Protein AF-0000000071031261 (afdb_homodimer)

Foldseek 3Di:
DDFLLLVVQAQAEEEEECLLPDLNQQLLLLCCVVNVRHQAYEYEDADDPPDDQLNVLCVRHVVAPQCVVVCVVPVCSSVRYHYFYAQQLDPLRPGDPVRLVVCQEGHAYYEYDWADQDQADQLLVRLSGQASSLVSVLVSQVSRDNYLEHEYEFAQCLPVLDQEAEFDQDDAPDDPVVVVVCSVPDDSVVSNVCVVVSCPSPLGSRSRNSSNNSVCCQVSVQPPLYAYEHEYAEFAAPPPPHAQADADCPDCLVVLVCLLLQQDAEAEFDQAAFQWYAYSLLSSLCVSLVRSCSSVVVDNDHTYFHQTQCVQDTDGPNVCQCSLVLCLQQGAPNRPARGHYHYDNDDVVSVVCLCVRHQVVLVVVQVVCVVVVHHRCRNVVSVVVVVSRSSCNSSRYGYHHYDGVVVVVSLVPGDPVSCVSSPNNSNPDDVSVSVSSNSVSSRCNHVVHDSVCRVVSSVVNVVNVVVVVVVVVVVVVVCCVVVCVVDVVSVVVVCVVVVVVVVVCVVVVVPPPD/DDFLLLVVQAQAEEEEECLLPDLNQQLLLLCCVVNVRHQAYEYEDADDPPDDQLNVCCVRHVVAPQCVVVCVVPVCSSVRYHYFYAQQLDPLRPGDPVVLVVCQEGHAYYEYDWADQDQADQLLVRLSGQASSLVSVLVSQVSRDNYLEHEYEFAPCLPVLDQEAEFDQDDAPDDPVVVVVCSVPDDSVVSNVCVVVSCPSPLGSRSRNSSNNSVCCQVSVQPPLYAYEHEYAEFAAPPPPHAQADADCPDCLVVLVCLLLQQDAEAEFDQAAFQWYAYSLLSSLCVSLVRSVSSVVVDNDHTYFHQTQCVQDTDGPNVCQCSLVLCLQQGAPNRPARGHYHYDNDDVVSVVCLCVRHQVVLVVVQVVCVVVVHHRCRNVVSVVVVVSRSSCNSSRYGYHHYDGVVVVVSLVPTDPVSCVSSPNNSNPDDVSVSVSSNSVSSRCNHVVHDSVCRVVSSVVNVVNVVVVVVVVVVVVVVCCVVVCVVDVVSVVVVCVVVVVVVVVCVVVVVPPPD

pLDDT: mean 90.06, std 11.36, range [23.52, 98.88]

InterPro domains:
  IPR013120 Fatty acyl-CoA reductase-like, NAD-binding domain [PF07993] (16-287)
  IPR026055 Fatty acyl-CoA reductase [PTHR11011] (5-450)
  IPR033640 Fatty acyl-CoA reductase, C-terminal [PF03015] (360-449)
  IPR033640 Fatty acyl-CoA reductase, C-terminal [cd09071] (359-447)
  IPR036291 NAD(P)-binding domain superfamily [SSF51735] (7-299)

Organism: Stichopus japonicus (NCBI:txid307972)

Structure (mmCIF, N/CA/C/O backbone):
data_AF-0000000071031261-model_v1
#
loop_
_entity.id
_entity.type
_entity.pdbx_description
1 polymer 'Fatty acyl-CoA reductase'
#
loop_
_atom_site.group_PDB
_atom_site.id
_atom_site.type_symbol
_atom_site.label_atom_id
_atom_site.label_alt_id
_atom_site.label_comp_id
_atom_site.label_asym_id
_atom_site.label_entity_id
_atom_site.label_seq_id
_atom_site.pdbx_PDB_ins_code
_atom_site.Cartn_x
_atom_site.Cartn_y
_atom_site.Cartn_z
_atom_site.occupancy
_atom_site.B_iso_or_equiv
_atom_site.auth_seq_id
_atom_site.auth_comp_id
_atom_site.auth_asym_id
_atom_site.auth_atom_id
_atom_site.pdbx_PDB_model_num
ATOM 1 N N . MET A 1 1 ? 18.391 -50.531 -29.234 1 55.31 1 MET A N 1
ATOM 2 C CA . MET A 1 1 ? 18.828 -49.281 -29.875 1 55.31 1 MET A CA 1
ATOM 3 C C . MET A 1 1 ? 19.312 -48.281 -28.828 1 55.31 1 MET A C 1
ATOM 5 O O . MET A 1 1 ? 18.766 -48.219 -27.734 1 55.31 1 MET A O 1
ATOM 9 N N . SER A 1 2 ? 20.406 -47.688 -29.031 1 77.06 2 SER A N 1
ATOM 10 C CA . SER A 1 2 ? 21.125 -46.812 -28.109 1 77.06 2 SER A CA 1
ATOM 11 C C . SER A 1 2 ? 20.375 -45.531 -27.844 1 77.06 2 SER A C 1
ATOM 13 O O . SER A 1 2 ? 19.766 -44.969 -28.75 1 77.06 2 SER A O 1
ATOM 15 N N . SER A 1 3 ? 19.984 -45.219 -26.625 1 91.75 3 SER A N 1
ATOM 16 C CA . SER A 1 3 ? 19.359 -43.969 -26.219 1 91.75 3 SER A CA 1
ATOM 17 C C . SER A 1 3 ? 20.375 -42.969 -25.703 1 91.75 3 SER A C 1
ATOM 19 O O . SER A 1 3 ? 20.812 -43.031 -24.547 1 91.75 3 SER A O 1
ATOM 21 N N . PRO A 1 4 ? 20.781 -42.031 -26.688 1 95.94 4 PRO A N 1
ATOM 22 C CA . PRO A 1 4 ? 21.734 -41 -26.234 1 95.94 4 PRO A CA 1
ATOM 23 C C . PRO A 1 4 ? 21.281 -40.312 -24.953 1 95.94 4 PRO A C 1
ATOM 25 O O . PRO A 1 4 ? 22.109 -39.969 -24.109 1 95.94 4 PRO A O 1
ATOM 28 N N . VAL A 1 5 ? 20.031 -40.094 -24.781 1 98 5 VAL A N 1
ATOM 29 C CA . VAL A 1 5 ? 19.516 -39.406 -23.594 1 98 5 VAL A CA 1
ATOM 30 C C . VAL A 1 5 ? 19.75 -40.312 -22.359 1 98 5 VAL A C 1
ATOM 32 O O . VAL A 1 5 ? 20.281 -39.844 -21.344 1 98 5 VAL A O 1
ATOM 35 N N . ALA A 1 6 ? 19.391 -41.562 -22.469 1 97.5 6 ALA A N 1
ATOM 36 C CA . ALA A 1 6 ? 19.594 -42.5 -21.359 1 97.5 6 ALA A CA 1
ATOM 37 C C . ALA A 1 6 ? 21.078 -42.656 -21.031 1 97.5 6 ALA A C 1
ATOM 39 O O . ALA A 1 6 ? 21.453 -42.781 -19.875 1 97.5 6 ALA A O 1
ATOM 40 N N . ASP A 1 7 ? 21.859 -42.719 -22.094 1 97.56 7 ASP A N 1
ATOM 41 C CA . ASP A 1 7 ? 23.297 -42.844 -21.922 1 97.56 7 ASP A CA 1
ATOM 42 C C . ASP A 1 7 ? 23.875 -41.656 -21.156 1 97.56 7 ASP A C 1
ATOM 44 O O . ASP A 1 7 ? 24.75 -41.844 -20.297 1 97.56 7 ASP A O 1
ATOM 48 N N . TYR A 1 8 ? 23.438 -40.5 -21.453 1 97.88 8 TYR A N 1
ATOM 49 C CA . TYR A 1 8 ? 23.906 -39.312 -20.75 1 97.88 8 TYR A CA 1
ATOM 50 C C . TYR A 1 8 ? 23.547 -39.375 -19.281 1 97.88 8 TYR A C 1
ATOM 52 O O . TYR A 1 8 ? 24.359 -39.031 -18.422 1 97.88 8 TYR A O 1
ATOM 60 N N . PHE A 1 9 ? 22.344 -39.781 -18.922 1 98.38 9 PHE A N 1
ATOM 61 C CA . PHE A 1 9 ? 21.859 -39.75 -17.547 1 98.38 9 PHE A CA 1
ATOM 62 C C . PHE A 1 9 ? 22.5 -40.875 -16.734 1 98.38 9 PHE A C 1
ATOM 64 O O . PHE A 1 9 ? 22.438 -40.875 -15.5 1 98.38 9 PHE A O 1
ATOM 71 N N . ALA A 1 10 ? 23.125 -41.844 -17.406 1 98.06 10 ALA A N 1
ATOM 72 C CA . ALA A 1 10 ? 23.734 -42.969 -16.719 1 98.06 10 ALA A CA 1
ATOM 73 C C . ALA A 1 10 ? 24.844 -42.5 -15.773 1 98.06 10 ALA A C 1
ATOM 75 O O . ALA A 1 10 ? 25.734 -41.75 -16.172 1 98.06 10 ALA A O 1
ATOM 76 N N . GLY A 1 11 ? 24.688 -42.906 -14.531 1 98.12 11 GLY A N 1
ATOM 77 C CA . GLY A 1 11 ? 25.703 -42.594 -13.523 1 98.12 11 GLY A CA 1
ATOM 78 C C . GLY A 1 11 ? 25.609 -41.188 -12.984 1 98.12 11 GLY A C 1
ATOM 79 O O . GLY A 1 11 ? 26.438 -40.75 -12.18 1 98.12 11 GLY A O 1
ATOM 80 N N . LYS A 1 12 ? 24.641 -40.438 -13.414 1 98.56 12 LYS A N 1
ATOM 81 C CA . LYS A 1 12 ? 24.516 -39.031 -13.008 1 98.56 12 LYS A CA 1
ATOM 82 C C . LYS A 1 12 ? 23.766 -38.906 -11.68 1 98.56 12 LYS A C 1
ATOM 84 O O . LYS A 1 12 ? 22.891 -39.719 -11.383 1 98.56 12 LYS A O 1
ATOM 89 N N . THR A 1 13 ? 24.156 -37.906 -10.906 1 98.75 13 THR A N 1
ATOM 90 C CA . THR A 1 13 ? 23.438 -37.531 -9.688 1 98.75 13 THR A CA 1
ATOM 91 C C . THR A 1 13 ? 22.578 -36.312 -9.93 1 98.75 13 THR A C 1
ATOM 93 O O . THR A 1 13 ? 23.078 -35.281 -10.414 1 98.75 13 THR A O 1
ATOM 96 N N . LEU A 1 14 ? 21.312 -36.406 -9.562 1 98.81 14 LEU A N 1
ATOM 97 C CA . LEU A 1 14 ? 20.375 -35.344 -9.805 1 98.81 14 LEU A CA 1
ATOM 98 C C . LEU A 1 14 ? 19.922 -34.688 -8.492 1 98.81 14 LEU A C 1
ATOM 100 O O . LEU A 1 14 ? 19.938 -35.344 -7.445 1 98.81 14 LEU A O 1
ATOM 104 N N . MET A 1 15 ? 19.641 -33.438 -8.547 1 98.75 15 MET A N 1
ATOM 105 C CA . MET A 1 15 ? 18.938 -32.688 -7.504 1 98.75 15 MET A CA 1
ATOM 106 C C . MET A 1 15 ? 17.625 -32.125 -8.023 1 98.75 15 MET A C 1
ATOM 108 O O . MET A 1 15 ? 17.578 -31.547 -9.102 1 98.75 15 MET A O 1
ATOM 112 N N . LEU A 1 16 ? 16.578 -32.344 -7.285 1 98.44 16 LEU A N 1
ATOM 113 C CA . LEU A 1 16 ? 15.266 -31.906 -7.707 1 98.44 16 LEU A CA 1
ATOM 114 C C . LEU A 1 16 ? 14.539 -31.203 -6.57 1 98.44 16 LEU A C 1
ATOM 116 O O . LEU A 1 16 ? 14.398 -31.75 -5.477 1 98.44 16 LEU A O 1
ATOM 120 N N . THR A 1 17 ? 14.203 -29.938 -6.801 1 97.94 17 THR A N 1
ATOM 121 C CA . THR A 1 17 ? 13.219 -29.281 -5.945 1 97.94 17 THR A CA 1
ATOM 122 C C . THR A 1 17 ? 11.82 -29.406 -6.551 1 97.94 17 THR A C 1
ATOM 124 O O . THR A 1 17 ? 11.664 -29.391 -7.773 1 97.94 17 THR A O 1
ATOM 127 N N . GLY A 1 18 ? 10.797 -29.594 -5.738 1 95.75 18 GLY A N 1
ATOM 128 C CA . GLY A 1 18 ? 9.438 -29.766 -6.23 1 95.75 18 GLY A CA 1
ATOM 129 C C . GLY A 1 18 ? 9.117 -31.188 -6.605 1 95.75 18 GLY A C 1
ATOM 130 O O . GLY A 1 18 ? 8.18 -31.438 -7.363 1 95.75 18 GLY A O 1
ATOM 131 N N . GLY A 1 19 ? 9.852 -32.062 -6.098 1 94.75 19 GLY A N 1
ATOM 132 C CA . GLY A 1 19 ? 9.672 -33.469 -6.434 1 94.75 19 GLY A CA 1
ATOM 133 C C . GLY A 1 19 ? 8.352 -34.031 -5.945 1 94.75 19 GLY A C 1
ATOM 134 O O . GLY A 1 19 ? 7.828 -35 -6.523 1 94.75 19 GLY A O 1
ATOM 135 N N . THR A 1 20 ? 7.816 -33.469 -4.926 1 91.75 20 THR A N 1
ATOM 136 C CA . THR A 1 20 ? 6.562 -33.938 -4.367 1 91.75 20 THR A CA 1
ATOM 137 C C . THR A 1 20 ? 5.371 -33.344 -5.086 1 91.75 20 THR A C 1
ATOM 139 O O . THR A 1 20 ? 4.223 -33.688 -4.809 1 91.75 20 THR A O 1
ATOM 142 N N . GLY A 1 21 ? 5.664 -32.469 -6.004 1 92.94 21 GLY A N 1
ATOM 143 C CA . GLY A 1 21 ? 4.609 -31.875 -6.809 1 92.94 21 GLY A CA 1
ATOM 144 C C . GLY A 1 21 ? 4.188 -32.75 -7.977 1 92.94 21 GLY A C 1
ATOM 145 O O . GLY A 1 21 ? 4.805 -33.781 -8.234 1 92.94 21 GLY A O 1
ATOM 146 N N . PHE A 1 22 ? 3.211 -32.281 -8.68 1 95.12 22 PHE A N 1
ATOM 147 C CA . PHE A 1 22 ? 2.611 -33.031 -9.773 1 95.12 22 PHE A CA 1
ATOM 148 C C . PHE A 1 22 ? 3.637 -33.312 -10.867 1 95.12 22 PHE A C 1
ATOM 150 O O . PHE A 1 22 ? 3.877 -34.469 -11.219 1 95.12 22 PHE A O 1
ATOM 157 N N . ILE A 1 23 ? 4.277 -32.25 -11.383 1 97.25 23 ILE A N 1
ATOM 158 C CA . ILE A 1 23 ? 5.266 -32.406 -12.445 1 97.25 23 ILE A CA 1
ATOM 159 C C . ILE A 1 23 ? 6.469 -33.188 -11.922 1 97.25 23 ILE A C 1
ATOM 161 O O . ILE A 1 23 ? 6.992 -34.062 -12.617 1 97.25 23 ILE A O 1
ATOM 165 N N . GLY A 1 24 ? 6.852 -32.875 -10.703 1 97.06 24 GLY A N 1
ATOM 166 C CA . GLY A 1 24 ? 8.008 -33.531 -10.102 1 97.06 24 GLY A CA 1
ATOM 167 C C . GLY A 1 24 ? 7.863 -35.031 -9.984 1 97.06 24 GLY A C 1
ATOM 168 O O . GLY A 1 24 ? 8.797 -35.781 -10.297 1 97.06 24 GLY A O 1
ATOM 169 N N . LYS A 1 25 ? 6.727 -35.531 -9.562 1 96 25 LYS A N 1
ATOM 170 C CA . LYS A 1 25 ? 6.484 -36.969 -9.406 1 96 25 LYS A CA 1
ATOM 171 C C . LYS A 1 25 ? 6.578 -37.688 -10.742 1 96 25 LYS A C 1
ATOM 173 O O . LYS A 1 25 ? 7.16 -38.781 -10.828 1 96 25 LYS A O 1
ATOM 178 N N . VAL A 1 26 ? 5.996 -37.062 -11.734 1 97.25 26 VAL A N 1
ATOM 179 C CA . VAL A 1 26 ? 6.004 -37.656 -13.055 1 97.25 26 VAL A CA 1
ATOM 180 C C . VAL A 1 26 ? 7.418 -37.656 -13.625 1 97.25 26 VAL A C 1
ATOM 182 O O . VAL A 1 26 ? 7.84 -38.625 -14.289 1 97.25 26 VAL A O 1
ATOM 185 N N . LEU A 1 27 ? 8.133 -36.594 -13.367 1 98.31 27 LEU A N 1
ATOM 186 C CA . LEU A 1 27 ? 9.508 -36.469 -13.828 1 98.31 27 LEU A CA 1
ATOM 187 C C . LEU A 1 27 ? 10.375 -37.562 -13.242 1 98.31 27 LEU A C 1
ATOM 189 O O . LEU A 1 27 ? 11.117 -38.219 -13.969 1 98.31 27 LEU A O 1
ATOM 193 N N . VAL A 1 28 ? 10.266 -37.781 -11.945 1 97.44 28 VAL A N 1
ATOM 194 C CA . VAL A 1 28 ? 11.055 -38.812 -11.258 1 97.44 28 VAL A CA 1
ATOM 195 C C . VAL A 1 28 ? 10.711 -40.188 -11.812 1 97.44 28 VAL A C 1
ATOM 197 O O . VAL A 1 28 ? 11.609 -41 -12.094 1 97.44 28 VAL A O 1
ATOM 200 N N . GLU A 1 29 ? 9.422 -40.469 -11.977 1 96.88 29 GLU A N 1
ATOM 201 C CA . GLU A 1 29 ? 8.984 -41.75 -12.531 1 96.88 29 GLU A CA 1
ATOM 202 C C . GLU A 1 29 ? 9.586 -42 -13.906 1 96.88 29 GLU A C 1
ATOM 204 O O . GLU A 1 29 ? 10.109 -43.094 -14.188 1 96.88 29 GLU A O 1
ATOM 209 N N . LYS A 1 30 ? 9.5 -41 -14.781 1 97.5 30 LYS A N 1
ATOM 210 C CA . LYS A 1 30 ? 9.977 -41.125 -16.156 1 97.5 30 LYS A CA 1
ATOM 211 C C . LYS A 1 30 ? 11.484 -41.344 -16.188 1 97.5 30 LYS A C 1
ATOM 213 O O . LYS A 1 30 ? 11.977 -42.188 -16.953 1 97.5 30 LYS A O 1
ATOM 218 N N . ILE A 1 31 ? 12.242 -40.594 -15.406 1 97.69 31 ILE A N 1
ATOM 219 C CA . ILE A 1 31 ? 13.695 -40.719 -15.375 1 97.69 31 ILE A CA 1
ATOM 220 C C . ILE A 1 31 ? 14.078 -42.125 -14.898 1 97.69 31 ILE A C 1
ATOM 222 O O . ILE A 1 31 ? 14.906 -42.781 -15.531 1 97.69 31 ILE A O 1
ATOM 226 N N . LEU A 1 32 ? 13.492 -42.594 -13.82 1 96.69 32 LEU A N 1
ATOM 227 C CA . LEU A 1 32 ? 13.82 -43.906 -13.273 1 96.69 32 LEU A CA 1
ATOM 228 C C . LEU A 1 32 ? 13.453 -45 -14.25 1 96.69 32 LEU A C 1
ATOM 230 O O . LEU A 1 32 ? 14.141 -46.031 -14.328 1 96.69 32 LEU A O 1
ATOM 234 N N . ARG A 1 33 ? 12.359 -44.812 -14.961 1 95.56 33 ARG A N 1
ATOM 235 C CA . ARG A 1 33 ? 11.883 -45.812 -15.891 1 95.56 33 ARG A CA 1
ATOM 236 C C . ARG A 1 33 ? 12.719 -45.844 -17.172 1 95.56 33 ARG A C 1
ATOM 238 O O . ARG A 1 33 ? 13.117 -46.906 -17.656 1 95.56 33 ARG A O 1
ATOM 245 N N . CYS A 1 34 ? 13.039 -44.688 -17.719 1 95.69 34 CYS A N 1
ATOM 246 C CA . CYS A 1 34 ? 13.633 -44.594 -19.047 1 95.69 34 CYS A CA 1
ATOM 247 C C . CYS A 1 34 ? 15.148 -44.406 -18.953 1 95.69 34 CYS A C 1
ATOM 249 O O . CYS A 1 34 ? 15.859 -44.594 -19.938 1 95.69 34 CYS A O 1
ATOM 251 N N . CYS A 1 35 ? 15.656 -44 -17.844 1 96.06 35 CYS A N 1
ATOM 252 C CA . CYS A 1 35 ? 17.078 -43.906 -17.562 1 96.06 35 CYS A CA 1
ATOM 253 C C . CYS A 1 35 ? 17.438 -44.719 -16.297 1 96.06 35 CYS A C 1
ATOM 255 O O . CYS A 1 35 ? 17.906 -44.156 -15.32 1 96.06 35 CYS A O 1
ATOM 257 N N . PRO A 1 36 ? 17.391 -46 -16.391 1 93.5 36 PRO A N 1
ATOM 258 C CA . PRO A 1 36 ? 17.484 -46.844 -15.188 1 93.5 36 PRO A CA 1
ATOM 259 C C . PRO A 1 36 ? 18.875 -46.812 -14.547 1 93.5 36 PRO A C 1
ATOM 261 O O . PRO A 1 36 ? 19.031 -47.125 -13.375 1 93.5 36 PRO A O 1
ATOM 264 N N . ASP A 1 37 ? 19.891 -46.344 -15.25 1 95.94 37 ASP A N 1
ATOM 265 C CA . ASP A 1 37 ? 21.25 -46.375 -14.742 1 95.94 37 ASP A CA 1
ATOM 266 C C . ASP A 1 37 ? 21.625 -45.062 -14.062 1 95.94 37 ASP A C 1
ATOM 268 O O . ASP A 1 37 ? 22.797 -44.812 -13.766 1 95.94 37 ASP A O 1
ATOM 272 N N . VAL A 1 38 ? 20.688 -44.188 -13.836 1 97.44 38 VAL A N 1
ATOM 273 C CA . VAL A 1 38 ? 20.938 -43 -13.039 1 97.44 38 VAL A CA 1
ATOM 274 C C . VAL A 1 38 ? 21.438 -43.406 -11.656 1 97.44 38 VAL A C 1
ATOM 276 O O . VAL A 1 38 ? 21.031 -44.438 -11.102 1 97.44 38 VAL A O 1
ATOM 279 N N . ASP A 1 39 ? 22.375 -42.688 -11.094 1 97.62 39 ASP A N 1
ATOM 280 C CA . ASP A 1 39 ? 22.969 -43.062 -9.82 1 97.62 39 ASP A CA 1
ATOM 281 C C . ASP A 1 39 ? 22.016 -42.781 -8.664 1 97.62 39 ASP A C 1
ATOM 283 O O . ASP A 1 39 ? 21.516 -43.688 -8.016 1 97.62 39 ASP A O 1
ATOM 287 N N . LYS A 1 40 ? 21.703 -41.5 -8.406 1 97.19 40 LYS A N 1
ATOM 288 C CA . LYS A 1 40 ? 20.766 -41.125 -7.344 1 97.19 40 LYS A CA 1
ATOM 289 C C . LYS A 1 40 ? 20.094 -39.812 -7.625 1 97.19 40 LYS A C 1
ATOM 291 O O . LYS A 1 40 ? 20.578 -39.031 -8.445 1 97.19 40 LYS A O 1
ATOM 296 N N . ILE A 1 41 ? 18.984 -39.625 -7.008 1 98.06 41 ILE A N 1
ATOM 297 C CA . ILE A 1 41 ? 18.203 -38.375 -7.094 1 98.06 41 ILE A CA 1
ATOM 298 C C . ILE A 1 41 ? 18 -37.812 -5.695 1 98.06 41 ILE A C 1
ATOM 300 O O . ILE A 1 41 ? 17.297 -38.406 -4.871 1 98.06 41 ILE A O 1
ATOM 304 N N . TYR A 1 42 ? 18.688 -36.656 -5.426 1 97.94 42 TYR A N 1
ATOM 305 C CA . TYR A 1 42 ? 18.406 -35.938 -4.199 1 97.94 42 TYR A CA 1
ATOM 306 C C . TYR A 1 42 ? 17.094 -35.156 -4.309 1 97.94 42 TYR A C 1
ATOM 308 O O . TYR A 1 42 ? 16.938 -34.312 -5.18 1 97.94 42 TYR A O 1
ATOM 316 N N . LEU A 1 43 ? 16.172 -35.5 -3.451 1 96.81 43 LEU A N 1
ATOM 317 C CA . LEU A 1 43 ? 14.883 -34.781 -3.395 1 96.81 43 LEU A CA 1
ATOM 318 C C . LEU A 1 43 ? 14.852 -33.812 -2.238 1 96.81 43 LEU A C 1
ATOM 320 O O . LEU A 1 43 ? 14.812 -34.188 -1.072 1 96.81 43 LEU A O 1
ATOM 324 N N . LEU A 1 44 ? 14.852 -32.5 -2.611 1 95.94 44 LEU A N 1
ATOM 325 C CA . LEU A 1 44 ? 14.734 -31.5 -1.574 1 95.94 44 LEU A CA 1
ATOM 326 C C . LEU A 1 44 ? 13.281 -31.328 -1.139 1 95.94 44 LEU A C 1
ATOM 328 O O . LEU A 1 44 ? 12.438 -30.891 -1.929 1 95.94 44 LEU A O 1
ATOM 332 N N . ILE A 1 45 ? 13.031 -31.656 0.104 1 92.12 45 ILE A N 1
ATOM 333 C CA . ILE A 1 45 ? 11.656 -31.688 0.599 1 92.12 45 ILE A CA 1
ATOM 334 C C . ILE A 1 45 ? 11.555 -30.844 1.869 1 92.12 45 ILE A C 1
ATOM 336 O O . ILE A 1 45 ? 12.484 -30.812 2.676 1 92.12 45 ILE A O 1
ATOM 340 N N . ARG A 1 46 ? 10.422 -30.141 2 1 87.62 46 ARG A N 1
ATOM 341 C CA . ARG A 1 46 ? 10.164 -29.359 3.205 1 87.62 46 ARG A CA 1
ATOM 342 C C . ARG A 1 46 ? 9.82 -30.266 4.383 1 87.62 46 ARG A C 1
ATOM 344 O O . ARG A 1 46 ? 8.984 -31.172 4.254 1 87.62 46 ARG A O 1
ATOM 351 N N . PRO A 1 47 ? 10.391 -29.953 5.445 1 81.25 47 PRO A N 1
ATOM 352 C CA . PRO A 1 47 ? 10.062 -30.781 6.609 1 81.25 47 PRO A CA 1
ATOM 353 C C . PRO A 1 47 ? 8.641 -30.562 7.117 1 81.25 47 PRO A C 1
ATOM 355 O O . PRO A 1 47 ? 8.148 -29.422 7.09 1 81.25 47 PRO A O 1
ATOM 358 N N . LYS A 1 48 ? 7.848 -31.516 7.266 1 76.69 48 LYS A N 1
ATOM 359 C CA . LYS A 1 48 ? 6.543 -31.422 7.914 1 76.69 48 LYS A CA 1
ATOM 360 C C . LYS A 1 48 ? 6.598 -31.984 9.336 1 76.69 48 LYS A C 1
ATOM 362 O O . LYS A 1 48 ? 7.234 -33 9.586 1 76.69 48 LYS A O 1
ATOM 367 N N . ALA A 1 49 ? 5.957 -31.062 10.086 1 65.19 49 ALA A N 1
ATOM 368 C CA . ALA A 1 49 ? 5.973 -31.406 11.508 1 65.19 49 ALA A CA 1
ATOM 369 C C . ALA A 1 49 ? 5.473 -32.844 11.734 1 65.19 49 ALA A C 1
ATOM 371 O O . ALA A 1 49 ? 4.418 -33.219 11.211 1 65.19 49 ALA A O 1
ATOM 372 N N . GLY A 1 50 ? 6.238 -33.625 12.344 1 65.56 50 GLY A N 1
ATOM 373 C CA . GLY A 1 50 ? 5.875 -34.969 12.766 1 65.56 50 GLY A CA 1
ATOM 374 C C . GLY A 1 50 ? 6.125 -36 11.703 1 65.56 50 GLY A C 1
ATOM 375 O O . GLY A 1 50 ? 5.891 -37.188 11.93 1 65.56 50 GLY A O 1
ATOM 376 N N . GLN A 1 51 ? 6.492 -35.531 10.516 1 73.06 51 GLN A N 1
ATOM 377 C CA . GLN A 1 51 ? 6.711 -36.562 9.477 1 73.06 51 GLN A CA 1
ATOM 378 C C . GLN A 1 51 ? 8.188 -36.625 9.094 1 73.06 51 GLN A C 1
ATOM 380 O O . GLN A 1 51 ? 8.812 -35.594 8.805 1 73.06 51 GLN A O 1
ATOM 385 N N . ASP A 1 52 ? 8.656 -37.75 9.211 1 75.12 52 ASP A N 1
ATOM 386 C CA . ASP A 1 52 ? 10.016 -38.031 8.75 1 75.12 52 ASP A CA 1
ATOM 387 C C . ASP A 1 52 ? 10.117 -37.906 7.234 1 75.12 52 ASP A C 1
ATOM 389 O O . ASP A 1 52 ? 9.211 -38.312 6.508 1 75.12 52 ASP A O 1
ATOM 393 N N . PRO A 1 53 ? 11.203 -37.219 6.781 1 77.25 53 PRO A N 1
ATOM 394 C CA . PRO A 1 53 ? 11.375 -37.062 5.336 1 77.25 53 PRO A CA 1
ATOM 395 C C . PRO A 1 53 ? 11.344 -38.406 4.598 1 77.25 53 PRO A C 1
ATOM 397 O O . PRO A 1 53 ? 10.828 -38.469 3.482 1 77.25 53 PRO A O 1
ATOM 400 N N . VAL A 1 54 ? 11.805 -39.344 5.203 1 77.81 54 VAL A N 1
ATOM 401 C CA . VAL A 1 54 ? 11.836 -40.688 4.598 1 77.81 54 VAL A CA 1
ATOM 402 C C . VAL A 1 54 ? 10.414 -41.219 4.453 1 77.81 54 VAL A C 1
ATOM 404 O O . VAL A 1 54 ? 10.078 -41.844 3.439 1 77.81 54 VAL A O 1
ATOM 407 N N . ASP A 1 55 ? 9.672 -41 5.383 1 80 55 ASP A N 1
ATOM 408 C CA . ASP A 1 55 ? 8.281 -41.438 5.332 1 80 55 ASP A CA 1
ATOM 409 C C . ASP A 1 55 ? 7.508 -40.688 4.254 1 80 55 ASP A C 1
ATOM 411 O O . ASP A 1 55 ? 6.629 -41.25 3.6 1 80 55 ASP A O 1
ATOM 415 N N . ARG A 1 56 ? 7.863 -39.531 4.078 1 81.56 56 ARG A N 1
ATOM 416 C CA . ARG A 1 56 ? 7.223 -38.75 3.039 1 81.56 56 ARG A CA 1
ATOM 417 C C . ARG A 1 56 ? 7.555 -39.281 1.651 1 81.56 56 ARG A C 1
ATOM 419 O O . ARG A 1 56 ? 6.695 -39.312 0.768 1 81.56 56 ARG A O 1
ATOM 426 N N . ILE A 1 57 ? 8.75 -39.688 1.527 1 82.69 57 ILE A N 1
ATOM 427 C CA . ILE A 1 57 ? 9.172 -40.25 0.245 1 82.69 57 ILE A CA 1
ATOM 428 C C . ILE A 1 57 ? 8.406 -41.531 -0.032 1 82.69 57 ILE A C 1
ATOM 430 O O . ILE A 1 57 ? 7.957 -41.781 -1.157 1 82.69 57 ILE A O 1
ATOM 434 N N . LYS A 1 58 ? 8.281 -42.281 0.967 1 82.06 58 LYS A N 1
ATOM 435 C CA . LYS A 1 58 ? 7.562 -43.531 0.796 1 82.06 58 LYS A CA 1
ATOM 436 C C . LYS A 1 58 ? 6.117 -43.312 0.379 1 82.06 58 LYS A C 1
ATOM 438 O O . LYS A 1 58 ? 5.613 -43.938 -0.548 1 82.06 58 LYS A O 1
ATOM 443 N N . LYS A 1 59 ? 5.551 -42.469 0.994 1 80.75 59 LYS A N 1
ATOM 444 C CA . LYS A 1 59 ? 4.148 -42.188 0.721 1 80.75 59 LYS A CA 1
ATOM 445 C C . LYS A 1 59 ? 3.977 -41.562 -0.667 1 80.75 59 LYS A C 1
ATOM 447 O O . LYS A 1 59 ? 3.082 -41.969 -1.418 1 80.75 59 LYS A O 1
ATOM 452 N N . GLU A 1 60 ? 4.867 -40.688 -1.042 1 80.69 60 GLU A N 1
ATOM 453 C CA . GLU A 1 60 ? 4.707 -39.906 -2.264 1 80.69 60 GLU A CA 1
ATOM 454 C C . GLU A 1 60 ? 5.234 -40.656 -3.479 1 80.69 60 GLU A C 1
ATOM 456 O O . GLU A 1 60 ? 4.785 -40.438 -4.605 1 80.69 60 GLU A O 1
ATOM 461 N N . PHE A 1 61 ? 6.082 -41.594 -3.273 1 83.31 61 PHE A N 1
ATOM 462 C CA . PHE A 1 61 ? 6.746 -42.219 -4.418 1 83.31 61 PHE A CA 1
ATOM 463 C C . PHE A 1 61 ? 6.566 -43.719 -4.402 1 83.31 61 PHE A C 1
ATOM 465 O O . PHE A 1 61 ? 6.328 -44.344 -5.445 1 83.31 61 PHE A O 1
ATOM 472 N N . SER A 1 62 ? 6.539 -44.25 -3.281 1 79.62 62 SER A N 1
ATOM 473 C CA . SER A 1 62 ? 6.473 -45.688 -3.229 1 79.62 62 SER A CA 1
ATOM 474 C C . SER A 1 62 ? 5.027 -46.188 -3.238 1 79.62 62 SER A C 1
ATOM 476 O O . SER A 1 62 ? 4.699 -47.156 -3.916 1 79.62 62 SER A O 1
ATOM 478 N N . ASP A 1 63 ? 4.199 -45.5 -2.588 1 83 63 ASP A N 1
ATOM 479 C CA . ASP A 1 63 ? 2.822 -45.969 -2.455 1 83 63 ASP A CA 1
ATOM 480 C C . ASP A 1 63 ? 1.926 -45.344 -3.521 1 83 63 ASP A C 1
ATOM 482 O O . ASP A 1 63 ? 0.767 -45.75 -3.676 1 83 63 ASP A O 1
ATOM 486 N N . CYS A 1 64 ? 2.428 -44.5 -4.285 1 89 64 CYS A N 1
ATOM 487 C CA . CYS A 1 64 ? 1.669 -43.781 -5.301 1 89 64 CYS A CA 1
ATOM 488 C C . CYS A 1 64 ? 1.415 -44.656 -6.52 1 89 64 CYS A C 1
ATOM 490 O O . CYS A 1 64 ? 2.316 -45.375 -6.98 1 89 64 CYS A O 1
ATOM 492 N N . LYS A 1 65 ? 0.202 -44.656 -7.023 1 90.19 65 LYS A N 1
ATOM 493 C CA . LYS A 1 65 ? -0.212 -45.438 -8.18 1 90.19 65 LYS A CA 1
ATOM 494 C C . LYS A 1 65 ? 0.647 -45.125 -9.398 1 90.19 65 LYS A C 1
ATOM 496 O O . LYS A 1 65 ? 0.86 -46 -10.25 1 90.19 65 LYS A O 1
ATOM 501 N N . LEU A 1 66 ? 1.128 -43.969 -9.453 1 93.69 66 LEU A N 1
ATOM 502 C CA . LEU A 1 66 ? 1.971 -43.5 -10.555 1 93.69 66 LEU A CA 1
ATOM 503 C C . LEU A 1 66 ? 3.16 -44.438 -10.758 1 93.69 66 LEU A C 1
ATOM 505 O O . LEU A 1 66 ? 3.627 -44.625 -11.883 1 93.69 66 LEU A O 1
ATOM 509 N N . TYR A 1 67 ? 3.623 -45.125 -9.734 1 94.06 67 TYR A N 1
ATOM 510 C CA . TYR A 1 67 ? 4.871 -45.875 -9.773 1 94.06 67 TYR A CA 1
ATOM 511 C C . TYR A 1 67 ? 4.598 -47.375 -9.859 1 94.06 67 TYR A C 1
ATOM 513 O O . TYR A 1 67 ? 5.508 -48.188 -9.672 1 94.06 67 TYR A O 1
ATOM 521 N N . ASP A 1 68 ? 3.41 -47.75 -10.141 1 91.81 68 ASP A N 1
ATOM 522 C CA . ASP A 1 68 ? 3.031 -49.156 -10.203 1 91.81 68 ASP A CA 1
ATOM 523 C C . ASP A 1 68 ? 3.867 -49.906 -11.242 1 91.81 68 ASP A C 1
ATOM 525 O O . ASP A 1 68 ? 4.402 -50.969 -10.953 1 91.81 68 ASP A O 1
ATOM 529 N N . LYS A 1 69 ? 3.949 -49.312 -12.367 1 90.56 69 LYS A N 1
ATOM 530 C CA . LYS A 1 69 ? 4.723 -49.938 -13.43 1 90.56 69 LYS A CA 1
ATOM 531 C C . LYS A 1 69 ? 6.191 -50.062 -13.039 1 90.56 69 LYS A C 1
ATOM 533 O O . LYS A 1 69 ? 6.812 -51.125 -13.281 1 90.56 69 LYS A O 1
ATOM 538 N N . LEU A 1 70 ? 6.691 -49.062 -12.477 1 92.12 70 LEU A N 1
ATOM 539 C CA . LEU A 1 70 ? 8.086 -49.062 -12.055 1 92.12 70 LEU A CA 1
ATOM 540 C C . LEU A 1 70 ? 8.336 -50.094 -10.953 1 92.12 70 LEU A C 1
ATOM 542 O O . LEU A 1 70 ? 9.375 -50.75 -10.938 1 92.12 70 LEU A O 1
ATOM 546 N N . ARG A 1 71 ? 7.492 -50.125 -10.047 1 91.31 71 ARG A N 1
ATOM 547 C CA . ARG A 1 71 ? 7.609 -51.094 -8.945 1 91.31 71 ARG A CA 1
ATOM 548 C C . ARG A 1 71 ? 7.719 -52.531 -9.461 1 91.31 71 ARG A C 1
ATOM 550 O O . ARG A 1 71 ? 8.398 -53.344 -8.859 1 91.31 71 ARG A O 1
ATOM 557 N N . LYS A 1 72 ? 7.082 -52.844 -10.539 1 91.31 72 LYS A N 1
ATOM 558 C CA . LYS A 1 72 ? 7.086 -54.156 -11.133 1 91.31 72 LYS A CA 1
ATOM 559 C C . LYS A 1 72 ? 8.375 -54.406 -11.914 1 91.31 72 LYS A C 1
ATOM 561 O O . LYS A 1 72 ? 8.938 -55.5 -11.867 1 91.31 72 LYS A O 1
ATOM 566 N N . THR A 1 73 ? 8.867 -53.406 -12.555 1 91.19 73 THR A N 1
ATOM 567 C CA . THR A 1 73 ? 9.984 -53.562 -13.469 1 91.19 73 THR A CA 1
ATOM 568 C C . THR A 1 73 ? 11.312 -53.312 -12.758 1 91.19 73 THR A C 1
ATOM 570 O O . THR A 1 73 ? 12.336 -53.906 -13.117 1 91.19 73 THR A O 1
ATOM 573 N N . GLN A 1 74 ? 11.281 -52.406 -11.789 1 91.56 74 GLN A N 1
ATOM 574 C CA . GLN A 1 74 ? 12.477 -52.031 -11.039 1 91.56 74 GLN A CA 1
ATOM 575 C C . GLN A 1 74 ? 12.172 -51.938 -9.547 1 91.56 74 GLN A C 1
ATOM 577 O O . GLN A 1 74 ? 12.156 -50.844 -8.984 1 91.56 74 GLN A O 1
ATOM 582 N N . PRO A 1 75 ? 12.133 -53.031 -8.852 1 87.62 75 PRO A N 1
ATOM 583 C CA . PRO A 1 75 ? 11.664 -53.031 -7.465 1 87.62 75 PRO A CA 1
ATOM 584 C C . PRO A 1 75 ? 12.57 -52.25 -6.527 1 87.62 75 PRO A C 1
ATOM 586 O O . PRO A 1 75 ? 12.125 -51.75 -5.488 1 87.62 75 PRO A O 1
ATOM 589 N N . ASN A 1 76 ? 13.883 -51.969 -6.844 1 88.56 76 ASN A N 1
ATOM 590 C CA . ASN A 1 76 ? 14.766 -51.281 -5.914 1 88.56 76 ASN A CA 1
ATOM 591 C C . ASN A 1 76 ? 15.008 -49.844 -6.348 1 88.56 76 ASN A C 1
ATOM 593 O O . ASN A 1 76 ? 16.016 -49.219 -5.969 1 88.56 76 ASN A O 1
ATOM 597 N N . TYR A 1 77 ? 14.031 -49.281 -7.066 1 90.44 77 TYR A N 1
ATOM 598 C CA . TYR A 1 77 ? 14.219 -47.938 -7.57 1 90.44 77 TYR A CA 1
ATOM 599 C C . TYR A 1 77 ? 14.25 -46.938 -6.426 1 90.44 77 TYR A C 1
ATOM 601 O O . TYR A 1 77 ? 14.883 -45.875 -6.531 1 90.44 77 TYR A O 1
ATOM 609 N N . ASP A 1 78 ? 13.57 -47.188 -5.273 1 89.31 78 ASP A N 1
ATOM 610 C CA . ASP A 1 78 ? 13.422 -46.281 -4.137 1 89.31 78 ASP A CA 1
ATOM 611 C C . ASP A 1 78 ? 14.758 -46.031 -3.457 1 89.31 78 ASP A C 1
ATOM 613 O O . ASP A 1 78 ? 14.938 -45 -2.785 1 89.31 78 ASP A O 1
ATOM 617 N N . LYS A 1 79 ? 15.719 -46.906 -3.611 1 91.25 79 LYS A N 1
ATOM 618 C CA . LYS A 1 79 ? 17.047 -46.719 -3.021 1 91.25 79 LYS A CA 1
ATOM 619 C C . LYS A 1 79 ? 17.797 -45.562 -3.668 1 91.25 79 LYS A C 1
ATOM 621 O O . LYS A 1 79 ? 18.719 -45 -3.074 1 91.25 79 LYS A O 1
ATOM 626 N N . LYS A 1 80 ? 17.359 -45.188 -4.855 1 95 80 LYS A N 1
ATOM 627 C CA . LYS A 1 80 ? 18 -44.125 -5.594 1 95 80 LYS A CA 1
ATOM 628 C C . LYS A 1 80 ? 17.453 -42.75 -5.168 1 95 80 LYS A C 1
ATOM 630 O O . LYS A 1 80 ? 18.016 -41.719 -5.516 1 95 80 LYS A O 1
ATOM 635 N N . LEU A 1 81 ? 16.359 -42.781 -4.418 1 95.62 81 LEU A N 1
ATOM 636 C CA . LEU A 1 81 ? 15.727 -41.531 -3.971 1 95.62 81 LEU A CA 1
ATOM 637 C C . LEU A 1 81 ? 16.203 -41.156 -2.576 1 95.62 81 LEU A C 1
ATOM 639 O O . LEU A 1 81 ? 15.93 -41.844 -1.603 1 95.62 81 LEU A O 1
ATOM 643 N N . ILE A 1 82 ? 16.938 -40.062 -2.482 1 95.25 82 ILE A N 1
ATOM 644 C CA . ILE A 1 82 ? 17.516 -39.625 -1.213 1 95.25 82 ILE A CA 1
ATOM 645 C C . ILE A 1 82 ? 16.859 -38.312 -0.78 1 95.25 82 ILE A C 1
ATOM 647 O O . ILE A 1 82 ? 17.125 -37.281 -1.362 1 95.25 82 ILE A O 1
ATOM 651 N N . PRO A 1 83 ? 16.078 -38.344 0.281 1 94 83 PRO A N 1
ATOM 652 C CA . PRO A 1 83 ? 15.461 -37.125 0.762 1 94 83 PRO A CA 1
ATOM 653 C C . PRO A 1 83 ? 16.453 -36.188 1.47 1 94 83 PRO A C 1
ATOM 655 O O . PRO A 1 83 ? 17.312 -36.656 2.215 1 94 83 PRO A O 1
ATOM 658 N N . ILE A 1 84 ? 16.375 -34.938 1.122 1 94.5 84 ILE A N 1
ATOM 659 C CA . ILE A 1 84 ? 17.125 -33.875 1.81 1 94.5 84 ILE A CA 1
ATOM 660 C C . ILE A 1 84 ? 16.172 -32.812 2.33 1 94.5 84 ILE A C 1
ATOM 662 O O . ILE A 1 84 ? 15.352 -32.281 1.574 1 94.5 84 ILE A O 1
ATOM 666 N N . CYS A 1 85 ? 16.297 -32.531 3.607 1 92.94 85 CYS A N 1
ATOM 667 C CA . CYS A 1 85 ? 15.453 -31.516 4.191 1 92.94 85 CYS A CA 1
ATOM 668 C C . CYS A 1 85 ? 15.859 -30.125 3.701 1 92.94 85 CYS A C 1
ATOM 670 O O . CYS A 1 85 ? 17.031 -29.75 3.791 1 92.94 85 CYS A O 1
ATOM 672 N N . SER A 1 86 ? 14.852 -29.438 3.145 1 94.25 86 SER A N 1
ATOM 673 C CA . SER A 1 86 ? 15.102 -28.109 2.602 1 94.25 86 SER A CA 1
ATOM 674 C C . SER A 1 86 ? 13.859 -27.234 2.674 1 94.25 86 SER A C 1
ATOM 676 O O . SER A 1 86 ? 12.734 -27.75 2.711 1 94.25 86 SER A O 1
ATOM 678 N N . ASP A 1 87 ? 14.07 -25.969 2.814 1 93.5 87 ASP A N 1
ATOM 679 C CA . ASP A 1 87 ? 13.008 -24.969 2.84 1 93.5 87 ASP A CA 1
ATOM 680 C C . ASP A 1 87 ? 13.414 -23.703 2.084 1 93.5 87 ASP A C 1
ATOM 682 O O . ASP A 1 87 ? 14.328 -22.984 2.504 1 93.5 87 ASP A O 1
ATOM 686 N N . LEU A 1 88 ? 12.672 -23.391 1.064 1 93.44 88 LEU A N 1
ATOM 687 C CA . LEU A 1 88 ? 13.023 -22.297 0.17 1 93.44 88 LEU A CA 1
ATOM 688 C C . LEU A 1 88 ? 12.938 -20.953 0.892 1 93.44 88 LEU A C 1
ATOM 690 O O . LEU A 1 88 ? 13.547 -19.969 0.465 1 93.44 88 LEU A O 1
ATOM 694 N N . VAL A 1 89 ? 12.148 -20.859 1.972 1 92.62 89 VAL A N 1
ATOM 695 C CA . VAL A 1 89 ? 11.914 -19.562 2.617 1 92.62 89 VAL A CA 1
ATOM 696 C C . VAL A 1 89 ? 12.977 -19.328 3.693 1 92.62 89 VAL A C 1
ATOM 698 O O . VAL A 1 89 ? 13.117 -18.219 4.191 1 92.62 89 VAL A O 1
ATOM 701 N N . LYS A 1 90 ? 13.75 -20.328 4.008 1 94.25 90 LYS A N 1
ATOM 702 C CA . LYS A 1 90 ? 14.773 -20.188 5.043 1 94.25 90 LYS A CA 1
ATOM 703 C C . LYS A 1 90 ? 16.109 -19.766 4.441 1 94.25 90 LYS A C 1
ATOM 705 O O . LYS A 1 90 ? 16.359 -19.984 3.254 1 94.25 90 LYS A O 1
ATOM 710 N N . PRO A 1 91 ? 16.984 -19.188 5.289 1 94.38 91 PRO A N 1
ATOM 711 C CA . PRO A 1 91 ? 18.328 -18.859 4.805 1 94.38 91 PRO A CA 1
ATOM 712 C C . PRO A 1 91 ? 19.109 -20.094 4.34 1 94.38 91 PRO A C 1
ATOM 714 O O . PRO A 1 91 ? 19 -21.156 4.953 1 94.38 91 PRO A O 1
ATOM 717 N N . ASN A 1 92 ? 19.812 -20.016 3.279 1 95.19 92 ASN A N 1
ATOM 718 C CA . ASN A 1 92 ? 20.594 -21.109 2.695 1 95.19 92 ASN A CA 1
ATOM 719 C C . ASN A 1 92 ? 19.719 -22.328 2.398 1 95.19 92 ASN A C 1
ATOM 721 O O . ASN A 1 92 ? 20.156 -23.469 2.594 1 95.19 92 ASN A O 1
ATOM 725 N N . LEU A 1 93 ? 18.422 -22.109 2.139 1 96.5 93 LEU A N 1
ATOM 726 C CA . LEU A 1 93 ? 17.453 -23.125 1.738 1 96.5 93 LEU A CA 1
ATOM 727 C C . LEU A 1 93 ? 17.156 -24.078 2.889 1 96.5 93 LEU A C 1
ATOM 729 O O . LEU A 1 93 ? 16.641 -25.188 2.672 1 96.5 93 LEU A O 1
ATOM 733 N N . GLY A 1 94 ? 17.625 -23.719 4.105 1 95.19 94 GLY A N 1
ATOM 734 C CA . GLY A 1 94 ? 17.406 -24.562 5.266 1 95.19 94 GLY A CA 1
ATOM 735 C C . GLY A 1 94 ? 18.25 -25.828 5.246 1 95.19 94 GLY A C 1
ATOM 736 O O . GLY A 1 94 ? 17.938 -26.797 5.945 1 95.19 94 GLY A O 1
ATOM 737 N N . LEU A 1 95 ? 19.297 -25.859 4.48 1 96.62 95 LEU A N 1
ATOM 738 C CA . LEU A 1 95 ? 20.156 -27.031 4.352 1 96.62 95 LEU A CA 1
ATOM 739 C C . LEU A 1 95 ? 21.172 -27.094 5.5 1 96.62 95 LEU A C 1
ATOM 741 O O . LEU A 1 95 ? 21.688 -26.062 5.926 1 96.62 95 LEU A O 1
ATOM 745 N N . SER A 1 96 ? 21.406 -28.312 5.969 1 95.62 96 SER A N 1
ATOM 746 C CA . SER A 1 96 ? 22.562 -28.469 6.848 1 95.62 96 SER A CA 1
ATOM 747 C C . SER A 1 96 ? 23.875 -28.266 6.086 1 95.62 96 SER A C 1
ATOM 749 O O . SER A 1 96 ? 23.906 -28.359 4.859 1 95.62 96 SER A O 1
ATOM 751 N N . GLU A 1 97 ? 24.922 -27.984 6.777 1 96.62 97 GLU A N 1
ATOM 752 C CA . GLU A 1 97 ? 26.234 -27.812 6.148 1 96.62 97 GLU A CA 1
ATOM 753 C C . GLU A 1 97 ? 26.672 -29.094 5.422 1 96.62 97 GLU A C 1
ATOM 755 O O . GLU A 1 97 ? 27.266 -29.016 4.34 1 96.62 97 GLU A O 1
ATOM 760 N N . GLU A 1 98 ? 26.328 -30.141 5.992 1 97.44 98 GLU A N 1
ATOM 761 C CA . GLU A 1 98 ? 26.688 -31.438 5.406 1 97.44 98 GLU A CA 1
ATOM 762 C C . GLU A 1 98 ? 25.922 -31.672 4.105 1 97.44 98 GLU A C 1
ATOM 764 O O . GLU A 1 98 ? 26.5 -32.125 3.111 1 97.44 98 GLU A O 1
ATOM 769 N N . ASP A 1 99 ? 24.688 -31.438 4.133 1 97.06 99 ASP A N 1
ATOM 770 C CA . ASP A 1 99 ? 23.859 -31.625 2.945 1 97.06 99 ASP A CA 1
ATOM 771 C C . ASP A 1 99 ? 24.266 -30.672 1.832 1 97.06 99 ASP A C 1
ATOM 773 O O . ASP A 1 99 ? 24.312 -31.047 0.659 1 97.06 99 ASP A O 1
ATOM 777 N N . ALA A 1 100 ? 24.531 -29.453 2.234 1 97.81 100 ALA A N 1
ATOM 778 C CA . ALA A 1 100 ? 24.984 -28.469 1.25 1 97.81 100 ALA A CA 1
ATOM 779 C C . ALA A 1 100 ? 26.281 -28.922 0.583 1 97.81 100 ALA A C 1
ATOM 781 O O . ALA A 1 100 ? 26.422 -28.844 -0.64 1 97.81 100 ALA A O 1
ATOM 782 N N . ALA A 1 101 ? 27.188 -29.359 1.385 1 97.94 101 ALA A N 1
ATOM 783 C CA . ALA A 1 101 ? 28.453 -29.844 0.867 1 97.94 101 ALA A CA 1
ATOM 784 C C . ALA A 1 101 ? 28.266 -31.047 -0.044 1 97.94 101 ALA A C 1
ATOM 786 O O . ALA A 1 101 ? 28.906 -31.156 -1.09 1 97.94 101 ALA A O 1
ATOM 787 N N . ARG A 1 102 ? 27.438 -31.922 0.328 1 98.06 102 ARG A N 1
ATOM 788 C CA . ARG A 1 102 ? 27.125 -33.125 -0.452 1 98.06 102 ARG A CA 1
ATOM 789 C C . ARG A 1 102 ? 26.578 -32.75 -1.823 1 98.06 102 ARG A C 1
ATOM 791 O O . ARG A 1 102 ? 27.016 -33.281 -2.842 1 98.06 102 ARG A O 1
ATOM 798 N N . LEU A 1 103 ? 25.656 -31.875 -1.834 1 98.5 103 LEU A N 1
ATOM 799 C CA . LEU A 1 103 ? 25.062 -31.438 -3.088 1 98.5 103 LEU A CA 1
ATOM 800 C C . LEU A 1 103 ? 26.109 -30.75 -3.971 1 98.5 103 LEU A C 1
ATOM 802 O O . LEU A 1 103 ? 26.141 -30.984 -5.18 1 98.5 103 LEU A O 1
ATOM 806 N N . GLN A 1 104 ? 26.938 -29.922 -3.365 1 98.31 104 GLN A N 1
ATOM 807 C CA . GLN A 1 104 ? 27.969 -29.203 -4.098 1 98.31 104 GLN A CA 1
ATOM 808 C C . GLN A 1 104 ? 28.984 -30.156 -4.711 1 98.31 104 GLN A C 1
ATOM 810 O O . GLN A 1 104 ? 29.484 -29.906 -5.805 1 98.31 104 GLN A O 1
ATOM 815 N N . ASP A 1 105 ? 29.125 -31.266 -4.102 1 98.44 105 ASP A N 1
ATOM 816 C CA . ASP A 1 105 ? 30.188 -32.188 -4.516 1 98.44 105 ASP A CA 1
ATOM 817 C C . ASP A 1 105 ? 29.672 -33.188 -5.523 1 98.44 105 ASP A C 1
ATOM 819 O O . ASP A 1 105 ? 30.422 -33.688 -6.359 1 98.44 105 ASP A O 1
ATOM 823 N N . GLU A 1 106 ? 28.375 -33.438 -5.52 1 98.75 106 GLU A N 1
ATOM 824 C CA . GLU A 1 106 ? 27.938 -34.656 -6.191 1 98.75 106 GLU A CA 1
ATOM 825 C C . GLU A 1 106 ? 26.984 -34.375 -7.348 1 98.75 106 GLU A C 1
ATOM 827 O O . GLU A 1 106 ? 26.844 -35.156 -8.266 1 98.75 106 GLU A O 1
ATOM 832 N N . VAL A 1 107 ? 26.359 -33.281 -7.426 1 98.81 107 VAL A N 1
ATOM 833 C CA . VAL A 1 107 ? 25.219 -33.062 -8.305 1 98.81 107 VAL A CA 1
ATOM 834 C C . VAL A 1 107 ? 25.703 -32.719 -9.711 1 98.81 107 VAL A C 1
ATOM 836 O O . VAL A 1 107 ? 26.547 -31.844 -9.891 1 98.81 107 VAL A O 1
ATOM 839 N N . HIS A 1 108 ? 25.125 -33.469 -10.703 1 98.81 108 HIS A N 1
ATOM 840 C CA . HIS A 1 108 ? 25.422 -33.219 -12.109 1 98.81 108 HIS A CA 1
ATOM 841 C C . HIS A 1 108 ? 24.281 -32.438 -12.773 1 98.81 108 HIS A C 1
ATOM 843 O O . HIS A 1 108 ? 24.516 -31.578 -13.633 1 98.81 108 HIS A O 1
ATOM 849 N N . ILE A 1 109 ? 23.062 -32.75 -12.398 1 98.88 109 ILE A N 1
ATOM 850 C CA . ILE A 1 109 ? 21.875 -32.188 -13.023 1 98.88 109 ILE A CA 1
ATOM 851 C C . ILE A 1 109 ? 20.938 -31.641 -11.953 1 98.88 109 ILE A C 1
ATOM 853 O O . ILE A 1 109 ? 20.594 -32.344 -11 1 98.88 109 ILE A O 1
ATOM 857 N N . LEU A 1 110 ? 20.562 -30.406 -12.086 1 98.81 110 LEU A N 1
ATOM 858 C CA . LEU A 1 110 ? 19.672 -29.734 -11.148 1 98.81 110 LEU A CA 1
ATOM 859 C C . LEU A 1 110 ? 18.359 -29.344 -11.82 1 98.81 110 LEU A C 1
ATOM 861 O O . LEU A 1 110 ? 18.359 -28.641 -12.836 1 98.81 110 LEU A O 1
ATOM 865 N N . PHE A 1 111 ? 17.25 -29.859 -11.32 1 98.88 111 PHE A N 1
ATOM 866 C CA . PHE A 1 111 ? 15.906 -29.422 -11.703 1 98.88 111 PHE A CA 1
ATOM 867 C C . PHE A 1 111 ? 15.273 -28.578 -10.602 1 98.88 111 PHE A C 1
ATOM 869 O O . PHE A 1 111 ? 15.023 -29.078 -9.5 1 98.88 111 PHE A O 1
ATOM 876 N N . HIS A 1 112 ? 15.023 -27.328 -10.898 1 98.75 112 HIS A N 1
ATOM 877 C CA . HIS A 1 112 ? 14.312 -26.484 -9.953 1 98.75 112 HIS A CA 1
ATOM 878 C C . HIS A 1 112 ? 12.867 -26.281 -10.375 1 98.75 112 HIS A C 1
ATOM 880 O O . HIS A 1 112 ? 12.562 -25.359 -11.133 1 98.75 112 HIS A O 1
ATOM 886 N N . SER A 1 113 ? 11.961 -27 -9.758 1 97.81 113 SER A N 1
ATOM 887 C CA . SER A 1 113 ? 10.547 -26.969 -10.125 1 97.81 113 SER A CA 1
ATOM 888 C C . SER A 1 113 ? 9.68 -26.484 -8.969 1 97.81 113 SER A C 1
ATOM 890 O O . SER A 1 113 ? 8.484 -26.266 -9.141 1 97.81 113 SER A O 1
ATOM 892 N N . ALA A 1 114 ? 10.281 -26.234 -7.816 1 95.56 114 ALA A N 1
ATOM 893 C CA . ALA A 1 114 ? 9.508 -25.797 -6.648 1 95.56 114 ALA A CA 1
ATOM 894 C C . ALA A 1 114 ? 9.023 -24.359 -6.812 1 95.56 114 ALA A C 1
ATOM 896 O O . ALA A 1 114 ? 9.789 -23.484 -7.223 1 95.56 114 ALA A O 1
ATOM 897 N N . ALA A 1 115 ? 7.793 -24.172 -6.609 1 94.62 115 ALA A N 1
ATOM 898 C CA . ALA A 1 115 ? 7.152 -22.859 -6.633 1 94.62 115 ALA A CA 1
ATOM 899 C C . ALA A 1 115 ? 5.758 -22.922 -6.023 1 94.62 115 ALA A C 1
ATOM 901 O O . ALA A 1 115 ? 5.172 -24 -5.902 1 94.62 115 ALA A O 1
ATOM 902 N N . THR A 1 116 ? 5.309 -21.797 -5.555 1 94 116 THR A N 1
ATOM 903 C CA . THR A 1 116 ? 3.865 -21.719 -5.352 1 94 116 THR A CA 1
ATOM 904 C C . THR A 1 116 ? 3.152 -21.406 -6.664 1 94 116 THR A C 1
ATOM 906 O O . THR A 1 116 ? 3.555 -20.5 -7.395 1 94 116 THR A O 1
ATOM 909 N N . ILE A 1 117 ? 2.152 -22.203 -6.914 1 91.56 117 ILE A N 1
ATOM 910 C CA . ILE A 1 117 ? 1.432 -22.031 -8.172 1 91.56 117 ILE A CA 1
ATOM 911 C C . ILE A 1 117 ? 0.068 -21.406 -7.902 1 91.56 117 ILE A C 1
ATOM 913 O O . ILE A 1 117 ? -0.765 -21.312 -8.805 1 91.56 117 ILE A O 1
ATOM 917 N N . ARG A 1 118 ? -0.125 -21.031 -6.668 1 89.88 118 ARG A N 1
ATOM 918 C CA . ARG A 1 118 ? -1.391 -20.406 -6.301 1 89.88 118 ARG A CA 1
ATOM 919 C C . ARG A 1 118 ? -1.499 -19 -6.891 1 89.88 118 ARG A C 1
ATOM 921 O O . ARG A 1 118 ? -0.617 -18.172 -6.684 1 89.88 118 ARG A O 1
ATOM 928 N N . PHE A 1 119 ? -2.609 -18.734 -7.508 1 91.25 119 PHE A N 1
ATOM 929 C CA . PHE A 1 119 ? -2.824 -17.453 -8.164 1 91.25 119 PHE A CA 1
ATOM 930 C C . PHE A 1 119 ? -3.1 -16.359 -7.137 1 91.25 119 PHE A C 1
ATOM 932 O O . PHE A 1 119 ? -2.795 -15.195 -7.371 1 91.25 119 PHE A O 1
ATOM 939 N N . ASP A 1 120 ? -3.643 -16.75 -5.992 1 88.44 120 ASP A N 1
ATOM 940 C CA . ASP A 1 120 ? -4.062 -15.773 -4.992 1 88.44 120 ASP A CA 1
ATOM 941 C C . ASP A 1 120 ? -3.104 -15.766 -3.805 1 88.44 120 ASP A C 1
ATOM 943 O O . ASP A 1 120 ? -3.463 -15.312 -2.715 1 88.44 120 ASP A O 1
ATOM 947 N N . GLU A 1 121 ? -1.931 -16.359 -4.02 1 92.81 121 GLU A N 1
ATOM 948 C CA . GLU A 1 121 ? -0.932 -16.312 -2.955 1 92.81 121 GLU A CA 1
ATOM 949 C C . GLU A 1 121 ? -0.538 -14.883 -2.621 1 92.81 121 GLU A C 1
ATOM 951 O O . GLU A 1 121 ? -0.402 -14.047 -3.518 1 92.81 121 GLU A O 1
ATOM 956 N N . LYS A 1 122 ? -0.356 -14.648 -1.335 1 96.12 122 LYS A N 1
ATOM 957 C CA . LYS A 1 122 ? 0.12 -13.328 -0.945 1 96.12 122 LYS A CA 1
ATOM 958 C C . LYS A 1 122 ? 1.421 -12.977 -1.661 1 96.12 122 LYS A C 1
ATOM 960 O O . LYS A 1 122 ? 2.293 -13.836 -1.829 1 96.12 122 LYS A O 1
ATOM 965 N N . LEU A 1 123 ? 1.526 -11.75 -2.027 1 97.31 123 LEU A N 1
ATOM 966 C CA . LEU A 1 123 ? 2.648 -11.328 -2.863 1 97.31 123 LEU A CA 1
ATOM 967 C C . LEU A 1 123 ? 3.975 -11.562 -2.146 1 97.31 123 LEU A C 1
ATOM 969 O O . LEU A 1 123 ? 4.922 -12.086 -2.736 1 97.31 123 LEU A O 1
ATOM 973 N N . LYS A 1 124 ? 4.051 -11.141 -0.9 1 96.06 124 LYS A N 1
ATOM 974 C CA . LYS A 1 124 ? 5.289 -11.297 -0.145 1 96.06 124 LYS A CA 1
ATOM 975 C C . LYS A 1 124 ? 5.75 -12.75 -0.132 1 96.06 124 LYS A C 1
ATOM 977 O O . LYS A 1 124 ? 6.918 -13.039 -0.396 1 96.06 124 LYS A O 1
ATOM 982 N N . LEU A 1 125 ? 4.879 -13.641 0.124 1 96.38 125 LEU A N 1
ATOM 983 C CA . LEU A 1 125 ? 5.203 -15.062 0.165 1 96.38 125 LEU A CA 1
ATOM 984 C C . LEU A 1 125 ? 5.543 -15.578 -1.227 1 96.38 125 LEU A C 1
ATOM 986 O O . LEU A 1 125 ? 6.469 -16.375 -1.385 1 96.38 125 LEU A O 1
ATOM 990 N N . SER A 1 126 ? 4.812 -15.195 -2.209 1 97.62 126 SER A N 1
ATOM 991 C CA . SER A 1 126 ? 5.086 -15.602 -3.582 1 97.62 126 SER A CA 1
ATOM 992 C C . SER A 1 126 ? 6.488 -15.188 -4.016 1 97.62 126 SER A C 1
ATOM 994 O O . SER A 1 126 ? 7.184 -15.945 -4.695 1 97.62 126 SER A O 1
ATOM 996 N N . LEU A 1 127 ? 6.875 -13.977 -3.635 1 97.81 127 LEU A N 1
ATOM 997 C CA . LEU A 1 127 ? 8.211 -13.492 -3.949 1 97.81 127 LEU A CA 1
ATOM 998 C C . LEU A 1 127 ? 9.273 -14.32 -3.24 1 97.81 127 LEU A C 1
ATOM 1000 O O . LEU A 1 127 ? 10.305 -14.664 -3.834 1 97.81 127 LEU A O 1
ATOM 1004 N N . GLU A 1 128 ? 9.031 -14.656 -2.033 1 96.38 128 GLU A N 1
ATOM 1005 C CA . GLU A 1 128 ? 9.969 -15.453 -1.25 1 96.38 128 GLU A CA 1
ATOM 1006 C C . GLU A 1 128 ? 10.164 -16.828 -1.862 1 96.38 128 GLU A C 1
ATOM 1008 O O . GLU A 1 128 ? 11.289 -17.328 -1.952 1 96.38 128 GLU A O 1
ATOM 1013 N N . LEU A 1 129 ? 9.125 -17.391 -2.281 1 97.31 129 LEU A N 1
ATOM 1014 C CA . LEU A 1 129 ? 9.164 -18.766 -2.783 1 97.31 129 LEU A CA 1
ATOM 1015 C C . LEU A 1 129 ? 9.664 -18.797 -4.223 1 97.31 129 LEU A C 1
ATOM 1017 O O . LEU A 1 129 ? 10.562 -19.578 -4.547 1 97.31 129 LEU A O 1
ATOM 1021 N N . ASN A 1 130 ? 9.164 -17.938 -5.09 1 98.06 130 ASN A N 1
ATOM 1022 C CA . ASN A 1 130 ? 9.398 -18.062 -6.523 1 98.06 130 ASN A CA 1
ATOM 1023 C C . ASN A 1 130 ? 10.625 -17.266 -6.957 1 98.06 130 ASN A C 1
ATOM 1025 O O . ASN A 1 130 ? 11.273 -17.609 -7.945 1 98.06 130 ASN A O 1
ATOM 1029 N N . VAL A 1 131 ? 10.938 -16.172 -6.254 1 98.19 131 VAL A N 1
ATOM 1030 C CA . VAL A 1 131 ? 12.016 -15.305 -6.699 1 98.19 131 VAL A CA 1
ATOM 1031 C C . VAL A 1 131 ? 13.242 -15.508 -5.82 1 98.19 131 VAL A C 1
ATOM 1033 O O . VAL A 1 131 ? 14.305 -15.914 -6.309 1 98.19 131 VAL A O 1
ATOM 1036 N N . VAL A 1 132 ? 13.086 -15.273 -4.516 1 97.75 132 VAL A N 1
ATOM 1037 C CA . VAL A 1 132 ? 14.211 -15.406 -3.6 1 97.75 132 VAL A CA 1
ATOM 1038 C C . VAL A 1 132 ? 14.688 -16.859 -3.574 1 97.75 132 VAL A C 1
ATOM 1040 O O . VAL A 1 132 ? 15.891 -17.125 -3.531 1 97.75 132 VAL A O 1
ATOM 1043 N N . GLY A 1 133 ? 13.672 -17.766 -3.549 1 97.25 133 GLY A N 1
ATOM 1044 C CA . GLY A 1 133 ? 14.031 -19.172 -3.646 1 97.25 133 GLY A CA 1
ATOM 1045 C C . GLY A 1 133 ? 14.867 -19.5 -4.867 1 97.25 133 GLY A C 1
ATOM 1046 O O . GLY A 1 133 ? 15.852 -20.234 -4.777 1 97.25 133 GLY A O 1
ATOM 1047 N N . CYS A 1 134 ? 14.492 -18.953 -5.988 1 97.69 134 CYS A N 1
ATOM 1048 C CA . CYS A 1 134 ? 15.242 -19.141 -7.227 1 97.69 134 CYS A CA 1
ATOM 1049 C C . CYS A 1 134 ? 16.656 -18.562 -7.102 1 97.69 134 CYS A C 1
ATOM 1051 O O . CYS A 1 134 ? 17.625 -19.203 -7.535 1 97.69 134 CYS A O 1
ATOM 1053 N N . GLN A 1 135 ? 16.797 -17.391 -6.508 1 97.62 135 GLN A N 1
ATOM 1054 C CA . GLN A 1 135 ? 18.109 -16.781 -6.301 1 97.62 135 GLN A CA 1
ATOM 1055 C C . GLN A 1 135 ? 19 -17.672 -5.441 1 97.62 135 GLN A C 1
ATOM 1057 O O . GLN A 1 135 ? 20.188 -17.828 -5.738 1 97.62 135 GLN A O 1
ATOM 1062 N N . LYS A 1 136 ? 18.453 -18.234 -4.406 1 97.94 136 LYS A N 1
ATOM 1063 C CA . LYS A 1 136 ? 19.219 -19.109 -3.518 1 97.94 136 LYS A CA 1
ATOM 1064 C C . LYS A 1 136 ? 19.688 -20.375 -4.242 1 97.94 136 LYS A C 1
ATOM 1066 O O . LYS A 1 136 ? 20.781 -20.875 -3.994 1 97.94 136 LYS A O 1
ATOM 1071 N N . ILE A 1 137 ? 18.828 -20.859 -5.082 1 98.31 137 ILE A N 1
ATOM 1072 C CA . ILE A 1 137 ? 19.188 -22.047 -5.859 1 98.31 137 ILE A CA 1
ATOM 1073 C C . ILE A 1 137 ? 20.344 -21.719 -6.809 1 98.31 137 ILE A C 1
ATOM 1075 O O . ILE A 1 137 ? 21.25 -22.516 -6.992 1 98.31 137 ILE A O 1
ATOM 1079 N N . ILE A 1 138 ? 20.297 -20.531 -7.426 1 98.19 138 ILE A N 1
ATOM 1080 C CA . ILE A 1 138 ? 21.375 -20.078 -8.297 1 98.19 138 ILE A CA 1
ATOM 1081 C C . ILE A 1 138 ? 22.672 -20 -7.504 1 98.19 138 ILE A C 1
ATOM 1083 O O . ILE A 1 138 ? 23.719 -20.469 -7.961 1 98.19 138 ILE A O 1
ATOM 1087 N N . GLU A 1 139 ? 22.578 -19.453 -6.32 1 97.69 139 GLU A N 1
ATOM 1088 C CA . GLU A 1 139 ? 23.766 -19.328 -5.469 1 97.69 139 GLU A CA 1
ATOM 1089 C C . GLU A 1 139 ? 24.344 -20.688 -5.117 1 97.69 139 GLU A C 1
ATOM 1091 O O . GLU A 1 139 ? 25.562 -20.891 -5.145 1 97.69 139 GLU A O 1
ATOM 1096 N N . LEU A 1 140 ? 23.5 -21.594 -4.77 1 98 140 LEU A N 1
ATOM 1097 C CA . LEU A 1 140 ? 23.922 -22.953 -4.461 1 98 140 LEU A CA 1
ATOM 1098 C C . LEU A 1 140 ? 24.562 -23.609 -5.684 1 98 140 LEU A C 1
ATOM 1100 O O . LEU A 1 140 ? 25.594 -24.281 -5.566 1 98 140 LEU A O 1
ATOM 1104 N N . SER A 1 141 ? 23.969 -23.438 -6.84 1 98.19 141 SER A N 1
ATOM 1105 C CA . SER A 1 141 ? 24.422 -24.078 -8.078 1 98.19 141 SER A CA 1
ATOM 1106 C C . SER A 1 141 ? 25.797 -23.562 -8.484 1 98.19 141 SER A C 1
ATOM 1108 O O . SER A 1 141 ? 26.578 -24.312 -9.07 1 98.19 141 SER A O 1
ATOM 1110 N N . ARG A 1 142 ? 26.094 -22.375 -8.164 1 97.56 142 ARG A N 1
ATOM 1111 C CA . ARG A 1 142 ? 27.391 -21.781 -8.492 1 97.56 142 ARG A CA 1
ATOM 1112 C C . ARG A 1 142 ? 28.531 -22.516 -7.777 1 97.56 142 ARG A C 1
ATOM 1114 O O . ARG A 1 142 ? 29.656 -22.547 -8.266 1 97.56 142 ARG A O 1
ATOM 1121 N N . LYS A 1 143 ? 28.203 -23.125 -6.695 1 97.69 143 LYS A N 1
ATOM 1122 C CA . LYS A 1 143 ? 29.219 -23.797 -5.879 1 97.69 143 LYS A CA 1
ATOM 1123 C C . LYS A 1 143 ? 29.297 -25.281 -6.219 1 97.69 143 LYS A C 1
ATOM 1125 O O . LYS A 1 143 ? 30.109 -26.016 -5.664 1 97.69 143 LYS A O 1
ATOM 1130 N N . MET A 1 144 ? 28.484 -25.797 -7.121 1 98.44 144 MET A N 1
ATOM 1131 C CA . MET A 1 144 ? 28.469 -27.203 -7.496 1 98.44 144 MET A CA 1
ATOM 1132 C C . MET A 1 144 ? 29.625 -27.531 -8.453 1 98.44 144 MET A C 1
ATOM 1134 O O . MET A 1 144 ? 29.656 -27.016 -9.57 1 98.44 144 MET A O 1
ATOM 1138 N N . LYS A 1 145 ? 30.359 -28.438 -8.086 1 98.31 145 LYS A N 1
ATOM 1139 C CA . LYS A 1 145 ? 31.609 -28.719 -8.789 1 98.31 145 LYS A CA 1
ATOM 1140 C C . LYS A 1 145 ? 31.344 -29.547 -10.047 1 98.31 145 LYS A C 1
ATOM 1142 O O . LYS A 1 145 ? 32.094 -29.453 -11.023 1 98.31 145 LYS A O 1
ATOM 1147 N N . LYS A 1 146 ? 30.297 -30.297 -10.086 1 98.44 146 LYS A N 1
ATOM 1148 C CA . LYS A 1 146 ? 30.078 -31.25 -11.18 1 98.44 146 LYS A CA 1
ATOM 1149 C C . LYS A 1 146 ? 28.859 -30.844 -12.008 1 98.44 146 LYS A C 1
ATOM 1151 O O . LYS A 1 146 ? 28.406 -31.609 -12.867 1 98.44 146 LYS A O 1
ATOM 1156 N N . LEU A 1 147 ? 28.391 -29.641 -11.805 1 98.62 147 LEU A N 1
ATOM 1157 C CA . LEU A 1 147 ? 27.141 -29.234 -12.422 1 98.62 147 LEU A CA 1
ATOM 1158 C C . LEU A 1 147 ? 27.281 -29.172 -13.945 1 98.62 147 LEU A C 1
ATOM 1160 O O . LEU A 1 147 ? 28.172 -28.516 -14.461 1 98.62 147 LEU A O 1
ATOM 1164 N N . GLU A 1 148 ? 26.359 -29.906 -14.594 1 98.62 148 GLU A N 1
ATOM 1165 C CA . GLU A 1 148 ? 26.359 -29.938 -16.047 1 98.62 148 GLU A CA 1
ATOM 1166 C C . GLU A 1 148 ? 25.156 -29.203 -16.625 1 98.62 148 GLU A C 1
ATOM 1168 O O . GLU A 1 148 ? 25.219 -28.672 -17.734 1 98.62 148 GLU A O 1
ATOM 1173 N N . VAL A 1 149 ? 24.094 -29.172 -15.875 1 98.69 149 VAL A N 1
ATOM 1174 C CA . VAL A 1 149 ? 22.906 -28.453 -16.328 1 98.69 149 VAL A CA 1
ATOM 1175 C C . VAL A 1 149 ? 22.031 -28.078 -15.141 1 98.69 149 VAL A C 1
ATOM 1177 O O . VAL A 1 149 ? 21.906 -28.859 -14.195 1 98.69 149 VAL A O 1
ATOM 1180 N N . PHE A 1 150 ? 21.531 -26.875 -15.117 1 98.69 150 PHE A N 1
ATOM 1181 C CA . PHE A 1 150 ? 20.531 -26.328 -14.219 1 98.69 150 PHE A CA 1
ATOM 1182 C C . PHE A 1 150 ? 19.266 -25.953 -14.992 1 98.69 150 PHE A C 1
ATOM 1184 O O . PHE A 1 150 ? 19.266 -25.016 -15.789 1 98.69 150 PHE A O 1
ATOM 1191 N N . GLU A 1 151 ? 18.219 -26.688 -14.781 1 98.88 151 GLU A N 1
ATOM 1192 C CA . GLU A 1 151 ? 16.969 -26.422 -15.477 1 98.88 151 GLU A CA 1
ATOM 1193 C C . GLU A 1 151 ? 15.961 -25.75 -14.547 1 98.88 151 GLU A C 1
ATOM 1195 O O . GLU A 1 151 ? 15.641 -26.266 -13.484 1 98.88 151 GLU A O 1
ATOM 1200 N N . HIS A 1 152 ? 15.508 -24.594 -14.953 1 98.81 152 HIS A N 1
ATOM 1201 C CA . HIS A 1 152 ? 14.469 -23.859 -14.242 1 98.81 152 HIS A CA 1
ATOM 1202 C C . HIS A 1 152 ? 13.109 -24.047 -14.914 1 98.81 152 HIS A C 1
ATOM 1204 O O . HIS A 1 152 ? 12.984 -23.875 -16.125 1 98.81 152 HIS A O 1
ATOM 1210 N N . ILE A 1 153 ? 12.125 -24.375 -14.133 1 98.75 153 ILE A N 1
ATOM 1211 C CA . ILE A 1 153 ? 10.773 -24.531 -14.656 1 98.75 153 ILE A CA 1
ATOM 1212 C C . ILE A 1 153 ? 9.984 -23.25 -14.43 1 98.75 153 ILE A C 1
ATOM 1214 O O . ILE A 1 153 ? 9.648 -22.906 -13.297 1 98.75 153 ILE A O 1
ATOM 1218 N N . SER A 1 154 ? 9.711 -22.562 -15.453 1 98.5 154 SER A N 1
ATOM 1219 C CA . SER A 1 154 ? 8.883 -21.359 -15.445 1 98.5 154 SER A CA 1
ATOM 1220 C C . SER A 1 154 ? 7.473 -21.656 -15.938 1 98.5 154 SER A C 1
ATOM 1222 O O . SER A 1 154 ? 6.906 -22.703 -15.617 1 98.5 154 SER A O 1
ATOM 1224 N N . THR A 1 155 ? 6.82 -20.734 -16.531 1 98.25 155 THR A N 1
ATOM 1225 C CA . THR A 1 155 ? 5.492 -20.906 -17.109 1 98.25 155 THR A CA 1
ATOM 1226 C C . THR A 1 155 ? 5.371 -20.125 -18.406 1 98.25 155 THR A C 1
ATOM 1228 O O . THR A 1 155 ? 5.973 -19.062 -18.562 1 98.25 155 THR A O 1
ATOM 1231 N N . ALA A 1 156 ? 4.617 -20.672 -19.297 1 98.06 156 ALA A N 1
ATOM 1232 C CA . ALA A 1 156 ? 4.379 -19.984 -20.578 1 98.06 156 ALA A CA 1
ATOM 1233 C C . ALA A 1 156 ? 3.637 -18.672 -20.359 1 98.06 156 ALA A C 1
ATOM 1235 O O . ALA A 1 156 ? 3.641 -17.797 -21.219 1 98.06 156 ALA A O 1
ATOM 1236 N N . TYR A 1 157 ? 3.076 -18.516 -19.203 1 97.19 157 TYR A N 1
ATOM 1237 C CA . TYR A 1 157 ? 2.242 -17.344 -18.922 1 97.19 157 TYR A CA 1
ATOM 1238 C C . TYR A 1 157 ? 3.006 -16.312 -18.109 1 97.19 157 TYR A C 1
ATOM 1240 O O . TYR A 1 157 ? 2.41 -15.375 -17.578 1 97.19 157 TYR A O 1
ATOM 1248 N N . ALA A 1 158 ? 4.309 -16.5 -17.953 1 97.88 158 ALA A N 1
ATOM 1249 C CA . ALA A 1 158 ? 5.109 -15.531 -17.203 1 97.88 158 ALA A CA 1
ATOM 1250 C C . ALA A 1 158 ? 4.98 -14.133 -17.797 1 97.88 158 ALA A C 1
ATOM 1252 O O . ALA A 1 158 ? 5.066 -13.133 -17.078 1 97.88 158 ALA A O 1
ATOM 1253 N N . HIS A 1 159 ? 4.762 -14.055 -19.125 1 97.75 159 HIS A N 1
ATOM 1254 C CA . HIS A 1 159 ? 4.645 -12.766 -19.797 1 97.75 159 HIS A CA 1
ATOM 1255 C C . HIS A 1 159 ? 3.318 -12.641 -20.531 1 97.75 159 HIS A C 1
ATOM 1257 O O . HIS A 1 159 ? 3.273 -12.141 -21.656 1 97.75 159 HIS A O 1
ATOM 1263 N N . CYS A 1 160 ? 2.314 -13.078 -19.828 1 96.5 160 CYS A N 1
ATOM 1264 C CA . CYS A 1 160 ? 0.972 -13.125 -20.391 1 96.5 160 CYS A CA 1
ATOM 1265 C C . CYS A 1 160 ? 0.421 -11.719 -20.609 1 96.5 160 CYS A C 1
ATOM 1267 O O . CYS A 1 160 ? -0.658 -11.547 -21.172 1 96.5 160 CYS A O 1
ATOM 1269 N N . ASP A 1 161 ? 1.159 -10.711 -20.141 1 95.62 161 ASP A N 1
ATOM 1270 C CA . ASP A 1 161 ? 0.792 -9.328 -20.438 1 95.62 161 ASP A CA 1
ATOM 1271 C C . ASP A 1 161 ? 1.12 -8.961 -21.875 1 95.62 161 ASP A C 1
ATOM 1273 O O . ASP A 1 161 ? 0.738 -7.895 -22.359 1 95.62 161 ASP A O 1
ATOM 1277 N N . LYS A 1 162 ? 1.771 -9.922 -22.547 1 95.81 162 LYS A N 1
ATOM 1278 C CA . LYS A 1 162 ? 2.066 -9.781 -23.969 1 95.81 162 LYS A CA 1
ATOM 1279 C C . LYS A 1 162 ? 1.239 -10.75 -24.812 1 95.81 162 LYS A C 1
ATOM 1281 O O . LYS A 1 162 ? 0.992 -11.883 -24.391 1 95.81 162 LYS A O 1
ATOM 1286 N N . GLN A 1 163 ? 0.896 -10.328 -25.984 1 94.88 163 GLN A N 1
ATOM 1287 C CA . GLN A 1 163 ? 0.118 -11.195 -26.859 1 94.88 163 GLN A CA 1
ATOM 1288 C C . GLN A 1 163 ? 1.019 -12.195 -27.578 1 94.88 163 GLN A C 1
ATOM 1290 O O . GLN A 1 163 ? 0.634 -13.344 -27.781 1 94.88 163 GLN A O 1
ATOM 1295 N N . HIS A 1 164 ? 2.158 -11.664 -28.016 1 97.31 164 HIS A N 1
ATOM 1296 C CA . HIS A 1 164 ? 3.146 -12.508 -28.672 1 97.31 164 HIS A CA 1
ATOM 1297 C C . HIS A 1 164 ? 4.312 -12.82 -27.734 1 97.31 164 HIS A C 1
ATOM 1299 O O . HIS A 1 164 ? 5.039 -11.914 -27.328 1 97.31 164 HIS A O 1
ATOM 1305 N N . ILE A 1 165 ? 4.465 -14.047 -27.438 1 98.06 165 ILE A N 1
ATOM 1306 C CA . ILE A 1 165 ? 5.48 -14.453 -26.469 1 98.06 165 ILE A CA 1
ATOM 1307 C C . ILE A 1 165 ? 6.527 -15.32 -27.156 1 98.06 165 ILE A C 1
ATOM 1309 O O . ILE A 1 165 ? 6.238 -16.453 -27.547 1 98.06 165 ILE A O 1
ATOM 1313 N N . GLU A 1 166 ? 7.73 -14.828 -27.281 1 98.12 166 GLU A N 1
ATOM 1314 C CA . GLU A 1 166 ? 8.852 -15.531 -27.906 1 98.12 166 GLU A CA 1
ATOM 1315 C C . GLU A 1 166 ? 9.688 -16.266 -26.859 1 98.12 166 GLU A C 1
ATOM 1317 O O . GLU A 1 166 ? 9.391 -16.219 -25.656 1 98.12 166 GLU A O 1
ATOM 1322 N N . GLU A 1 167 ? 10.594 -17.016 -27.359 1 98 167 GLU A N 1
ATOM 1323 C CA . GLU A 1 167 ? 11.508 -17.734 -26.484 1 98 167 GLU A CA 1
ATOM 1324 C C . GLU A 1 167 ? 12.742 -16.891 -26.141 1 98 167 GLU A C 1
ATOM 1326 O O . GLU A 1 167 ? 13.867 -17.297 -26.438 1 98 167 GLU A O 1
ATOM 1331 N N . ILE A 1 168 ? 12.422 -15.742 -25.531 1 97.69 168 ILE A N 1
ATOM 1332 C CA . ILE A 1 168 ? 13.461 -14.797 -25.109 1 97.69 168 ILE A CA 1
ATOM 1333 C C . ILE A 1 168 ? 13.172 -14.305 -23.703 1 97.69 168 ILE A C 1
ATOM 1335 O O . ILE A 1 168 ? 12.07 -14.5 -23.172 1 97.69 168 ILE A O 1
ATOM 1339 N N . PHE A 1 169 ? 14.211 -13.773 -23.094 1 97.62 169 PHE A N 1
ATOM 1340 C CA . PHE A 1 169 ? 14.016 -13.109 -21.812 1 97.62 169 PHE A CA 1
ATOM 1341 C C . PHE A 1 169 ? 13.383 -11.734 -22 1 97.62 169 PHE A C 1
ATOM 1343 O O . PHE A 1 169 ? 13.773 -10.992 -22.906 1 97.62 169 PHE A O 1
ATOM 1350 N N . TYR A 1 170 ? 12.391 -11.43 -21.25 1 97.62 170 TYR A N 1
ATOM 1351 C CA . TYR A 1 170 ? 11.727 -10.125 -21.266 1 97.62 170 TYR A CA 1
ATOM 1352 C C . TYR A 1 170 ? 12.07 -9.312 -20.031 1 97.62 170 TYR A C 1
ATOM 1354 O O . TYR A 1 170 ? 12.484 -9.875 -19.016 1 97.62 170 TYR A O 1
ATOM 1362 N N . PRO A 1 171 ? 11.977 -8.008 -20.156 1 96.12 171 PRO A N 1
ATOM 1363 C CA . PRO A 1 171 ? 12.148 -7.203 -18.938 1 96.12 171 PRO A CA 1
ATOM 1364 C C . PRO A 1 171 ? 11.133 -7.555 -17.859 1 96.12 171 PRO A C 1
ATOM 1366 O O . PRO A 1 171 ? 10.008 -7.965 -18.172 1 96.12 171 PRO A O 1
ATOM 1369 N N . PRO A 1 172 ? 11.562 -7.418 -16.625 1 95.69 172 PRO A N 1
ATOM 1370 C CA . PRO A 1 172 ? 10.617 -7.711 -15.547 1 95.69 172 PRO A CA 1
ATOM 1371 C C . PRO A 1 172 ? 9.445 -6.73 -15.5 1 95.69 172 PRO A C 1
ATOM 1373 O O . PRO A 1 172 ? 9.555 -5.617 -16.016 1 95.69 172 PRO A O 1
ATOM 1376 N N . PRO A 1 173 ? 8.359 -7.109 -14.906 1 94.31 173 PRO A N 1
ATOM 1377 C CA . PRO A 1 173 ? 7.141 -6.297 -14.914 1 94.31 173 PRO A CA 1
ATOM 1378 C C . PRO A 1 173 ? 7.211 -5.129 -13.93 1 94.31 173 PRO A C 1
ATOM 1380 O O . PRO A 1 173 ? 6.328 -4.266 -13.922 1 94.31 173 PRO A O 1
ATOM 1383 N N . ALA A 1 174 ? 8.195 -5.09 -13.133 1 92.69 174 ALA A N 1
ATOM 1384 C CA . ALA A 1 174 ? 8.398 -4.02 -12.156 1 92.69 174 ALA A CA 1
ATOM 1385 C C . ALA A 1 174 ? 9.883 -3.857 -11.82 1 92.69 174 ALA A C 1
ATOM 1387 O O . ALA A 1 174 ? 10.711 -4.668 -12.242 1 92.69 174 ALA A O 1
ATOM 1388 N N . ASP A 1 175 ? 10.18 -2.729 -11.188 1 94.5 175 ASP A N 1
ATOM 1389 C CA . ASP A 1 175 ? 11.531 -2.584 -10.656 1 94.5 175 ASP A CA 1
ATOM 1390 C C . ASP A 1 175 ? 11.773 -3.545 -9.5 1 94.5 175 ASP A C 1
ATOM 1392 O O . ASP A 1 175 ? 11.305 -3.305 -8.383 1 94.5 175 ASP A O 1
ATOM 1396 N N . VAL A 1 176 ? 12.516 -4.559 -9.797 1 95.94 176 VAL A N 1
ATOM 1397 C CA . VAL A 1 176 ? 12.656 -5.688 -8.883 1 95.94 176 VAL A CA 1
ATOM 1398 C C . VAL A 1 176 ? 13.312 -5.223 -7.59 1 95.94 176 VAL A C 1
ATOM 1400 O O . VAL A 1 176 ? 12.891 -5.605 -6.496 1 95.94 176 VAL A O 1
ATOM 1403 N N . ASP A 1 177 ? 14.344 -4.406 -7.664 1 94.75 177 ASP A N 1
ATOM 1404 C CA . ASP A 1 177 ? 15.07 -3.945 -6.484 1 94.75 177 ASP A CA 1
ATOM 1405 C C . ASP A 1 177 ? 14.172 -3.1 -5.582 1 94.75 177 ASP A C 1
ATOM 1407 O O . ASP A 1 177 ? 14.172 -3.273 -4.359 1 94.75 177 ASP A O 1
ATOM 1411 N N . LYS A 1 178 ? 13.453 -2.17 -6.16 1 95.06 178 LYS A N 1
ATOM 1412 C CA . LYS A 1 178 ? 12.531 -1.329 -5.402 1 95.06 178 LYS A CA 1
ATOM 1413 C C . LYS A 1 178 ? 11.422 -2.166 -4.758 1 95.06 178 LYS A C 1
ATOM 1415 O O . LYS A 1 178 ? 11.039 -1.916 -3.615 1 95.06 178 LYS A O 1
ATOM 1420 N N . LEU A 1 179 ? 10.914 -3.111 -5.551 1 96.31 179 LEU A N 1
ATOM 1421 C CA . LEU A 1 179 ? 9.883 -4.012 -5.051 1 96.31 179 LEU A CA 1
ATOM 1422 C C . LEU A 1 179 ? 10.391 -4.82 -3.861 1 96.31 179 LEU A C 1
ATOM 1424 O O . LEU A 1 179 ? 9.719 -4.91 -2.832 1 96.31 179 LEU A O 1
ATOM 1428 N N . MET A 1 180 ? 11.57 -5.406 -4.004 1 95.44 180 MET A N 1
ATOM 1429 C CA . MET A 1 180 ? 12.156 -6.234 -2.951 1 95.44 180 MET A CA 1
ATOM 1430 C C . MET A 1 180 ? 12.445 -5.402 -1.706 1 95.44 180 MET A C 1
ATOM 1432 O O . MET A 1 180 ? 12.273 -5.879 -0.583 1 95.44 180 MET A O 1
ATOM 1436 N N . ASP A 1 181 ? 12.867 -4.207 -1.873 1 95.25 181 ASP A N 1
ATOM 1437 C CA . ASP A 1 181 ? 13.109 -3.311 -0.748 1 95.25 181 ASP A CA 1
ATOM 1438 C C . ASP A 1 181 ? 11.812 -3.01 0.002 1 95.25 181 ASP A C 1
ATOM 1440 O O . ASP A 1 181 ? 11.773 -3.07 1.232 1 95.25 181 ASP A O 1
ATOM 1444 N N . ALA A 1 182 ? 10.789 -2.65 -0.709 1 94.94 182 ALA A N 1
ATOM 1445 C CA . ALA A 1 182 ? 9.492 -2.352 -0.101 1 94.94 182 ALA A CA 1
ATOM 1446 C C . ALA A 1 182 ? 8.984 -3.537 0.716 1 94.94 182 ALA A C 1
ATOM 1448 O O . ALA A 1 182 ? 8.531 -3.367 1.849 1 94.94 182 ALA A O 1
ATOM 1449 N N . VAL A 1 183 ? 9.086 -4.727 0.15 1 95.31 183 VAL A N 1
ATOM 1450 C CA . VAL A 1 183 ? 8.57 -5.93 0.796 1 95.31 183 VAL A CA 1
ATOM 1451 C C . VAL A 1 183 ? 9.391 -6.242 2.043 1 95.31 183 VAL A C 1
ATOM 1453 O O . VAL A 1 183 ? 8.906 -6.891 2.973 1 95.31 183 VAL A O 1
ATOM 1456 N N . SER A 1 184 ? 10.633 -5.812 2.088 1 94 184 SER A N 1
ATOM 1457 C CA . SER A 1 184 ? 11.539 -6.129 3.191 1 94 184 SER A CA 1
ATOM 1458 C C . SER A 1 184 ? 11.117 -5.422 4.473 1 94 184 SER A C 1
ATOM 1460 O O . SER A 1 184 ? 11.375 -5.914 5.574 1 94 184 SER A O 1
ATOM 1462 N N . TRP A 1 185 ? 10.422 -4.262 4.395 1 94.25 185 TRP A N 1
ATOM 1463 C CA . TRP A 1 185 ? 10.156 -3.516 5.621 1 94.25 185 TRP A CA 1
ATOM 1464 C C . TRP A 1 185 ? 8.664 -3.273 5.797 1 94.25 185 TRP A C 1
ATOM 1466 O O . TRP A 1 185 ? 8.203 -3.01 6.91 1 94.25 185 TRP A O 1
ATOM 1476 N N . MET A 1 186 ? 7.879 -3.318 4.773 1 95.44 186 MET A N 1
ATOM 1477 C CA . MET A 1 186 ? 6.445 -3.08 4.883 1 95.44 186 MET A CA 1
ATOM 1478 C C . MET A 1 186 ? 5.734 -4.285 5.488 1 95.44 186 MET A C 1
ATOM 1480 O O . MET A 1 186 ? 6.191 -5.422 5.336 1 95.44 186 MET A O 1
ATOM 1484 N N . THR A 1 187 ? 4.621 -4.051 6.148 1 94.94 187 THR A N 1
ATOM 1485 C CA . THR A 1 187 ? 3.82 -5.121 6.73 1 94.94 187 THR A CA 1
ATOM 1486 C C . THR A 1 187 ? 3.061 -5.883 5.648 1 94.94 187 THR A C 1
ATOM 1488 O O . THR A 1 187 ? 2.902 -5.387 4.531 1 94.94 187 THR A O 1
ATOM 1491 N N . ASP A 1 188 ? 2.586 -7.105 5.965 1 95.25 188 ASP A N 1
ATOM 1492 C CA . ASP A 1 188 ? 1.812 -7.91 5.02 1 95.25 188 ASP A CA 1
ATOM 1493 C C . ASP A 1 188 ? 0.556 -7.168 4.57 1 95.25 188 ASP A C 1
ATOM 1495 O O . ASP A 1 188 ? 0.185 -7.219 3.396 1 95.25 188 ASP A O 1
ATOM 1499 N N . ASP A 1 189 ? -0.019 -6.465 5.48 1 94.94 189 ASP A N 1
ATOM 1500 C CA . ASP A 1 189 ? -1.242 -5.73 5.176 1 94.94 189 ASP A CA 1
ATOM 1501 C C . ASP A 1 189 ? -0.974 -4.609 4.172 1 94.94 189 ASP A C 1
ATOM 1503 O O . ASP A 1 189 ? -1.761 -4.395 3.25 1 94.94 189 ASP A O 1
ATOM 1507 N N . MET A 1 190 ? 0.088 -3.896 4.398 1 95.88 190 MET A N 1
ATOM 1508 C CA . MET A 1 190 ? 0.463 -2.828 3.477 1 95.88 190 MET A CA 1
ATOM 1509 C C . MET A 1 190 ? 0.669 -3.371 2.066 1 95.88 190 MET A C 1
ATOM 1511 O O . MET A 1 190 ? 0.121 -2.834 1.103 1 95.88 190 MET A O 1
ATOM 1515 N N . ILE A 1 191 ? 1.395 -4.465 1.995 1 96.88 191 ILE A N 1
ATOM 1516 C CA . ILE A 1 191 ? 1.71 -5.059 0.701 1 96.88 191 ILE A CA 1
ATOM 1517 C C . ILE A 1 191 ? 0.429 -5.562 0.038 1 96.88 191 ILE A C 1
ATOM 1519 O O . ILE A 1 191 ? 0.225 -5.363 -1.162 1 96.88 191 ILE A O 1
ATOM 1523 N N . ASP A 1 192 ? -0.382 -6.203 0.811 1 95.94 192 ASP A N 1
ATOM 1524 C CA . ASP A 1 192 ? -1.648 -6.703 0.283 1 95.94 192 ASP A CA 1
ATOM 1525 C C . ASP A 1 192 ? -2.473 -5.57 -0.327 1 95.94 192 ASP A C 1
ATOM 1527 O O . ASP A 1 192 ? -3.088 -5.742 -1.381 1 95.94 192 ASP A O 1
ATOM 1531 N N . LYS A 1 193 ? -2.449 -4.438 0.277 1 95.5 193 LYS A N 1
ATOM 1532 C CA . LYS A 1 193 ? -3.252 -3.299 -0.164 1 95.5 193 LYS A CA 1
ATOM 1533 C C . LYS A 1 193 ? -2.744 -2.752 -1.495 1 95.5 193 LYS A C 1
ATOM 1535 O O . LYS A 1 193 ? -3.531 -2.275 -2.316 1 95.5 193 LYS A O 1
ATOM 1540 N N . ILE A 1 194 ? -1.476 -2.814 -1.691 1 96.88 194 ILE A N 1
ATOM 1541 C CA . ILE A 1 194 ? -0.948 -2.162 -2.885 1 96.88 194 ILE A CA 1
ATOM 1542 C C . ILE A 1 194 ? -0.627 -3.209 -3.947 1 96.88 194 ILE A C 1
ATOM 1544 O O . ILE A 1 194 ? -0.182 -2.871 -5.047 1 96.88 194 ILE A O 1
ATOM 1548 N N . THR A 1 195 ? -0.848 -4.453 -3.691 1 96.88 195 THR A N 1
ATOM 1549 C CA . THR A 1 195 ? -0.53 -5.555 -4.594 1 96.88 195 THR A CA 1
ATOM 1550 C C . THR A 1 195 ? -1.217 -5.363 -5.941 1 96.88 195 THR A C 1
ATOM 1552 O O . THR A 1 195 ? -0.587 -5.516 -6.992 1 96.88 195 THR A O 1
ATOM 1555 N N . PRO A 1 196 ? -2.508 -4.992 -5.961 1 95.12 196 PRO A N 1
ATOM 1556 C CA . PRO A 1 196 ? -3.154 -4.84 -7.266 1 95.12 196 PRO A CA 1
ATOM 1557 C C . PRO A 1 196 ? -2.439 -3.83 -8.164 1 95.12 196 PRO A C 1
ATOM 1559 O O . PRO A 1 196 ? -2.314 -4.051 -9.367 1 95.12 196 PRO A O 1
ATOM 1562 N N . GLN A 1 197 ? -1.94 -2.773 -7.57 1 95.62 197 GLN A N 1
ATOM 1563 C CA . GLN A 1 197 ? -1.231 -1.761 -8.344 1 95.62 197 GLN A CA 1
ATOM 1564 C C . GLN A 1 197 ? 0.156 -2.25 -8.75 1 95.62 197 GLN A C 1
ATOM 1566 O O . GLN A 1 197 ? 0.636 -1.936 -9.836 1 95.62 197 GLN A O 1
ATOM 1571 N N . LEU A 1 198 ? 0.785 -3.023 -7.863 1 95.56 198 LEU A N 1
ATOM 1572 C CA . LEU A 1 198 ? 2.111 -3.562 -8.148 1 95.56 198 LEU A CA 1
ATOM 1573 C C . LEU A 1 198 ? 2.061 -4.543 -9.312 1 95.56 198 LEU A C 1
ATOM 1575 O O . LEU A 1 198 ? 2.98 -4.586 -10.133 1 95.56 198 LEU A O 1
ATOM 1579 N N . LEU A 1 199 ? 1.019 -5.309 -9.398 1 96.12 199 LEU A N 1
ATOM 1580 C CA . LEU A 1 199 ? 0.867 -6.324 -10.438 1 96.12 199 LEU A CA 1
ATOM 1581 C C . LEU A 1 199 ? 0.68 -5.676 -11.805 1 96.12 199 LEU A C 1
ATOM 1583 O O . LEU A 1 199 ? 1.046 -6.258 -12.828 1 96.12 199 LEU A O 1
ATOM 1587 N N . GLY A 1 200 ? 0.117 -4.449 -11.781 1 93.25 200 GLY A N 1
ATOM 1588 C CA . GLY A 1 200 ? -0.132 -3.781 -13.047 1 93.25 200 GLY A CA 1
ATOM 1589 C C . GLY A 1 200 ? -1.014 -4.586 -13.984 1 93.25 200 GLY A C 1
ATOM 1590 O O . GLY A 1 200 ? -2.145 -4.934 -13.633 1 93.25 200 GLY A O 1
ATOM 1591 N N . LYS A 1 201 ? -0.452 -5.098 -15.102 1 92.81 201 LYS A N 1
ATOM 1592 C CA . LYS A 1 201 ? -1.212 -5.809 -16.125 1 92.81 201 LYS A CA 1
ATOM 1593 C C . LYS A 1 201 ? -1.227 -7.309 -15.859 1 92.81 201 LYS A C 1
ATOM 1595 O O . LYS A 1 201 ? -1.921 -8.062 -16.547 1 92.81 201 LYS A O 1
ATOM 1600 N N . LYS A 1 202 ? -0.486 -7.781 -14.883 1 95.44 202 LYS A N 1
ATOM 1601 C CA . LYS A 1 202 ? -0.468 -9.203 -14.547 1 95.44 202 LYS A CA 1
ATOM 1602 C C . LYS A 1 202 ? -1.729 -9.602 -13.781 1 95.44 202 LYS A C 1
ATOM 1604 O O . LYS A 1 202 ? -2.184 -8.875 -12.898 1 95.44 202 LYS A O 1
ATOM 1609 N N . PRO A 1 203 ? -2.305 -10.664 -14.094 1 94.5 203 PRO A N 1
ATOM 1610 C CA . PRO A 1 203 ? -3.578 -11.07 -13.492 1 94.5 203 PRO A CA 1
ATOM 1611 C C . PRO A 1 203 ? -3.42 -11.594 -12.07 1 94.5 203 PRO A C 1
ATOM 1613 O O . PRO A 1 203 ? -4.391 -11.641 -11.312 1 94.5 203 PRO A O 1
ATOM 1616 N N . ASN A 1 204 ? -2.215 -12.07 -11.695 1 94.94 204 ASN A N 1
ATOM 1617 C CA . ASN A 1 204 ? -2.035 -12.688 -10.383 1 94.94 204 ASN A CA 1
ATOM 1618 C C . ASN A 1 204 ? -0.571 -12.688 -9.961 1 94.94 204 ASN A C 1
ATOM 1620 O O . ASN A 1 204 ? 0.306 -12.312 -10.742 1 94.94 204 ASN A O 1
ATOM 1624 N N . THR A 1 205 ? -0.342 -13.094 -8.727 1 96.69 205 THR A N 1
ATOM 1625 C CA . THR A 1 205 ? 1.004 -13.039 -8.164 1 96.69 205 THR A CA 1
ATOM 1626 C C . THR A 1 205 ? 1.876 -14.148 -8.75 1 96.69 205 THR A C 1
ATOM 1628 O O . THR A 1 205 ? 3.096 -14 -8.844 1 96.69 205 THR A O 1
ATOM 1631 N N . TYR A 1 206 ? 1.297 -15.211 -9.227 1 96.44 206 TYR A N 1
ATOM 1632 C CA . TYR A 1 206 ? 2.047 -16.328 -9.789 1 96.44 206 TYR A CA 1
ATOM 1633 C C . TYR A 1 206 ? 2.766 -15.914 -11.062 1 96.44 206 TYR A C 1
ATOM 1635 O O . TYR A 1 206 ? 3.99 -16.016 -11.156 1 96.44 206 TYR A O 1
ATOM 1643 N N . THR A 1 207 ? 2.004 -15.469 -12.047 1 97.62 207 THR A N 1
ATOM 1644 C CA . THR A 1 207 ? 2.607 -15.047 -13.305 1 97.62 207 THR A CA 1
ATOM 1645 C C . THR A 1 207 ? 3.586 -13.898 -13.078 1 97.62 207 THR A C 1
ATOM 1647 O O . THR A 1 207 ? 4.637 -13.836 -13.719 1 97.62 207 THR A O 1
ATOM 1650 N N . PHE A 1 208 ? 3.25 -13.07 -12.141 1 98.06 208 PHE A N 1
ATOM 1651 C CA . PHE A 1 208 ? 4.074 -11.914 -11.805 1 98.06 208 PHE A CA 1
ATOM 1652 C C . PHE A 1 208 ? 5.43 -12.359 -11.266 1 98.06 208 PHE A C 1
ATOM 1654 O O . PHE A 1 208 ? 6.473 -11.922 -11.766 1 98.06 208 PHE A O 1
ATOM 1661 N N . THR A 1 209 ? 5.449 -13.188 -10.297 1 98.5 209 THR A N 1
ATOM 1662 C CA . THR A 1 209 ? 6.691 -13.57 -9.633 1 98.5 209 THR A CA 1
ATOM 1663 C C . THR A 1 209 ? 7.512 -14.508 -10.523 1 98.5 209 THR A C 1
ATOM 1665 O O . THR A 1 209 ? 8.742 -14.492 -10.477 1 98.5 209 THR A O 1
ATOM 1668 N N . LYS A 1 210 ? 6.867 -15.312 -11.344 1 98.56 210 LYS A N 1
ATOM 1669 C CA . LYS A 1 210 ? 7.609 -16.156 -12.266 1 98.56 210 LYS A CA 1
ATOM 1670 C C . LYS A 1 210 ? 8.336 -15.336 -13.32 1 98.56 210 LYS A C 1
ATOM 1672 O O . LYS A 1 210 ? 9.438 -15.688 -13.75 1 98.56 210 LYS A O 1
ATOM 1677 N N . ALA A 1 211 ? 7.715 -14.266 -13.781 1 98.56 211 ALA A N 1
ATOM 1678 C CA . ALA A 1 211 ? 8.391 -13.344 -14.695 1 98.56 211 ALA A CA 1
ATOM 1679 C C . ALA A 1 211 ? 9.633 -12.742 -14.039 1 98.56 211 ALA A C 1
ATOM 1681 O O . ALA A 1 211 ? 10.688 -12.633 -14.672 1 98.56 211 ALA A O 1
ATOM 1682 N N . ILE A 1 212 ? 9.484 -12.344 -12.797 1 98.5 212 ILE A N 1
ATOM 1683 C CA . ILE A 1 212 ? 10.602 -11.758 -12.07 1 98.5 212 ILE A CA 1
ATOM 1684 C C . ILE A 1 212 ? 11.695 -12.812 -11.883 1 98.5 212 ILE A C 1
ATOM 1686 O O . ILE A 1 212 ? 12.891 -12.5 -12 1 98.5 212 ILE A O 1
ATOM 1690 N N . ALA A 1 213 ? 11.32 -14.07 -11.562 1 98.5 213 ALA A N 1
ATOM 1691 C CA . ALA A 1 213 ? 12.281 -15.156 -11.398 1 98.5 213 ALA A CA 1
ATOM 1692 C C . ALA A 1 213 ? 13.094 -15.367 -12.68 1 98.5 213 ALA A C 1
ATOM 1694 O O . ALA A 1 213 ? 14.305 -15.586 -12.617 1 98.5 213 ALA A O 1
ATOM 1695 N N . GLU A 1 214 ? 12.461 -15.312 -13.828 1 98.25 214 GLU A N 1
ATOM 1696 C CA . GLU A 1 214 ? 13.172 -15.438 -15.094 1 98.25 214 GLU A CA 1
ATOM 1697 C C . GLU A 1 214 ? 14.219 -14.336 -15.25 1 98.25 214 GLU A C 1
ATOM 1699 O O . GLU A 1 214 ? 15.32 -14.586 -15.75 1 98.25 214 GLU A O 1
ATOM 1704 N N . HIS A 1 215 ? 13.781 -13.156 -14.883 1 97.69 215 HIS A N 1
ATOM 1705 C CA . HIS A 1 215 ? 14.719 -12.039 -14.953 1 97.69 215 HIS A CA 1
ATOM 1706 C C . HIS A 1 215 ? 15.945 -12.289 -14.078 1 97.69 215 HIS A C 1
ATOM 1708 O O . HIS A 1 215 ? 17.062 -12 -14.484 1 97.69 215 HIS A O 1
ATOM 1714 N N . LYS A 1 216 ? 15.734 -12.797 -12.922 1 97.56 216 LYS A N 1
ATOM 1715 C CA . LYS A 1 216 ? 16.844 -13.102 -12.023 1 97.56 216 LYS A CA 1
ATOM 1716 C C . LYS A 1 216 ? 17.75 -14.18 -12.617 1 97.56 216 LYS A C 1
ATOM 1718 O O . LYS A 1 216 ? 18.969 -14.141 -12.453 1 97.56 216 LYS A O 1
ATOM 1723 N N . ILE A 1 217 ? 17.141 -15.18 -13.258 1 98 217 ILE A N 1
ATOM 1724 C CA . ILE A 1 217 ? 17.906 -16.219 -13.938 1 98 217 ILE A CA 1
ATOM 1725 C C . ILE A 1 217 ? 18.797 -15.586 -15.008 1 98 217 ILE A C 1
ATOM 1727 O O . ILE A 1 217 ? 19.969 -15.938 -15.125 1 98 217 ILE A O 1
ATOM 1731 N N . MET A 1 218 ? 18.219 -14.688 -15.727 1 97.19 218 MET A N 1
ATOM 1732 C CA . MET A 1 218 ? 18.953 -14.008 -16.797 1 97.19 218 MET A CA 1
ATOM 1733 C C . MET A 1 218 ? 20.141 -13.227 -16.219 1 97.19 218 MET A C 1
ATOM 1735 O O . MET A 1 218 ? 21.25 -13.281 -16.766 1 97.19 218 MET A O 1
ATOM 1739 N N . GLU A 1 219 ? 19.922 -12.555 -15.125 1 96.12 219 GLU A N 1
ATOM 1740 C CA . GLU A 1 219 ? 20.922 -11.672 -14.539 1 96.12 219 GLU A CA 1
ATOM 1741 C C . GLU A 1 219 ? 21.984 -12.469 -13.789 1 96.12 219 GLU A C 1
ATOM 1743 O O . GLU A 1 219 ? 23.188 -12.273 -14 1 96.12 219 GLU A O 1
ATOM 1748 N N . LEU A 1 220 ? 21.516 -13.352 -12.992 1 96.62 220 LEU A N 1
ATOM 1749 C CA . LEU A 1 220 ? 22.422 -14.031 -12.062 1 96.62 220 LEU A CA 1
ATOM 1750 C C . LEU A 1 220 ? 22.938 -15.336 -12.648 1 96.62 220 LEU A C 1
ATOM 1752 O O . LEU A 1 220 ? 23.906 -15.906 -12.156 1 96.62 220 LEU A O 1
ATOM 1756 N N . GLY A 1 221 ? 22.266 -15.891 -13.664 1 95.94 221 GLY A N 1
ATOM 1757 C CA . GLY A 1 221 ? 22.578 -17.203 -14.211 1 95.94 221 GLY A CA 1
ATOM 1758 C C . GLY A 1 221 ? 23.688 -17.156 -15.25 1 95.94 221 GLY A C 1
ATOM 1759 O O . GLY A 1 221 ? 24.047 -18.188 -15.828 1 95.94 221 GLY A O 1
ATOM 1760 N N . LYS A 1 222 ? 24.25 -15.945 -15.461 1 93.5 222 LYS A N 1
ATOM 1761 C CA . LYS A 1 222 ? 25.312 -15.82 -16.453 1 93.5 222 LYS A CA 1
ATOM 1762 C C . LYS A 1 222 ? 26.484 -16.734 -16.109 1 93.5 222 LYS A C 1
ATOM 1764 O O . LYS A 1 222 ? 26.969 -16.75 -14.969 1 93.5 222 LYS A O 1
ATOM 1769 N N . GLY A 1 223 ? 26.891 -17.484 -17.094 1 93.5 223 GLY A N 1
ATOM 1770 C CA . GLY A 1 223 ? 28.031 -18.375 -16.891 1 93.5 223 GLY A CA 1
ATOM 1771 C C . GLY A 1 223 ? 27.641 -19.766 -16.438 1 93.5 223 GLY A C 1
ATOM 1772 O O . GLY A 1 223 ? 28.469 -20.688 -16.453 1 93.5 223 GLY A O 1
ATOM 1773 N N . LEU A 1 224 ? 26.453 -20 -16.062 1 96.5 224 LEU A N 1
ATOM 1774 C CA . LEU A 1 224 ? 25.953 -21.297 -15.641 1 96.5 224 LEU A CA 1
ATOM 1775 C C . LEU A 1 224 ? 25.266 -22.016 -16.797 1 96.5 224 LEU A C 1
ATOM 1777 O O . LEU A 1 224 ? 24.703 -21.359 -17.688 1 96.5 224 LEU A O 1
ATOM 1781 N N . PRO A 1 225 ? 25.359 -23.344 -16.828 1 98 225 PRO A N 1
ATOM 1782 C CA . PRO A 1 225 ? 24.656 -24.094 -17.859 1 98 225 PRO A CA 1
ATOM 1783 C C . PRO A 1 225 ? 23.156 -24.234 -17.562 1 98 225 PRO A C 1
ATOM 1785 O O . PRO A 1 225 ? 22.703 -25.328 -17.219 1 98 225 PRO A O 1
ATOM 1788 N N . ILE A 1 226 ? 22.438 -23.172 -17.828 1 98.38 226 ILE A N 1
ATOM 1789 C CA . ILE A 1 226 ? 21.031 -23.109 -17.453 1 98.38 226 ILE A CA 1
ATOM 1790 C C . ILE A 1 226 ? 20.156 -23.25 -18.688 1 98.38 226 ILE A C 1
ATOM 1792 O O . ILE A 1 226 ? 20.531 -22.797 -19.781 1 98.38 226 ILE A O 1
ATOM 1796 N N . CYS A 1 227 ? 19.078 -23.906 -18.625 1 98.38 227 CYS A N 1
ATOM 1797 C CA . CYS A 1 227 ? 17.984 -23.812 -19.578 1 98.38 227 CYS A CA 1
ATOM 1798 C C . CYS A 1 227 ? 16.656 -23.609 -18.844 1 98.38 227 CYS A C 1
ATOM 1800 O O . CYS A 1 227 ? 16.531 -23.938 -17.672 1 98.38 227 CYS A O 1
ATOM 1802 N N . VAL A 1 228 ? 15.688 -22.984 -19.5 1 98.75 228 VAL A N 1
ATOM 1803 C CA . VAL A 1 228 ? 14.398 -22.656 -18.891 1 98.75 228 VAL A CA 1
ATOM 1804 C C . VAL A 1 228 ? 13.266 -23.297 -19.703 1 98.75 228 VAL A C 1
ATOM 1806 O O . VAL A 1 228 ? 13.219 -23.172 -20.922 1 98.75 228 VAL A O 1
ATOM 1809 N N . VAL A 1 229 ? 12.422 -24.031 -19.062 1 98.75 229 VAL A N 1
ATOM 1810 C CA . VAL A 1 229 ? 11.234 -24.609 -19.672 1 98.75 229 VAL A CA 1
ATOM 1811 C C . VAL A 1 229 ? 9.984 -23.875 -19.188 1 98.75 229 VAL A C 1
ATOM 1813 O O . VAL A 1 229 ? 9.82 -23.672 -17.969 1 98.75 229 VAL A O 1
ATOM 1816 N N . ARG A 1 230 ? 9.125 -23.469 -20.141 1 98.62 230 ARG A N 1
ATOM 1817 C CA . ARG A 1 230 ? 7.895 -22.734 -19.859 1 98.62 230 ARG A CA 1
ATOM 1818 C C . ARG A 1 230 ? 6.664 -23.578 -20.188 1 98.62 230 ARG A C 1
ATOM 1820 O O . ARG A 1 230 ? 6.047 -23.391 -21.234 1 98.62 230 ARG A O 1
ATOM 1827 N N . PRO A 1 231 ? 6.266 -24.406 -19.266 1 98.12 231 PRO A N 1
ATOM 1828 C CA . PRO A 1 231 ? 5.027 -25.141 -19.531 1 98.12 231 PRO A CA 1
ATOM 1829 C C . PRO A 1 231 ? 3.793 -24.234 -19.516 1 98.12 231 PRO A C 1
ATOM 1831 O O . PRO A 1 231 ? 3.719 -23.297 -18.719 1 98.12 231 PRO A O 1
ATOM 1834 N N . SER A 1 232 ? 2.861 -24.5 -20.422 1 97.25 232 SER A N 1
ATOM 1835 C CA . SER A 1 232 ? 1.552 -23.859 -20.312 1 97.25 232 SER A CA 1
ATOM 1836 C C . SER A 1 232 ? 0.685 -24.562 -19.266 1 97.25 232 SER A C 1
ATOM 1838 O O . SER A 1 232 ? 1.179 -24.969 -18.203 1 97.25 232 SER A O 1
ATOM 1840 N N . ILE A 1 233 ? -0.598 -24.656 -19.438 1 95.56 233 ILE A N 1
ATOM 1841 C CA . ILE A 1 233 ? -1.466 -25.297 -18.469 1 95.56 233 ILE A CA 1
ATOM 1842 C C . ILE A 1 233 ? -1.267 -26.812 -18.516 1 95.56 233 ILE A C 1
ATOM 1844 O O . ILE A 1 233 ? -1.6 -27.453 -19.516 1 95.56 233 ILE A O 1
ATOM 1848 N N . VAL A 1 234 ? -0.768 -27.344 -17.438 1 97 234 VAL A N 1
ATOM 1849 C CA . VAL A 1 234 ? -0.417 -28.75 -17.406 1 97 234 VAL A CA 1
ATOM 1850 C C . VAL A 1 234 ? -1.635 -29.578 -17 1 97 234 VAL A C 1
ATOM 1852 O O . VAL A 1 234 ? -2.287 -29.281 -15.992 1 97 234 VAL A O 1
ATOM 1855 N N . GLY A 1 235 ? -1.956 -30.562 -17.781 1 96.44 235 GLY A N 1
ATOM 1856 C CA . GLY A 1 235 ? -3.086 -31.438 -17.531 1 96.44 235 GLY A CA 1
ATOM 1857 C C . GLY A 1 235 ? -2.68 -32.875 -17.312 1 96.44 235 GLY A C 1
ATOM 1858 O O . GLY A 1 235 ? -1.521 -33.156 -17 1 96.44 235 GLY A O 1
ATOM 1859 N N . ALA A 1 236 ? -3.584 -33.812 -17.422 1 97.62 236 ALA A N 1
ATOM 1860 C CA . ALA A 1 236 ? -3.383 -35.25 -17.156 1 97.62 236 ALA A CA 1
ATOM 1861 C C . ALA A 1 236 ? -2.42 -35.844 -18.172 1 97.62 236 ALA A C 1
ATOM 1863 O O . ALA A 1 236 ? -2.225 -35.312 -19.266 1 97.62 236 ALA A O 1
ATOM 1864 N N . ALA A 1 237 ? -1.87 -36.938 -17.828 1 98 237 ALA A N 1
ATOM 1865 C CA . ALA A 1 237 ? -0.958 -37.656 -18.719 1 98 237 ALA A CA 1
ATOM 1866 C C . ALA A 1 237 ? -1.693 -38.156 -19.969 1 98 237 ALA A C 1
ATOM 1868 O O . ALA A 1 237 ? -2.824 -38.625 -19.875 1 98 237 ALA A O 1
ATOM 1869 N N . TRP A 1 238 ? -1.065 -37.969 -21.078 1 97.75 238 TRP A N 1
ATOM 1870 C CA . TRP A 1 238 ? -1.646 -38.438 -22.328 1 97.75 238 TRP A CA 1
ATOM 1871 C C . TRP A 1 238 ? -1.403 -39.938 -22.516 1 97.75 238 TRP A C 1
ATOM 1873 O O . TRP A 1 238 ? -2.346 -40.688 -22.734 1 97.75 238 TRP A O 1
ATOM 1883 N N . LYS A 1 239 ? -0.087 -40.344 -22.344 1 95.56 239 LYS A N 1
ATOM 1884 C CA . LYS A 1 239 ? 0.261 -41.719 -22.609 1 95.56 239 LYS A CA 1
ATOM 1885 C C . LYS A 1 239 ? 1.013 -42.344 -21.422 1 95.56 239 LYS A C 1
ATOM 1887 O O . LYS A 1 239 ? 0.703 -43.438 -20.984 1 95.56 239 LYS A O 1
ATOM 1892 N N . ASP A 1 240 ? 2.014 -41.594 -20.922 1 92.19 240 ASP A N 1
ATOM 1893 C CA . ASP A 1 240 ? 2.943 -42.156 -19.938 1 92.19 240 ASP A CA 1
ATOM 1894 C C . ASP A 1 240 ? 2.73 -41.5 -18.562 1 92.19 240 ASP A C 1
ATOM 1896 O O . ASP A 1 240 ? 2.539 -40.281 -18.469 1 92.19 240 ASP A O 1
ATOM 1900 N N . PRO A 1 241 ? 2.863 -42.188 -17.484 1 89.56 241 PRO A N 1
ATOM 1901 C CA . PRO A 1 241 ? 3.051 -43.656 -17.406 1 89.56 241 PRO A CA 1
ATOM 1902 C C . PRO A 1 241 ? 1.787 -44.438 -17.766 1 89.56 241 PRO A C 1
ATOM 1904 O O . PRO A 1 241 ? 1.862 -45.625 -18.109 1 89.56 241 PRO A O 1
ATOM 1907 N N . PHE A 1 242 ? 0.666 -43.781 -17.594 1 94 242 PHE A N 1
ATOM 1908 C CA . PHE A 1 242 ? -0.604 -44.281 -18.109 1 94 242 PHE A CA 1
ATOM 1909 C C . PHE A 1 242 ? -1.586 -43.125 -18.328 1 94 242 PHE A C 1
ATOM 1911 O O . PHE A 1 242 ? -1.506 -42.094 -17.656 1 94 242 PHE A O 1
ATOM 1918 N N . PRO A 1 243 ? -2.498 -43.281 -19.234 1 96.06 243 PRO A N 1
ATOM 1919 C CA . PRO A 1 243 ? -3.398 -42.188 -19.609 1 96.06 243 PRO A CA 1
ATOM 1920 C C . PRO A 1 243 ? -4.301 -41.75 -18.469 1 96.06 243 PRO A C 1
ATOM 1922 O O . PRO A 1 243 ? -4.809 -42.594 -17.719 1 96.06 243 PRO A O 1
ATOM 1925 N N . GLY A 1 244 ? -4.395 -40.406 -18.344 1 96.75 244 GLY A N 1
ATOM 1926 C CA . GLY A 1 244 ? -5.367 -39.844 -17.422 1 96.75 244 GLY A CA 1
ATOM 1927 C C . GLY A 1 244 ? -4.785 -39.562 -16.047 1 96.75 244 GLY A C 1
ATOM 1928 O O . GLY A 1 244 ? -5.461 -38.969 -15.188 1 96.75 244 GLY A O 1
ATOM 1929 N N . TRP A 1 245 ? -3.58 -39.844 -15.812 1 96.56 245 TRP A N 1
ATOM 1930 C CA . TRP A 1 245 ? -2.994 -39.625 -14.5 1 96.56 245 TRP A CA 1
ATOM 1931 C C . TRP A 1 245 ? -3.018 -38.156 -14.148 1 96.56 245 TRP A C 1
ATOM 1933 O O . TRP A 1 245 ? -2.568 -37.312 -14.93 1 96.56 245 TRP A O 1
ATOM 1943 N N . ILE A 1 246 ? -3.518 -37.844 -13.062 1 95.88 246 ILE A N 1
ATOM 1944 C CA . ILE A 1 246 ? -3.604 -36.5 -12.477 1 95.88 246 ILE A CA 1
ATOM 1945 C C . ILE A 1 246 ? -3.809 -36.594 -10.969 1 95.88 246 ILE A C 1
ATOM 1947 O O . ILE A 1 246 ? -4.496 -37.5 -10.492 1 95.88 246 ILE A O 1
ATOM 1951 N N . ASP A 1 247 ? -3.129 -35.719 -10.203 1 91.56 247 ASP A N 1
ATOM 1952 C CA . ASP A 1 247 ? -3.23 -35.969 -8.773 1 91.56 247 ASP A CA 1
ATOM 1953 C C . ASP A 1 247 ? -3.529 -34.688 -8 1 91.56 247 ASP A C 1
ATOM 1955 O O . ASP A 1 247 ? -3.311 -34.625 -6.789 1 91.56 247 ASP A O 1
ATOM 1959 N N . ASN A 1 248 ? -3.889 -33.688 -8.75 1 88.88 248 ASN A N 1
ATOM 1960 C CA . ASN A 1 248 ? -4.18 -32.469 -8.023 1 88.88 248 ASN A CA 1
ATOM 1961 C C . ASN A 1 248 ? -5.395 -31.734 -8.602 1 88.88 248 ASN A C 1
ATOM 1963 O O . ASN A 1 248 ? -5.867 -32.094 -9.688 1 88.88 248 ASN A O 1
ATOM 1967 N N . LEU A 1 249 ? -5.887 -30.766 -7.875 1 86.69 249 LEU A N 1
ATOM 1968 C CA . LEU A 1 249 ? -7.094 -30.031 -8.234 1 86.69 249 LEU A CA 1
ATOM 1969 C C . LEU A 1 249 ? -6.75 -28.703 -8.883 1 86.69 249 LEU A C 1
ATOM 1971 O O . LEU A 1 249 ? -7.641 -27.906 -9.18 1 86.69 249 LEU A O 1
ATOM 1975 N N . ASN A 1 250 ? -5.551 -28.516 -9.141 1 82.19 250 ASN A N 1
ATOM 1976 C CA . ASN A 1 250 ? -5.145 -27.219 -9.648 1 82.19 250 ASN A CA 1
ATOM 1977 C C . ASN A 1 250 ? -5.586 -27.016 -11.102 1 82.19 250 ASN A C 1
ATOM 1979 O O . ASN A 1 250 ? -5.754 -28 -11.836 1 82.19 250 ASN A O 1
ATOM 1983 N N . GLY A 1 251 ? -5.879 -25.797 -11.43 1 80 251 GLY A N 1
ATOM 1984 C CA . GLY A 1 251 ? -6.211 -25.453 -12.805 1 80 251 GLY A CA 1
ATOM 1985 C C . GLY A 1 251 ? -7.543 -26.016 -13.258 1 80 251 GLY A C 1
ATOM 1986 O O . GLY A 1 251 ? -8.555 -25.859 -12.57 1 80 251 GLY A O 1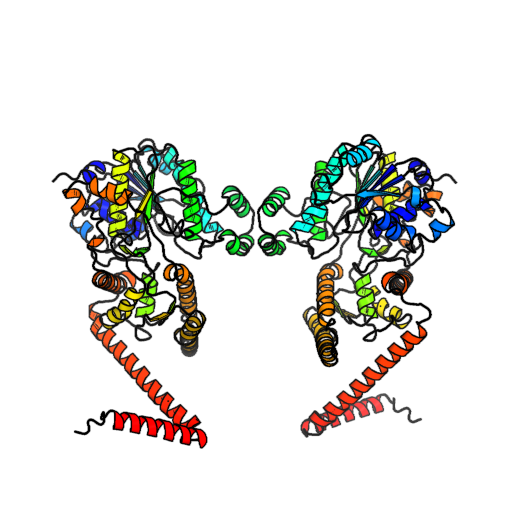
ATOM 1987 N N . PRO A 1 252 ? -7.52 -26.656 -14.352 1 86.44 252 PRO A N 1
ATOM 1988 C CA . PRO A 1 252 ? -8.766 -27.109 -14.961 1 86.44 252 PRO A CA 1
ATOM 1989 C C . PRO A 1 252 ? -9.359 -28.328 -14.25 1 86.44 252 PRO A C 1
ATOM 1991 O O . PRO A 1 252 ? -10.578 -28.531 -14.281 1 86.44 252 PRO A O 1
ATOM 1994 N N . SER A 1 253 ? -8.539 -29.109 -13.578 1 90.81 253 SER A N 1
ATOM 1995 C CA . SER A 1 253 ? -9.023 -30.328 -12.93 1 90.81 253 SER A CA 1
ATOM 1996 C C . SER A 1 253 ? -10.086 -30.016 -11.883 1 90.81 253 SER A C 1
ATOM 1998 O O . SER A 1 253 ? -11.102 -30.703 -11.781 1 90.81 253 SER A O 1
ATOM 2000 N N . GLY A 1 254 ? -9.742 -29.031 -11.109 1 87.25 254 GLY A N 1
ATOM 2001 C CA . GLY A 1 254 ? -10.734 -28.625 -10.133 1 87.25 254 GLY A CA 1
ATOM 2002 C C . GLY A 1 254 ? -12.039 -28.156 -10.758 1 87.25 254 GLY A C 1
ATOM 2003 O O . GLY A 1 254 ? -13.117 -28.438 -10.234 1 87.25 254 GLY A O 1
ATOM 2004 N N . LEU A 1 255 ? -11.906 -27.5 -11.844 1 86.5 255 LEU A N 1
ATOM 2005 C CA . LEU A 1 255 ? -13.078 -27.031 -12.562 1 86.5 255 LEU A CA 1
ATOM 2006 C C . LEU A 1 255 ? -13.867 -28.188 -13.148 1 86.5 255 LEU A C 1
ATOM 2008 O O . LEU A 1 255 ? -15.102 -28.172 -13.148 1 86.5 255 LEU A O 1
ATOM 2012 N N . PHE A 1 256 ? -13.164 -29.141 -13.672 1 90.94 256 PHE A N 1
ATOM 2013 C CA . PHE A 1 256 ? -13.82 -30.328 -14.219 1 90.94 256 PHE A CA 1
ATOM 2014 C C . PHE A 1 256 ? -14.656 -31.016 -13.148 1 90.94 256 PHE A C 1
ATOM 2016 O O . PHE A 1 256 ? -15.828 -31.344 -13.383 1 90.94 256 PHE A O 1
ATOM 2023 N N . ILE A 1 257 ? -14.055 -31.141 -12.055 1 90.81 257 ILE A N 1
ATOM 2024 C CA . ILE A 1 257 ? -14.727 -31.844 -10.961 1 90.81 257 ILE A CA 1
ATOM 2025 C C . ILE A 1 257 ? -15.922 -31.016 -10.484 1 90.81 257 ILE A C 1
ATOM 2027 O O . ILE A 1 257 ? -17 -31.562 -10.211 1 90.81 257 ILE A O 1
ATOM 2031 N N . ALA A 1 258 ? -15.734 -29.719 -10.391 1 88.25 258 ALA A N 1
ATOM 2032 C CA . ALA A 1 258 ? -16.828 -28.844 -9.969 1 88.25 258 ALA A CA 1
ATOM 2033 C C . ALA A 1 258 ? -18 -28.938 -10.93 1 88.25 258 ALA A C 1
ATOM 2035 O O . ALA A 1 258 ? -19.156 -28.922 -10.5 1 88.25 258 ALA A O 1
ATOM 2036 N N . CYS A 1 259 ? -17.719 -29 -12.164 1 88.81 259 CYS A N 1
ATOM 2037 C CA . CYS A 1 259 ? -18.766 -29.156 -13.172 1 88.81 259 CYS A CA 1
ATOM 2038 C C . CYS A 1 259 ? -19.422 -30.531 -13.055 1 88.81 259 CYS A C 1
ATOM 2040 O O . CYS A 1 259 ? -20.641 -30.641 -13.109 1 88.81 259 CYS A O 1
ATOM 2042 N N . GLY A 1 260 ? -18.641 -31.516 -12.891 1 91.44 260 GLY A N 1
ATOM 2043 C CA . GLY A 1 260 ? -19.141 -32.875 -12.789 1 91.44 260 GLY A CA 1
ATOM 2044 C C . GLY A 1 260 ? -20.016 -33.094 -11.57 1 91.44 260 GLY A C 1
ATOM 2045 O O . GLY A 1 260 ? -20.953 -33.875 -11.617 1 91.44 260 GLY A O 1
ATOM 2046 N N . LYS A 1 261 ? -19.625 -32.438 -10.508 1 89.44 261 LYS A N 1
ATOM 2047 C CA . LYS A 1 261 ? -20.375 -32.562 -9.273 1 89.44 261 LYS A CA 1
ATOM 2048 C C . LYS A 1 261 ? -21.578 -31.625 -9.258 1 89.44 261 LYS A C 1
ATOM 2050 O O . LYS A 1 261 ? -22.422 -31.719 -8.359 1 89.44 261 LYS A O 1
ATOM 2055 N N . GLY A 1 262 ? -21.594 -30.766 -10.234 1 86.12 262 GLY A N 1
ATOM 2056 C CA . GLY A 1 262 ? -22.734 -29.875 -10.367 1 86.12 262 GLY A CA 1
ATOM 2057 C C . GLY A 1 262 ? -22.625 -28.641 -9.484 1 86.12 262 GLY A C 1
ATOM 2058 O O . GLY A 1 262 ? -23.625 -27.969 -9.219 1 86.12 262 GLY A O 1
ATOM 2059 N N . PHE A 1 263 ? -21.422 -28.406 -9.016 1 83.38 263 PHE A N 1
ATOM 2060 C CA . PHE A 1 263 ? -21.203 -27.219 -8.195 1 83.38 263 PHE A CA 1
ATOM 2061 C C . PHE A 1 263 ? -21.234 -25.953 -9.047 1 83.38 263 PHE A C 1
ATOM 2063 O O . PHE A 1 263 ? -21.641 -24.891 -8.578 1 83.38 263 PHE A O 1
ATOM 2070 N N . ILE A 1 264 ? -20.75 -26.125 -10.273 1 82.88 264 ILE A N 1
ATOM 2071 C CA . ILE A 1 264 ? -20.75 -25.016 -11.211 1 82.88 264 ILE A CA 1
ATOM 2072 C C . ILE A 1 264 ? -21.5 -25.391 -12.477 1 82.88 264 ILE A C 1
ATOM 2074 O O . ILE A 1 264 ? -21.375 -26.516 -12.961 1 82.88 264 ILE A O 1
ATOM 2078 N N . ASN A 1 265 ? -22.328 -24.438 -12.914 1 81.75 265 ASN A N 1
ATOM 2079 C CA . ASN A 1 265 ? -23.094 -24.75 -14.117 1 81.75 265 ASN A CA 1
ATOM 2080 C C . ASN A 1 265 ? -22.75 -23.797 -15.258 1 81.75 265 ASN A C 1
ATOM 2082 O O . ASN A 1 265 ? -23.156 -24.016 -16.406 1 81.75 265 ASN A O 1
ATOM 2086 N N . THR A 1 266 ? -22.062 -22.781 -14.852 1 82.94 266 THR A N 1
ATOM 2087 C CA . THR A 1 266 ? -21.688 -21.797 -15.875 1 82.94 266 THR A CA 1
ATOM 2088 C C . THR A 1 266 ? -20.281 -21.266 -15.625 1 82.94 266 THR A C 1
ATOM 2090 O O . THR A 1 266 ? -19.859 -21.125 -14.477 1 82.94 266 THR A O 1
ATOM 2093 N N . MET A 1 267 ? -19.609 -21.109 -16.734 1 84.12 267 MET A N 1
ATOM 2094 C CA . MET A 1 267 ? -18.266 -20.547 -16.688 1 84.12 267 MET A CA 1
ATOM 2095 C C . MET A 1 267 ? -18.172 -19.281 -17.531 1 84.12 267 MET A C 1
ATOM 2097 O O . MET A 1 267 ? -19 -19.062 -18.438 1 84.12 267 MET A O 1
ATOM 2101 N N . ILE A 1 268 ? -17.25 -18.484 -17.156 1 87.25 268 ILE A N 1
ATOM 2102 C CA . ILE A 1 268 ? -17.016 -17.281 -17.938 1 87.25 268 ILE A CA 1
ATOM 2103 C C . ILE A 1 268 ? -15.828 -17.484 -18.875 1 87.25 268 ILE A C 1
ATOM 2105 O O . ILE A 1 268 ? -14.773 -17.969 -18.438 1 87.25 268 ILE A O 1
ATOM 2109 N N . GLY A 1 269 ? -16.047 -17.203 -20.141 1 90.12 269 GLY A N 1
ATOM 2110 C CA . GLY A 1 269 ? -14.992 -17.359 -21.125 1 90.12 269 GLY A CA 1
ATOM 2111 C C . GLY A 1 269 ? -15.492 -17.234 -22.547 1 90.12 269 GLY A C 1
ATOM 2112 O O . GLY A 1 269 ? -16.688 -17.344 -22.812 1 90.12 269 GLY A O 1
ATOM 2113 N N . ASP A 1 270 ? -14.578 -16.953 -23.438 1 92.62 270 ASP A N 1
ATOM 2114 C CA . ASP A 1 270 ? -14.852 -16.906 -24.859 1 92.62 270 ASP A CA 1
ATOM 2115 C C . ASP A 1 270 ? -14.562 -18.25 -25.531 1 92.62 270 ASP A C 1
ATOM 2117 O O . ASP A 1 270 ? -13.422 -18.719 -25.516 1 92.62 270 ASP A O 1
ATOM 2121 N N . LYS A 1 271 ? -15.523 -18.797 -26.156 1 91.75 271 LYS A N 1
ATOM 2122 C CA . LYS A 1 271 ? -15.445 -20.141 -26.734 1 91.75 271 LYS A CA 1
ATOM 2123 C C . LYS A 1 271 ? -14.383 -20.203 -27.828 1 91.75 271 LYS A C 1
ATOM 2125 O O . LYS A 1 271 ? -13.859 -21.281 -28.125 1 91.75 271 LYS A O 1
ATOM 2130 N N . ASP A 1 272 ? -14.016 -19.109 -28.359 1 93.25 272 ASP A N 1
ATOM 2131 C CA . ASP A 1 272 ? -13.102 -19.094 -29.5 1 93.25 272 ASP A CA 1
ATOM 2132 C C . ASP A 1 272 ? -11.664 -18.891 -29.047 1 93.25 272 ASP A C 1
ATOM 2134 O O . ASP A 1 272 ? -10.727 -19.062 -29.828 1 93.25 272 ASP A O 1
ATOM 2138 N N . VAL A 1 273 ? -11.523 -18.594 -27.797 1 94.44 273 VAL A N 1
ATOM 2139 C CA . VAL A 1 273 ? -10.195 -18.344 -27.234 1 94.44 273 VAL A CA 1
ATOM 2140 C C . VAL A 1 273 ? -9.445 -19.672 -27.109 1 94.44 273 VAL A C 1
ATOM 2142 O O . VAL A 1 273 ? -10.031 -20.703 -26.766 1 94.44 273 VAL A O 1
ATOM 2145 N N . VAL A 1 274 ? -8.164 -19.562 -27.484 1 94.88 274 VAL A N 1
ATOM 2146 C CA . VAL A 1 274 ? -7.309 -20.75 -27.359 1 94.88 274 VAL A CA 1
ATOM 2147 C C . VAL A 1 274 ? -6.906 -20.938 -25.906 1 94.88 274 VAL A C 1
ATOM 2149 O O . VAL A 1 274 ? -6.406 -20.016 -25.266 1 94.88 274 VAL A O 1
ATOM 2152 N N . PHE A 1 275 ? -7.219 -22.047 -25.391 1 93.5 275 PHE A N 1
ATOM 2153 C CA . PHE A 1 275 ? -6.836 -22.484 -24.062 1 93.5 275 PHE A CA 1
ATOM 2154 C C . PHE A 1 275 ? -5.75 -23.547 -24.125 1 93.5 275 PHE A C 1
ATOM 2156 O O . PHE A 1 275 ? -6.043 -24.734 -24.312 1 93.5 275 PHE A O 1
ATOM 2163 N N . ASP A 1 276 ? -4.5 -23.172 -23.906 1 96.62 276 ASP A N 1
ATOM 2164 C CA . ASP A 1 276 ? -3.371 -24.062 -24.188 1 96.62 276 ASP A CA 1
ATOM 2165 C C . ASP A 1 276 ? -3.229 -25.125 -23.094 1 96.62 276 ASP A C 1
ATOM 2167 O O . ASP A 1 276 ? -2.762 -24.828 -21.984 1 96.62 276 ASP A O 1
ATOM 2171 N N . LEU A 1 277 ? -3.596 -26.297 -23.375 1 95.69 277 LEU A N 1
ATOM 2172 C CA . LEU A 1 277 ? -3.447 -27.453 -22.484 1 95.69 277 LEU A CA 1
ATOM 2173 C C . LEU A 1 277 ? -2.227 -28.281 -22.875 1 95.69 277 LEU A C 1
ATOM 2175 O O . LEU A 1 277 ? -1.981 -28.516 -24.062 1 95.69 277 LEU A O 1
ATOM 2179 N N . ASN A 1 278 ? -1.527 -28.672 -21.875 1 96.75 278 ASN A N 1
ATOM 2180 C CA . ASN A 1 278 ? -0.292 -29.406 -22.094 1 96.75 278 ASN A CA 1
ATOM 2181 C C . ASN A 1 278 ? -0.237 -30.672 -21.234 1 96.75 278 ASN A C 1
ATOM 2183 O O . ASN A 1 278 ? -0.1 -30.594 -20.016 1 96.75 278 ASN A O 1
ATOM 2187 N N . PRO A 1 279 ? -0.325 -31.875 -21.875 1 97.75 279 PRO A N 1
ATOM 2188 C CA . PRO A 1 279 ? -0.199 -33.094 -21.062 1 97.75 279 PRO A CA 1
ATOM 2189 C C . PRO A 1 279 ? 1.111 -33.156 -20.281 1 97.75 279 PRO A C 1
ATOM 2191 O O . PRO A 1 279 ? 2.16 -32.75 -20.797 1 97.75 279 PRO A O 1
ATOM 2194 N N . VAL A 1 280 ? 1.064 -33.656 -19.062 1 98 280 VAL A N 1
ATOM 2195 C CA . VAL A 1 280 ? 2.203 -33.594 -18.156 1 98 280 VAL A CA 1
ATOM 2196 C C . VAL A 1 280 ? 3.352 -34.438 -18.719 1 98 280 VAL A C 1
ATOM 2198 O O . VAL A 1 280 ? 4.523 -34.094 -18.516 1 98 280 VAL A O 1
ATOM 2201 N N . ASP A 1 281 ? 3.07 -35.531 -19.438 1 97.69 281 ASP A N 1
ATOM 2202 C CA . ASP A 1 281 ? 4.137 -36.375 -19.969 1 97.69 281 ASP A CA 1
ATOM 2203 C C . ASP A 1 281 ? 4.883 -35.656 -21.094 1 97.69 281 ASP A C 1
ATOM 2205 O O . ASP A 1 281 ? 6.078 -35.875 -21.297 1 97.69 281 ASP A O 1
ATOM 2209 N N . PHE A 1 282 ? 4.207 -34.719 -21.844 1 97.44 282 PHE A N 1
ATOM 2210 C CA . PHE A 1 282 ? 4.91 -33.875 -22.812 1 97.44 282 PHE A CA 1
ATOM 2211 C C . PHE A 1 282 ? 5.871 -32.938 -22.094 1 97.44 282 PHE A C 1
ATOM 2213 O O . PHE A 1 282 ? 7.008 -32.75 -22.547 1 97.44 282 PHE A O 1
ATOM 2220 N N . VAL A 1 283 ? 5.391 -32.344 -21.047 1 98.25 283 VAL A N 1
ATOM 2221 C CA . VAL A 1 283 ? 6.191 -31.406 -20.266 1 98.25 283 VAL A CA 1
ATOM 2222 C C . VAL A 1 283 ? 7.438 -32.094 -19.719 1 98.25 283 VAL A C 1
ATOM 2224 O O . VAL A 1 283 ? 8.555 -31.609 -19.875 1 98.25 283 VAL A O 1
ATOM 2227 N N . VAL A 1 284 ? 7.281 -33.281 -19.141 1 98.62 284 VAL A N 1
ATOM 2228 C CA . VAL A 1 284 ? 8.375 -34.031 -18.531 1 98.62 284 VAL A CA 1
ATOM 2229 C C . VAL A 1 284 ? 9.352 -34.469 -19.625 1 98.62 284 VAL A C 1
ATOM 2231 O O . VAL A 1 284 ? 10.562 -34.469 -19.406 1 98.62 284 VAL A O 1
ATOM 2234 N N . ASN A 1 285 ? 8.812 -34.938 -20.734 1 98.44 285 ASN A N 1
ATOM 2235 C CA . ASN A 1 285 ? 9.68 -35.281 -21.859 1 98.44 285 ASN A CA 1
ATOM 2236 C C . ASN A 1 285 ? 10.562 -34.125 -22.281 1 98.44 285 ASN A C 1
ATOM 2238 O O . ASN A 1 285 ? 11.758 -34.312 -22.531 1 98.44 285 ASN A O 1
ATOM 2242 N N . MET A 1 286 ? 9.984 -32.969 -22.375 1 98.38 286 MET A N 1
ATOM 2243 C CA . MET A 1 286 ? 10.75 -31.797 -22.734 1 98.38 286 MET A CA 1
ATOM 2244 C C . MET A 1 286 ? 11.789 -31.469 -21.672 1 98.38 286 MET A C 1
ATOM 2246 O O . MET A 1 286 ? 12.914 -31.094 -22 1 98.38 286 MET A O 1
ATOM 2250 N N . MET A 1 287 ? 11.414 -31.578 -20.406 1 98.75 287 MET A N 1
ATOM 2251 C CA . MET A 1 287 ? 12.344 -31.297 -19.328 1 98.75 287 MET A CA 1
ATOM 2252 C C . MET A 1 287 ? 13.586 -32.188 -19.438 1 98.75 287 MET A C 1
ATOM 2254 O O . MET A 1 287 ? 14.711 -31.672 -19.391 1 98.75 287 MET A O 1
ATOM 2258 N N . ILE A 1 288 ? 13.414 -33.469 -19.656 1 98.75 288 ILE A N 1
ATOM 2259 C CA . ILE A 1 288 ? 14.508 -34.438 -19.703 1 98.75 288 ILE A CA 1
ATOM 2260 C C . ILE A 1 288 ? 15.383 -34.156 -20.938 1 98.75 288 ILE A C 1
ATOM 2262 O O . ILE A 1 288 ? 16.609 -34.094 -20.828 1 98.75 288 ILE A O 1
ATOM 2266 N N . THR A 1 289 ? 14.758 -33.938 -22.062 1 98.62 289 THR A N 1
ATOM 2267 C CA . THR A 1 289 ? 15.5 -33.781 -23.297 1 98.62 289 THR A CA 1
ATOM 2268 C C . THR A 1 289 ? 16.188 -32.438 -23.344 1 98.62 289 THR A C 1
ATOM 2270 O O . THR A 1 289 ? 17.266 -32.281 -23.922 1 98.62 289 THR A O 1
ATOM 2273 N N . ALA A 1 290 ? 15.508 -31.375 -22.812 1 98.62 290 ALA A N 1
ATOM 2274 C CA . ALA A 1 290 ? 16.141 -30.062 -22.734 1 98.62 290 ALA A CA 1
ATOM 2275 C C . ALA A 1 290 ? 17.391 -30.094 -21.859 1 98.62 290 ALA A C 1
ATOM 2277 O O . ALA A 1 290 ? 18.391 -29.469 -22.172 1 98.62 290 ALA A O 1
ATOM 2278 N N . ALA A 1 291 ? 17.312 -30.781 -20.719 1 98.69 291 ALA A N 1
ATOM 2279 C CA . ALA A 1 291 ? 18.469 -30.953 -19.844 1 98.69 291 ALA A CA 1
ATOM 2280 C C . ALA A 1 291 ? 19.609 -31.656 -20.578 1 98.69 291 ALA A C 1
ATOM 2282 O O . ALA A 1 291 ? 20.75 -31.188 -20.547 1 98.69 291 ALA A O 1
ATOM 2283 N N . TRP A 1 292 ? 19.297 -32.781 -21.25 1 98.56 292 TRP A N 1
ATOM 2284 C CA . TRP A 1 292 ? 20.266 -33.5 -22.031 1 98.56 292 TRP A CA 1
ATOM 2285 C C . TRP A 1 292 ? 20.922 -32.625 -23.078 1 98.56 292 TRP A C 1
ATOM 2287 O O . TRP A 1 292 ? 22.141 -32.531 -23.172 1 98.56 292 TRP A O 1
ATOM 2297 N N . HIS A 1 293 ? 20.109 -31.969 -23.828 1 98.19 293 HIS A N 1
ATOM 2298 C CA . HIS A 1 293 ? 20.594 -31.172 -24.953 1 98.19 293 HIS A CA 1
ATOM 2299 C C . HIS A 1 293 ? 21.484 -30.031 -24.453 1 98.19 293 HIS A C 1
ATOM 2301 O O . HIS A 1 293 ? 22.531 -29.75 -25.062 1 98.19 293 HIS A O 1
ATOM 2307 N N . THR A 1 294 ? 21.062 -29.375 -23.391 1 98 294 THR A N 1
ATOM 2308 C CA . THR A 1 294 ? 21.844 -28.297 -22.828 1 98 294 THR A CA 1
ATOM 2309 C C . THR A 1 294 ? 23.188 -28.797 -22.312 1 98 294 THR A C 1
ATOM 2311 O O . THR A 1 294 ? 24.219 -28.156 -22.5 1 98 294 THR A O 1
ATOM 2314 N N . ALA A 1 295 ? 23.188 -29.922 -21.672 1 97.88 295 ALA A N 1
ATOM 2315 C CA . ALA A 1 295 ? 24.406 -30.484 -21.094 1 97.88 295 ALA A CA 1
ATOM 2316 C C . ALA A 1 295 ? 25.391 -30.891 -22.203 1 97.88 295 ALA A C 1
ATOM 2318 O O . ALA A 1 295 ? 26.609 -30.734 -22.031 1 97.88 295 ALA A O 1
ATOM 2319 N N . VAL A 1 296 ? 24.875 -31.359 -23.266 1 96.75 296 VAL A N 1
ATOM 2320 C CA . VAL A 1 296 ? 25.719 -31.922 -24.312 1 96.75 296 VAL A CA 1
ATOM 2321 C C . VAL A 1 296 ? 26.188 -30.797 -25.234 1 96.75 296 VAL A C 1
ATOM 2323 O O . VAL A 1 296 ? 27.344 -30.812 -25.688 1 96.75 296 VAL A O 1
ATOM 2326 N N . THR A 1 297 ? 25.359 -29.844 -25.547 1 96.12 297 THR A N 1
ATOM 2327 C CA . THR A 1 297 ? 25.688 -28.797 -26.516 1 96.12 297 THR A CA 1
ATOM 2328 C C . THR A 1 297 ? 26.344 -27.609 -25.828 1 96.12 297 THR A C 1
ATOM 2330 O O . THR A 1 297 ? 27.047 -26.828 -26.469 1 96.12 297 THR A O 1
ATOM 2333 N N . ARG A 1 298 ? 26.172 -27.344 -24.609 1 94.88 298 ARG A N 1
ATOM 2334 C CA . ARG A 1 298 ? 26.719 -26.25 -23.812 1 94.88 298 ARG A CA 1
ATOM 2335 C C . ARG A 1 298 ? 26.562 -24.922 -24.531 1 94.88 298 ARG A C 1
ATOM 2337 O O . ARG A 1 298 ? 27.547 -24.25 -24.828 1 94.88 298 ARG A O 1
ATOM 2344 N N . PRO A 1 299 ? 25.328 -24.562 -24.703 1 93.38 299 PRO A N 1
ATOM 2345 C CA . PRO A 1 299 ? 25.078 -23.312 -25.422 1 93.38 299 PRO A CA 1
ATOM 2346 C C . PRO A 1 299 ? 25.625 -22.094 -24.672 1 93.38 299 PRO A C 1
ATOM 2348 O O . PRO A 1 299 ? 25.734 -22.125 -23.438 1 93.38 299 PRO A O 1
ATOM 2351 N N . THR A 1 300 ? 25.875 -20.984 -25.438 1 91.94 300 THR A N 1
ATOM 2352 C CA . THR A 1 300 ? 26.422 -19.75 -24.859 1 91.94 300 THR A CA 1
ATOM 2353 C C . THR A 1 300 ? 25.312 -18.953 -24.172 1 91.94 300 THR A C 1
ATOM 2355 O O . THR A 1 300 ? 25.562 -18.312 -23.141 1 91.94 300 THR A O 1
ATOM 2358 N N . SER A 1 301 ? 24.188 -19.016 -24.797 1 94.12 301 SER A N 1
ATOM 2359 C CA . SER A 1 301 ? 23.031 -18.328 -24.203 1 94.12 301 SER A CA 1
ATOM 2360 C C . SER A 1 301 ? 22.078 -19.328 -23.547 1 94.12 301 SER A C 1
ATOM 2362 O O . SER A 1 301 ? 22.062 -20.5 -23.906 1 94.12 301 SER A O 1
ATOM 2364 N N . ILE A 1 302 ? 21.359 -18.828 -22.641 1 97.06 302 ILE A N 1
ATOM 2365 C CA . ILE A 1 302 ? 20.422 -19.688 -21.938 1 97.06 302 ILE A CA 1
ATOM 2366 C C . ILE A 1 302 ? 19.234 -20 -22.844 1 97.06 302 ILE A C 1
ATOM 2368 O O . ILE A 1 302 ? 18.469 -19.109 -23.219 1 97.06 302 ILE A O 1
ATOM 2372 N N . PRO A 1 303 ? 19.062 -21.219 -23.203 1 97.25 303 PRO A N 1
ATOM 2373 C CA . PRO A 1 303 ? 17.906 -21.562 -24.031 1 97.25 303 PRO A CA 1
ATOM 2374 C C . PRO A 1 303 ? 16.594 -21.547 -23.266 1 97.25 303 PRO A C 1
ATOM 2376 O O . PRO A 1 303 ? 16.547 -21.969 -22.094 1 97.25 303 PRO A O 1
ATOM 2379 N N . LEU A 1 304 ? 15.594 -21 -23.891 1 98.12 304 LEU A N 1
ATOM 2380 C CA . LEU A 1 304 ? 14.234 -20.984 -23.359 1 98.12 304 LEU A CA 1
ATOM 2381 C C . LEU A 1 304 ? 13.305 -21.828 -24.234 1 98.12 304 LEU A C 1
ATOM 2383 O O . LEU A 1 304 ? 13.383 -21.781 -25.469 1 98.12 304 LEU A O 1
ATOM 2387 N N . TYR A 1 305 ? 12.5 -22.656 -23.609 1 98.44 305 TYR A N 1
ATOM 2388 C CA . TYR A 1 305 ? 11.578 -23.516 -24.328 1 98.44 305 TYR A CA 1
ATOM 2389 C C . TYR A 1 305 ? 10.133 -23.234 -23.938 1 98.44 305 TYR A C 1
ATOM 2391 O O . TYR A 1 305 ? 9.711 -23.547 -22.828 1 98.44 305 TYR A O 1
ATOM 2399 N N . ASN A 1 306 ? 9.375 -22.594 -24.875 1 98.31 306 ASN A N 1
ATOM 2400 C CA . ASN A 1 306 ? 7.934 -22.562 -24.672 1 98.31 306 ASN A CA 1
ATOM 2401 C C . ASN A 1 306 ? 7.301 -23.922 -24.906 1 98.31 306 ASN A C 1
ATOM 2403 O O . ASN A 1 306 ? 7.133 -24.344 -26.047 1 98.31 306 ASN A O 1
ATOM 2407 N N . CYS A 1 307 ? 7 -24.578 -23.844 1 98 307 CYS A N 1
ATOM 2408 C CA . CYS A 1 307 ? 6.32 -25.875 -23.922 1 98 307 CYS A CA 1
ATOM 2409 C C . CYS A 1 307 ? 4.812 -25.688 -24.047 1 98 307 CYS A C 1
ATOM 2411 O O . CYS A 1 307 ? 4.094 -25.75 -23.047 1 98 307 CYS A O 1
ATOM 2413 N N . VAL A 1 308 ? 4.332 -25.531 -25.281 1 97.69 308 VAL A N 1
ATOM 2414 C CA . VAL A 1 308 ? 2.945 -25.188 -25.578 1 97.69 308 VAL A CA 1
ATOM 2415 C C . VAL A 1 308 ? 2.418 -26.094 -26.688 1 97.69 308 VAL A C 1
ATOM 2417 O O . VAL A 1 308 ? 3.197 -26.688 -27.438 1 97.69 308 VAL A O 1
ATOM 2420 N N . THR A 1 309 ? 1.127 -26.172 -26.828 1 97.12 309 THR A N 1
ATOM 2421 C CA . THR A 1 309 ? 0.519 -27.031 -27.844 1 97.12 309 THR A CA 1
ATOM 2422 C C . THR A 1 309 ? -0.133 -26.188 -28.938 1 97.12 309 THR A C 1
ATOM 2424 O O . THR A 1 309 ? -0.286 -26.656 -30.062 1 97.12 309 THR A O 1
ATOM 2427 N N . SER A 1 310 ? -0.434 -25 -28.703 1 95.69 310 SER A N 1
ATOM 2428 C CA . SER A 1 310 ? -1.353 -24.188 -29.5 1 95.69 310 SER A CA 1
ATOM 2429 C C . SER A 1 310 ? -0.775 -23.875 -30.875 1 95.69 310 SER A C 1
ATOM 2431 O O . SER A 1 310 ? -1.517 -23.781 -31.859 1 95.69 310 SER A O 1
ATOM 2433 N N . PRO A 1 311 ? 0.546 -23.734 -31.062 1 94.75 311 PRO A N 1
ATOM 2434 C CA . PRO A 1 311 ? 1.05 -23.438 -32.406 1 94.75 311 PRO A CA 1
ATOM 2435 C C . PRO A 1 311 ? 0.766 -24.562 -33.406 1 94.75 311 PRO A C 1
ATOM 2437 O O . PRO A 1 311 ? 0.588 -24.312 -34.594 1 94.75 311 PRO A O 1
ATOM 2440 N N . LYS A 1 312 ? 0.644 -25.766 -32.938 1 94.94 312 LYS A N 1
ATOM 2441 C CA . LYS A 1 312 ? 0.479 -26.906 -33.812 1 94.94 312 LYS A CA 1
ATOM 2442 C C . LYS A 1 312 ? -0.913 -27.516 -33.688 1 94.94 312 LYS A C 1
ATOM 2444 O O . LYS A 1 312 ? -1.474 -28.031 -34.656 1 94.94 312 LYS A O 1
ATOM 2449 N N . ASN A 1 313 ? -1.425 -27.578 -32.438 1 96.75 313 ASN A N 1
ATOM 2450 C CA . ASN A 1 313 ? -2.695 -28.219 -32.156 1 96.75 313 ASN A CA 1
ATOM 2451 C C . ASN A 1 313 ? -3.494 -27.438 -31.109 1 96.75 313 ASN A C 1
ATOM 2453 O O . ASN A 1 313 ? -3.605 -27.844 -29.953 1 96.75 313 ASN A O 1
ATOM 2457 N N . PRO A 1 314 ? -4.125 -26.359 -31.594 1 96.38 314 PRO A N 1
ATOM 2458 C CA . PRO A 1 314 ? -4.816 -25.484 -30.641 1 96.38 314 PRO A CA 1
ATOM 2459 C C . PRO A 1 314 ? -6.07 -26.125 -30.047 1 96.38 314 PRO A C 1
ATOM 2461 O O . PRO A 1 314 ? -6.797 -26.828 -30.75 1 96.38 314 PRO A O 1
ATOM 2464 N N . PHE A 1 315 ? -6.246 -26.016 -28.797 1 96 315 PHE A N 1
ATOM 2465 C CA . PHE A 1 315 ? -7.453 -26.344 -28.047 1 96 315 PHE A CA 1
ATOM 2466 C C . PHE A 1 315 ? -8.219 -25.078 -27.656 1 96 315 PHE A C 1
ATOM 2468 O O . PHE A 1 315 ? -7.641 -24.141 -27.109 1 96 315 PHE A O 1
ATOM 2475 N N . ARG A 1 316 ? -9.492 -25.078 -27.938 1 95.25 316 ARG A N 1
ATOM 2476 C CA . ARG A 1 316 ? -10.273 -23.875 -27.656 1 95.25 316 ARG A CA 1
ATOM 2477 C C . ARG A 1 316 ? -11.172 -24.078 -26.438 1 95.25 316 ARG A C 1
ATOM 2479 O O . ARG A 1 316 ? -11.594 -25.203 -26.156 1 95.25 316 ARG A O 1
ATOM 2486 N N . VAL A 1 317 ? -11.508 -22.984 -25.812 1 92.56 317 VAL A N 1
ATOM 2487 C CA . VAL A 1 317 ? -12.312 -22.984 -24.609 1 92.56 317 VAL A CA 1
ATOM 2488 C C . VAL A 1 317 ? -13.648 -23.672 -24.875 1 92.56 317 VAL A C 1
ATOM 2490 O O . VAL A 1 317 ? -14.156 -24.406 -24.016 1 92.56 317 VAL A O 1
ATOM 2493 N N . GLY A 1 318 ? -14.18 -23.453 -25.969 1 91.69 318 GLY A N 1
ATOM 2494 C CA . GLY A 1 318 ? -15.461 -24.047 -26.312 1 91.69 318 GLY A CA 1
ATOM 2495 C C . GLY A 1 318 ? -15.461 -25.562 -26.266 1 91.69 318 GLY A C 1
ATOM 2496 O O . GLY A 1 318 ? -16.484 -26.172 -26 1 91.69 318 GLY A O 1
ATOM 2497 N N . GLN A 1 319 ? -14.328 -26.141 -26.531 1 93 319 GLN A N 1
ATOM 2498 C CA . GLN A 1 319 ? -14.203 -27.594 -26.547 1 93 319 GLN A CA 1
ATOM 2499 C C . GLN A 1 319 ? -14.312 -28.172 -25.125 1 93 319 GLN A C 1
ATOM 2501 O O . GLN A 1 319 ? -14.57 -29.359 -24.953 1 93 319 GLN A O 1
ATOM 2506 N N . MET A 1 320 ? -14.219 -27.359 -24.188 1 91.19 320 MET A N 1
ATOM 2507 C CA . MET A 1 320 ? -14.32 -27.781 -22.797 1 91.19 320 MET A CA 1
ATOM 2508 C C . MET A 1 320 ? -15.758 -28.141 -22.438 1 91.19 320 MET A C 1
ATOM 2510 O O . MET A 1 320 ? -16 -28.828 -21.438 1 91.19 320 MET A O 1
ATOM 2514 N N . THR A 1 321 ? -16.672 -27.672 -23.188 1 89.75 321 THR A N 1
ATOM 2515 C CA . THR A 1 321 ? -18.078 -27.953 -22.922 1 89.75 321 THR A CA 1
ATOM 2516 C C . THR A 1 321 ? -18.375 -29.438 -23 1 89.75 321 THR A C 1
ATOM 2518 O O . THR A 1 321 ? -19.375 -29.906 -22.438 1 89.75 321 THR A O 1
ATOM 2521 N N . SER A 1 322 ? -17.484 -30.172 -23.641 1 92.19 322 SER A N 1
ATOM 2522 C CA . SER A 1 322 ? -17.672 -31.609 -23.797 1 92.19 322 SER A CA 1
ATOM 2523 C C . SER A 1 322 ? -17.609 -32.312 -22.438 1 92.19 322 SER A C 1
ATOM 2525 O O . SER A 1 322 ? -18.047 -33.469 -22.312 1 92.19 322 SER A O 1
ATOM 2527 N N . ILE A 1 323 ? -17.078 -31.641 -21.469 1 92.44 323 ILE A N 1
ATOM 2528 C CA . ILE A 1 323 ? -16.938 -32.219 -20.141 1 92.44 323 ILE A CA 1
ATOM 2529 C C . ILE A 1 323 ? -18.312 -32.594 -19.578 1 92.44 323 ILE A C 1
ATOM 2531 O O . ILE A 1 323 ? -18.453 -33.562 -18.859 1 92.44 323 ILE A O 1
ATOM 2535 N N . GLN A 1 324 ? -19.266 -31.781 -19.953 1 91.69 324 GLN A N 1
ATOM 2536 C CA . GLN A 1 324 ? -20.625 -32.062 -19.531 1 91.69 324 GLN A CA 1
ATOM 2537 C C . GLN A 1 324 ? -21.078 -33.438 -20.016 1 91.69 324 GLN A C 1
ATOM 2539 O O . GLN A 1 324 ? -21.578 -34.25 -19.234 1 91.69 324 GLN A O 1
ATOM 2544 N N . GLU A 1 325 ? -20.891 -33.656 -21.25 1 93.19 325 GLU A N 1
ATOM 2545 C CA . GLU A 1 325 ? -21.297 -34.938 -21.844 1 93.19 325 GLU A CA 1
ATOM 2546 C C . GLU A 1 325 ? -20.484 -36.094 -21.266 1 93.19 325 GLU A C 1
ATOM 2548 O O . GLU A 1 325 ? -21 -37.188 -21.047 1 93.19 325 GLU A O 1
ATOM 2553 N N . ILE A 1 326 ? -19.266 -35.844 -21.062 1 95.5 326 ILE A N 1
ATOM 2554 C CA . ILE A 1 326 ? -18.375 -36.875 -20.547 1 95.5 326 ILE A CA 1
ATOM 2555 C C . ILE A 1 326 ? -18.828 -37.312 -19.156 1 95.5 326 ILE A C 1
ATOM 2557 O O . ILE A 1 326 ? -18.938 -38.5 -18.859 1 95.5 326 ILE A O 1
ATOM 2561 N N . TYR A 1 327 ? -19.156 -36.344 -18.328 1 94.88 327 TYR A N 1
ATOM 2562 C CA . TYR A 1 327 ? -19.547 -36.656 -16.953 1 94.88 327 TYR A CA 1
ATOM 2563 C C . TYR A 1 327 ? -20.984 -37.188 -16.891 1 94.88 327 TYR A C 1
ATOM 2565 O O . TYR A 1 327 ? -21.406 -37.75 -15.875 1 94.88 327 TYR A O 1
ATOM 2573 N N . GLN A 1 328 ? -21.703 -36.969 -17.953 1 91.94 328 GLN A N 1
ATOM 2574 C CA . GLN A 1 328 ? -23 -37.656 -18.062 1 91.94 328 GLN A CA 1
ATOM 2575 C C . GLN A 1 328 ? -22.812 -39.125 -18.328 1 91.94 328 GLN A C 1
ATOM 2577 O O . GLN A 1 328 ? -23.594 -39.969 -17.844 1 91.94 328 GLN A O 1
ATOM 2582 N N . LYS A 1 329 ? -21.797 -39.438 -19.094 1 93.62 329 LYS A N 1
ATOM 2583 C CA . LYS A 1 329 ? -21.484 -40.812 -19.422 1 93.62 329 LYS A CA 1
ATOM 2584 C C . LYS A 1 329 ? -20.766 -41.5 -18.266 1 93.62 329 LYS A C 1
ATOM 2586 O O . LYS A 1 329 ? -20.984 -42.688 -18.016 1 93.62 329 LYS A O 1
ATOM 2591 N N . ILE A 1 330 ? -19.891 -40.75 -17.641 1 94.81 330 ILE A N 1
ATOM 2592 C CA . ILE A 1 330 ? -19.109 -41.25 -16.5 1 94.81 330 ILE A CA 1
ATOM 2593 C C . ILE A 1 330 ? -19.344 -40.344 -15.289 1 94.81 330 ILE A C 1
ATOM 2595 O O . ILE A 1 330 ? -18.406 -39.719 -14.805 1 94.81 330 ILE A O 1
ATOM 2599 N N . PRO A 1 331 ? -20.516 -40.469 -14.766 1 94.88 331 PRO A N 1
ATOM 2600 C CA . PRO A 1 331 ? -20.891 -39.531 -13.703 1 94.88 331 PRO A CA 1
ATOM 2601 C C . PRO A 1 331 ? -20.062 -39.719 -12.43 1 94.88 331 PRO A C 1
ATOM 2603 O O . PRO A 1 331 ? -19.688 -40.844 -12.094 1 94.88 331 PRO A O 1
ATOM 2606 N N . LEU A 1 332 ? -19.797 -38.594 -11.75 1 95.06 332 LEU A N 1
ATOM 2607 C CA . LEU A 1 332 ? -19.156 -38.625 -10.445 1 95.06 332 LEU A CA 1
ATOM 2608 C C . LEU A 1 332 ? -20.141 -39 -9.352 1 95.06 332 LEU A C 1
ATOM 2610 O O . LEU A 1 332 ? -21.344 -38.844 -9.516 1 95.06 332 LEU A O 1
ATOM 2614 N N . GLU A 1 333 ? -19.625 -39.531 -8.375 1 93 333 GLU A N 1
ATOM 2615 C CA . GLU A 1 333 ? -20.484 -39.938 -7.266 1 93 333 GLU A CA 1
ATOM 2616 C C . GLU A 1 333 ? -20.984 -38.75 -6.477 1 93 333 GLU A C 1
ATOM 2618 O O . GLU A 1 333 ? -20.281 -37.719 -6.363 1 93 333 GLU A O 1
ATOM 2623 N N . LYS A 1 334 ? -22.141 -38.781 -6.008 1 84.81 334 LYS A N 1
ATOM 2624 C CA . LYS A 1 334 ? -22.75 -37.812 -5.098 1 84.81 334 LYS A CA 1
ATOM 2625 C C . LYS A 1 334 ? -22.797 -36.406 -5.723 1 84.81 334 LYS A C 1
ATOM 2627 O O . LYS A 1 334 ? -22.375 -35.438 -5.098 1 84.81 334 LYS A O 1
ATOM 2632 N N . ALA A 1 335 ? -23.172 -36.5 -6.949 1 89.25 335 ALA A N 1
ATOM 2633 C CA . ALA A 1 335 ? -23.344 -35.219 -7.621 1 89.25 335 ALA A CA 1
ATOM 2634 C C . ALA A 1 335 ? -24.547 -34.438 -7.047 1 89.25 335 ALA A C 1
ATOM 2636 O O . ALA A 1 335 ? -25.562 -35.031 -6.688 1 89.25 335 ALA A O 1
ATOM 2637 N N . LEU A 1 336 ? -24.422 -33.188 -6.945 1 82.25 336 LEU A N 1
ATOM 2638 C CA . LEU A 1 336 ? -25.5 -32.375 -6.398 1 82.25 336 LEU A CA 1
ATOM 2639 C C . LEU A 1 336 ? -26.516 -32.031 -7.48 1 82.25 336 LEU A C 1
ATOM 2641 O O . LEU A 1 336 ? -27.672 -31.734 -7.18 1 82.25 336 LEU A O 1
ATOM 2645 N N . ARG A 1 337 ? -25.984 -31.797 -8.633 1 82.38 337 ARG A N 1
ATOM 2646 C CA . ARG A 1 337 ? -26.797 -31.484 -9.805 1 82.38 337 ARG A CA 1
ATOM 2647 C C . ARG A 1 337 ? -26.203 -32.125 -11.062 1 82.38 337 ARG A C 1
ATOM 2649 O O . ARG A 1 337 ? -25.047 -32.531 -11.062 1 82.38 337 ARG A O 1
ATOM 2656 N N . ARG A 1 338 ? -27.031 -32.125 -12.031 1 86.19 338 ARG A N 1
ATOM 2657 C CA . ARG A 1 338 ? -26.531 -32.625 -13.312 1 86.19 338 ARG A CA 1
ATOM 2658 C C . ARG A 1 338 ? -25.359 -31.781 -13.797 1 86.19 338 ARG A C 1
ATOM 2660 O O . ARG A 1 338 ? -25.391 -30.547 -13.672 1 86.19 338 ARG A O 1
ATOM 2667 N N . PRO A 1 339 ? -24.375 -32.438 -14.336 1 88.62 339 PRO A N 1
ATOM 2668 C CA . PRO A 1 339 ? -23.219 -31.703 -14.836 1 88.62 339 PRO A CA 1
ATOM 2669 C C . PRO A 1 339 ? -23.578 -30.719 -15.945 1 88.62 339 PRO A C 1
ATOM 2671 O O . PRO A 1 339 ? -24.422 -31.016 -16.797 1 88.62 339 PRO A O 1
ATOM 2674 N N . SER A 1 340 ? -23.047 -29.562 -15.828 1 85.06 340 SER A N 1
ATOM 2675 C CA . SER A 1 340 ? -23.203 -28.531 -16.844 1 85.06 340 SER A CA 1
ATOM 2676 C C . SER A 1 340 ? -21.922 -27.719 -17.016 1 85.06 340 SER A C 1
ATOM 2678 O O . SER A 1 340 ? -21.141 -27.562 -16.078 1 85.06 340 SER A O 1
ATOM 2680 N N . ALA A 1 341 ? -21.578 -27.422 -18.25 1 84.88 341 ALA A N 1
ATOM 2681 C CA . ALA A 1 341 ? -20.375 -26.641 -18.547 1 84.88 341 ALA A CA 1
ATOM 2682 C C . ALA A 1 341 ? -20.656 -25.594 -19.609 1 84.88 341 ALA A C 1
ATOM 2684 O O . ALA A 1 341 ? -20 -25.562 -20.656 1 84.88 341 ALA A O 1
ATOM 2685 N N . ALA A 1 342 ? -21.547 -24.672 -19.297 1 83.5 342 ALA A N 1
ATOM 2686 C CA . ALA A 1 342 ? -21.875 -23.609 -20.25 1 83.5 342 ALA A CA 1
ATOM 2687 C C . ALA A 1 342 ? -20.953 -22.406 -20.047 1 83.5 342 ALA A C 1
ATOM 2689 O O . ALA A 1 342 ? -20.531 -22.125 -18.938 1 83.5 342 ALA A O 1
ATOM 2690 N N . PHE A 1 343 ? -20.562 -21.812 -21.203 1 87.06 343 PHE A N 1
ATOM 2691 C CA . PHE A 1 343 ? -19.703 -20.641 -21.141 1 87.06 343 PHE A CA 1
ATOM 2692 C C . PHE A 1 343 ? -20.469 -19.391 -21.578 1 87.06 343 PHE A C 1
ATOM 2694 O O . PHE A 1 343 ? -21.328 -19.469 -22.453 1 87.06 343 PHE A O 1
ATOM 2701 N N . THR A 1 344 ? -20.203 -18.312 -20.922 1 87.12 344 THR A N 1
ATOM 2702 C CA . THR A 1 344 ? -20.734 -17.031 -21.328 1 87.12 344 THR A CA 1
ATOM 2703 C C . THR A 1 344 ? -19.656 -15.953 -21.312 1 87.12 344 THR A C 1
ATOM 2705 O O . THR A 1 344 ? -18.672 -16.062 -20.562 1 87.12 344 THR A O 1
ATOM 2708 N N . THR A 1 345 ? -19.766 -14.961 -22.234 1 88.06 345 THR A N 1
ATOM 2709 C CA . THR A 1 345 ? -18.812 -13.852 -22.281 1 88.06 345 THR A CA 1
ATOM 2710 C C . THR A 1 345 ? -19.344 -12.656 -21.484 1 88.06 345 THR A C 1
ATOM 2712 O O . THR A 1 345 ? -18.594 -11.719 -21.203 1 88.06 345 THR A O 1
ATOM 2715 N N . ASN A 1 346 ? -20.578 -12.734 -21.141 1 88.69 346 ASN A N 1
ATOM 2716 C CA . ASN A 1 346 ? -21.234 -11.633 -20.453 1 88.69 346 ASN A CA 1
ATOM 2717 C C . ASN A 1 346 ? -21.094 -11.75 -18.938 1 88.69 346 ASN A C 1
ATOM 2719 O O . ASN A 1 346 ? -21.703 -12.617 -18.312 1 88.69 346 ASN A O 1
ATOM 2723 N N . GLN A 1 347 ? -20.422 -10.766 -18.359 1 86.44 347 GLN A N 1
ATOM 2724 C CA . GLN A 1 347 ? -20.094 -10.828 -16.938 1 86.44 347 GLN A CA 1
ATOM 2725 C C . GLN A 1 347 ? -21.344 -10.734 -16.078 1 86.44 347 GLN A C 1
ATOM 2727 O O . GLN A 1 347 ? -21.531 -11.539 -15.164 1 86.44 347 GLN A O 1
ATOM 2732 N N . PRO A 1 348 ? -22.234 -9.742 -16.266 1 89 348 PRO A N 1
ATOM 2733 C CA . PRO A 1 348 ? -23.438 -9.672 -15.43 1 89 348 PRO A CA 1
ATOM 2734 C C . PRO A 1 348 ? -24.297 -10.93 -15.531 1 89 348 PRO A C 1
ATOM 2736 O O . PRO A 1 348 ? -24.891 -11.359 -14.539 1 89 348 PRO A O 1
ATOM 2739 N N . LEU A 1 349 ? -24.359 -11.43 -16.719 1 86.25 349 LEU A N 1
ATOM 2740 C CA . LEU A 1 349 ? -25.125 -12.656 -16.906 1 86.25 349 LEU A CA 1
ATOM 2741 C C . LEU A 1 349 ? -24.484 -13.82 -16.156 1 86.25 349 LEU A C 1
ATOM 2743 O O . LEU A 1 349 ? -25.188 -14.648 -15.57 1 86.25 349 LEU A O 1
ATOM 2747 N N . PHE A 1 350 ? -23.188 -13.891 -16.234 1 86.56 350 PHE A N 1
ATOM 2748 C CA . PHE A 1 350 ? -22.469 -14.914 -15.492 1 86.56 350 PHE A CA 1
ATOM 2749 C C . PHE A 1 350 ? -22.75 -14.82 -14 1 86.56 350 PHE A C 1
ATOM 2751 O O . PHE A 1 350 ? -23.047 -15.82 -13.352 1 86.56 350 PHE A O 1
ATOM 2758 N N . GLU A 1 351 ? -22.672 -13.578 -13.477 1 85.94 351 GLU A N 1
ATOM 2759 C CA . GLU A 1 351 ? -22.891 -13.383 -12.047 1 85.94 351 GLU A CA 1
ATOM 2760 C C . GLU A 1 351 ? -24.312 -13.773 -11.648 1 85.94 351 GLU A C 1
ATOM 2762 O O . GLU A 1 351 ? -24.516 -14.344 -10.57 1 85.94 351 GLU A O 1
ATOM 2767 N N . TYR A 1 352 ? -25.219 -13.445 -12.5 1 86.06 352 TYR A N 1
ATOM 2768 C CA . TYR A 1 352 ? -26.609 -13.797 -12.25 1 86.06 352 TYR A CA 1
ATOM 2769 C C . TYR A 1 352 ? -26.797 -15.305 -12.234 1 86.06 352 TYR A C 1
ATOM 2771 O O . TYR A 1 352 ? -27.375 -15.852 -11.289 1 86.06 352 TYR A O 1
ATOM 2779 N N . ARG A 1 353 ? -26.297 -15.992 -13.211 1 83.12 353 ARG A N 1
ATOM 2780 C CA . ARG A 1 353 ? -26.438 -17.438 -13.312 1 83.12 353 ARG A CA 1
ATOM 2781 C C . ARG A 1 353 ? -25.703 -18.141 -12.18 1 83.12 353 ARG A C 1
ATOM 2783 O O . ARG A 1 353 ? -26.156 -19.172 -11.672 1 83.12 353 ARG A O 1
ATOM 2790 N N . PHE A 1 354 ? -24.594 -17.562 -11.883 1 84.12 354 PHE A N 1
ATOM 2791 C CA . PHE A 1 354 ? -23.812 -18.141 -10.805 1 84.12 354 PHE A CA 1
ATOM 2792 C C . PHE A 1 354 ? -24.531 -18 -9.469 1 84.12 354 PHE A C 1
ATOM 2794 O O . PHE A 1 354 ? -24.5 -18.906 -8.641 1 84.12 354 PHE A O 1
ATOM 2801 N N . ALA A 1 355 ? -25.125 -16.828 -9.25 1 84.06 355 ALA A N 1
ATOM 2802 C CA . ALA A 1 355 ? -25.859 -16.594 -8.008 1 84.06 355 ALA A CA 1
ATOM 2803 C C . ALA A 1 355 ? -27.031 -17.547 -7.883 1 84.06 355 ALA A C 1
ATOM 2805 O O . ALA A 1 355 ? -27.234 -18.172 -6.836 1 84.06 355 ALA A O 1
ATOM 2806 N N . ILE A 1 356 ? -27.719 -17.75 -8.906 1 81.5 356 ILE A N 1
ATOM 2807 C CA . ILE A 1 356 ? -28.938 -18.547 -8.898 1 81.5 356 ILE A CA 1
ATOM 2808 C C . ILE A 1 356 ? -28.578 -20.031 -8.93 1 81.5 356 ILE A C 1
ATOM 2810 O O . ILE A 1 356 ? -29.234 -20.844 -8.281 1 81.5 356 ILE A O 1
ATOM 2814 N N . GLY A 1 357 ? -27.578 -20.312 -9.641 1 77.88 357 GLY A N 1
ATOM 2815 C CA . GLY A 1 357 ? -27.25 -21.719 -9.883 1 77.88 357 GLY A CA 1
ATOM 2816 C C . GLY A 1 357 ? -26.359 -22.312 -8.82 1 77.88 357 GLY A C 1
ATOM 2817 O O . GLY A 1 357 ? -26.328 -23.531 -8.641 1 77.88 357 GLY A O 1
ATOM 2818 N N . SER A 1 358 ? -25.625 -21.484 -8.125 1 80.56 358 SER A N 1
ATOM 2819 C CA . SER A 1 358 ? -24.641 -22.031 -7.195 1 80.56 358 SER A CA 1
ATOM 2820 C C . SER A 1 358 ? -24.75 -21.375 -5.824 1 80.56 358 SER A C 1
ATOM 2822 O O . SER A 1 358 ? -25.016 -22.062 -4.828 1 80.56 358 SER A O 1
ATOM 2824 N N . ARG A 1 359 ? -24.734 -20.078 -5.684 1 84.25 359 ARG A N 1
ATOM 2825 C CA . ARG A 1 359 ? -24.609 -19.391 -4.406 1 84.25 359 ARG A CA 1
ATOM 2826 C C . ARG A 1 359 ? -25.875 -19.594 -3.557 1 84.25 359 ARG A C 1
ATOM 2828 O O . ARG A 1 359 ? -25.781 -20 -2.396 1 84.25 359 ARG A O 1
ATOM 2835 N N . ILE A 1 360 ? -26.953 -19.359 -4.09 1 83.19 360 ILE A N 1
ATOM 2836 C CA . ILE A 1 360 ? -28.188 -19.438 -3.338 1 83.19 360 ILE A CA 1
ATOM 2837 C C . ILE A 1 360 ? -28.453 -20.875 -2.9 1 83.19 360 ILE A C 1
ATOM 2839 O O . ILE A 1 360 ? -28.719 -21.125 -1.725 1 83.19 360 ILE A O 1
ATOM 2843 N N . PRO A 1 361 ? -28.359 -21.797 -3.809 1 79.38 361 PRO A N 1
ATOM 2844 C CA . PRO A 1 361 ? -28.516 -23.188 -3.381 1 79.38 361 PRO A CA 1
ATOM 2845 C C . PRO A 1 361 ? -27.547 -23.578 -2.273 1 79.38 361 PRO A C 1
ATOM 2847 O O . PRO A 1 361 ? -27.906 -24.359 -1.385 1 79.38 361 PRO A O 1
ATOM 2850 N N . CYS A 1 362 ? -26.328 -23.109 -2.367 1 84.94 362 CYS A N 1
ATOM 2851 C CA . CYS A 1 362 ? -25.344 -23.438 -1.338 1 84.94 362 CYS A CA 1
ATOM 2852 C C . CYS A 1 362 ? -25.766 -22.859 0.011 1 84.94 362 CYS A C 1
ATOM 2854 O O . CYS A 1 362 ? -25.594 -23.5 1.046 1 84.94 362 CYS A O 1
ATOM 2856 N N . TYR A 1 363 ? -26.297 -21.688 -0.006 1 86.25 363 TYR A N 1
ATOM 2857 C CA . TYR A 1 363 ? -26.781 -21.094 1.231 1 86.25 363 TYR A CA 1
ATOM 2858 C C . TYR A 1 363 ? -27.953 -21.891 1.796 1 86.25 363 TYR A C 1
ATOM 2860 O O . TYR A 1 363 ? -28.031 -22.109 3.006 1 86.25 363 TYR A O 1
ATOM 2868 N N . LEU A 1 364 ? -28.812 -22.281 0.944 1 83.31 364 LEU A N 1
ATOM 2869 C CA . LEU A 1 364 ? -29.984 -23.062 1.355 1 83.31 364 LEU A CA 1
ATOM 2870 C C . LEU A 1 364 ? -29.547 -24.422 1.903 1 83.31 364 LEU A C 1
ATOM 2872 O O . LEU A 1 364 ? -30.094 -24.891 2.904 1 83.31 364 LEU A O 1
ATOM 2876 N N . MET A 1 365 ? -28.688 -24.984 1.218 1 84.25 365 MET A N 1
ATOM 2877 C CA . MET A 1 365 ? -28.203 -26.281 1.67 1 84.25 365 MET A CA 1
ATOM 2878 C C . MET A 1 365 ? -27.531 -26.172 3.033 1 84.25 365 MET A C 1
ATOM 2880 O O . MET A 1 365 ? -27.688 -27.031 3.889 1 84.25 365 MET A O 1
ATOM 2884 N N . ASP A 1 366 ? -26.734 -25.125 3.174 1 89.31 366 ASP A N 1
ATOM 2885 C CA . ASP A 1 366 ? -26.078 -24.922 4.461 1 89.31 366 ASP A CA 1
ATOM 2886 C C . ASP A 1 366 ? -27.094 -24.672 5.57 1 89.31 366 ASP A C 1
ATOM 2888 O O . ASP A 1 366 ? -26.906 -25.094 6.711 1 89.31 366 ASP A O 1
ATOM 2892 N N . LEU A 1 367 ? -28.125 -23.984 5.242 1 89.19 367 LEU A N 1
ATOM 2893 C CA . LEU A 1 367 ? -29.203 -23.797 6.191 1 89.19 367 LEU A CA 1
ATOM 2894 C C . LEU A 1 367 ? -29.828 -25.125 6.578 1 89.19 367 LEU A C 1
ATOM 2896 O O . LEU A 1 367 ? -30.125 -25.359 7.75 1 89.19 367 LEU A O 1
ATOM 2900 N N . TYR A 1 368 ? -30.047 -25.938 5.609 1 87.31 368 TYR A N 1
ATOM 2901 C CA . TYR A 1 368 ? -30.578 -27.266 5.832 1 87.31 368 TYR A CA 1
ATOM 2902 C C . TYR A 1 368 ? -29.641 -28.094 6.703 1 87.31 368 TYR A C 1
ATOM 2904 O O . TYR A 1 368 ? -30.078 -28.734 7.66 1 87.31 368 TYR A O 1
ATOM 2912 N N . LEU A 1 369 ? -28.422 -28.062 6.352 1 88.44 369 LEU A N 1
ATOM 2913 C CA . LEU A 1 369 ? -27.438 -28.828 7.113 1 88.44 369 LEU A CA 1
ATOM 2914 C C . LEU A 1 369 ? -27.391 -28.359 8.562 1 88.44 369 LEU A C 1
ATOM 2916 O O . LEU A 1 369 ? -27.312 -29.172 9.484 1 88.44 369 LEU A O 1
ATOM 2920 N N . ARG A 1 370 ? -27.469 -27.094 8.758 1 89.12 370 ARG A N 1
ATOM 2921 C CA . ARG A 1 370 ? -27.484 -26.547 10.109 1 89.12 370 ARG A CA 1
ATOM 2922 C C . ARG A 1 370 ? -28.703 -27.016 10.875 1 89.12 370 ARG A C 1
ATOM 2924 O O . ARG A 1 370 ? -28.625 -27.312 12.07 1 89.12 370 ARG A O 1
ATOM 2931 N N . SER A 1 371 ? -29.734 -27.156 10.156 1 90 371 SER A N 1
ATOM 2932 C CA . SER A 1 371 ? -30.984 -27.562 10.781 1 90 371 SER A CA 1
ATOM 2933 C C . SER A 1 371 ? -30.938 -29.016 11.227 1 90 371 SER A C 1
ATOM 2935 O O . SER A 1 371 ? -31.594 -29.391 12.188 1 90 371 SER A O 1
ATOM 2937 N N . ILE A 1 372 ? -30.188 -29.781 10.586 1 90.19 372 ILE A N 1
ATOM 2938 C CA . ILE A 1 372 ? -30.109 -31.203 10.938 1 90.19 372 ILE A CA 1
ATOM 2939 C C . ILE A 1 372 ? -28.859 -31.438 11.805 1 90.19 372 ILE A C 1
ATOM 2941 O O . ILE A 1 372 ? -28.5 -32.594 12.062 1 90.19 372 ILE A O 1
ATOM 2945 N N . GLY A 1 373 ? -28.094 -30.375 12.211 1 89.62 373 GLY A N 1
ATOM 2946 C CA . GLY A 1 373 ? -26.984 -30.453 13.148 1 89.62 373 GLY A CA 1
ATOM 2947 C C . GLY A 1 373 ? -25.672 -30.766 12.484 1 89.62 373 GLY A C 1
ATOM 2948 O O . GLY A 1 373 ? -24.734 -31.234 13.141 1 89.62 373 GLY A O 1
ATOM 2949 N N . LYS A 1 374 ? -25.672 -30.641 11.203 1 88.75 374 LYS A N 1
ATOM 2950 C CA . LYS A 1 374 ? -24.422 -30.875 10.492 1 88.75 374 LYS A CA 1
ATOM 2951 C C . LYS A 1 374 ? -23.688 -29.562 10.227 1 88.75 374 LYS A C 1
ATOM 2953 O O . LYS A 1 374 ? -24.297 -28.484 10.25 1 88.75 374 LYS A O 1
ATOM 2958 N N . ARG A 1 375 ? -22.469 -29.625 10.125 1 87.06 375 ARG A N 1
ATOM 2959 C CA . ARG A 1 375 ? -21.625 -28.453 9.906 1 87.06 375 ARG A CA 1
ATOM 2960 C C . ARG A 1 375 ? -21.812 -27.891 8.5 1 87.06 375 ARG A C 1
ATOM 2962 O O . ARG A 1 375 ? -21.672 -28.625 7.516 1 87.06 375 ARG A O 1
ATOM 2969 N N . PRO A 1 376 ? -22.109 -26.562 8.414 1 88.31 376 PRO A N 1
ATOM 2970 C CA . PRO A 1 376 ? -22.25 -25.953 7.094 1 88.31 376 PRO A CA 1
ATOM 2971 C C . PRO A 1 376 ? -20.922 -25.828 6.359 1 88.31 376 PRO A C 1
ATOM 2973 O O . PRO A 1 376 ? -19.922 -25.375 6.934 1 88.31 376 PRO A O 1
ATOM 2976 N N . ARG A 1 377 ? -20.812 -26.328 5.031 1 87.44 377 ARG A N 1
ATOM 2977 C CA . ARG A 1 377 ? -19.562 -26.312 4.273 1 87.44 377 ARG A CA 1
ATOM 2978 C C . ARG A 1 377 ? -19.797 -25.797 2.854 1 87.44 377 ARG A C 1
ATOM 2980 O O . ARG A 1 377 ? -18.844 -25.484 2.139 1 87.44 377 ARG A O 1
ATOM 2987 N N . MET A 1 378 ? -21.031 -25.688 2.52 1 84 378 MET A N 1
ATOM 2988 C CA . MET A 1 378 ? -21.344 -25.469 1.107 1 84 378 MET A CA 1
ATOM 2989 C C . MET A 1 378 ? -21 -24.031 0.694 1 84 378 MET A C 1
ATOM 2991 O O . MET A 1 378 ? -20.484 -23.812 -0.401 1 84 378 MET A O 1
ATOM 2995 N N . VAL A 1 379 ? -21.266 -23.156 1.56 1 86.25 379 VAL A N 1
ATOM 2996 C CA . VAL A 1 379 ? -20.953 -21.766 1.249 1 86.25 379 VAL A CA 1
ATOM 2997 C C . VAL A 1 379 ? -19.453 -21.578 1.105 1 86.25 379 VAL A C 1
ATOM 2999 O O . VAL A 1 379 ? -18.984 -20.844 0.235 1 86.25 379 VAL A O 1
ATOM 3002 N N . LYS A 1 380 ? -18.719 -22.234 1.865 1 86.25 380 LYS A N 1
ATOM 3003 C CA . LYS A 1 380 ? -17.25 -22.172 1.771 1 86.25 380 LYS A CA 1
ATOM 3004 C C . LYS A 1 380 ? -16.766 -22.719 0.429 1 86.25 380 LYS A C 1
ATOM 3006 O O . LYS A 1 380 ? -15.883 -22.141 -0.197 1 86.25 380 LYS A O 1
ATOM 3011 N N . ILE A 1 381 ? -17.375 -23.766 0.013 1 80.88 381 ILE A N 1
ATOM 3012 C CA . ILE A 1 381 ? -17.031 -24.375 -1.268 1 80.88 381 ILE A CA 1
ATOM 3013 C C . ILE A 1 381 ? -17.375 -23.406 -2.404 1 80.88 381 ILE A C 1
ATOM 3015 O O . ILE A 1 381 ? -16.594 -23.219 -3.334 1 80.88 381 ILE A O 1
ATOM 3019 N N . SER A 1 382 ? -18.5 -22.812 -2.238 1 81.44 382 SER A N 1
ATOM 3020 C CA . SER A 1 382 ? -18.938 -21.859 -3.256 1 81.44 382 SER A CA 1
ATOM 3021 C C . SER A 1 382 ? -17.969 -20.672 -3.35 1 81.44 382 SER A C 1
ATOM 3023 O O . SER A 1 382 ? -17.641 -20.219 -4.445 1 81.44 382 SER A O 1
ATOM 3025 N N . ASN A 1 383 ? -17.578 -20.234 -2.256 1 82.25 383 ASN A N 1
ATOM 3026 C CA . ASN A 1 383 ? -16.641 -19.109 -2.232 1 82.25 383 ASN A CA 1
ATOM 3027 C C . ASN A 1 383 ? -15.305 -19.5 -2.855 1 82.25 383 ASN A C 1
ATOM 3029 O O . ASN A 1 383 ? -14.695 -18.688 -3.566 1 82.25 383 ASN A O 1
ATOM 3033 N N . GLN A 1 384 ? -14.852 -20.672 -2.645 1 79.56 384 GLN A N 1
ATOM 3034 C CA . GLN A 1 384 ? -13.609 -21.156 -3.236 1 79.56 384 GLN A CA 1
ATOM 3035 C C . GLN A 1 384 ? -13.727 -21.281 -4.75 1 79.56 384 GLN A C 1
ATOM 3037 O O . GLN A 1 384 ? -12.805 -20.922 -5.484 1 79.56 384 GLN A O 1
ATOM 3042 N N . LEU A 1 385 ? -14.836 -21.734 -5.094 1 79.31 385 LEU A N 1
ATOM 3043 C CA . LEU A 1 385 ? -15.078 -21.906 -6.523 1 79.31 385 LEU A CA 1
ATOM 3044 C C . LEU A 1 385 ? -15.148 -20.547 -7.23 1 79.31 385 LEU A C 1
ATOM 3046 O O . LEU A 1 385 ? -14.648 -20.406 -8.352 1 79.31 385 LEU A O 1
ATOM 3050 N N . THR A 1 386 ? -15.852 -19.672 -6.566 1 77.75 386 THR A N 1
ATOM 3051 C CA . THR A 1 386 ? -15.93 -18.328 -7.129 1 77.75 386 THR A CA 1
ATOM 3052 C C . THR A 1 386 ? -14.531 -17.734 -7.324 1 77.75 386 THR A C 1
ATOM 3054 O O . THR A 1 386 ? -14.258 -17.094 -8.344 1 77.75 386 THR A O 1
ATOM 3057 N N . ARG A 1 387 ? -13.672 -17.938 -6.469 1 77 387 ARG A N 1
ATOM 3058 C CA . ARG A 1 387 ? -12.297 -17.438 -6.559 1 77 387 ARG A CA 1
ATOM 3059 C C . ARG A 1 387 ? -11.562 -18.078 -7.734 1 77 387 ARG A C 1
ATOM 3061 O O . ARG A 1 387 ? -10.82 -17.406 -8.445 1 77 387 ARG A O 1
ATOM 3068 N N . VAL A 1 388 ? -11.797 -19.344 -7.867 1 76.69 388 VAL A N 1
ATOM 3069 C CA . VAL A 1 388 ? -11.141 -20.094 -8.938 1 76.69 388 VAL A CA 1
ATOM 3070 C C . VAL A 1 388 ? -11.633 -19.578 -10.297 1 76.69 388 VAL A C 1
ATOM 3072 O O . VAL A 1 388 ? -10.828 -19.344 -11.203 1 76.69 388 VAL A O 1
ATOM 3075 N N . VAL A 1 389 ? -12.852 -19.359 -10.375 1 78.38 389 VAL A N 1
ATOM 3076 C CA . VAL A 1 389 ? -13.438 -18.906 -11.633 1 78.38 389 VAL A CA 1
ATOM 3077 C C . VAL A 1 389 ? -12.922 -17.516 -11.961 1 78.38 389 VAL A C 1
ATOM 3079 O O . VAL A 1 389 ? -12.609 -17.219 -13.117 1 78.38 389 VAL A O 1
ATOM 3082 N N . HIS A 1 390 ? -12.859 -16.734 -10.977 1 77.5 390 HIS A N 1
ATOM 3083 C CA . HIS A 1 390 ? -12.391 -15.367 -11.188 1 77.5 390 HIS A CA 1
ATOM 3084 C C . HIS A 1 390 ? -10.922 -15.344 -11.609 1 77.5 390 HIS A C 1
ATOM 3086 O O . HIS A 1 390 ? -10.516 -14.508 -12.414 1 77.5 390 HIS A O 1
ATOM 3092 N N . THR A 1 391 ? -10.188 -16.266 -11.117 1 79.88 391 THR A N 1
ATOM 3093 C CA . THR A 1 391 ? -8.766 -16.328 -11.43 1 79.88 391 THR A CA 1
ATOM 3094 C C . THR A 1 391 ? -8.539 -16.859 -12.844 1 79.88 391 THR A C 1
ATOM 3096 O O . THR A 1 391 ? -7.59 -16.453 -13.516 1 79.88 391 THR A O 1
ATOM 3099 N N . LEU A 1 392 ? -9.422 -17.656 -13.305 1 84.62 392 LEU A N 1
ATOM 3100 C CA . LEU A 1 392 ? -9.242 -18.281 -14.602 1 84.62 392 LEU A CA 1
ATOM 3101 C C . LEU A 1 392 ? -9.852 -17.438 -15.711 1 84.62 392 LEU A C 1
ATOM 3103 O O . LEU A 1 392 ? -9.578 -17.641 -16.891 1 84.62 392 LEU A O 1
ATOM 3107 N N . LYS A 1 393 ? -10.68 -16.469 -15.297 1 87.06 393 LYS A N 1
ATOM 3108 C CA . LYS A 1 393 ? -11.367 -15.609 -16.25 1 87.06 393 LYS A CA 1
ATOM 3109 C C . LYS A 1 393 ? -10.383 -14.945 -17.203 1 87.06 393 LYS A C 1
ATOM 3111 O O . LYS A 1 393 ? -10.625 -14.883 -18.422 1 87.06 393 LYS A O 1
ATOM 3116 N N . TYR A 1 394 ? -9.25 -14.562 -16.719 1 91.56 394 TYR A N 1
ATOM 3117 C CA . TYR A 1 394 ? -8.219 -13.914 -17.531 1 91.56 394 TYR A CA 1
ATOM 3118 C C . TYR A 1 394 ? -7.719 -14.844 -18.625 1 91.56 394 TYR A C 1
ATOM 3120 O O . TYR A 1 394 ? -7.496 -14.414 -19.75 1 91.56 394 TYR A O 1
ATOM 3128 N N . PHE A 1 395 ? -7.668 -16.062 -18.344 1 92.06 395 PHE A N 1
ATOM 3129 C CA . PHE A 1 395 ? -7.047 -17.031 -19.25 1 92.06 395 PHE A CA 1
ATOM 3130 C C . PHE A 1 395 ? -8.07 -17.594 -20.234 1 92.06 395 PHE A C 1
ATOM 3132 O O . PHE A 1 395 ? -7.707 -18.156 -21.266 1 92.06 395 PHE A O 1
ATOM 3139 N N . THR A 1 396 ? -9.305 -17.422 -19.906 1 91.56 396 THR A N 1
ATOM 3140 C CA . THR A 1 396 ? -10.352 -17.906 -20.781 1 91.56 396 THR A CA 1
ATOM 3141 C C . THR A 1 396 ? -10.875 -16.781 -21.672 1 91.56 396 THR A C 1
ATOM 3143 O O . THR A 1 396 ? -11.695 -17.031 -22.562 1 91.56 396 THR A O 1
ATOM 3146 N N . GLN A 1 397 ? -10.352 -15.602 -21.469 1 91.69 397 GLN A N 1
ATOM 3147 C CA . GLN A 1 397 ? -10.859 -14.477 -22.234 1 91.69 397 GLN A CA 1
ATOM 3148 C C . GLN A 1 397 ? -9.766 -13.852 -23.094 1 91.69 397 GLN A C 1
ATOM 3150 O O . GLN A 1 397 ? -10.031 -12.961 -23.891 1 91.69 397 GLN A O 1
ATOM 3155 N N . ASN A 1 398 ? -8.547 -14.328 -22.906 1 93.19 398 ASN A N 1
ATOM 3156 C CA . ASN A 1 398 ? -7.426 -13.758 -23.656 1 93.19 398 ASN A CA 1
ATOM 3157 C C . ASN A 1 398 ? -6.688 -14.82 -24.469 1 93.19 398 ASN A C 1
ATOM 3159 O O . ASN A 1 398 ? -6.641 -15.984 -24.062 1 93.19 398 ASN A O 1
ATOM 3163 N N . ASP A 1 399 ? -6.074 -14.312 -25.578 1 92.06 399 ASP A N 1
ATOM 3164 C CA . ASP A 1 399 ? -5.332 -15.203 -26.484 1 92.06 399 ASP A CA 1
ATOM 3165 C C . ASP A 1 399 ? -3.844 -14.867 -26.469 1 92.06 399 ASP A C 1
ATOM 3167 O O . ASP A 1 399 ? -3.463 -13.711 -26.281 1 92.06 399 ASP A O 1
ATOM 3171 N N . TRP A 1 400 ? -3.121 -15.883 -26.703 1 96.75 400 TRP A N 1
ATOM 3172 C CA . TRP A 1 400 ? -1.679 -15.695 -26.812 1 96.75 400 TRP A CA 1
ATOM 3173 C C . TRP A 1 400 ? -1.125 -16.469 -28.016 1 96.75 400 TRP A C 1
ATOM 3175 O O . TRP A 1 400 ? -1.683 -17.484 -28.406 1 96.75 400 TRP A O 1
ATOM 3185 N N . VAL A 1 401 ? -0.091 -15.93 -28.547 1 97.19 401 VAL A N 1
ATOM 3186 C CA . VAL A 1 401 ? 0.65 -16.594 -29.625 1 97.19 401 VAL A CA 1
ATOM 3187 C C . VAL A 1 401 ? 2.084 -16.859 -29.172 1 97.19 401 VAL A C 1
ATOM 3189 O O . VAL A 1 401 ? 2.859 -15.922 -28.969 1 97.19 401 VAL A O 1
ATOM 3192 N N . TRP A 1 402 ? 2.404 -18.125 -29.062 1 97.62 402 TRP A N 1
ATOM 3193 C CA . TRP A 1 402 ? 3.742 -18.5 -28.609 1 97.62 402 TRP A CA 1
ATOM 3194 C C . TRP A 1 402 ? 4.594 -18.984 -29.781 1 97.62 402 TRP A C 1
ATOM 3196 O O . TRP A 1 402 ? 4.094 -19.672 -30.672 1 97.62 402 TRP A O 1
ATOM 3206 N N . THR A 1 403 ? 5.848 -18.562 -29.781 1 96.69 403 THR A N 1
ATOM 3207 C CA . THR A 1 403 ? 6.816 -19.25 -30.641 1 96.69 403 THR A CA 1
ATOM 3208 C C . THR A 1 403 ? 7.426 -20.438 -29.906 1 96.69 403 THR A C 1
ATOM 3210 O O . THR A 1 403 ? 7.562 -20.422 -28.672 1 96.69 403 THR A O 1
ATOM 3213 N N . ASN A 1 404 ? 7.676 -21.531 -30.609 1 95.38 404 ASN A N 1
ATOM 3214 C CA . ASN A 1 404 ? 8.289 -22.703 -29.984 1 95.38 404 ASN A CA 1
ATOM 3215 C C . ASN A 1 404 ? 9.32 -23.359 -30.906 1 95.38 404 ASN A C 1
ATOM 3217 O O . ASN A 1 404 ? 9.336 -24.578 -31.047 1 95.38 404 ASN A O 1
ATOM 3221 N N . HIS A 1 405 ? 10.164 -22.531 -31.469 1 95.38 405 HIS A N 1
ATOM 3222 C CA . HIS A 1 405 ? 11.188 -23 -32.406 1 95.38 405 HIS A CA 1
ATOM 3223 C C . HIS A 1 405 ? 12.227 -23.859 -31.688 1 95.38 405 HIS A C 1
ATOM 3225 O O . HIS A 1 405 ? 12.758 -24.797 -32.281 1 95.38 405 HIS A O 1
ATOM 3231 N N . ASN A 1 406 ? 12.531 -23.531 -30.516 1 95.69 406 ASN A N 1
ATOM 3232 C CA . ASN A 1 406 ? 13.523 -24.297 -29.766 1 95.69 406 ASN A CA 1
ATOM 3233 C C . ASN A 1 406 ? 13.039 -25.703 -29.469 1 95.69 406 ASN A C 1
ATOM 3235 O O . ASN A 1 406 ? 13.844 -26.641 -29.391 1 95.69 406 ASN A O 1
ATOM 3239 N N . THR A 1 407 ? 11.773 -25.812 -29.266 1 91.56 407 THR A N 1
ATOM 3240 C CA . THR A 1 407 ? 11.195 -27.141 -29.078 1 91.56 407 THR A CA 1
ATOM 3241 C C . THR A 1 407 ? 11.367 -28 -30.328 1 91.56 407 THR A C 1
ATOM 3243 O O . THR A 1 407 ? 11.695 -29.188 -30.25 1 91.56 407 THR A O 1
ATOM 3246 N N . ALA A 1 408 ? 11.148 -27.391 -31.438 1 91.25 408 ALA A N 1
ATOM 3247 C CA . ALA A 1 408 ? 11.32 -28.094 -32.688 1 91.25 408 ALA A CA 1
ATOM 3248 C C . ALA A 1 408 ? 12.781 -28.516 -32.906 1 91.25 408 ALA A C 1
ATOM 3250 O O . ALA A 1 408 ? 13.055 -29.625 -33.375 1 91.25 408 ALA A O 1
ATOM 3251 N N . THR A 1 409 ? 13.617 -27.625 -32.531 1 94.06 409 THR A N 1
ATOM 3252 C CA . THR A 1 409 ? 15.039 -27.906 -32.656 1 94.06 409 THR A CA 1
ATOM 3253 C C . THR A 1 409 ? 15.43 -29.062 -31.734 1 94.06 409 THR A C 1
ATOM 3255 O O . THR A 1 409 ? 16.234 -29.922 -32.125 1 94.06 409 THR A O 1
ATOM 3258 N N . LEU A 1 410 ? 14.906 -29.078 -30.609 1 95.69 410 LEU A N 1
ATOM 3259 C CA . LEU A 1 410 ? 15.164 -30.125 -29.641 1 95.69 410 LEU A CA 1
ATOM 3260 C C . LEU A 1 410 ? 14.688 -31.484 -30.172 1 95.69 410 LEU A C 1
ATOM 3262 O O . LEU A 1 410 ? 15.398 -32.469 -30.062 1 95.69 410 LEU A O 1
ATOM 3266 N N . GLN A 1 411 ? 13.547 -31.516 -30.734 1 93.62 411 GLN A N 1
ATOM 3267 C CA . GLN A 1 411 ? 12.992 -32.75 -31.297 1 93.62 411 GLN A CA 1
ATOM 3268 C C . GLN A 1 411 ? 13.867 -33.281 -32.438 1 93.62 411 GLN A C 1
ATOM 3270 O O . GLN A 1 411 ? 14.07 -34.469 -32.562 1 93.62 411 GLN A O 1
ATOM 3275 N N . ALA A 1 412 ? 14.352 -32.375 -33.188 1 94.62 412 ALA A N 1
ATOM 3276 C CA . ALA A 1 412 ? 15.18 -32.719 -34.344 1 94.62 412 ALA A CA 1
ATOM 3277 C C . ALA A 1 412 ? 16.516 -33.312 -33.875 1 94.62 412 ALA A C 1
ATOM 3279 O O . ALA A 1 412 ? 17.125 -34.094 -34.594 1 94.62 412 ALA A O 1
ATOM 3280 N N . ALA A 1 413 ? 16.938 -32.969 -32.688 1 96.19 413 ALA A N 1
ATOM 3281 C CA . ALA A 1 413 ? 18.234 -33.375 -32.188 1 96.19 413 ALA A CA 1
ATOM 3282 C C . ALA A 1 413 ? 18.156 -34.812 -31.609 1 96.19 413 ALA A C 1
ATOM 3284 O O . ALA A 1 413 ? 19.188 -35.438 -31.406 1 96.19 413 ALA A O 1
ATOM 3285 N N . LEU A 1 414 ? 17 -35.312 -31.391 1 96.88 414 LEU A N 1
ATOM 3286 C CA . LEU A 1 414 ? 16.828 -36.625 -30.781 1 96.88 414 LEU A CA 1
ATOM 3287 C C . LEU A 1 414 ? 17.031 -37.75 -31.812 1 96.88 414 LEU A C 1
ATOM 3289 O O . LEU A 1 414 ? 16.688 -37.594 -32.969 1 96.88 414 LEU A O 1
ATOM 3293 N N . SER A 1 415 ? 17.562 -38.844 -31.344 1 96.62 415 SER A N 1
ATOM 3294 C CA . SER A 1 415 ? 17.594 -40.062 -32.188 1 96.62 415 SER A CA 1
ATOM 3295 C C . SER A 1 415 ? 16.188 -40.625 -32.406 1 96.62 415 SER A C 1
ATOM 3297 O O . SER A 1 415 ? 15.242 -40.219 -31.719 1 96.62 415 SER A O 1
ATOM 3299 N N . GLU A 1 416 ? 16.078 -41.469 -33.344 1 94.5 416 GLU A N 1
ATOM 3300 C CA . GLU A 1 416 ? 14.789 -42.094 -33.625 1 94.5 416 GLU A CA 1
ATOM 3301 C C . GLU A 1 416 ? 14.242 -42.844 -32.406 1 94.5 416 GLU A C 1
ATOM 3303 O O . GLU A 1 416 ? 13.047 -42.75 -32.125 1 94.5 416 GLU A O 1
ATOM 3308 N N . SER A 1 417 ? 15.125 -43.5 -31.734 1 94.81 417 SER A N 1
ATOM 3309 C CA . SER A 1 417 ? 14.727 -44.219 -30.547 1 94.81 417 SER A CA 1
ATOM 3310 C C . SER A 1 417 ? 14.266 -43.281 -29.438 1 94.81 417 SER A C 1
ATOM 3312 O O . SER A 1 417 ? 13.25 -43.531 -28.781 1 94.81 417 SER A O 1
ATOM 3314 N N . ASP A 1 418 ? 15 -42.25 -29.281 1 97.06 418 ASP A N 1
ATOM 3315 C CA . ASP A 1 418 ? 14.664 -41.281 -28.234 1 97.06 418 ASP A CA 1
ATOM 3316 C C . ASP A 1 418 ? 13.367 -40.531 -28.547 1 97.06 418 ASP A C 1
ATOM 3318 O O . ASP A 1 418 ? 12.602 -40.188 -27.656 1 97.06 418 ASP A O 1
ATOM 3322 N N . ARG A 1 419 ? 13.062 -40.312 -29.781 1 95.25 419 ARG A N 1
ATOM 3323 C CA . ARG A 1 419 ? 11.844 -39.625 -30.172 1 95.25 419 ARG A CA 1
ATOM 3324 C C . ARG A 1 419 ? 10.609 -40.438 -29.812 1 95.25 419 ARG A C 1
ATOM 3326 O O . ARG A 1 419 ? 9.555 -39.875 -29.516 1 95.25 419 ARG A O 1
ATOM 3333 N N . LYS A 1 420 ? 10.766 -41.719 -29.828 1 94.69 420 LYS A N 1
ATOM 3334 C CA . LYS A 1 420 ? 9.656 -42.594 -29.469 1 94.69 420 LYS A CA 1
ATOM 3335 C C . LYS A 1 420 ? 9.438 -42.594 -27.953 1 94.69 420 LYS A C 1
ATOM 3337 O O . LYS A 1 420 ? 8.297 -42.625 -27.484 1 94.69 420 LYS A O 1
ATOM 3342 N N . VAL A 1 421 ? 10.516 -42.5 -27.219 1 96.25 421 VAL A N 1
ATOM 3343 C CA . VAL A 1 421 ? 10.461 -42.562 -25.766 1 96.25 421 VAL A CA 1
ATOM 3344 C C . VAL A 1 421 ? 10.039 -41.219 -25.219 1 96.25 421 VAL A C 1
ATOM 3346 O O . VAL A 1 421 ? 9.203 -41.125 -24.312 1 96.25 421 VAL A O 1
ATOM 3349 N N . TYR A 1 422 ? 10.688 -40.219 -25.781 1 97.44 422 TYR A N 1
ATOM 3350 C CA . TYR A 1 422 ? 10.43 -38.844 -25.359 1 97.44 422 TYR A CA 1
ATOM 3351 C C . TYR A 1 422 ? 9.633 -38.094 -26.422 1 97.44 422 TYR A C 1
ATOM 3353 O O . TYR A 1 422 ? 10.117 -37.094 -26.969 1 97.44 422 TYR A O 1
ATOM 3361 N N . PHE A 1 423 ? 8.383 -38.5 -26.625 1 94.94 423 PHE A N 1
ATOM 3362 C CA . PHE A 1 423 ? 7.52 -37.938 -27.656 1 94.94 423 PHE A CA 1
ATOM 3363 C C . PHE A 1 423 ? 7.074 -36.531 -27.281 1 94.94 423 PHE A C 1
ATOM 3365 O O . PHE A 1 423 ? 6.691 -36.281 -26.125 1 94.94 423 PHE A O 1
ATOM 3372 N N . MET A 1 424 ? 7.172 -35.562 -28.219 1 92.44 424 MET A N 1
ATOM 3373 C CA . MET A 1 424 ? 6.781 -34.188 -27.953 1 92.44 424 MET A CA 1
ATOM 3374 C C . MET A 1 424 ? 5.945 -33.625 -29.109 1 92.44 424 MET A C 1
ATOM 3376 O O . MET A 1 424 ? 5.707 -32.438 -29.188 1 92.44 424 MET A O 1
ATOM 3380 N N . ASP A 1 425 ? 5.504 -34.469 -30.031 1 92.19 425 ASP A N 1
ATOM 3381 C CA . ASP A 1 425 ? 4.641 -34.031 -31.125 1 92.19 425 ASP A CA 1
ATOM 3382 C C . ASP A 1 425 ? 3.184 -33.938 -30.672 1 92.19 425 ASP A C 1
ATOM 3384 O O . ASP A 1 425 ? 2.482 -34.969 -30.656 1 92.19 425 ASP A O 1
ATOM 3388 N N . VAL A 1 426 ? 2.729 -32.844 -30.578 1 93.06 426 VAL A N 1
ATOM 3389 C CA . VAL A 1 426 ? 1.416 -32.625 -29.984 1 93.06 426 VAL A CA 1
ATOM 3390 C C . VAL A 1 426 ? 0.331 -32.781 -31.047 1 93.06 426 VAL A C 1
ATOM 3392 O O . VAL A 1 426 ? -0.851 -32.906 -30.719 1 93.06 426 VAL A O 1
ATOM 3395 N N . ALA A 1 427 ? 0.732 -32.844 -32.312 1 93.44 427 ALA A N 1
ATOM 3396 C CA . ALA A 1 427 ? -0.23 -33 -33.406 1 93.44 427 ALA A CA 1
ATOM 3397 C C . ALA A 1 427 ? -0.998 -34.312 -33.281 1 93.44 427 ALA A C 1
ATOM 3399 O O . ALA A 1 427 ? -2.104 -34.438 -33.812 1 93.44 427 ALA A O 1
ATOM 3400 N N . GLU A 1 428 ? -0.495 -35.156 -32.562 1 92.88 428 GLU A N 1
ATOM 3401 C CA . GLU A 1 428 ? -1.074 -36.5 -32.438 1 92.88 428 GLU A CA 1
ATOM 3402 C C . GLU A 1 428 ? -2.201 -36.531 -31.406 1 92.88 428 GLU A C 1
ATOM 3404 O O . GLU A 1 428 ? -2.988 -37.469 -31.359 1 92.88 428 GLU A O 1
ATOM 3409 N N . ILE A 1 429 ? -2.365 -35.531 -30.656 1 96 429 ILE A N 1
ATOM 3410 C CA . ILE A 1 429 ? -3.344 -35.531 -29.578 1 96 429 ILE A CA 1
ATOM 3411 C C . ILE A 1 429 ? -4.742 -35.312 -30.141 1 96 429 ILE A C 1
ATOM 3413 O O . ILE A 1 429 ? -4.977 -34.344 -30.875 1 96 429 ILE A O 1
ATOM 3417 N N . HIS A 1 430 ? -5.609 -36.25 -29.922 1 97.31 430 HIS A N 1
ATOM 3418 C CA . HIS A 1 430 ? -7.043 -36.031 -30.125 1 97.31 430 HIS A CA 1
ATOM 3419 C C . HIS A 1 430 ? -7.711 -35.5 -28.875 1 97.31 430 HIS A C 1
ATOM 3421 O O . HIS A 1 430 ? -8.008 -36.25 -27.938 1 97.31 430 HIS A O 1
ATOM 3427 N N . TRP A 1 431 ? -8.133 -34.219 -28.953 1 96.94 431 TRP A N 1
ATOM 3428 C CA . TRP A 1 431 ? -8.508 -33.5 -27.75 1 96.94 431 TRP A CA 1
ATOM 3429 C C . TRP A 1 431 ? -9.727 -34.125 -27.078 1 96.94 431 TRP A C 1
ATOM 3431 O O . TRP A 1 431 ? -9.75 -34.281 -25.859 1 96.94 431 TRP A O 1
ATOM 3441 N N . PRO A 1 432 ? -10.789 -34.562 -27.781 1 96.38 432 PRO A N 1
ATOM 3442 C CA . PRO A 1 432 ? -11.945 -35.156 -27.125 1 96.38 432 PRO A CA 1
ATOM 3443 C C . PRO A 1 432 ? -11.586 -36.406 -26.328 1 96.38 432 PRO A C 1
ATOM 3445 O O . PRO A 1 432 ? -12.039 -36.594 -25.188 1 96.38 432 PRO A O 1
ATOM 3448 N N . THR A 1 433 ? -10.75 -37.219 -26.953 1 96.88 433 THR A N 1
ATOM 3449 C CA . THR A 1 433 ? -10.32 -38.438 -26.25 1 96.88 433 THR A CA 1
ATOM 3450 C C . THR A 1 433 ? -9.453 -38.094 -25.047 1 96.88 433 THR A C 1
ATOM 3452 O O . THR A 1 433 ? -9.539 -38.75 -24 1 96.88 433 THR A O 1
ATOM 3455 N N . TYR A 1 434 ? -8.602 -37.156 -25.281 1 97.44 434 TYR A N 1
ATOM 3456 C CA . TYR A 1 434 ? -7.746 -36.719 -24.188 1 97.44 434 TYR A CA 1
ATOM 3457 C C . TYR A 1 434 ? -8.57 -36.188 -23.016 1 97.44 434 TYR A C 1
ATOM 3459 O O . TYR A 1 434 ? -8.297 -36.531 -21.859 1 97.44 434 TYR A O 1
ATOM 3467 N N . LEU A 1 435 ? -9.617 -35.375 -23.297 1 96.88 435 LEU A N 1
ATOM 3468 C CA . LEU A 1 435 ? -10.477 -34.844 -22.25 1 96.88 435 LEU A CA 1
ATOM 3469 C C . LEU A 1 435 ? -11.219 -35.969 -21.516 1 96.88 435 LEU A C 1
ATOM 3471 O O . LEU A 1 435 ? -11.422 -35.906 -20.312 1 96.88 435 LEU A O 1
ATOM 3475 N N . GLU A 1 436 ? -11.617 -36.906 -22.297 1 97.06 436 GLU A N 1
ATOM 3476 C CA . GLU A 1 436 ? -12.297 -38.062 -21.688 1 97.06 436 GLU A CA 1
ATOM 3477 C C . GLU A 1 436 ? -11.383 -38.781 -20.688 1 97.06 436 GLU A C 1
ATOM 3479 O O . GLU A 1 436 ? -11.812 -39.094 -19.578 1 97.06 436 GLU A O 1
ATOM 3484 N N . GLN A 1 437 ? -10.164 -38.969 -21.109 1 97.25 437 GLN A N 1
ATOM 3485 C CA . GLN A 1 437 ? -9.211 -39.625 -20.219 1 97.25 437 GLN A CA 1
ATOM 3486 C C . GLN A 1 437 ? -8.914 -38.781 -19 1 97.25 437 GLN A C 1
ATOM 3488 O O . GLN A 1 437 ? -8.703 -39.281 -17.906 1 97.25 437 GLN A O 1
ATOM 3493 N N . TRP A 1 438 ? -8.836 -37.5 -19.219 1 97.5 438 TRP A N 1
ATOM 3494 C CA . TRP A 1 438 ? -8.625 -36.594 -18.109 1 97.5 438 TRP A CA 1
ATOM 3495 C C . TRP A 1 438 ? -9.766 -36.656 -17.109 1 97.5 438 TRP A C 1
ATOM 3497 O O . TRP A 1 438 ? -9.531 -36.75 -15.898 1 97.5 438 TRP A O 1
ATOM 3507 N N . CYS A 1 439 ? -10.992 -36.688 -17.547 1 96.5 439 CYS A N 1
ATOM 3508 C CA . CYS A 1 439 ? -12.156 -36.812 -16.688 1 96.5 439 CYS A CA 1
ATOM 3509 C C . CYS A 1 439 ? -12.156 -38.125 -15.938 1 96.5 439 CYS A C 1
ATOM 3511 O O . CYS A 1 439 ? -12.461 -38.156 -14.742 1 96.5 439 CYS A O 1
ATOM 3513 N N . ILE A 1 440 ? -11.789 -39.156 -16.672 1 96.25 440 ILE A N 1
ATOM 3514 C CA . ILE A 1 440 ? -11.672 -40.469 -16.031 1 96.25 440 ILE A CA 1
ATOM 3515 C C . ILE A 1 440 ? -10.609 -40.406 -14.938 1 96.25 440 ILE A C 1
ATOM 3517 O O . ILE A 1 440 ? -10.805 -40.969 -13.844 1 96.25 440 ILE A O 1
ATOM 3521 N N . GLY A 1 441 ? -9.523 -39.812 -15.25 1 96.06 441 GLY A N 1
ATOM 3522 C CA . GLY A 1 441 ? -8.453 -39.656 -14.281 1 96.06 441 GLY A CA 1
ATOM 3523 C C . GLY A 1 441 ? -8.875 -38.906 -13.031 1 96.06 441 GLY A C 1
ATOM 3524 O O . GLY A 1 441 ? -8.5 -39.281 -11.922 1 96.06 441 GLY A O 1
ATOM 3525 N N . THR A 1 442 ? -9.641 -37.781 -13.227 1 96.19 442 THR A N 1
ATOM 3526 C CA . THR A 1 442 ? -10.109 -37.031 -12.062 1 96.19 442 THR A CA 1
ATOM 3527 C C . THR A 1 442 ? -10.984 -37.906 -11.172 1 96.19 442 THR A C 1
ATOM 3529 O O . THR A 1 442 ? -10.906 -37.844 -9.945 1 96.19 442 THR A O 1
ATOM 3532 N N . LYS A 1 443 ? -11.789 -38.719 -11.734 1 95.75 443 LYS A N 1
ATOM 3533 C CA . LYS A 1 443 ? -12.672 -39.625 -11.008 1 95.75 443 LYS A CA 1
ATOM 3534 C C . LYS A 1 443 ? -11.867 -40.688 -10.266 1 95.75 443 LYS A C 1
ATOM 3536 O O . LYS A 1 443 ? -12.07 -40.906 -9.07 1 95.75 443 LYS A O 1
ATOM 3541 N N . GLN A 1 444 ? -10.891 -41.219 -10.891 1 94.88 444 GLN A N 1
ATOM 3542 C CA . GLN A 1 444 ? -10.172 -42.375 -10.383 1 94.88 444 GLN A CA 1
ATOM 3543 C C . GLN A 1 444 ? -9.047 -41.969 -9.438 1 94.88 444 GLN A C 1
ATOM 3545 O O . GLN A 1 444 ? -8.828 -42.594 -8.406 1 94.88 444 GLN A O 1
ATOM 3550 N N . TYR A 1 445 ? -8.344 -40.938 -9.797 1 93.88 445 TYR A N 1
ATOM 3551 C CA . TYR A 1 445 ? -7.062 -40.719 -9.133 1 93.88 445 TYR A CA 1
ATOM 3552 C C . TYR A 1 445 ? -7.145 -39.531 -8.188 1 93.88 445 TYR A C 1
ATOM 3554 O O . TYR A 1 445 ? -6.387 -39.438 -7.215 1 93.88 445 TYR A O 1
ATOM 3562 N N . ILE A 1 446 ? -8.047 -38.594 -8.484 1 93.69 446 ILE A N 1
ATOM 3563 C CA . ILE A 1 446 ? -8.211 -37.469 -7.57 1 93.69 446 ILE A CA 1
ATOM 3564 C C . ILE A 1 446 ? -9.297 -37.781 -6.543 1 93.69 446 ILE A C 1
ATOM 3566 O O . ILE A 1 446 ? -9.055 -37.75 -5.336 1 93.69 446 ILE A O 1
ATOM 3570 N N . LEU A 1 447 ? -10.469 -38.219 -7.027 1 94.31 447 LEU A N 1
ATOM 3571 C CA . LEU A 1 447 ? -11.617 -38.438 -6.152 1 94.31 447 LEU A CA 1
ATOM 3572 C C . LEU A 1 447 ? -11.609 -39.844 -5.602 1 94.31 447 LEU A C 1
ATOM 3574 O O . LEU A 1 447 ? -12.367 -40.156 -4.676 1 94.31 447 LEU A O 1
ATOM 3578 N N . ASN A 1 448 ? -10.805 -40.75 -6.113 1 93.44 448 ASN A N 1
ATOM 3579 C CA . ASN A 1 448 ? -10.695 -42.156 -5.695 1 93.44 448 ASN A CA 1
ATOM 3580 C C . ASN A 1 448 ? -12.055 -42.844 -5.723 1 93.44 448 ASN A C 1
ATOM 3582 O O . ASN A 1 448 ? -12.414 -43.531 -4.77 1 93.44 448 ASN A O 1
ATOM 3586 N N . GLU A 1 449 ? -12.758 -42.562 -6.77 1 94.62 449 GLU A N 1
ATOM 3587 C CA . GLU A 1 449 ? -14.055 -43.219 -6.941 1 94.62 449 GLU A CA 1
ATOM 3588 C C . GLU A 1 449 ? -13.922 -44.531 -7.703 1 94.62 449 GLU A C 1
ATOM 3590 O O . GLU A 1 449 ? -13.07 -44.656 -8.586 1 94.62 449 GLU A O 1
ATOM 3595 N N . ASP A 1 450 ? -14.812 -45.406 -7.336 1 91.88 450 ASP A N 1
ATOM 3596 C CA . ASP A 1 450 ? -14.812 -46.719 -7.965 1 91.88 450 ASP A CA 1
ATOM 3597 C C . ASP A 1 450 ? -15.508 -46.688 -9.32 1 91.88 450 ASP A C 1
ATOM 3599 O O . ASP A 1 450 ? -16.656 -46.25 -9.43 1 91.88 450 ASP A O 1
ATOM 3603 N N . MET A 1 451 ? -14.82 -47.188 -10.344 1 91.06 451 MET A N 1
ATOM 3604 C CA . MET A 1 451 ? -15.375 -47.219 -11.688 1 91.06 451 MET A CA 1
ATOM 3605 C C . MET A 1 451 ? -16.562 -48.188 -11.773 1 91.06 451 MET A C 1
ATOM 3607 O O . MET A 1 451 ? -17.438 -48.031 -12.633 1 91.06 451 MET A O 1
ATOM 3611 N N . LEU A 1 452 ? -16.656 -49.062 -10.844 1 91.38 452 LEU A N 1
ATOM 3612 C CA . LEU A 1 452 ? -17.75 -50.031 -10.812 1 91.38 452 LEU A CA 1
ATOM 3613 C C . LEU A 1 452 ? -19.031 -49.375 -10.289 1 91.38 452 LEU A C 1
ATOM 3615 O O . LEU A 1 452 ? -20.125 -49.938 -10.461 1 91.38 452 LEU A O 1
ATOM 3619 N N . ALA A 1 453 ? -18.922 -48.25 -9.789 1 92.19 453 ALA A N 1
ATOM 3620 C CA . ALA A 1 453 ? -20.062 -47.562 -9.211 1 92.19 453 ALA A CA 1
ATOM 3621 C C . ALA A 1 453 ? -20.75 -46.688 -10.234 1 92.19 453 ALA A C 1
ATOM 3623 O O . ALA A 1 453 ? -21.688 -45.938 -9.906 1 92.19 453 ALA A O 1
ATOM 3624 N N . ILE A 1 454 ? -20.359 -46.688 -11.453 1 92.94 454 ILE A N 1
ATOM 3625 C CA . ILE A 1 454 ? -20.859 -45.812 -12.5 1 92.94 454 ILE A CA 1
ATOM 3626 C C . ILE A 1 454 ? -22.359 -46.031 -12.695 1 92.94 454 ILE A C 1
ATOM 3628 O O . ILE A 1 454 ? -23.125 -45.062 -12.773 1 92.94 454 ILE A O 1
ATOM 3632 N N . PRO A 1 455 ? -22.828 -47.312 -12.664 1 92.94 455 PRO A N 1
ATOM 3633 C CA . PRO A 1 455 ? -24.281 -47.5 -12.812 1 92.94 455 PRO A CA 1
ATOM 3634 C C . PRO A 1 455 ? -25.078 -46.844 -11.688 1 92.94 455 PRO A C 1
ATOM 3636 O O . PRO A 1 455 ? -26.125 -46.25 -11.93 1 92.94 455 PRO A O 1
ATOM 3639 N N . ALA A 1 456 ? -24.547 -46.969 -10.562 1 93.06 456 ALA A N 1
ATOM 3640 C CA . ALA A 1 456 ? -25.219 -46.312 -9.43 1 93.06 456 ALA A CA 1
ATOM 3641 C C . ALA A 1 456 ? -25.203 -44.812 -9.555 1 93.06 456 ALA A C 1
ATOM 3643 O O . ALA A 1 456 ? -26.172 -44.125 -9.203 1 93.06 456 ALA A O 1
ATOM 3644 N N . ALA A 1 457 ? -24.109 -44.312 -10 1 93.25 457 ALA A N 1
ATOM 3645 C CA . ALA A 1 457 ? -23.984 -42.844 -10.188 1 93.25 457 ALA A CA 1
ATOM 3646 C C . ALA A 1 457 ? -24.938 -42.375 -11.281 1 93.25 457 ALA A C 1
ATOM 3648 O O . ALA A 1 457 ? -25.484 -41.25 -11.195 1 93.25 457 ALA A O 1
ATOM 3649 N N . LYS A 1 458 ? -25.125 -43.125 -12.281 1 93.44 458 LYS A N 1
ATOM 3650 C CA . LYS A 1 458 ? -26.062 -42.781 -13.352 1 93.44 458 LYS A CA 1
ATOM 3651 C C . LYS A 1 458 ? -27.5 -42.75 -12.852 1 93.44 458 LYS A C 1
ATOM 3653 O O . LYS A 1 458 ? -28.281 -41.906 -13.258 1 93.44 458 LYS A O 1
ATOM 3658 N N . ARG A 1 459 ? -27.812 -43.688 -12 1 92.5 459 ARG A N 1
ATOM 3659 C CA . ARG A 1 459 ? -29.141 -43.719 -11.391 1 92.5 459 ARG A CA 1
ATOM 3660 C C . ARG A 1 459 ? -29.375 -42.469 -10.547 1 92.5 459 ARG A C 1
ATOM 3662 O O . ARG A 1 459 ? -30.469 -41.906 -10.547 1 92.5 459 ARG A O 1
ATOM 3669 N N . HIS A 1 460 ? -28.344 -42.156 -9.875 1 91.81 460 HIS A N 1
ATOM 3670 C CA . HIS A 1 460 ? -28.438 -40.969 -9.055 1 91.81 460 HIS A CA 1
ATOM 3671 C C . HIS A 1 460 ? -28.672 -39.719 -9.914 1 91.81 460 HIS A C 1
ATOM 3673 O O . HIS A 1 460 ? -29.484 -38.875 -9.562 1 91.81 460 HIS A O 1
ATOM 3679 N N . LEU A 1 461 ? -28.047 -39.625 -11.039 1 90.81 461 LEU A N 1
ATOM 3680 C CA . LEU A 1 461 ? -28.234 -38.5 -11.945 1 90.81 461 LEU A CA 1
ATOM 3681 C C . LEU A 1 461 ? -29.641 -38.469 -12.5 1 90.81 461 LEU A C 1
ATOM 3683 O O . LEU A 1 461 ? -30.234 -37.406 -12.688 1 90.81 461 LEU A O 1
ATOM 3687 N N . ARG A 1 462 ? -30.109 -39.625 -12.75 1 89.38 462 ARG A N 1
ATOM 3688 C CA . ARG A 1 462 ? -31.484 -39.719 -13.242 1 89.38 462 ARG A CA 1
ATOM 3689 C C . ARG A 1 462 ? -32.469 -39.281 -12.172 1 89.38 462 ARG A C 1
ATOM 3691 O O . ARG A 1 462 ? -33.469 -38.625 -12.484 1 89.38 462 ARG A O 1
ATOM 3698 N N . MET A 1 463 ? -32.188 -39.656 -11.023 1 88.94 463 MET A N 1
ATOM 3699 C CA . MET A 1 463 ? -33.031 -39.219 -9.914 1 88.94 463 MET A CA 1
ATOM 3700 C C . MET A 1 463 ? -33.031 -37.688 -9.797 1 88.94 463 MET A C 1
ATOM 3702 O O . MET A 1 463 ? -34.094 -37.094 -9.609 1 88.94 463 MET A O 1
ATOM 3706 N N . LEU A 1 464 ? -31.875 -37.156 -9.93 1 85.06 464 LEU A N 1
ATOM 3707 C CA . LEU A 1 464 ? -31.766 -35.688 -9.844 1 85.06 464 LEU A CA 1
ATOM 3708 C C . LEU A 1 464 ? -32.531 -35.031 -10.969 1 85.06 464 LEU A C 1
ATOM 3710 O O . LEU A 1 464 ? -33.156 -34 -10.766 1 85.06 464 LEU A O 1
ATOM 3714 N N . ARG A 1 465 ? -32.406 -35.594 -12.117 1 81.81 465 ARG A N 1
ATOM 3715 C CA . ARG A 1 465 ? -33.188 -35.094 -13.258 1 81.81 465 ARG A CA 1
ATOM 3716 C C . ARG A 1 465 ? -34.688 -35.156 -13 1 81.81 465 ARG A C 1
ATOM 3718 O O . ARG A 1 465 ? -35.406 -34.188 -13.289 1 81.81 465 ARG A O 1
ATOM 3725 N N . ASN A 1 466 ? -35.125 -36.219 -12.406 1 83.06 466 ASN A N 1
ATOM 3726 C CA . ASN A 1 466 ? -36.531 -36.406 -12.094 1 83.06 466 ASN A CA 1
ATOM 3727 C C . ASN A 1 466 ? -37 -35.406 -11.016 1 83.06 466 ASN A C 1
ATOM 3729 O O . ASN A 1 466 ? -38.094 -34.875 -11.094 1 83.06 466 ASN A O 1
ATOM 3733 N N . PHE A 1 467 ? -36.188 -35.219 -10.148 1 80.31 467 PHE A N 1
ATOM 3734 C CA . PHE A 1 467 ? -36.5 -34.281 -9.094 1 80.31 467 PHE A CA 1
ATOM 3735 C C . PHE A 1 467 ? -36.656 -32.875 -9.664 1 80.31 467 PHE A C 1
ATOM 3737 O O . PHE A 1 467 ? -37.531 -32.125 -9.25 1 80.31 467 PHE A O 1
ATOM 3744 N N . ARG A 1 468 ? -35.781 -32.5 -10.531 1 77.88 468 ARG A N 1
ATOM 3745 C CA . ARG A 1 468 ? -35.875 -31.188 -11.164 1 77.88 468 ARG A CA 1
ATOM 3746 C C . ARG A 1 468 ? -37.156 -31.047 -11.945 1 77.88 468 ARG A C 1
ATOM 3748 O O . ARG A 1 468 ? -37.812 -30 -11.875 1 77.88 468 ARG A O 1
ATOM 3755 N N . TRP A 1 469 ? -37.469 -32.031 -12.633 1 77 469 TRP A N 1
ATOM 3756 C CA . TRP A 1 469 ? -38.719 -32 -13.406 1 77 469 TRP A CA 1
ATOM 3757 C C . TRP A 1 469 ? -39.938 -31.938 -12.492 1 77 469 TRP A C 1
ATOM 3759 O O . TRP A 1 469 ? -40.875 -31.203 -12.781 1 77 469 TRP A O 1
ATOM 3769 N N . ALA A 1 470 ? -39.781 -32.625 -11.43 1 75.69 470 ALA A N 1
ATOM 3770 C CA . ALA A 1 470 ? -40.875 -32.594 -10.453 1 75.69 470 ALA A CA 1
ATOM 3771 C C . ALA A 1 470 ? -41 -31.188 -9.828 1 75.69 470 ALA A C 1
ATOM 3773 O O . ALA A 1 470 ? -42.094 -30.656 -9.688 1 75.69 470 ALA A O 1
ATOM 3774 N N . PHE A 1 471 ? -39.938 -30.719 -9.539 1 75.75 471 PHE A N 1
ATOM 3775 C CA . PHE A 1 471 ? -39.906 -29.391 -8.93 1 75.75 471 PHE A CA 1
ATOM 3776 C C . PHE A 1 471 ? -40.438 -28.344 -9.891 1 75.75 471 PHE A C 1
ATOM 3778 O O . PHE A 1 471 ? -41.281 -27.5 -9.508 1 75.75 471 PHE A O 1
ATOM 3785 N N . ASN A 1 472 ? -39.969 -28.391 -11.125 1 71.44 472 ASN A N 1
ATOM 3786 C CA . ASN A 1 472 ? -40.438 -27.438 -12.125 1 71.44 472 ASN A CA 1
ATOM 3787 C C . ASN A 1 472 ? -41.938 -27.578 -12.375 1 71.44 472 ASN A C 1
ATOM 3789 O O . ASN A 1 472 ? -42.625 -26.578 -12.547 1 71.44 472 ASN A O 1
ATOM 3793 N N . THR A 1 473 ? -42.25 -28.719 -12.297 1 76.56 473 THR A N 1
ATOM 3794 C CA . THR A 1 473 ? -43.688 -28.984 -12.477 1 76.56 473 THR A CA 1
ATOM 3795 C C . THR A 1 473 ? -44.5 -28.438 -11.305 1 76.56 473 THR A C 1
ATOM 3797 O O . THR A 1 473 ? -45.531 -27.797 -11.492 1 76.56 473 THR A O 1
ATOM 3800 N N . LEU A 1 474 ? -44 -28.656 -10.18 1 75.81 474 LEU A N 1
ATOM 3801 C CA . LEU A 1 474 ? -44.656 -28.141 -8.984 1 75.81 474 LEU A CA 1
ATOM 3802 C C . LEU A 1 474 ? -44.656 -26.609 -8.984 1 75.81 474 LEU A C 1
ATOM 3804 O O . LEU A 1 474 ? -45.656 -26 -8.625 1 75.81 474 LEU A O 1
ATOM 3808 N N . LEU A 1 475 ? -43.562 -26.062 -9.328 1 75.81 475 LEU A N 1
ATOM 3809 C CA . LEU A 1 475 ? -43.469 -24.609 -9.398 1 75.81 475 LEU A CA 1
ATOM 3810 C C . LEU A 1 475 ? -44.438 -24.047 -10.422 1 75.81 475 LEU A C 1
ATOM 3812 O O . LEU A 1 475 ? -45.062 -23.016 -10.18 1 75.81 475 LEU A O 1
ATOM 3816 N N . LEU A 1 476 ? -44.531 -24.703 -11.5 1 73.62 476 LEU A N 1
ATOM 3817 C CA . LEU A 1 476 ? -45.469 -24.312 -12.539 1 73.62 476 LEU A CA 1
ATOM 3818 C C . LEU A 1 476 ? -46.906 -24.391 -12.031 1 73.62 476 LEU A C 1
ATOM 3820 O O . LEU A 1 476 ? -47.719 -23.5 -12.289 1 73.62 476 LEU A O 1
ATOM 3824 N N . ILE A 1 477 ? -47.125 -25.328 -11.273 1 74.38 477 ILE A N 1
ATOM 3825 C CA . ILE A 1 477 ? -48.438 -25.516 -10.688 1 74.38 477 ILE A CA 1
ATOM 3826 C C . ILE A 1 477 ? -48.719 -24.422 -9.672 1 74.38 477 ILE A C 1
ATOM 3828 O O . ILE A 1 477 ? -49.812 -23.844 -9.648 1 74.38 477 ILE A O 1
ATOM 3832 N N . LEU A 1 478 ? -47.75 -24.094 -8.914 1 76.06 478 LEU A N 1
ATOM 3833 C CA . LEU A 1 478 ? -47.906 -23.062 -7.895 1 76.06 478 LEU A CA 1
ATOM 3834 C C . LEU A 1 478 ? -48.062 -21.688 -8.531 1 76.06 478 LEU A C 1
ATOM 3836 O O . LEU A 1 478 ? -48.906 -20.906 -8.094 1 76.06 478 LEU A O 1
ATOM 3840 N N . VAL A 1 479 ? -47.219 -21.406 -9.422 1 73.81 479 VAL A N 1
ATOM 3841 C CA . VAL A 1 479 ? -47.344 -20.141 -10.133 1 73.81 479 VAL A CA 1
ATOM 3842 C C . VAL A 1 479 ? -48.719 -20.047 -10.781 1 73.81 479 VAL A C 1
ATOM 3844 O O . VAL A 1 479 ? -49.344 -19 -10.75 1 73.81 479 VAL A O 1
ATOM 3847 N N . TRP A 1 480 ? -49.094 -21.172 -11.297 1 72 480 TRP A N 1
ATOM 3848 C CA . TRP A 1 480 ? -50.406 -21.25 -11.914 1 72 480 TRP A CA 1
ATOM 3849 C C . TRP A 1 480 ? -51.5 -21 -10.883 1 72 480 TRP A C 1
ATOM 3851 O O . TRP A 1 480 ? -52.438 -20.234 -11.125 1 72 480 TRP A O 1
ATOM 3861 N N . ARG A 1 481 ? -51.312 -21.5 -9.789 1 67 481 ARG A N 1
ATOM 3862 C CA . ARG A 1 481 ? -52.312 -21.422 -8.742 1 67 481 ARG A CA 1
ATOM 3863 C C . ARG A 1 481 ? -52.344 -20.031 -8.109 1 67 481 ARG A C 1
ATOM 3865 O O . ARG A 1 481 ? -53.406 -19.469 -7.855 1 67 481 ARG A O 1
ATOM 3872 N N . PHE A 1 482 ? -51.156 -19.516 -7.855 1 69.38 482 PHE A N 1
ATOM 3873 C CA . PHE A 1 482 ? -51.094 -18.281 -7.082 1 69.38 482 PHE A CA 1
ATOM 3874 C C . PHE A 1 482 ? -51.156 -17.062 -7.996 1 69.38 482 PHE A C 1
ATOM 3876 O O . PHE A 1 482 ? -51.688 -16.016 -7.613 1 69.38 482 PHE A O 1
ATOM 3883 N N . LEU A 1 483 ? -50.531 -17.156 -8.992 1 61.22 483 LEU A N 1
ATOM 3884 C CA . LEU A 1 483 ? -50.531 -15.984 -9.867 1 61.22 483 LEU A CA 1
ATOM 3885 C C . LEU A 1 483 ? -51.688 -16.031 -10.844 1 61.22 483 LEU A C 1
ATOM 3887 O O . LEU A 1 483 ? -52.375 -15.016 -11.07 1 61.22 483 LEU A O 1
ATOM 3891 N N . ILE A 1 484 ? -51.875 -17.141 -11.461 1 58.69 484 ILE A N 1
ATOM 3892 C CA . ILE A 1 484 ? -52.781 -17.203 -12.578 1 58.69 484 ILE A CA 1
ATOM 3893 C C . ILE A 1 484 ? -54.219 -17.453 -12.062 1 58.69 484 ILE A C 1
ATOM 3895 O O . ILE A 1 484 ? -55.156 -16.828 -12.523 1 58.69 484 ILE A O 1
ATOM 3899 N N . ALA A 1 485 ? -54.281 -18.328 -11.047 1 58.28 485 ALA A N 1
ATOM 3900 C CA . ALA A 1 485 ? -55.625 -18.703 -10.602 1 58.28 485 ALA A CA 1
ATOM 3901 C C . ALA A 1 485 ? -56.344 -17.547 -9.914 1 58.28 485 ALA A C 1
ATOM 3903 O O . ALA A 1 485 ? -57.562 -17.422 -9.984 1 58.28 485 ALA A O 1
ATOM 3904 N N . ARG A 1 486 ? -55.5 -16.688 -9.289 1 57.88 486 ARG A N 1
ATOM 3905 C CA . ARG A 1 486 ? -56.219 -15.656 -8.539 1 57.88 486 ARG A CA 1
ATOM 3906 C C . ARG A 1 486 ? -56.344 -14.383 -9.359 1 57.88 486 ARG A C 1
ATOM 3908 O O . ARG A 1 486 ? -57.125 -13.492 -9.016 1 57.88 486 ARG A O 1
ATOM 3915 N N . SER A 1 487 ? -55.438 -14.117 -10.203 1 56.75 487 SER A N 1
ATOM 3916 C CA . SER A 1 487 ? -55.562 -12.891 -10.984 1 56.75 487 SER A CA 1
ATOM 3917 C C . SER A 1 487 ? -56.25 -13.164 -12.32 1 56.75 487 SER A C 1
ATOM 3919 O O . SER A 1 487 ? -55.875 -14.102 -13.031 1 56.75 487 SER A O 1
ATOM 3921 N N . GLN A 1 488 ? -57.438 -12.578 -12.547 1 60.38 488 GLN A N 1
ATOM 3922 C CA . GLN A 1 488 ? -58.188 -12.68 -13.789 1 60.38 488 GLN A CA 1
ATOM 3923 C C . GLN A 1 488 ? -57.312 -12.375 -14.992 1 60.38 488 GLN A C 1
ATOM 3925 O O . GLN A 1 488 ? -57.375 -13.055 -16.016 1 60.38 488 GLN A O 1
ATOM 3930 N N . LEU A 1 489 ? -56.531 -11.43 -14.805 1 57.12 489 LEU A N 1
ATOM 3931 C CA . LEU A 1 489 ? -55.625 -11.031 -15.891 1 57.12 489 LEU A CA 1
ATOM 3932 C C . LEU A 1 489 ? -54.594 -12.109 -16.172 1 57.12 489 LEU A C 1
ATOM 3934 O O . LEU A 1 489 ? -54.312 -12.43 -17.328 1 57.12 489 LEU A O 1
ATOM 3938 N N . ALA A 1 490 ? -54.062 -12.648 -15.18 1 61.56 490 ALA A N 1
ATOM 3939 C CA . ALA A 1 490 ? -53.062 -13.703 -15.328 1 61.56 490 ALA A CA 1
ATOM 3940 C C . ALA A 1 490 ? -53.688 -14.984 -15.867 1 61.56 490 ALA A C 1
ATOM 3942 O O . ALA A 1 490 ? -53.062 -15.695 -16.672 1 61.56 490 ALA A O 1
ATOM 3943 N N . ARG A 1 491 ? -54.875 -15.211 -15.609 1 66.12 491 ARG A N 1
ATOM 3944 C CA . ARG A 1 491 ? -55.656 -16.297 -16.188 1 66.12 491 ARG A CA 1
ATOM 3945 C C . ARG A 1 491 ? -55.875 -16.078 -17.672 1 66.12 491 ARG A C 1
ATOM 3947 O O . ARG A 1 491 ? -55.781 -17 -18.469 1 66.12 491 ARG A O 1
ATOM 3954 N N . ASN A 1 492 ? -56.188 -14.789 -17.875 1 60.88 492 ASN A N 1
ATOM 3955 C CA . ASN A 1 492 ? -56.438 -14.453 -19.281 1 60.88 492 ASN A CA 1
ATOM 3956 C C . ASN A 1 492 ? -55.156 -14.578 -20.109 1 60.88 492 ASN A C 1
ATOM 3958 O O . ASN A 1 492 ? -55.188 -15.086 -21.219 1 60.88 492 ASN A O 1
ATOM 3962 N N . LEU A 1 493 ? -54.125 -14.188 -19.531 1 59.34 493 LEU A N 1
ATOM 3963 C CA . LEU A 1 493 ? -52.844 -14.305 -20.203 1 59.34 493 LEU A CA 1
ATOM 3964 C C . LEU A 1 493 ? -52.406 -15.766 -20.312 1 59.34 493 LEU A C 1
ATOM 3966 O O . LEU A 1 493 ? -51.875 -16.188 -21.328 1 59.34 493 LEU A O 1
ATOM 3970 N N . TRP A 1 494 ? -52.719 -16.453 -19.281 1 60.81 494 TRP A N 1
ATOM 3971 C CA . TRP A 1 494 ? -52.438 -17.891 -19.266 1 60.81 494 TRP A CA 1
ATOM 3972 C C . TRP A 1 494 ? -53.281 -18.594 -20.328 1 60.81 494 TRP A C 1
ATOM 3974 O O . TRP A 1 494 ? -52.781 -19.453 -21.062 1 60.81 494 TRP A O 1
ATOM 3984 N N . HIS A 1 495 ? -54.531 -18.281 -20.406 1 61.91 495 HIS A N 1
ATOM 3985 C CA . HIS A 1 495 ? -55.375 -18.828 -21.453 1 61.91 495 HIS A CA 1
ATOM 3986 C C . HIS A 1 495 ? -54.844 -18.438 -22.844 1 61.91 495 HIS A C 1
ATOM 3988 O O . HIS A 1 495 ? -54.875 -19.234 -23.766 1 61.91 495 HIS A O 1
ATOM 3994 N N . LEU A 1 496 ? -54.344 -17.297 -22.797 1 60.5 496 LEU A N 1
ATOM 3995 C CA . LEU A 1 496 ? -53.781 -16.844 -24.078 1 60.5 496 LEU A CA 1
ATOM 3996 C C . LEU A 1 496 ? -52.531 -17.625 -24.422 1 60.5 496 LEU A C 1
ATOM 3998 O O . LEU A 1 496 ? -52.375 -18.078 -25.562 1 60.5 496 LEU A O 1
ATOM 4002 N N . VAL A 1 497 ? -51.719 -17.781 -23.469 1 57.44 497 VAL A N 1
ATOM 4003 C CA . VAL A 1 497 ? -50.438 -18.484 -23.703 1 57.44 497 VAL A CA 1
ATOM 4004 C C . VAL A 1 497 ? -50.75 -19.969 -23.969 1 57.44 497 VAL A C 1
ATOM 4006 O O . VAL A 1 497 ? -50.156 -20.562 -24.875 1 57.44 497 VAL A O 1
ATOM 4009 N N . THR A 1 498 ? -51.594 -20.5 -23.188 1 63.88 498 THR A N 1
ATOM 4010 C CA . THR A 1 498 ? -52 -21.891 -23.391 1 63.88 498 THR A CA 1
ATOM 4011 C C . THR A 1 498 ? -52.688 -22.078 -24.719 1 63.88 498 THR A C 1
ATOM 4013 O O . THR A 1 498 ? -52.469 -23.062 -25.422 1 63.88 498 THR A O 1
ATOM 4016 N N . ASN A 1 499 ? -53.5 -21.094 -25.031 1 61.78 499 ASN A N 1
ATOM 4017 C CA . ASN A 1 499 ? -54.156 -21.141 -26.328 1 61.78 499 ASN A CA 1
ATOM 4018 C C . ASN A 1 499 ? -53.156 -21.016 -27.469 1 61.78 499 ASN A C 1
ATOM 4020 O O . ASN A 1 499 ? -53.25 -21.703 -28.484 1 61.78 499 ASN A O 1
ATOM 4024 N N . LEU A 1 500 ? -52.219 -20.172 -27.203 1 60.09 500 LEU A N 1
ATOM 4025 C CA . LEU A 1 500 ? -51.188 -20.016 -28.203 1 60.09 500 LEU A CA 1
ATOM 4026 C C . LEU A 1 500 ? -50.312 -21.25 -28.281 1 60.09 500 LEU A C 1
ATOM 4028 O O . LEU A 1 500 ? -49.906 -21.672 -29.375 1 60.09 500 LEU A O 1
ATOM 4032 N N . PHE A 1 501 ? -50.031 -21.766 -27.094 1 57 501 PHE A N 1
ATOM 4033 C CA . PHE A 1 501 ? -49.281 -23.016 -27.031 1 57 501 PHE A CA 1
ATOM 4034 C C . PHE A 1 501 ? -50.062 -24.141 -27.703 1 57 501 PHE A C 1
ATOM 4036 O O . PHE A 1 501 ? -49.5 -24.891 -28.516 1 57 501 PHE A O 1
ATOM 4043 N N . PHE A 1 502 ? -51.25 -24.297 -27.344 1 60.84 502 PHE A N 1
ATOM 4044 C CA . PHE A 1 502 ? -52.062 -25.328 -28 1 60.84 502 PHE A CA 1
ATOM 4045 C C . PHE A 1 502 ? -52.219 -25.031 -29.484 1 60.84 502 PHE A C 1
ATOM 4047 O O . PHE A 1 502 ? -52.219 -25.953 -30.312 1 60.84 502 PHE A O 1
ATOM 4054 N N . LYS A 1 503 ? -52.375 -23.766 -29.859 1 61.66 503 LYS A N 1
ATOM 4055 C CA . LYS A 1 503 ? -52.438 -23.391 -31.266 1 61.66 503 LYS A CA 1
ATOM 4056 C C . LYS A 1 503 ? -51.094 -23.703 -31.953 1 61.66 503 LYS A C 1
ATOM 4058 O O . LYS A 1 503 ? -51.094 -24.188 -33.094 1 61.66 503 LYS A O 1
ATOM 4063 N N . PHE A 1 504 ? -50.031 -23.375 -31.156 1 54.59 504 PHE A N 1
ATOM 4064 C CA . PHE A 1 504 ? -48.719 -23.703 -31.656 1 54.59 504 PHE A CA 1
ATOM 4065 C C . PHE A 1 504 ? -48.531 -25.203 -31.797 1 54.59 504 PHE A C 1
ATOM 4067 O O . PHE A 1 504 ? -48.062 -25.672 -32.844 1 54.59 504 PHE A O 1
ATOM 4074 N N . VAL A 1 505 ? -48.875 -26 -30.75 1 56.72 505 VAL A N 1
ATOM 4075 C CA . VAL A 1 505 ? -48.812 -27.469 -30.797 1 56.72 505 VAL A CA 1
ATOM 4076 C C . VAL A 1 505 ? -49.719 -27.984 -31.906 1 56.72 505 VAL A C 1
ATOM 4078 O O . VAL A 1 505 ? -49.344 -28.891 -32.656 1 56.72 505 VAL A O 1
ATOM 4081 N N . ARG A 1 506 ? -50.969 -27.562 -32.062 1 60.22 506 ARG A N 1
ATOM 4082 C CA . ARG A 1 506 ? -51.875 -27.922 -33.125 1 60.22 506 ARG A CA 1
ATOM 4083 C C . ARG A 1 506 ? -51.281 -27.562 -34.5 1 60.22 506 ARG A C 1
ATOM 4085 O O . ARG A 1 506 ? -51.438 -28.312 -35.469 1 60.22 506 ARG A O 1
ATOM 4092 N N . PHE A 1 507 ? -50.75 -26.297 -34.406 1 55.84 507 PHE A N 1
ATOM 4093 C CA . PHE A 1 507 ? -50.125 -25.875 -35.688 1 55.84 507 PHE A CA 1
ATOM 4094 C C . PHE A 1 507 ? -49 -26.797 -36.062 1 55.84 507 PHE A C 1
ATOM 4096 O O . PHE A 1 507 ? -48.875 -27.188 -37.219 1 55.84 507 PHE A O 1
ATOM 4103 N N . PHE A 1 508 ? -48.094 -27.125 -35.031 1 54.94 508 PHE A N 1
ATOM 4104 C CA . PHE A 1 508 ? -47 -27.984 -35.438 1 54.94 508 PHE A CA 1
ATOM 4105 C C . PHE A 1 508 ? -47.375 -29.453 -35.312 1 54.94 508 PHE A C 1
ATOM 4107 O O . PHE A 1 508 ? -46.562 -30.344 -35.5 1 54.94 508 PHE A O 1
ATOM 4114 N N . GLY A 1 509 ? -48.656 -29.891 -35.469 1 48.22 509 GLY A N 1
ATOM 4115 C CA . GLY A 1 509 ? -49.156 -31.25 -35.625 1 48.22 509 GLY A CA 1
ATOM 4116 C C . GLY A 1 509 ? -48.625 -32.219 -34.562 1 48.22 509 GLY A C 1
ATOM 4117 O O . GLY A 1 509 ? -48.562 -33.406 -34.781 1 48.22 509 GLY A O 1
ATOM 4118 N N . ILE A 1 510 ? -48 -31.734 -33.531 1 45.19 510 ILE A N 1
ATOM 4119 C CA . ILE A 1 510 ? -47.344 -32.656 -32.625 1 45.19 510 ILE A CA 1
ATOM 4120 C C . ILE A 1 510 ? -48.375 -33.438 -31.828 1 45.19 510 ILE A C 1
ATOM 4122 O O . ILE A 1 510 ? -48.031 -34.188 -30.922 1 45.19 510 ILE A O 1
ATOM 4126 N N . SER A 1 511 ? -49.719 -33.312 -31.938 1 42.34 511 SER A N 1
ATOM 4127 C CA . SER A 1 511 ? -50.656 -34.219 -31.25 1 42.34 511 SER A CA 1
ATOM 4128 C C . SER A 1 511 ? -50.5 -35.656 -31.781 1 42.34 511 SER A C 1
ATOM 4130 O O . SER A 1 511 ? -50.688 -35.875 -33 1 42.34 511 SER A O 1
ATOM 4132 N N . SER A 1 512 ? -49.469 -36.344 -31.391 1 37.44 512 SER A N 1
ATOM 4133 C CA . SER A 1 512 ? -49.312 -37.75 -31.781 1 37.44 512 SER A CA 1
ATOM 4134 C C . SER A 1 512 ? -50.594 -38.562 -31.469 1 37.44 512 SER A C 1
ATOM 4136 O O . SER A 1 512 ? -50.562 -39.781 -31.5 1 37.44 512 SER A O 1
ATOM 4138 N N . THR A 1 513 ? -51.812 -38.062 -31.203 1 32.69 513 THR A N 1
ATOM 4139 C CA . THR A 1 513 ? -52.781 -39.125 -30.953 1 32.69 513 THR A CA 1
ATOM 4140 C C . THR A 1 513 ? -53 -39.969 -32.219 1 32.69 513 THR A C 1
ATOM 4142 O O . THR A 1 513 ? -53.844 -40.875 -32.25 1 32.69 513 THR A O 1
ATOM 4145 N N . GLN A 1 514 ? -52.062 -40 -33.25 1 24.05 514 GLN A N 1
ATOM 4146 C CA . GLN A 1 514 ? -52.344 -41.219 -34 1 24.05 514 GLN A CA 1
ATOM 4147 C C . GLN A 1 514 ? -51.781 -42.438 -33.312 1 24.05 514 GLN A C 1
ATOM 4149 O O . GLN A 1 514 ? -50.719 -42.406 -32.719 1 24.05 514 GLN A O 1
ATOM 4154 N N . MET B 1 1 ? 14.297 53.469 26.562 1 54.75 1 MET B N 1
ATOM 4155 C CA . MET B 1 1 ? 15.008 52.312 27.141 1 54.75 1 MET B CA 1
ATOM 4156 C C . MET B 1 1 ? 15.5 51.375 26.047 1 54.75 1 MET B C 1
ATOM 4158 O O . MET B 1 1 ? 14.828 51.188 25.031 1 54.75 1 MET B O 1
ATOM 4162 N N . SER B 1 2 ? 16.688 50.969 26.109 1 76.88 2 SER B N 1
ATOM 4163 C CA . SER B 1 2 ? 17.406 50.219 25.094 1 76.88 2 SER B CA 1
ATOM 4164 C C . SER B 1 2 ? 16.828 48.812 24.938 1 76.88 2 SER B C 1
ATOM 4166 O O . SER B 1 2 ? 16.453 48.188 25.922 1 76.88 2 SER B O 1
ATOM 4168 N N . SER B 1 3 ? 16.328 48.406 23.766 1 91.69 3 SER B N 1
ATOM 4169 C CA . SER B 1 3 ? 15.844 47.062 23.453 1 91.69 3 SER B CA 1
ATOM 4170 C C . SER B 1 3 ? 16.922 46.25 22.797 1 91.69 3 SER B C 1
ATOM 4172 O O . SER B 1 3 ? 17.156 46.344 21.594 1 91.69 3 SER B O 1
ATOM 4174 N N . PRO B 1 4 ? 17.609 45.375 23.688 1 95.94 4 PRO B N 1
ATOM 4175 C CA . PRO B 1 4 ? 18.625 44.531 23.094 1 95.94 4 PRO B CA 1
ATOM 4176 C C . PRO B 1 4 ? 18.109 43.75 21.891 1 95.94 4 PRO B C 1
ATOM 4178 O O . PRO B 1 4 ? 18.859 43.531 20.922 1 95.94 4 PRO B O 1
ATOM 4181 N N . VAL B 1 5 ? 16.891 43.344 21.891 1 98 5 VAL B N 1
ATOM 4182 C CA . VAL B 1 5 ? 16.312 42.594 20.781 1 98 5 VAL B CA 1
ATOM 4183 C C . VAL B 1 5 ? 16.234 43.469 19.547 1 98 5 VAL B C 1
ATOM 4185 O O . VAL B 1 5 ? 16.688 43.094 18.453 1 98 5 VAL B O 1
ATOM 4188 N N . ALA B 1 6 ? 15.695 44.688 19.719 1 97.5 6 ALA B N 1
ATOM 4189 C CA . ALA B 1 6 ? 15.594 45.625 18.594 1 97.5 6 ALA B CA 1
ATOM 4190 C C . ALA B 1 6 ? 16.969 46 18.078 1 97.5 6 ALA B C 1
ATOM 4192 O O . ALA B 1 6 ? 17.156 46.188 16.875 1 97.5 6 ALA B O 1
ATOM 4193 N N . ASP B 1 7 ? 17.891 46.188 19 1 97.56 7 ASP B N 1
ATOM 4194 C CA . ASP B 1 7 ? 19.25 46.531 18.625 1 97.56 7 ASP B CA 1
ATOM 4195 C C . ASP B 1 7 ? 19.875 45.469 17.766 1 97.56 7 ASP B C 1
ATOM 4197 O O . ASP B 1 7 ? 20.594 45.75 16.797 1 97.56 7 ASP B O 1
ATOM 4201 N N . TYR B 1 8 ? 19.672 44.25 18.109 1 97.88 8 TYR B N 1
ATOM 4202 C CA . TYR B 1 8 ? 20.219 43.125 17.344 1 97.88 8 TYR B CA 1
ATOM 4203 C C . TYR B 1 8 ? 19.641 43.125 15.938 1 97.88 8 TYR B C 1
ATOM 4205 O O . TYR B 1 8 ? 20.375 42.906 14.969 1 97.88 8 TYR B O 1
ATOM 4213 N N . PHE B 1 9 ? 18.359 43.312 15.758 1 98.38 9 PHE B N 1
ATOM 4214 C CA . PHE B 1 9 ? 17.672 43.219 14.469 1 98.38 9 PHE B CA 1
ATOM 4215 C C . PHE B 1 9 ? 18.031 44.406 13.578 1 98.38 9 PHE B C 1
ATOM 4217 O O . PHE B 1 9 ? 17.781 44.375 12.375 1 98.38 9 PHE B O 1
ATOM 4224 N N . ALA B 1 10 ? 18.594 45.469 14.18 1 98.06 10 ALA B N 1
ATOM 4225 C CA . ALA B 1 10 ? 18.906 46.656 13.414 1 98.06 10 ALA B CA 1
ATOM 4226 C C . ALA B 1 10 ? 19.922 46.375 12.312 1 98.06 10 ALA B C 1
ATOM 4228 O O . ALA B 1 10 ? 20.969 45.781 12.57 1 98.06 10 ALA B O 1
ATOM 4229 N N . GLY B 1 11 ? 19.547 46.719 11.109 1 98.12 11 GLY B N 1
ATOM 4230 C CA . GLY B 1 11 ? 20.422 46.562 9.961 1 98.12 11 GLY B CA 1
ATOM 4231 C C . GLY B 1 11 ? 20.469 45.156 9.43 1 98.12 11 GLY B C 1
ATOM 4232 O O . GLY B 1 11 ? 21.234 44.844 8.508 1 98.12 11 GLY B O 1
ATOM 4233 N N . LYS B 1 12 ? 19.703 44.281 9.992 1 98.56 12 LYS B N 1
ATOM 4234 C CA . LYS B 1 12 ? 19.734 42.875 9.586 1 98.56 12 LYS B CA 1
ATOM 4235 C C . LYS B 1 12 ? 18.828 42.625 8.391 1 98.56 12 LYS B C 1
ATOM 4237 O O . LYS B 1 12 ? 17.812 43.281 8.227 1 98.56 12 LYS B O 1
ATOM 4242 N N . THR B 1 13 ? 19.25 41.688 7.551 1 98.75 13 THR B N 1
ATOM 4243 C CA . THR B 1 13 ? 18.438 41.188 6.445 1 98.75 13 THR B CA 1
ATOM 4244 C C . THR B 1 13 ? 17.828 39.844 6.793 1 98.75 13 THR B C 1
ATOM 4246 O O . THR B 1 13 ? 18.531 38.906 7.191 1 98.75 13 THR B O 1
ATOM 4249 N N . LEU B 1 14 ? 16.5 39.75 6.613 1 98.81 14 LEU B N 1
ATOM 4250 C CA . LEU B 1 14 ? 15.781 38.531 6.98 1 98.81 14 LEU B CA 1
ATOM 4251 C C . LEU B 1 14 ? 15.266 37.812 5.738 1 98.81 14 LEU B C 1
ATOM 4253 O O . LEU B 1 14 ? 15.016 38.469 4.711 1 98.81 14 LEU B O 1
ATOM 4257 N N . MET B 1 15 ? 15.203 36.531 5.809 1 98.75 15 MET B N 1
ATOM 4258 C CA . MET B 1 15 ? 14.477 35.688 4.863 1 98.75 15 MET B CA 1
ATOM 4259 C C . MET B 1 15 ? 13.359 34.938 5.562 1 98.75 15 MET B C 1
ATOM 4261 O O . MET B 1 15 ? 13.57 34.344 6.629 1 98.75 15 MET B O 1
ATOM 4265 N N . LEU B 1 16 ? 12.188 35 5 1 98.44 16 LEU B N 1
ATOM 4266 C CA . LEU B 1 16 ? 11.031 34.344 5.602 1 98.44 16 LEU B CA 1
ATOM 4267 C C . LEU B 1 16 ? 10.266 33.531 4.57 1 98.44 16 LEU B C 1
ATOM 4269 O O . LEU B 1 16 ? 9.883 34.031 3.518 1 98.44 16 LEU B O 1
ATOM 4273 N N . THR B 1 17 ? 10.172 32.219 4.824 1 97.94 17 THR B N 1
ATOM 4274 C CA . THR B 1 17 ? 9.18 31.406 4.113 1 97.94 17 THR B CA 1
ATOM 4275 C C . THR B 1 17 ? 7.891 31.312 4.914 1 97.94 17 THR B C 1
ATOM 4277 O O . THR B 1 17 ? 7.914 31.297 6.148 1 97.94 17 THR B O 1
ATOM 4280 N N . GLY B 1 18 ? 6.754 31.328 4.266 1 95.75 18 GLY B N 1
ATOM 4281 C CA . GLY B 1 18 ? 5.473 31.297 4.949 1 95.75 18 GLY B CA 1
ATOM 4282 C C . GLY B 1 18 ? 4.988 32.656 5.387 1 95.75 18 GLY B C 1
ATOM 4283 O O . GLY B 1 18 ? 4.137 32.781 6.27 1 95.75 18 GLY B O 1
ATOM 4284 N N . GLY B 1 19 ? 5.504 33.656 4.793 1 94.75 19 GLY B N 1
ATOM 4285 C CA . GLY B 1 19 ? 5.16 35 5.172 1 94.75 19 GLY B CA 1
ATOM 4286 C C . GLY B 1 19 ? 3.713 35.375 4.887 1 94.75 19 GLY B C 1
ATOM 4287 O O . GLY B 1 19 ? 3.135 36.219 5.551 1 94.75 19 GLY B O 1
ATOM 4288 N N . THR B 1 20 ? 3.121 34.688 3.949 1 91.81 20 THR B N 1
ATOM 4289 C CA . THR B 1 20 ? 1.739 34.969 3.582 1 91.81 20 THR B CA 1
ATOM 4290 C C . THR B 1 20 ? 0.772 34.188 4.461 1 91.81 20 THR B C 1
ATOM 4292 O O . THR B 1 20 ? -0.445 34.344 4.355 1 91.81 20 THR B O 1
ATOM 4295 N N . GLY B 1 21 ? 1.324 33.406 5.316 1 93 21 GLY B N 1
ATOM 4296 C CA . GLY B 1 21 ? 0.498 32.656 6.258 1 93 21 GLY B CA 1
ATOM 4297 C C . GLY B 1 21 ? 0.116 33.469 7.48 1 93 21 GLY B C 1
ATOM 4298 O O . GLY B 1 21 ? 0.589 34.594 7.66 1 93 21 GLY B O 1
ATOM 4299 N N . PHE B 1 22 ? -0.661 32.875 8.312 1 95.06 22 PHE B N 1
ATOM 4300 C CA . PHE B 1 22 ? -1.208 33.531 9.492 1 95.06 22 PHE B CA 1
ATOM 4301 C C . PHE B 1 22 ? -0.092 33.969 10.43 1 95.06 22 PHE B C 1
ATOM 4303 O O . PHE B 1 22 ? 0.014 35.156 10.75 1 95.06 22 PHE B O 1
ATOM 4310 N N . ILE B 1 23 ? 0.778 33.031 10.82 1 97.25 23 ILE B N 1
ATOM 4311 C CA . ILE B 1 23 ? 1.877 33.344 11.734 1 97.25 23 ILE B CA 1
ATOM 4312 C C . ILE B 1 23 ? 2.854 34.281 11.055 1 97.25 23 ILE B C 1
ATOM 4314 O O . ILE B 1 23 ? 3.334 35.25 11.68 1 97.25 23 ILE B O 1
ATOM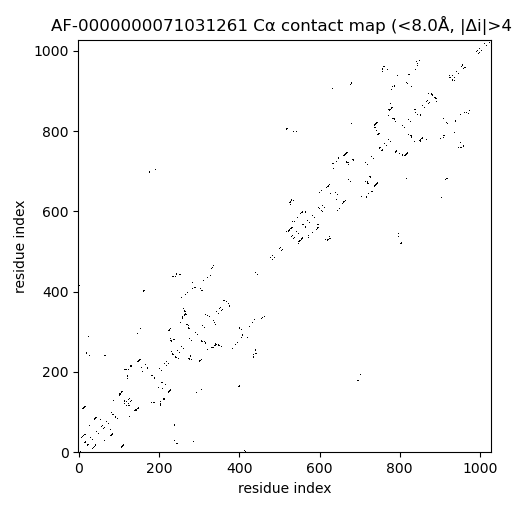 4318 N N . GLY B 1 24 ? 3.088 34.031 9.789 1 97.06 24 GLY B N 1
ATOM 4319 C CA . GLY B 1 24 ? 4.035 34.844 9.031 1 97.06 24 GLY B CA 1
ATOM 4320 C C . GLY B 1 24 ? 3.643 36.312 8.953 1 97.06 24 GLY B C 1
ATOM 4321 O O . GLY B 1 24 ? 4.484 37.188 9.133 1 97.06 24 GLY B O 1
ATOM 4322 N N . LYS B 1 25 ? 2.393 36.625 8.711 1 95.94 25 LYS B N 1
ATOM 4323 C CA . LYS B 1 25 ? 1.911 38 8.602 1 95.94 25 LYS B CA 1
ATOM 4324 C C . LYS B 1 25 ? 2.082 38.719 9.922 1 95.94 25 LYS B C 1
ATOM 4326 O O . LYS B 1 25 ? 2.494 39.906 9.938 1 95.94 25 LYS B O 1
ATOM 4331 N N . VAL B 1 26 ? 1.762 38.031 10.984 1 97.31 26 VAL B N 1
ATOM 4332 C CA . VAL B 1 26 ? 1.864 38.656 12.305 1 97.31 26 VAL B CA 1
ATOM 4333 C C . VAL B 1 26 ? 3.334 38.875 12.664 1 97.31 26 VAL B C 1
ATOM 4335 O O . VAL B 1 26 ? 3.693 39.875 13.258 1 97.31 26 VAL B O 1
ATOM 4338 N N . LEU B 1 27 ? 4.16 37.906 12.289 1 98.38 27 LEU B N 1
ATOM 4339 C CA . LEU B 1 27 ? 5.594 38 12.539 1 98.38 27 LEU B CA 1
ATOM 4340 C C . LEU B 1 27 ? 6.18 39.25 11.844 1 98.38 27 LEU B C 1
ATOM 4342 O O . LEU B 1 27 ? 6.918 40 12.461 1 98.38 27 LEU B O 1
ATOM 4346 N N . VAL B 1 28 ? 5.855 39.438 10.586 1 97.44 28 VAL B N 1
ATOM 4347 C CA . VAL B 1 28 ? 6.367 40.531 9.805 1 97.44 28 VAL B CA 1
ATOM 4348 C C . VAL B 1 28 ? 5.898 41.875 10.422 1 97.44 28 VAL B C 1
ATOM 4350 O O . VAL B 1 28 ? 6.688 42.781 10.586 1 97.44 28 VAL B O 1
ATOM 4353 N N . GLU B 1 29 ? 4.613 41.938 10.773 1 96.88 29 GLU B N 1
ATOM 4354 C CA . GLU B 1 29 ? 4.07 43.156 11.398 1 96.88 29 GLU B CA 1
ATOM 4355 C C . GLU B 1 29 ? 4.82 43.5 12.68 1 96.88 29 GLU B C 1
ATOM 4357 O O . GLU B 1 29 ? 5.203 44.656 12.891 1 96.88 29 GLU B O 1
ATOM 4362 N N . LYS B 1 30 ? 5.012 42.5 13.539 1 97.56 30 LYS B N 1
ATOM 4363 C CA . LYS B 1 30 ? 5.656 42.719 14.828 1 97.56 30 LYS B CA 1
ATOM 4364 C C . LYS B 1 30 ? 7.102 43.156 14.656 1 97.56 30 LYS B C 1
ATOM 4366 O O . LYS B 1 30 ? 7.559 44.094 15.352 1 97.56 30 LYS B O 1
ATOM 4371 N N . ILE B 1 31 ? 7.848 42.531 13.75 1 97.69 31 ILE B N 1
ATOM 4372 C CA . ILE B 1 31 ? 9.242 42.875 13.508 1 97.69 31 ILE B CA 1
ATOM 4373 C C . ILE B 1 31 ? 9.336 44.312 13.008 1 97.69 31 ILE B C 1
ATOM 4375 O O . ILE B 1 31 ? 10.141 45.094 13.508 1 97.69 31 ILE B O 1
ATOM 4379 N N . LEU B 1 32 ? 8.531 44.688 12.031 1 96.75 32 LEU B N 1
ATOM 4380 C CA . LEU B 1 32 ? 8.57 46 11.461 1 96.75 32 LEU B CA 1
ATOM 4381 C C . LEU B 1 32 ? 8.18 47.062 12.492 1 96.75 32 LEU B C 1
ATOM 4383 O O . LEU B 1 32 ? 8.711 48.188 12.484 1 96.75 32 LEU B O 1
ATOM 4387 N N . ARG B 1 33 ? 7.246 46.688 13.352 1 95.62 33 ARG B N 1
ATOM 4388 C CA . ARG B 1 33 ? 6.758 47.656 14.352 1 95.62 33 ARG B CA 1
ATOM 4389 C C . ARG B 1 33 ? 7.758 47.812 15.5 1 95.62 33 ARG B C 1
ATOM 4391 O O . ARG B 1 33 ? 8.047 48.906 15.93 1 95.62 33 ARG B O 1
ATOM 4398 N N . CYS B 1 34 ? 8.336 46.719 15.977 1 95.75 34 CYS B N 1
ATOM 4399 C CA . CYS B 1 34 ? 9.125 46.719 17.203 1 95.75 34 CYS B CA 1
ATOM 4400 C C . CYS B 1 34 ? 10.617 46.781 16.891 1 95.75 34 CYS B C 1
ATOM 4402 O O . CYS B 1 34 ? 11.422 47.094 17.766 1 95.75 34 CYS B O 1
ATOM 4404 N N . CYS B 1 35 ? 11.016 46.469 15.719 1 96.12 35 CYS B N 1
ATOM 4405 C CA . CYS B 1 35 ? 12.383 46.594 15.227 1 96.12 35 CYS B CA 1
ATOM 4406 C C . CYS B 1 35 ? 12.422 47.406 13.945 1 96.12 35 CYS B C 1
ATOM 4408 O O . CYS B 1 35 ? 12.828 46.906 12.891 1 96.12 35 CYS B O 1
ATOM 4410 N N . PRO B 1 36 ? 12.188 48.688 14.055 1 93.56 36 PRO B N 1
ATOM 4411 C CA . PRO B 1 36 ? 11.977 49.5 12.859 1 93.56 36 PRO B CA 1
ATOM 4412 C C . PRO B 1 36 ? 13.25 49.688 12.031 1 93.56 36 PRO B C 1
ATOM 4414 O O . PRO B 1 36 ? 13.18 50.031 10.844 1 93.56 36 PRO B O 1
ATOM 4417 N N . ASP B 1 37 ? 14.406 49.406 12.57 1 95.94 37 ASP B N 1
ATOM 4418 C CA . ASP B 1 37 ? 15.664 49.625 11.867 1 95.94 37 ASP B CA 1
ATOM 4419 C C . ASP B 1 37 ? 16.125 48.406 11.125 1 95.94 37 ASP B C 1
ATOM 4421 O O . ASP B 1 37 ? 17.266 48.344 10.656 1 95.94 37 ASP B O 1
ATOM 4425 N N . VAL B 1 38 ? 15.312 47.375 11.023 1 97.44 38 VAL B N 1
ATOM 4426 C CA . VAL B 1 38 ? 15.625 46.219 10.18 1 97.44 38 VAL B CA 1
ATOM 4427 C C . VAL B 1 38 ? 15.867 46.688 8.742 1 97.44 38 VAL B C 1
ATOM 4429 O O . VAL B 1 38 ? 15.219 47.625 8.273 1 97.44 38 VAL B O 1
ATOM 4432 N N . ASP B 1 39 ? 16.797 46.125 8.039 1 97.62 39 ASP B N 1
ATOM 4433 C CA . ASP B 1 39 ? 17.141 46.562 6.691 1 97.62 39 ASP B CA 1
ATOM 4434 C C . ASP B 1 39 ? 16.078 46.125 5.688 1 97.62 39 ASP B C 1
ATOM 4436 O O . ASP B 1 39 ? 15.367 46.969 5.129 1 97.62 39 ASP B O 1
ATOM 4440 N N . LYS B 1 40 ? 15.945 44.812 5.465 1 97.12 40 LYS B N 1
ATOM 4441 C CA . LYS B 1 40 ? 14.922 44.312 4.547 1 97.12 40 LYS B CA 1
ATOM 4442 C C . LYS B 1 40 ? 14.508 42.875 4.91 1 97.12 40 LYS B C 1
ATOM 4444 O O . LYS B 1 40 ? 15.211 42.188 5.648 1 97.12 40 LYS B O 1
ATOM 4449 N N . ILE B 1 41 ? 13.383 42.531 4.457 1 98.06 41 ILE B N 1
ATOM 4450 C CA . ILE B 1 41 ? 12.812 41.188 4.641 1 98.06 41 ILE B CA 1
ATOM 4451 C C . ILE B 1 41 ? 12.5 40.562 3.279 1 98.06 41 ILE B C 1
ATOM 4453 O O . ILE B 1 41 ? 11.602 41.031 2.574 1 98.06 41 ILE B O 1
ATOM 4457 N N . TYR B 1 42 ? 13.32 39.531 2.9 1 97.94 42 TYR B N 1
ATOM 4458 C CA . TYR B 1 42 ? 12.984 38.75 1.717 1 97.94 42 TYR B CA 1
ATOM 4459 C C . TYR B 1 42 ? 11.828 37.812 2.006 1 97.94 42 TYR B C 1
ATOM 4461 O O . TYR B 1 42 ? 11.938 36.938 2.875 1 97.94 42 TYR B O 1
ATOM 4469 N N . LEU B 1 43 ? 10.75 37.969 1.294 1 96.81 43 LEU B N 1
ATOM 4470 C CA . LEU B 1 43 ? 9.594 37.094 1.416 1 96.81 43 LEU B CA 1
ATOM 4471 C C . LEU B 1 43 ? 9.547 36.094 0.266 1 96.81 43 LEU B C 1
ATOM 4473 O O . LEU B 1 43 ? 9.273 36.469 -0.877 1 96.81 43 LEU B O 1
ATOM 4477 N N . LEU B 1 44 ? 9.812 34.812 0.619 1 96 44 LEU B N 1
ATOM 4478 C CA . LEU B 1 44 ? 9.703 33.781 -0.401 1 96 44 LEU B CA 1
ATOM 4479 C C . LEU B 1 44 ? 8.242 33.406 -0.622 1 96 44 LEU B C 1
ATOM 4481 O O . LEU B 1 44 ? 7.605 32.844 0.274 1 96 44 LEU B O 1
ATOM 4485 N N . ILE B 1 45 ? 7.766 33.688 -1.812 1 92.25 45 ILE B N 1
ATOM 4486 C CA . ILE B 1 45 ? 6.352 33.469 -2.102 1 92.25 45 ILE B CA 1
ATOM 4487 C C . ILE B 1 45 ? 6.191 32.625 -3.355 1 92.25 45 ILE B C 1
ATOM 4489 O O . ILE B 1 45 ? 6.988 32.719 -4.289 1 92.25 45 ILE B O 1
ATOM 4493 N N . ARG B 1 46 ? 5.184 31.75 -3.32 1 87.69 46 ARG B N 1
ATOM 4494 C CA . ARG B 1 46 ? 4.875 30.922 -4.488 1 87.69 46 ARG B CA 1
ATOM 4495 C C . ARG B 1 46 ? 4.23 31.766 -5.59 1 87.69 46 ARG B C 1
ATOM 4497 O O . ARG B 1 46 ? 3.307 32.531 -5.328 1 87.69 46 ARG B O 1
ATOM 4504 N N . PRO B 1 47 ? 4.676 31.531 -6.734 1 81.31 47 PRO B N 1
ATOM 4505 C CA . PRO B 1 47 ? 4.059 32.281 -7.828 1 81.31 47 PRO B CA 1
ATOM 4506 C C . PRO B 1 47 ? 2.629 31.828 -8.125 1 81.31 47 PRO B C 1
ATOM 4508 O O . PRO B 1 47 ? 2.324 30.641 -8.039 1 81.31 47 PRO B O 1
ATOM 4511 N N . LYS B 1 48 ? 1.695 32.656 -8.141 1 76.88 48 LYS B N 1
ATOM 4512 C CA . LYS B 1 48 ? 0.338 32.375 -8.594 1 76.88 48 LYS B CA 1
ATOM 4513 C C . LYS B 1 48 ? 0.101 32.906 -10 1 76.88 48 LYS B C 1
ATOM 4515 O O . LYS B 1 48 ? 0.534 34.031 -10.328 1 76.88 48 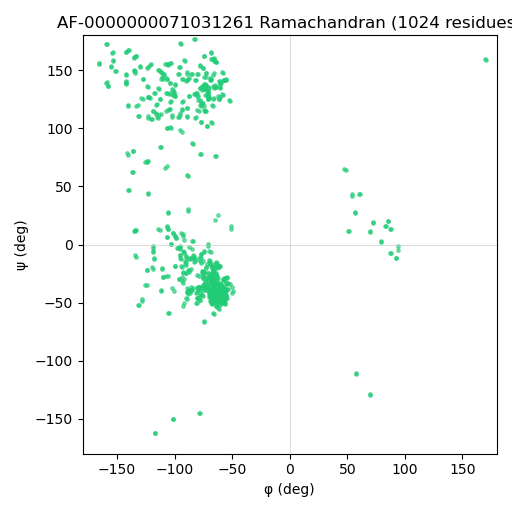LYS B O 1
ATOM 4520 N N . ALA B 1 49 ? -0.491 31.906 -10.664 1 65.06 49 ALA B N 1
ATOM 4521 C CA . ALA B 1 49 ? -0.734 32.25 -12.062 1 65.06 49 ALA B CA 1
ATOM 4522 C C . ALA B 1 49 ? -1.478 33.562 -12.195 1 65.06 49 ALA B C 1
ATOM 4524 O O . ALA B 1 49 ? -2.49 33.781 -11.523 1 65.06 49 ALA B O 1
ATOM 4525 N N . GLY B 1 50 ? -0.938 34.438 -12.898 1 65.69 50 GLY B N 1
ATOM 4526 C CA . GLY B 1 50 ? -1.566 35.688 -13.25 1 65.69 50 GLY B CA 1
ATOM 4527 C C . GLY B 1 50 ? -1.34 36.781 -12.219 1 65.69 50 GLY B C 1
ATOM 4528 O O . GLY B 1 50 ? -1.794 37.906 -12.391 1 65.69 50 GLY B O 1
ATOM 4529 N N . GLN B 1 51 ? -0.74 36.375 -11.109 1 73.62 51 GLN B N 1
ATOM 4530 C CA . GLN B 1 51 ? -0.532 37.438 -10.109 1 73.62 51 GLN B CA 1
ATOM 4531 C C . GLN B 1 51 ? 0.953 37.75 -9.938 1 73.62 51 GLN B C 1
ATOM 4533 O O . GLN B 1 51 ? 1.764 36.812 -9.758 1 73.62 51 GLN B O 1
ATOM 4538 N N . ASP B 1 52 ? 1.218 38.938 -10.102 1 75.38 52 ASP B N 1
ATOM 4539 C CA . ASP B 1 52 ? 2.568 39.406 -9.844 1 75.38 52 ASP B CA 1
ATOM 4540 C C . ASP B 1 52 ? 2.908 39.312 -8.352 1 75.38 52 ASP B C 1
ATOM 4542 O O . ASP B 1 52 ? 2.062 39.594 -7.5 1 75.38 52 ASP B O 1
ATOM 4546 N N . PRO B 1 53 ? 4.141 38.812 -8.078 1 77.38 53 PRO B N 1
ATOM 4547 C CA . PRO B 1 53 ? 4.543 38.688 -6.676 1 77.38 53 PRO B CA 1
ATOM 4548 C C . PRO B 1 53 ? 4.414 40 -5.926 1 77.38 53 PRO B C 1
ATOM 4550 O O . PRO B 1 53 ? 4.055 40.031 -4.746 1 77.38 53 PRO B O 1
ATOM 4553 N N . VAL B 1 54 ? 4.633 41.031 -6.57 1 77.94 54 VAL B N 1
ATOM 4554 C CA . VAL B 1 54 ? 4.551 42.375 -5.961 1 77.94 54 VAL B CA 1
ATOM 4555 C C . VAL B 1 54 ? 3.1 42.688 -5.605 1 77.94 54 VAL B C 1
ATOM 4557 O O . VAL B 1 54 ? 2.822 43.25 -4.543 1 77.94 54 VAL B O 1
ATOM 4560 N N . ASP B 1 55 ? 2.266 42.344 -6.414 1 80.12 55 ASP B N 1
ATOM 4561 C CA . ASP B 1 55 ? 0.845 42.531 -6.156 1 80.12 55 ASP B CA 1
ATOM 4562 C C . ASP B 1 55 ? 0.365 41.688 -4.984 1 80.12 55 ASP B C 1
ATOM 4564 O O . ASP B 1 55 ? -0.489 42.125 -4.207 1 80.12 55 ASP B O 1
ATOM 4568 N N . ARG B 1 56 ? 0.916 40.625 -4.879 1 81.69 56 ARG B N 1
ATOM 4569 C CA . ARG B 1 56 ? 0.567 39.75 -3.77 1 81.69 56 ARG B CA 1
ATOM 4570 C C . ARG B 1 56 ? 1.01 40.344 -2.438 1 81.69 56 ARG B C 1
ATOM 4572 O O . ARG B 1 56 ? 0.295 40.219 -1.438 1 81.69 56 ARG B O 1
ATOM 4579 N N . ILE B 1 57 ? 2.135 40.938 -2.488 1 82.81 57 ILE B N 1
ATOM 4580 C CA . ILE B 1 57 ? 2.645 41.562 -1.274 1 82.81 57 ILE B CA 1
ATOM 4581 C C . ILE B 1 57 ? 1.737 42.719 -0.875 1 82.81 57 ILE B C 1
ATOM 4583 O O . ILE B 1 57 ? 1.431 42.906 0.305 1 82.81 57 ILE B O 1
ATOM 4587 N N . LYS B 1 58 ? 1.353 43.438 -1.84 1 82.06 58 LYS B N 1
ATOM 4588 C CA . LYS B 1 58 ? 0.478 44.562 -1.553 1 82.06 58 LYS B CA 1
ATOM 4589 C C . LYS B 1 58 ? -0.837 44.094 -0.933 1 82.06 58 LYS B C 1
ATOM 4591 O O . LYS B 1 58 ? -1.297 44.656 0.058 1 82.06 58 LYS B O 1
ATOM 4596 N N . LYS B 1 59 ? -1.354 43.156 -1.472 1 80.94 59 LYS B N 1
ATOM 4597 C CA . LYS B 1 59 ? -2.639 42.656 -1.003 1 80.94 59 LYS B CA 1
ATOM 4598 C C . LYS B 1 59 ? -2.514 42.031 0.388 1 80.94 59 LYS B C 1
ATOM 4600 O O . LYS B 1 59 ? -3.346 42.312 1.262 1 80.94 59 LYS B O 1
ATOM 4605 N N . GLU B 1 60 ? -1.442 41.344 0.617 1 80.88 60 GLU B N 1
ATOM 4606 C CA . GLU B 1 60 ? -1.302 40.562 1.842 1 80.88 60 GLU B CA 1
ATOM 4607 C C . GLU B 1 60 ? -0.731 41.406 2.975 1 80.88 60 GLU B C 1
ATOM 4609 O O . GLU B 1 60 ? -0.974 41.125 4.152 1 80.88 60 GLU B O 1
ATOM 4614 N N . PHE B 1 61 ? -0.076 42.438 2.66 1 83.06 61 PHE B N 1
ATOM 4615 C CA . PHE B 1 61 ? 0.646 43.188 3.701 1 83.06 61 PHE B CA 1
ATOM 4616 C C . PHE B 1 61 ? 0.234 44.625 3.729 1 83.06 61 PHE B C 1
ATOM 4618 O O . PHE B 1 61 ? 0.073 45.219 4.801 1 83.06 61 PHE B O 1
ATOM 4625 N N . SER B 1 62 ? -0.03 45.125 2.633 1 79.38 62 SER B N 1
ATOM 4626 C CA . SER B 1 62 ? -0.328 46.562 2.605 1 79.38 62 SER B CA 1
ATOM 4627 C C . SER B 1 62 ? -1.814 46.812 2.828 1 79.38 62 SER B C 1
ATOM 4629 O O . SER B 1 62 ? -2.186 47.75 3.559 1 79.38 62 SER B O 1
ATOM 4631 N N . ASP B 1 63 ? -2.617 46.031 2.297 1 83.06 63 ASP B N 1
ATOM 4632 C CA . ASP B 1 63 ? -4.055 46.25 2.369 1 83.06 63 ASP B CA 1
ATOM 4633 C C . ASP B 1 63 ? -4.68 45.531 3.547 1 83.06 63 ASP B C 1
ATOM 4635 O O . ASP B 1 63 ? -5.848 45.75 3.875 1 83.06 63 ASP B O 1
ATOM 4639 N N . CYS B 1 64 ? -3.949 44.781 4.219 1 89 64 CYS B N 1
ATOM 4640 C CA . CYS B 1 64 ? -4.434 43.969 5.32 1 89 64 CYS B CA 1
ATOM 4641 C C . CYS B 1 64 ? -4.641 44.781 6.574 1 89 64 CYS B C 1
ATOM 4643 O O . CYS B 1 64 ? -3.805 45.625 6.91 1 89 64 CYS B O 1
ATOM 4645 N N . LYS B 1 65 ? -5.758 44.594 7.258 1 90.25 65 LYS B N 1
ATOM 4646 C CA . LYS B 1 65 ? -6.117 45.312 8.469 1 90.25 65 LYS B CA 1
ATOM 4647 C C . LYS B 1 65 ? -5.047 45.156 9.547 1 90.25 65 LYS B C 1
ATOM 4649 O O . LYS B 1 65 ? -4.848 46.062 10.375 1 90.25 65 LYS B O 1
ATOM 4654 N N . LEU B 1 66 ? -4.387 44.094 9.508 1 93.75 66 LEU B N 1
ATOM 4655 C CA . LEU B 1 66 ? -3.33 43.75 10.461 1 93.75 66 LEU B CA 1
ATOM 4656 C C . LEU B 1 66 ? -2.285 44.875 10.508 1 93.75 66 LEU B C 1
ATOM 4658 O O . LEU B 1 66 ? -1.689 45.125 11.555 1 93.75 66 LEU B O 1
ATOM 4662 N N . TYR B 1 67 ? -2.088 45.625 9.43 1 94.12 67 TYR B N 1
ATOM 4663 C CA . TYR B 1 67 ? -0.981 46.562 9.297 1 94.12 67 TYR B CA 1
ATOM 4664 C C . TYR B 1 67 ? -1.467 48 9.445 1 94.12 67 TYR B C 1
ATOM 4666 O O . TYR B 1 67 ? -0.734 48.938 9.141 1 94.12 67 TYR B O 1
ATOM 4674 N N . ASP B 1 68 ? -2.645 48.188 9.906 1 91.88 68 ASP B N 1
ATOM 4675 C CA . ASP B 1 68 ? -3.225 49.5 10.047 1 91.88 68 ASP B CA 1
ATOM 4676 C C . ASP B 1 68 ? -2.373 50.375 10.961 1 91.88 68 ASP B C 1
ATOM 4678 O O . ASP B 1 68 ? -2.059 51.531 10.617 1 91.88 68 ASP B O 1
ATOM 4682 N N . LYS B 1 69 ? -2.039 49.812 12.062 1 90.56 69 LYS B N 1
ATOM 4683 C CA . LYS B 1 69 ? -1.227 50.562 13.008 1 90.56 69 LYS B CA 1
ATOM 4684 C C . LYS B 1 69 ? 0.131 50.938 12.414 1 90.56 69 LYS B C 1
ATOM 4686 O O . LYS B 1 69 ? 0.613 52.062 12.57 1 90.56 69 LYS B O 1
ATOM 4691 N N . LEU B 1 70 ? 0.697 50 11.766 1 92.19 70 LEU B N 1
ATOM 4692 C CA . LEU B 1 70 ? 2.004 50.188 11.148 1 92.19 70 LEU B CA 1
ATOM 4693 C C . LEU B 1 70 ? 1.933 51.25 10.039 1 92.19 70 LEU B C 1
ATOM 4695 O O . LEU B 1 70 ? 2.844 52.062 9.883 1 92.19 70 LEU B O 1
ATOM 4699 N N . ARG B 1 71 ? 0.965 51.156 9.266 1 91.44 71 ARG B N 1
ATOM 4700 C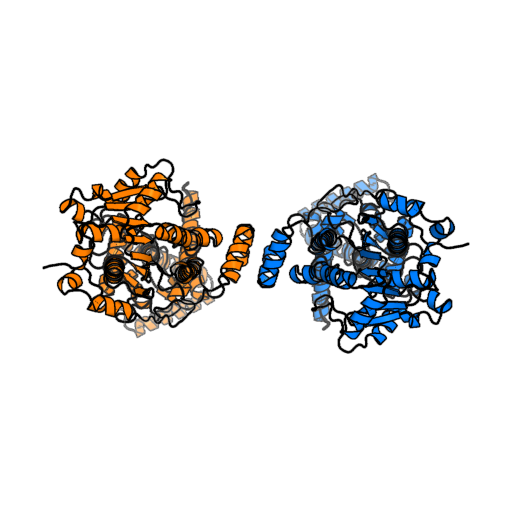 CA . ARG B 1 71 ? 0.778 52.094 8.164 1 91.44 71 ARG B CA 1
ATOM 4701 C C . ARG B 1 71 ? 0.738 53.531 8.688 1 91.44 71 ARG B C 1
ATOM 4703 O O . ARG B 1 71 ? 1.186 54.469 8 1 91.44 71 ARG B O 1
ATOM 4710 N N . LYS B 1 72 ? 0.221 53.75 9.844 1 91.38 72 LYS B N 1
ATOM 4711 C CA . LYS B 1 72 ? 0.106 55.062 10.445 1 91.38 72 LYS B CA 1
ATOM 4712 C C . LYS B 1 72 ? 1.439 55.531 11.031 1 91.38 72 LYS B C 1
ATOM 4714 O O . LYS B 1 72 ? 1.811 56.688 10.914 1 91.38 72 LYS B O 1
ATOM 4719 N N . THR B 1 73 ? 2.168 54.594 11.586 1 91.12 73 THR B N 1
ATOM 4720 C CA . THR B 1 73 ? 3.369 54.969 12.336 1 91.12 73 THR B CA 1
ATOM 4721 C C . THR B 1 73 ? 4.602 54.906 11.43 1 91.12 73 THR B C 1
ATOM 4723 O O . THR B 1 73 ? 5.566 55.656 11.648 1 91.12 73 THR B O 1
ATOM 4726 N N . GLN B 1 74 ? 4.57 54 10.461 1 91.62 74 GLN B N 1
ATOM 4727 C CA . GLN B 1 74 ? 5.684 53.812 9.539 1 91.62 74 GLN B CA 1
ATOM 4728 C C . GLN B 1 74 ? 5.188 53.656 8.109 1 91.62 74 GLN B C 1
ATOM 4730 O O . GLN B 1 74 ? 5.262 52.562 7.535 1 91.62 74 GLN B O 1
ATOM 4735 N N . PRO B 1 75 ? 4.883 54.719 7.438 1 87.62 75 PRO B N 1
ATOM 4736 C CA . PRO B 1 75 ? 4.219 54.625 6.137 1 87.62 75 PRO B CA 1
ATOM 4737 C C . PRO B 1 75 ? 5.09 54 5.062 1 87.62 75 PRO B C 1
ATOM 4739 O O . PRO B 1 75 ? 4.57 53.438 4.098 1 87.62 75 PRO B O 1
ATOM 4742 N N . ASN B 1 76 ? 6.449 53.938 5.191 1 88.62 76 ASN B N 1
ATOM 4743 C CA . ASN B 1 76 ? 7.281 53.375 4.133 1 88.62 76 ASN B CA 1
ATOM 4744 C C . ASN B 1 76 ? 7.809 52 4.508 1 88.62 76 ASN B C 1
ATOM 4746 O O . ASN B 1 76 ? 8.828 51.562 3.982 1 88.62 76 ASN B O 1
ATOM 4750 N N . TYR B 1 77 ? 7.039 51.312 5.359 1 90.56 77 TYR B N 1
ATOM 4751 C CA . TYR B 1 77 ? 7.512 50 5.812 1 90.56 77 TYR B CA 1
ATOM 4752 C C . TYR B 1 77 ? 7.535 49 4.668 1 90.56 77 TYR B C 1
ATOM 4754 O O . TYR B 1 77 ? 8.336 48.062 4.668 1 90.56 77 TYR B O 1
ATOM 4762 N N . ASP B 1 78 ? 6.664 49.156 3.617 1 89.44 78 ASP B N 1
ATOM 4763 C CA . ASP B 1 78 ? 6.492 48.219 2.51 1 89.44 78 ASP B CA 1
ATOM 4764 C C . ASP B 1 78 ? 7.746 48.156 1.637 1 89.44 78 ASP B C 1
ATOM 4766 O O . ASP B 1 78 ? 7.98 47.156 0.939 1 89.44 78 ASP B O 1
ATOM 4770 N N . LYS B 1 79 ? 8.57 49.188 1.66 1 91.38 79 LYS B N 1
ATOM 4771 C CA . LYS B 1 79 ? 9.805 49.219 0.881 1 91.38 79 LYS B CA 1
ATOM 4772 C C . LYS B 1 79 ? 10.805 48.188 1.4 1 91.38 79 LYS B C 1
ATOM 4774 O O . LYS B 1 79 ? 11.711 47.781 0.671 1 91.38 79 LYS B O 1
ATOM 4779 N N . LYS B 1 80 ? 10.609 47.781 2.641 1 95.06 80 LYS B N 1
ATOM 4780 C CA . LYS B 1 80 ? 11.516 46.812 3.262 1 95.06 80 LYS B CA 1
ATOM 4781 C C . LYS B 1 80 ? 11.133 45.375 2.902 1 95.06 80 LYS B C 1
ATOM 4783 O O . LYS B 1 80 ? 11.898 44.438 3.148 1 95.06 80 LYS B O 1
ATOM 4788 N N . LEU B 1 81 ? 9.953 45.219 2.32 1 95.62 81 LEU B N 1
ATOM 4789 C CA . LEU B 1 81 ? 9.453 43.875 1.954 1 95.62 81 LEU B CA 1
ATOM 4790 C C . LEU B 1 81 ? 9.781 43.562 0.499 1 95.62 81 LEU B C 1
ATOM 4792 O O . LEU B 1 81 ? 9.266 44.219 -0.414 1 95.62 81 LEU B O 1
ATOM 4796 N N . ILE B 1 82 ? 10.656 42.625 0.287 1 95.31 82 ILE B N 1
ATOM 4797 C CA . ILE B 1 82 ? 11.094 42.25 -1.058 1 95.31 82 ILE B CA 1
ATOM 4798 C C . ILE B 1 82 ? 10.602 40.844 -1.407 1 95.31 82 ILE B C 1
ATOM 4800 O O . ILE B 1 82 ? 11.117 39.875 -0.886 1 95.31 82 ILE B O 1
ATOM 4804 N N . PRO B 1 83 ? 9.688 40.75 -2.354 1 94 83 PRO B N 1
ATOM 4805 C CA . PRO B 1 83 ? 9.203 39.438 -2.754 1 94 83 PRO B CA 1
ATOM 4806 C C . PRO B 1 83 ? 10.211 38.656 -3.605 1 94 83 PRO B C 1
ATOM 4808 O O . PRO B 1 83 ? 10.875 39.25 -4.457 1 94 83 PRO B O 1
ATOM 4811 N N . ILE B 1 84 ? 10.383 37.406 -3.264 1 94.5 84 ILE B N 1
ATOM 4812 C CA . ILE B 1 84 ? 11.18 36.469 -4.062 1 94.5 84 ILE B CA 1
ATOM 4813 C C . ILE B 1 84 ? 10.336 35.25 -4.453 1 94.5 84 ILE B C 1
ATOM 4815 O O . ILE B 1 84 ? 9.734 34.625 -3.594 1 94.5 84 ILE B O 1
ATOM 4819 N N . CYS B 1 85 ? 10.328 35 -5.742 1 92.94 85 CYS B N 1
ATOM 4820 C CA . CYS B 1 85 ? 9.57 33.844 -6.207 1 92.94 85 CYS B CA 1
ATOM 4821 C C . CYS B 1 85 ? 10.25 32.562 -5.797 1 92.94 85 CYS B C 1
ATOM 4823 O O . CYS B 1 85 ? 11.438 32.344 -6.059 1 92.94 85 CYS B O 1
ATOM 4825 N N . SER B 1 86 ? 9.453 31.719 -5.109 1 94.31 86 SER B N 1
ATOM 4826 C CA . SER B 1 86 ? 9.984 30.453 -4.625 1 94.31 86 SER B CA 1
ATOM 4827 C C . SER B 1 86 ? 8.891 29.391 -4.523 1 94.31 86 SER B C 1
ATOM 4829 O O . SER B 1 86 ? 7.711 29.719 -4.391 1 94.31 86 SER B O 1
ATOM 4831 N N . ASP B 1 87 ? 9.281 28.172 -4.707 1 93.56 87 ASP B N 1
ATOM 4832 C CA . ASP B 1 87 ? 8.383 27.016 -4.586 1 93.56 87 ASP B CA 1
ATOM 4833 C C . ASP B 1 87 ? 9.094 25.844 -3.914 1 93.56 87 ASP B C 1
ATOM 4835 O O . ASP B 1 87 ? 10.031 25.266 -4.473 1 93.56 87 ASP B O 1
ATOM 4839 N N . LEU B 1 88 ? 8.562 25.422 -2.799 1 93.44 88 LEU B N 1
ATOM 4840 C CA . LEU B 1 88 ? 9.211 24.406 -1.98 1 93.44 88 LEU B CA 1
ATOM 4841 C C . LEU B 1 88 ? 9.234 23.062 -2.699 1 93.44 88 LEU B C 1
ATOM 4843 O O . LEU B 1 88 ? 10.047 22.203 -2.381 1 93.44 88 LEU B O 1
ATOM 4847 N N . VAL B 1 89 ? 8.32 22.828 -3.658 1 92.56 89 VAL B N 1
ATOM 4848 C CA . VAL B 1 89 ? 8.203 21.516 -4.281 1 92.56 89 VAL B CA 1
ATOM 4849 C C . VAL B 1 89 ? 9.117 21.438 -5.5 1 92.56 89 VAL B C 1
ATOM 4851 O O . VAL B 1 89 ? 9.383 20.344 -6.012 1 92.56 89 VAL B O 1
ATOM 4854 N N . LYS B 1 90 ? 9.664 22.547 -5.918 1 94.25 90 LYS B N 1
ATOM 4855 C CA . LYS B 1 90 ? 10.531 22.562 -7.09 1 94.25 90 LYS B CA 1
ATOM 4856 C C . LYS B 1 90 ? 11.992 22.359 -6.699 1 94.25 90 LYS B C 1
ATOM 4858 O O . LYS B 1 90 ? 12.375 22.625 -5.555 1 94.25 90 LYS B O 1
ATOM 4863 N N . PRO B 1 91 ? 12.82 21.906 -7.668 1 94.38 91 PRO B N 1
ATOM 4864 C CA . PRO B 1 91 ? 14.25 21.797 -7.391 1 94.38 91 PRO B CA 1
ATOM 4865 C C . PRO B 1 91 ? 14.883 23.141 -7.023 1 94.38 91 PRO B C 1
ATOM 4867 O O . PRO B 1 91 ? 14.523 24.172 -7.602 1 94.38 91 PRO B O 1
ATOM 4870 N N . ASN B 1 92 ? 15.742 23.188 -6.078 1 95.12 92 ASN B N 1
ATOM 4871 C CA . ASN B 1 92 ? 16.422 24.391 -5.598 1 95.12 92 ASN B CA 1
ATOM 4872 C C . ASN B 1 92 ? 15.43 25.453 -5.164 1 95.12 92 ASN B C 1
ATOM 4874 O O . ASN B 1 92 ? 15.648 26.656 -5.402 1 95.12 92 ASN B O 1
ATOM 4878 N N . LEU B 1 93 ? 14.219 25.062 -4.727 1 96.5 93 LEU B N 1
ATOM 4879 C CA . LEU B 1 93 ? 13.172 25.906 -4.172 1 96.5 93 LEU B CA 1
ATOM 4880 C C . LEU B 1 93 ? 12.57 26.797 -5.254 1 96.5 93 LEU B C 1
ATOM 4882 O O . LEU B 1 93 ? 11.922 27.797 -4.949 1 96.5 93 LEU B O 1
ATOM 4886 N N . GLY B 1 94 ? 12.914 26.484 -6.527 1 95.12 94 GLY B N 1
ATOM 4887 C CA . GLY B 1 94 ? 12.391 27.281 -7.633 1 95.12 94 GLY B CA 1
ATOM 4888 C C . GLY B 1 94 ? 13.016 28.656 -7.719 1 95.12 94 GLY B C 1
ATOM 4889 O O . GLY B 1 94 ? 12.461 29.562 -8.352 1 95.12 94 GLY B O 1
ATOM 4890 N N . LEU B 1 95 ? 14.156 28.859 -7.105 1 96.69 95 LEU B N 1
ATOM 4891 C CA . LEU B 1 95 ? 14.844 30.156 -7.09 1 96.69 95 LEU B CA 1
ATOM 4892 C C . LEU B 1 95 ? 15.641 30.359 -8.367 1 96.69 95 LEU B C 1
ATOM 4894 O O . LEU B 1 95 ? 16.25 29.422 -8.883 1 96.69 95 LEU B O 1
ATOM 4898 N N . SER B 1 96 ? 15.617 31.594 -8.852 1 95.69 96 SER B N 1
ATOM 4899 C CA . SER B 1 96 ? 16.594 31.922 -9.883 1 95.69 96 SER B CA 1
ATOM 4900 C C . SER B 1 96 ? 18.016 31.922 -9.328 1 95.69 96 SER B C 1
ATOM 4902 O O . SER B 1 96 ? 18.219 32.031 -8.117 1 95.69 96 SER B O 1
ATOM 4904 N N . GLU B 1 97 ? 18.984 31.797 -10.172 1 96.62 97 GLU B N 1
ATOM 4905 C CA . GLU B 1 97 ? 20.375 31.844 -9.742 1 96.62 97 GLU B CA 1
ATOM 4906 C C . GLU B 1 97 ? 20.719 33.156 -9.07 1 96.62 97 GLU B C 1
ATOM 4908 O O . GLU B 1 97 ? 21.469 33.219 -8.094 1 96.62 97 GLU B O 1
ATOM 4913 N N . GLU B 1 98 ? 20.156 34.156 -9.57 1 97.5 98 GLU B N 1
ATOM 4914 C CA . GLU B 1 98 ? 20.375 35.5 -9.031 1 97.5 98 GLU B CA 1
ATOM 4915 C C . GLU B 1 98 ? 19.797 35.625 -7.625 1 97.5 98 GLU B C 1
ATOM 4917 O O . GLU B 1 98 ? 20.438 36.156 -6.723 1 97.5 98 GLU B O 1
ATOM 4922 N N . ASP B 1 99 ? 18.609 35.188 -7.477 1 97.12 99 ASP B N 1
ATOM 4923 C CA . ASP B 1 99 ? 17.953 35.281 -6.176 1 97.12 99 ASP B CA 1
ATOM 4924 C C . ASP B 1 99 ? 18.656 34.406 -5.145 1 97.12 99 ASP B C 1
ATOM 4926 O O . ASP B 1 99 ? 18.797 34.812 -3.984 1 97.12 99 ASP B O 1
ATOM 4930 N N . ALA B 1 100 ? 19.047 33.219 -5.602 1 97.81 100 ALA B N 1
ATOM 4931 C CA . ALA B 1 100 ? 19.781 32.344 -4.707 1 97.81 100 ALA B CA 1
ATOM 4932 C C . ALA B 1 100 ? 21.062 33 -4.227 1 97.81 100 ALA B C 1
ATOM 4934 O O . ALA B 1 100 ? 21.391 32.938 -3.039 1 97.81 100 ALA B O 1
ATOM 4935 N N . ALA B 1 101 ? 21.766 33.562 -5.141 1 97.94 101 ALA B N 1
ATOM 4936 C CA . ALA B 1 101 ? 23.016 34.25 -4.809 1 97.94 101 ALA B CA 1
ATOM 4937 C C . ALA B 1 101 ? 22.766 35.406 -3.865 1 97.94 101 ALA B C 1
ATOM 4939 O O . ALA B 1 101 ? 23.531 35.625 -2.922 1 97.94 101 ALA B O 1
ATOM 4940 N N . ARG B 1 102 ? 21.766 36.156 -4.105 1 98.12 102 ARG B N 1
ATOM 4941 C CA . ARG B 1 102 ? 21.391 37.281 -3.277 1 98.12 102 ARG B CA 1
ATOM 4942 C C . ARG B 1 102 ? 21.109 36.844 -1.845 1 98.12 102 ARG B C 1
ATOM 4944 O O . ARG B 1 102 ? 21.609 37.469 -0.895 1 98.12 102 ARG B O 1
ATOM 4951 N N . LEU B 1 103 ? 20.344 35.844 -1.718 1 98.5 103 LEU B N 1
ATOM 4952 C CA . LEU B 1 103 ? 20.016 35.344 -0.396 1 98.5 103 LEU B CA 1
ATOM 4953 C C . LEU B 1 103 ? 21.266 34.844 0.319 1 98.5 103 LEU B C 1
ATOM 4955 O O . LEU B 1 103 ? 21.438 35.094 1.515 1 98.5 103 LEU B O 1
ATOM 4959 N N . GLN B 1 104 ? 22.109 34.125 -0.409 1 98.31 104 GLN B N 1
ATOM 4960 C CA . GLN B 1 104 ? 23.344 33.594 0.16 1 98.31 104 GLN B CA 1
ATOM 4961 C C . GLN B 1 104 ? 24.266 34.688 0.631 1 98.31 104 GLN B C 1
ATOM 4963 O O . GLN B 1 104 ? 24.969 34.531 1.638 1 98.31 104 GLN B O 1
ATOM 4968 N N . ASP B 1 105 ? 24.172 35.812 0.012 1 98.44 105 ASP B N 1
ATOM 4969 C CA . ASP B 1 105 ? 25.125 36.875 0.279 1 98.44 105 ASP B CA 1
ATOM 4970 C C . ASP B 1 105 ? 24.594 37.812 1.366 1 98.44 105 ASP B C 1
ATOM 4972 O O . ASP B 1 105 ? 25.375 38.438 2.094 1 98.44 105 ASP B O 1
ATOM 4976 N N . GLU B 1 106 ? 23.281 37.875 1.554 1 98.75 106 GLU B N 1
ATOM 4977 C CA . GLU B 1 106 ? 22.766 39.031 2.297 1 98.75 106 GLU B CA 1
ATOM 4978 C C . GLU B 1 106 ? 22.062 38.562 3.574 1 98.75 106 GLU B C 1
ATOM 4980 O O . GLU B 1 106 ? 21.938 39.344 4.52 1 98.75 106 GLU B O 1
ATOM 4985 N N . VAL B 1 107 ? 21.625 37.406 3.725 1 98.81 107 VAL B N 1
ATOM 4986 C CA . VAL B 1 107 ? 20.672 37.031 4.762 1 98.81 107 VAL B CA 1
ATOM 4987 C C . VAL B 1 107 ? 21.406 36.781 6.078 1 98.81 107 VAL B C 1
ATOM 4989 O O . VAL B 1 107 ? 22.391 36.062 6.117 1 98.81 107 VAL B O 1
ATOM 4992 N N . HIS B 1 108 ? 20.875 37.438 7.148 1 98.81 108 HIS B N 1
ATOM 4993 C CA . HIS B 1 108 ? 21.391 37.25 8.5 1 98.81 108 HIS B CA 1
ATOM 4994 C C . HIS B 1 108 ? 20.5 36.281 9.305 1 98.81 108 HIS B C 1
ATOM 4996 O O . HIS B 1 108 ? 21 35.5 10.109 1 98.81 108 HIS B O 1
ATOM 5002 N N . ILE B 1 109 ? 19.219 36.438 9.117 1 98.88 109 ILE B N 1
ATOM 5003 C CA . ILE B 1 109 ? 18.219 35.719 9.906 1 98.88 109 ILE B CA 1
ATOM 5004 C C . ILE B 1 109 ? 17.234 35 8.977 1 98.88 109 ILE B C 1
ATOM 5006 O O . ILE B 1 109 ? 16.656 35.625 8.078 1 98.88 109 ILE B O 1
ATOM 5010 N N . LEU B 1 110 ? 17.078 33.719 9.148 1 98.81 110 LEU B N 1
ATOM 5011 C CA . LEU B 1 110 ? 16.172 32.906 8.344 1 98.81 110 LEU B CA 1
ATOM 5012 C C . LEU B 1 110 ? 15.047 32.344 9.195 1 98.81 110 LEU B C 1
ATOM 5014 O O . LEU B 1 110 ? 15.305 31.656 10.188 1 98.81 110 LEU B O 1
ATOM 5018 N N . PHE B 1 111 ? 13.82 32.656 8.859 1 98.88 111 PHE B N 1
ATOM 5019 C CA . PHE B 1 111 ? 12.633 32.031 9.43 1 98.88 111 PHE B CA 1
ATOM 5020 C C . PHE B 1 111 ? 11.977 31.094 8.422 1 98.88 111 PHE B C 1
ATOM 5022 O O . PHE B 1 111 ? 11.5 31.531 7.371 1 98.88 111 PHE B O 1
ATOM 5029 N N . HIS B 1 112 ? 11.977 29.812 8.727 1 98.75 112 HIS B N 1
ATOM 5030 C CA . HIS B 1 112 ? 11.273 28.844 7.883 1 98.75 112 HIS B CA 1
ATOM 5031 C C . HIS B 1 112 ? 9.945 28.422 8.508 1 98.75 112 HIS B C 1
ATOM 5033 O O . HIS B 1 112 ? 9.906 27.469 9.289 1 98.75 112 HIS B O 1
ATOM 5039 N N . SER B 1 113 ? 8.867 29 8.047 1 97.81 113 SER B N 1
ATOM 5040 C CA . SER B 1 113 ? 7.543 28.75 8.617 1 97.81 113 SER B CA 1
ATOM 5041 C C . SER B 1 113 ? 6.602 28.141 7.586 1 97.81 113 SER B C 1
ATOM 5043 O O . SER B 1 113 ? 5.488 27.734 7.922 1 97.81 113 SER B O 1
ATOM 5045 N N . ALA B 1 114 ? 7.07 27.953 6.355 1 95.5 114 ALA B N 1
ATOM 5046 C CA . ALA B 1 114 ? 6.215 27.406 5.305 1 95.5 114 ALA B CA 1
ATOM 5047 C C . ALA B 1 114 ? 5.984 25.906 5.516 1 95.5 114 ALA B C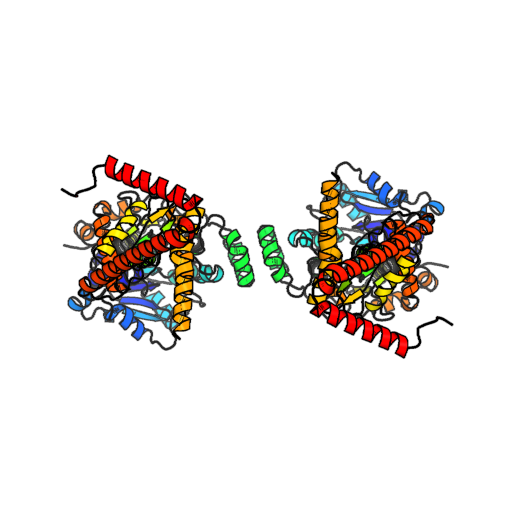 1
ATOM 5049 O O . ALA B 1 114 ? 6.926 25.156 5.797 1 95.5 114 ALA B O 1
ATOM 5050 N N . ALA B 1 115 ? 4.789 25.531 5.492 1 94.5 115 ALA B N 1
ATOM 5051 C CA . ALA B 1 115 ? 4.367 24.141 5.594 1 94.5 115 ALA B CA 1
ATOM 5052 C C . ALA B 1 115 ? 2.904 23.969 5.195 1 94.5 115 ALA B C 1
ATOM 5054 O O . ALA B 1 115 ? 2.15 24.953 5.172 1 94.5 115 ALA B O 1
ATOM 5055 N N . THR B 1 116 ? 2.572 22.797 4.781 1 93.81 116 THR B N 1
ATOM 5056 C CA . THR B 1 116 ? 1.146 22.484 4.789 1 93.81 116 THR B CA 1
ATOM 5057 C C . THR B 1 116 ? 0.686 22.078 6.188 1 93.81 116 THR B C 1
ATOM 5059 O O . THR B 1 116 ? 1.332 21.266 6.848 1 93.81 116 THR B O 1
ATOM 5062 N N . ILE B 1 117 ? -0.391 22.719 6.582 1 91.38 117 ILE B N 1
ATOM 5063 C CA . ILE B 1 117 ? -0.888 22.453 7.93 1 91.38 117 ILE B CA 1
ATOM 5064 C C . ILE B 1 117 ? -2.16 21.609 7.852 1 91.38 117 ILE B C 1
ATOM 5066 O O . ILE B 1 117 ? -2.83 21.391 8.867 1 91.38 117 ILE B O 1
ATOM 5070 N N . ARG B 1 118 ? -2.467 21.188 6.652 1 89.81 118 ARG B N 1
ATOM 5071 C CA . ARG B 1 118 ? -3.66 20.375 6.461 1 89.81 118 ARG B CA 1
ATOM 5072 C C . ARG B 1 118 ? -3.465 18.969 7.043 1 89.81 118 ARG B C 1
ATOM 5074 O O . ARG B 1 118 ? -2.502 18.281 6.703 1 89.81 118 ARG B O 1
ATOM 5081 N N . PHE B 1 119 ? -4.414 18.547 7.816 1 91.12 119 PHE B N 1
ATOM 5082 C CA . PHE B 1 119 ? -4.332 17.25 8.477 1 91.12 119 PHE B CA 1
ATOM 5083 C C . PHE B 1 119 ? -4.586 16.125 7.488 1 91.12 119 PHE B C 1
ATOM 5085 O O . PHE B 1 119 ? -4.082 15.016 7.668 1 91.12 119 PHE B O 1
ATOM 5092 N N . ASP B 1 120 ? -5.336 16.422 6.438 1 88.44 120 ASP B N 1
ATOM 5093 C CA . ASP B 1 120 ? -5.742 15.375 5.496 1 88.44 120 ASP B CA 1
ATOM 5094 C C . ASP B 1 120 ? -4.969 15.492 4.184 1 88.44 120 ASP B C 1
ATOM 5096 O O . ASP B 1 120 ? -5.41 14.984 3.15 1 88.44 120 ASP B O 1
ATOM 5100 N N . GLU B 1 121 ? -3.885 16.266 4.238 1 92.88 121 GLU B N 1
ATOM 5101 C CA . GLU B 1 121 ? -3.057 16.375 3.041 1 92.88 121 GLU B CA 1
ATOM 5102 C C . GLU B 1 121 ? -2.49 15.016 2.641 1 92.88 121 GLU B C 1
ATOM 5104 O O . GLU B 1 121 ? -2.096 14.227 3.5 1 92.88 121 GLU B O 1
ATOM 5109 N N . LYS B 1 122 ? -2.465 14.805 1.338 1 96.19 122 LYS B N 1
ATOM 5110 C CA . LYS B 1 122 ? -1.849 13.562 0.868 1 96.19 122 LYS B CA 1
ATOM 5111 C C . LYS B 1 122 ? -0.419 13.43 1.385 1 96.19 122 LYS B C 1
ATOM 5113 O O . LYS B 1 122 ? 0.321 14.414 1.441 1 96.19 122 LYS B O 1
ATOM 5118 N N . LEU B 1 123 ? -0.064 12.227 1.717 1 97.31 123 LEU B N 1
ATOM 5119 C CA . LEU B 1 123 ? 1.217 12 2.377 1 97.31 123 LEU B CA 1
ATOM 5120 C C . LEU B 1 123 ? 2.373 12.422 1.479 1 97.31 123 LEU B C 1
ATOM 5122 O O . LEU B 1 123 ? 3.307 13.086 1.936 1 97.31 123 LEU B O 1
ATOM 5126 N N . LYS B 1 124 ? 2.338 12.008 0.227 1 96 124 LYS B N 1
ATOM 5127 C CA . LYS B 1 124 ? 3.416 12.352 -0.697 1 96 124 LYS B CA 1
ATOM 5128 C C . LYS B 1 124 ? 3.635 13.859 -0.758 1 96 124 LYS B C 1
ATOM 5130 O O . LYS B 1 124 ? 4.77 14.328 -0.663 1 96 124 LYS B O 1
ATOM 5135 N N . LEU B 1 125 ? 2.598 14.594 -0.868 1 96.31 125 LEU B N 1
ATOM 5136 C CA . LEU B 1 125 ? 2.688 16.047 -0.938 1 96.31 125 LEU B CA 1
ATOM 5137 C C . LEU B 1 125 ? 3.143 16.625 0.396 1 96.31 125 LEU B C 1
ATOM 5139 O O . LEU B 1 125 ? 3.945 17.562 0.428 1 96.31 125 LEU B O 1
ATOM 5143 N N . SER B 1 126 ? 2.637 16.141 1.465 1 97.62 126 SER B N 1
ATOM 5144 C CA . SER B 1 126 ? 3.039 16.594 2.789 1 97.62 126 SER B CA 1
ATOM 5145 C C . SER B 1 126 ? 4.535 16.406 3.008 1 97.62 126 SER B C 1
ATOM 5147 O O . SER B 1 126 ? 5.199 17.266 3.596 1 97.62 126 SER B O 1
ATOM 5149 N N . LEU B 1 127 ? 5.047 15.281 2.557 1 97.81 127 LEU B N 1
ATOM 5150 C CA . LEU B 1 127 ? 6.473 15.008 2.67 1 97.81 127 LEU B CA 1
ATOM 5151 C C . LEU B 1 127 ? 7.281 15.992 1.827 1 97.81 127 LEU B C 1
ATOM 5153 O O . LEU B 1 127 ? 8.32 16.484 2.27 1 97.81 127 LEU B O 1
ATOM 5157 N N . GLU B 1 128 ? 6.816 16.266 0.673 1 96.38 128 GLU B N 1
ATOM 5158 C CA . GLU B 1 128 ? 7.5 17.203 -0.226 1 96.38 128 GLU B CA 1
ATOM 5159 C C . GLU B 1 128 ? 7.562 18.594 0.371 1 96.38 128 GLU B C 1
ATOM 5161 O O . GLU B 1 128 ? 8.602 19.266 0.304 1 96.38 128 GLU B O 1
ATOM 5166 N N . LEU B 1 129 ? 6.508 19 0.944 1 97.31 129 LEU B N 1
ATOM 5167 C CA . LEU B 1 129 ? 6.402 20.359 1.451 1 97.31 129 LEU B CA 1
ATOM 5168 C C . LEU B 1 129 ? 7.098 20.484 2.803 1 97.31 129 LEU B C 1
ATOM 5170 O O . LEU B 1 129 ? 7.891 21.406 3.008 1 97.31 129 LEU B O 1
ATOM 5174 N N . ASN B 1 130 ? 6.871 19.562 3.721 1 98.06 130 ASN B N 1
ATOM 5175 C CA . ASN B 1 130 ? 7.293 19.75 5.105 1 98.06 130 ASN B CA 1
ATOM 5176 C C . ASN B 1 130 ? 8.68 19.141 5.352 1 98.06 130 ASN B C 1
ATOM 5178 O O . ASN B 1 130 ? 9.406 19.594 6.23 1 98.06 130 ASN B O 1
ATOM 5182 N N . VAL B 1 131 ? 9.039 18.109 4.594 1 98.19 131 VAL B N 1
ATOM 5183 C CA . VAL B 1 131 ? 10.297 17.422 4.867 1 98.19 131 VAL B CA 1
ATOM 5184 C C . VAL B 1 131 ? 11.336 17.797 3.82 1 98.19 131 VAL B C 1
ATOM 5186 O O . VAL B 1 131 ? 12.383 18.375 4.156 1 98.19 131 VAL B O 1
ATOM 5189 N N . VAL B 1 132 ? 11.031 17.531 2.553 1 97.75 132 VAL B N 1
ATOM 5190 C CA . VAL B 1 132 ? 11.977 17.828 1.486 1 97.75 132 VAL B CA 1
ATOM 5191 C C . VAL B 1 132 ? 12.211 19.328 1.409 1 97.75 132 VAL B C 1
ATOM 5193 O O . VAL B 1 132 ? 13.344 19.781 1.195 1 97.75 132 VAL B O 1
ATOM 5196 N N . GLY B 1 133 ? 11.078 20.078 1.547 1 97.31 133 GLY B N 1
ATOM 5197 C CA . GLY B 1 133 ? 11.227 21.516 1.607 1 97.31 133 GLY B CA 1
ATOM 5198 C C . GLY B 1 133 ? 12.172 21.984 2.699 1 97.31 133 GLY B C 1
ATOM 5199 O O . GLY B 1 133 ? 13 22.875 2.475 1 97.31 133 GLY B O 1
ATOM 5200 N N . CYS B 1 134 ? 12.047 21.391 3.855 1 97.69 134 CYS B N 1
ATOM 5201 C CA . CYS B 1 134 ? 12.93 21.703 4.973 1 97.69 134 CYS B CA 1
ATOM 5202 C C . CYS B 1 134 ? 14.375 21.375 4.641 1 97.69 134 CYS B C 1
ATOM 5204 O O . CYS B 1 134 ? 15.289 22.141 4.934 1 97.69 134 CYS B O 1
ATOM 5206 N N . GLN B 1 135 ? 14.617 20.234 4.008 1 97.62 135 GLN B N 1
ATOM 5207 C CA . GLN B 1 135 ? 15.961 19.812 3.605 1 97.62 135 GLN B CA 1
ATOM 5208 C C . GLN B 1 135 ? 16.578 20.828 2.639 1 97.62 135 GLN B C 1
ATOM 5210 O O . GLN B 1 135 ? 17.75 21.172 2.76 1 97.62 135 GLN B O 1
ATOM 5215 N N . LYS B 1 136 ? 15.805 21.297 1.694 1 97.88 136 LYS B N 1
ATOM 5216 C CA . LYS B 1 136 ? 16.281 22.266 0.714 1 97.88 136 LYS B CA 1
ATOM 5217 C C . LYS B 1 136 ? 16.656 23.594 1.382 1 97.88 136 LYS B C 1
ATOM 5219 O O . LYS B 1 136 ? 17.609 24.25 0.98 1 97.88 136 LYS B O 1
ATOM 5224 N N . ILE B 1 137 ? 15.859 23.953 2.344 1 98.31 137 ILE B N 1
ATOM 5225 C CA . ILE B 1 137 ? 16.141 25.188 3.078 1 98.31 137 ILE B CA 1
ATOM 5226 C C . ILE B 1 137 ? 17.453 25.047 3.848 1 98.31 137 ILE B C 1
ATOM 5228 O O . ILE B 1 137 ? 18.234 25.984 3.912 1 98.31 137 ILE B O 1
ATOM 5232 N N . ILE B 1 138 ? 17.688 23.891 4.445 1 98.19 138 ILE B N 1
ATOM 5233 C CA . ILE B 1 138 ? 18.938 23.625 5.148 1 98.19 138 ILE B CA 1
ATOM 5234 C C . ILE B 1 138 ? 20.109 23.719 4.18 1 98.19 138 ILE B C 1
ATOM 5236 O O . ILE B 1 138 ? 21.125 24.344 4.488 1 98.19 138 ILE B O 1
ATOM 5240 N N . GLU B 1 139 ? 19.922 23.156 3.014 1 97.69 139 GLU B N 1
ATOM 5241 C CA . GLU B 1 139 ? 20.969 23.203 2 1 97.69 139 GLU B CA 1
ATOM 5242 C C . GLU B 1 139 ? 21.281 24.641 1.585 1 97.69 139 GLU B C 1
ATOM 5244 O O . GLU B 1 139 ? 22.438 25.031 1.444 1 97.69 139 GLU B O 1
ATOM 5249 N N . LEU B 1 140 ? 20.25 25.391 1.377 1 98 140 LEU B N 1
ATOM 5250 C CA . LEU B 1 140 ? 20.422 26.797 1.027 1 98 140 LEU B CA 1
ATOM 5251 C C . LEU B 1 140 ? 21.125 27.562 2.15 1 98 140 LEU B C 1
ATOM 5253 O O . LEU B 1 140 ? 22 28.375 1.896 1 98 140 LEU B O 1
ATOM 5257 N N . SER B 1 141 ? 20.719 27.312 3.383 1 98.19 141 SER B N 1
ATOM 5258 C CA . SER B 1 141 ? 21.25 28.031 4.547 1 98.19 141 SER B CA 1
ATOM 5259 C C . SER B 1 141 ? 22.734 27.75 4.746 1 98.19 141 SER B C 1
ATOM 5261 O O . SER B 1 141 ? 23.469 28.609 5.219 1 98.19 141 SER B O 1
ATOM 5263 N N . ARG B 1 142 ? 23.172 26.594 4.367 1 97.62 142 ARG B N 1
ATOM 5264 C CA . ARG B 1 142 ? 24.578 26.219 4.5 1 97.62 142 ARG B CA 1
ATOM 5265 C C . ARG B 1 142 ? 25.469 27.109 3.635 1 97.62 142 ARG B C 1
ATOM 5267 O O . ARG B 1 142 ? 26.641 27.328 3.949 1 97.62 142 ARG B O 1
ATOM 5274 N N . LYS B 1 143 ? 24.906 27.656 2.621 1 97.69 143 LYS B N 1
ATOM 5275 C CA . LYS B 1 143 ? 25.656 28.469 1.677 1 97.69 143 LYS B CA 1
ATOM 5276 C C . LYS B 1 143 ? 25.562 29.953 2.02 1 97.69 143 LYS B C 1
ATOM 5278 O O . LYS B 1 143 ? 26.172 30.797 1.355 1 97.69 143 LYS B O 1
ATOM 5283 N N . MET B 1 144 ? 24.828 30.344 3.041 1 98.44 144 MET B N 1
ATOM 5284 C CA . MET B 1 144 ? 24.656 31.75 3.428 1 98.44 144 MET B CA 1
ATOM 5285 C C . MET B 1 144 ? 25.859 32.25 4.207 1 98.44 144 MET B C 1
ATOM 5287 O O . MET B 1 144 ? 26.141 31.766 5.301 1 98.44 144 MET B O 1
ATOM 5291 N N . LYS B 1 145 ? 26.391 33.25 3.742 1 98.31 145 LYS B N 1
ATOM 5292 C CA . LYS B 1 145 ? 27.656 33.75 4.266 1 98.31 145 LYS B CA 1
ATOM 5293 C C . LYS B 1 145 ? 27.469 34.531 5.559 1 98.31 145 LYS B C 1
ATOM 5295 O O . LYS B 1 145 ? 28.359 34.562 6.41 1 98.31 145 LYS B O 1
ATOM 5300 N N . LYS B 1 146 ? 26.328 35.125 5.762 1 98.44 146 LYS B N 1
ATOM 5301 C CA . LYS B 1 146 ? 26.109 36.031 6.883 1 98.44 146 LYS B CA 1
ATOM 5302 C C . LYS B 1 146 ? 25.109 35.438 7.879 1 98.44 146 LYS B C 1
ATOM 5304 O O . LYS B 1 146 ? 24.688 36.125 8.812 1 98.44 146 LYS B O 1
ATOM 5309 N N . LEU B 1 147 ? 24.812 34.188 7.73 1 98.62 147 LEU B N 1
ATOM 5310 C CA . LEU B 1 147 ? 23.734 33.594 8.523 1 98.62 147 LEU B CA 1
ATOM 5311 C C . LEU B 1 147 ? 24.094 33.562 10 1 98.62 147 LEU B C 1
ATOM 5313 O O . LEU B 1 147 ? 25.156 33.062 10.383 1 98.62 147 LEU B O 1
ATOM 5317 N N . GLU B 1 148 ? 23.172 34.156 10.789 1 98.62 148 GLU B N 1
ATOM 5318 C CA . GLU B 1 148 ? 23.391 34.188 12.227 1 98.62 148 GLU B CA 1
ATOM 5319 C C . GLU B 1 148 ? 22.406 33.281 12.961 1 98.62 148 GLU B C 1
ATOM 5321 O O . GLU B 1 148 ? 22.719 32.812 14.055 1 98.62 148 GLU B O 1
ATOM 5326 N N . VAL B 1 149 ? 21.266 33.094 12.367 1 98.69 149 VAL B N 1
ATOM 5327 C CA . VAL B 1 149 ? 20.281 32.188 12.984 1 98.69 149 VAL B CA 1
ATOM 5328 C C . VAL B 1 149 ? 19.312 31.688 11.922 1 98.69 149 VAL B C 1
ATOM 5330 O O . VAL B 1 149 ? 18.938 32.406 11.016 1 98.69 149 VAL B O 1
ATOM 5333 N N . PHE B 1 150 ? 19.016 30.422 11.953 1 98.62 150 PHE B N 1
ATOM 5334 C CA . PHE B 1 150 ? 17.984 29.703 11.203 1 98.62 150 PHE B CA 1
ATOM 5335 C C . PHE B 1 150 ? 16.906 29.156 12.141 1 98.62 150 PHE B C 1
ATOM 5337 O O . PHE B 1 150 ? 17.172 28.25 12.922 1 98.62 150 PHE B O 1
ATOM 5344 N N . GLU B 1 151 ? 15.75 29.734 12.102 1 98.88 151 GLU B N 1
ATOM 5345 C CA . GLU B 1 151 ? 14.672 29.266 12.969 1 98.88 151 GLU B CA 1
ATOM 5346 C C . GLU B 1 151 ? 13.656 28.438 12.188 1 98.88 151 GLU B C 1
ATOM 5348 O O . GLU B 1 151 ? 13.109 28.891 11.18 1 98.88 151 GLU B O 1
ATOM 5353 N N . HIS B 1 152 ? 13.453 27.234 12.641 1 98.81 152 HIS B N 1
ATOM 5354 C CA . HIS B 1 152 ? 12.445 26.344 12.086 1 98.81 152 HIS B CA 1
ATOM 5355 C C . HIS B 1 152 ? 11.188 26.312 12.945 1 98.81 152 HIS B C 1
ATOM 5357 O O . HIS B 1 152 ? 11.266 26.141 14.164 1 98.81 152 HIS B O 1
ATOM 5363 N N . ILE B 1 153 ? 10.055 26.484 12.32 1 98.75 153 ILE B N 1
ATOM 5364 C CA . ILE B 1 153 ? 8.789 26.438 13.031 1 98.75 153 ILE B CA 1
ATOM 5365 C C . ILE B 1 153 ? 8.188 25.031 12.906 1 98.75 153 ILE B C 1
ATOM 5367 O O . ILE B 1 153 ? 7.754 24.641 11.82 1 98.75 153 ILE B O 1
ATOM 5371 N N . SER B 1 154 ? 8.172 24.328 13.945 1 98.5 154 SER B N 1
ATOM 5372 C CA . SER B 1 154 ? 7.547 23.016 14.039 1 98.5 154 SER B CA 1
ATOM 5373 C C . SER B 1 154 ? 6.191 23.094 14.734 1 98.5 154 SER B C 1
ATOM 5375 O O . SER B 1 154 ? 5.43 24.031 14.516 1 98.5 154 SER B O 1
ATOM 5377 N N . THR B 1 155 ? 5.785 22.094 15.398 1 98.25 155 THR B N 1
ATOM 5378 C CA . THR B 1 155 ? 4.543 22.062 16.172 1 98.25 155 THR B CA 1
ATOM 5379 C C . THR B 1 155 ? 4.738 21.281 17.469 1 98.25 155 THR B C 1
ATOM 5381 O O . THR B 1 155 ? 5.512 20.328 17.516 1 98.25 155 THR B O 1
ATOM 5384 N N . ALA B 1 156 ? 4.051 21.719 18.469 1 98.06 156 ALA B N 1
ATOM 5385 C CA . ALA B 1 156 ? 4.109 21.016 19.75 1 98.06 156 ALA B CA 1
ATOM 5386 C C . ALA B 1 156 ? 3.559 19.594 19.625 1 98.06 156 ALA B C 1
ATOM 5388 O O . ALA B 1 156 ? 3.834 18.75 20.469 1 98.06 156 ALA B O 1
ATOM 5389 N N . TYR B 1 157 ? 2.863 19.328 18.578 1 97.25 157 TYR B N 1
ATOM 5390 C CA . TYR B 1 157 ? 2.191 18.047 18.406 1 97.25 157 TYR B CA 1
ATOM 5391 C C . TYR B 1 157 ? 2.979 17.141 17.469 1 97.25 157 TYR B C 1
ATOM 5393 O O . TYR B 1 157 ? 2.471 16.109 17.016 1 97.25 157 TYR B O 1
ATOM 5401 N N . ALA B 1 158 ? 4.199 17.531 17.125 1 97.88 158 ALA B N 1
ATOM 5402 C CA . ALA B 1 158 ? 5.023 16.688 16.25 1 97.88 158 ALA B CA 1
ATOM 5403 C C . ALA B 1 158 ? 5.203 15.289 16.844 1 97.88 158 ALA B C 1
ATOM 5405 O O . ALA B 1 158 ? 5.324 14.312 16.109 1 97.88 158 ALA B O 1
ATOM 5406 N N . HIS B 1 159 ? 5.199 15.203 18.188 1 97.81 159 HIS B N 1
ATOM 5407 C CA . HIS B 1 159 ? 5.383 13.914 18.844 1 97.81 159 HIS B CA 1
ATOM 5408 C C . HIS B 1 159 ? 4.211 13.594 19.766 1 97.81 159 HIS B C 1
ATOM 5410 O O . HIS B 1 159 ? 4.41 13.109 20.891 1 97.81 159 HIS B O 1
ATOM 5416 N N . CYS B 1 160 ? 3.059 13.852 19.219 1 96.56 160 CYS B N 1
ATOM 5417 C CA . CYS B 1 160 ? 1.822 13.695 19.984 1 96.56 160 CYS B CA 1
ATOM 5418 C C . CYS B 1 160 ? 1.533 12.227 20.25 1 96.56 160 CYS B C 1
ATOM 5420 O O . CYS B 1 160 ? 0.587 11.898 20.969 1 96.56 160 CYS B O 1
ATOM 5422 N N . ASP B 1 161 ? 2.334 11.336 19.672 1 95.62 161 ASP B N 1
ATOM 5423 C CA . ASP B 1 161 ? 2.23 9.922 20 1 95.62 161 ASP B CA 1
ATOM 5424 C C . ASP B 1 161 ? 2.814 9.625 21.375 1 95.62 161 ASP B C 1
ATOM 5426 O O . ASP B 1 161 ? 2.67 8.516 21.906 1 95.62 161 ASP B O 1
ATOM 5430 N N . LYS B 1 162 ? 3.418 10.68 21.953 1 95.88 162 LYS B N 1
ATOM 5431 C CA . LYS B 1 162 ? 3.936 10.602 23.312 1 95.88 162 LYS B CA 1
ATOM 5432 C C . LYS B 1 162 ? 3.094 11.438 24.281 1 95.88 162 LYS B C 1
ATOM 5434 O O . LYS B 1 162 ? 2.623 12.516 23.906 1 95.88 162 LYS B O 1
ATOM 5439 N N . GLN B 1 163 ? 2.988 10.977 25.469 1 94.88 163 GLN B N 1
ATOM 5440 C CA . GLN B 1 163 ? 2.219 11.727 26.469 1 94.88 163 GLN B CA 1
ATOM 5441 C C . GLN B 1 163 ? 3.045 12.859 27.062 1 94.88 163 GLN B C 1
ATOM 5443 O O .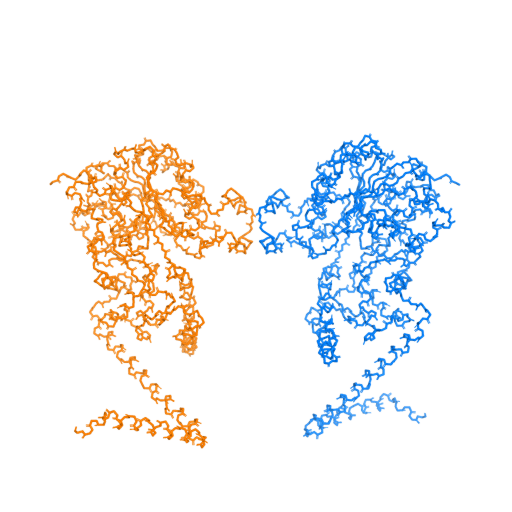 GLN B 1 163 ? 2.52 13.938 27.344 1 94.88 163 GLN B O 1
ATOM 5448 N N . HIS B 1 164 ? 4.309 12.516 27.312 1 97.38 164 HIS B N 1
ATOM 5449 C CA . HIS B 1 164 ? 5.238 13.508 27.844 1 97.38 164 HIS B CA 1
ATOM 5450 C C . HIS B 1 164 ? 6.195 13.984 26.75 1 97.38 164 HIS B C 1
ATOM 5452 O O . HIS B 1 164 ? 6.984 13.203 26.219 1 97.38 164 HIS B O 1
ATOM 5458 N N . ILE B 1 165 ? 6.109 15.219 26.453 1 98.06 165 ILE B N 1
ATOM 5459 C CA . ILE B 1 165 ? 6.902 15.766 25.359 1 98.06 165 ILE B CA 1
ATOM 5460 C C . ILE B 1 165 ? 7.887 16.797 25.891 1 98.06 165 ILE B C 1
ATOM 5462 O O . ILE B 1 165 ? 7.484 17.875 26.344 1 98.06 165 ILE B O 1
ATOM 5466 N N . GLU B 1 166 ? 9.156 16.516 25.828 1 98.12 166 GLU B N 1
ATOM 5467 C CA . GLU B 1 166 ? 10.227 17.391 26.297 1 98.12 166 GLU B CA 1
ATOM 5468 C C . GLU B 1 166 ? 10.781 18.234 25.156 1 98.12 166 GLU B C 1
ATOM 5470 O O . GLU B 1 166 ? 10.328 18.125 24.016 1 98.12 166 GLU B O 1
ATOM 5475 N N . GLU B 1 167 ? 11.625 19.109 25.531 1 98.06 167 GLU B N 1
ATOM 5476 C CA . GLU B 1 167 ? 12.281 19.953 24.531 1 98.06 167 GLU B CA 1
ATOM 5477 C C . GLU B 1 167 ? 13.562 19.312 24.016 1 98.06 167 GLU B C 1
ATOM 5479 O O . GLU B 1 167 ? 14.648 19.891 24.141 1 98.06 167 GLU B O 1
ATOM 5484 N N . ILE B 1 168 ? 13.352 18.125 23.438 1 97.69 168 ILE B N 1
ATOM 5485 C CA . ILE B 1 168 ? 14.445 17.344 22.859 1 97.69 168 ILE B CA 1
ATOM 5486 C C . ILE B 1 168 ? 14.039 16.797 21.5 1 97.69 168 ILE B C 1
ATOM 5488 O O . ILE B 1 168 ? 12.859 16.812 21.156 1 97.69 168 ILE B O 1
ATOM 5492 N N . PHE B 1 169 ? 15.047 16.438 20.75 1 97.62 169 PHE B N 1
ATOM 5493 C CA . PHE B 1 169 ? 14.766 15.734 19.5 1 97.62 169 PHE B CA 1
ATOM 5494 C C . PHE B 1 169 ? 14.391 14.281 19.766 1 97.62 169 PHE B C 1
ATOM 5496 O O . PHE B 1 169 ? 15.016 13.617 20.594 1 97.62 169 PHE B O 1
ATOM 5503 N N . TYR B 1 170 ? 13.367 13.812 19.141 1 97.62 170 TYR B N 1
ATOM 5504 C CA . TYR B 1 170 ? 12.93 12.422 19.25 1 97.62 170 TYR B CA 1
ATOM 5505 C C . TYR B 1 170 ? 13.211 11.664 17.969 1 97.62 170 TYR B C 1
ATOM 5507 O O . TYR B 1 170 ? 13.375 12.266 16.906 1 97.62 170 TYR B O 1
ATOM 5515 N N . PRO B 1 171 ? 13.352 10.344 18.094 1 96.19 171 PRO B N 1
ATOM 5516 C CA . PRO B 1 171 ? 13.453 9.562 16.859 1 96.19 171 PRO B CA 1
ATOM 5517 C C . PRO B 1 171 ? 12.25 9.742 15.93 1 96.19 171 PRO B C 1
ATOM 5519 O O . PRO B 1 171 ? 11.133 9.969 16.406 1 96.19 171 PRO B O 1
ATOM 5522 N N . PRO B 1 172 ? 12.508 9.672 14.664 1 95.75 172 PRO B N 1
ATOM 5523 C CA . PRO B 1 172 ? 11.391 9.805 13.727 1 95.75 172 PRO B CA 1
ATOM 5524 C C . PRO B 1 172 ? 10.391 8.648 13.844 1 95.75 172 PRO B C 1
ATOM 5526 O O . PRO B 1 172 ? 10.742 7.57 14.328 1 95.75 172 PRO B O 1
ATOM 5529 N N . PRO B 1 173 ? 9.18 8.844 13.422 1 94.38 173 PRO B N 1
ATOM 5530 C CA . PRO B 1 173 ? 8.117 7.852 13.586 1 94.38 173 PRO B CA 1
ATOM 5531 C C . PRO B 1 173 ? 8.227 6.699 12.586 1 94.38 173 PRO B C 1
ATOM 5533 O O . PRO B 1 173 ? 7.496 5.711 12.703 1 94.38 173 PRO B O 1
ATOM 5536 N N . ALA B 1 174 ? 9.086 6.801 11.664 1 92.81 174 ALA B N 1
ATOM 5537 C CA . ALA B 1 174 ? 9.305 5.77 10.656 1 92.81 174 ALA B CA 1
ATOM 5538 C C . ALA B 1 174 ? 10.727 5.832 10.109 1 92.81 174 ALA B C 1
ATOM 5540 O O . ALA B 1 174 ? 11.477 6.766 10.414 1 92.81 174 ALA B O 1
ATOM 5541 N N . ASP B 1 175 ? 11.117 4.762 9.43 1 94.56 175 ASP B N 1
ATOM 5542 C CA . ASP B 1 175 ? 12.383 4.824 8.703 1 94.56 175 ASP B CA 1
ATOM 5543 C C . ASP B 1 175 ? 12.297 5.797 7.531 1 94.56 175 ASP B C 1
ATOM 5545 O O . ASP B 1 175 ? 11.727 5.473 6.492 1 94.56 175 ASP B O 1
ATOM 5549 N N . VAL B 1 176 ? 12.906 6.918 7.746 1 96 176 VAL B N 1
ATOM 5550 C CA . VAL B 1 176 ? 12.742 8.047 6.836 1 96 176 VAL B CA 1
ATOM 5551 C C . VAL B 1 176 ? 13.266 7.676 5.453 1 96 176 VAL B C 1
ATOM 5553 O O . VAL B 1 176 ? 12.641 7.984 4.438 1 96 176 VAL B O 1
ATOM 5556 N N . ASP B 1 177 ? 14.406 7.023 5.359 1 94.81 177 ASP B N 1
ATOM 5557 C CA . ASP B 1 177 ? 15.016 6.672 4.082 1 94.81 177 ASP B CA 1
ATOM 5558 C C . ASP B 1 177 ? 14.141 5.684 3.309 1 94.81 177 ASP B C 1
ATOM 5560 O O . ASP B 1 177 ? 13.938 5.844 2.104 1 94.81 177 ASP B O 1
ATOM 5564 N N . LYS B 1 178 ? 13.672 4.652 3.98 1 95.06 178 LYS B N 1
ATOM 5565 C CA . LYS B 1 178 ? 12.789 3.672 3.354 1 95.06 178 LYS B CA 1
ATOM 5566 C C . LYS B 1 178 ? 11.484 4.32 2.889 1 95.06 178 LYS B C 1
ATOM 5568 O O . LYS B 1 178 ? 10.977 3.998 1.813 1 95.06 178 LYS B O 1
ATOM 5573 N N . LEU B 1 179 ? 10.953 5.191 3.752 1 96.38 179 LEU B N 1
ATOM 5574 C CA . LEU B 1 179 ? 9.734 5.914 3.418 1 96.38 179 LEU B CA 1
ATOM 5575 C C . LEU B 1 179 ? 9.938 6.777 2.178 1 96.38 179 LEU B C 1
ATOM 5577 O O . LEU B 1 179 ? 9.117 6.75 1.259 1 96.38 179 LEU B O 1
ATOM 5581 N N . MET B 1 180 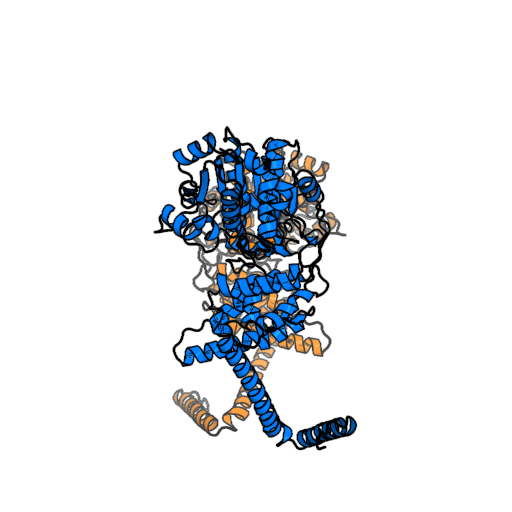? 11.023 7.547 2.156 1 95.44 180 MET B N 1
ATOM 5582 C CA . MET B 1 180 ? 11.305 8.438 1.038 1 95.44 180 MET B CA 1
ATOM 5583 C C . MET B 1 180 ? 11.531 7.648 -0.245 1 95.44 180 MET B C 1
ATOM 5585 O O . MET B 1 180 ? 11.133 8.086 -1.327 1 95.44 180 MET B O 1
ATOM 5589 N N . ASP B 1 181 ? 12.156 6.523 -0.155 1 95.25 181 ASP B N 1
ATOM 5590 C CA . ASP B 1 181 ? 12.367 5.66 -1.313 1 95.25 181 ASP B CA 1
ATOM 5591 C C . ASP B 1 181 ? 11.039 5.152 -1.869 1 95.25 181 ASP B C 1
ATOM 5593 O O . ASP B 1 181 ? 10.812 5.188 -3.08 1 95.25 181 ASP B O 1
ATOM 5597 N N . ALA B 1 182 ? 10.195 4.66 -1.016 1 95 182 ALA B N 1
ATOM 5598 C CA . ALA B 1 182 ? 8.891 4.156 -1.433 1 95 182 ALA B CA 1
ATOM 5599 C C . ALA B 1 182 ? 8.094 5.238 -2.154 1 95 182 ALA B C 1
ATOM 5601 O O . ALA B 1 182 ? 7.508 4.984 -3.211 1 95 182 ALA B O 1
ATOM 5602 N N . VAL B 1 183 ? 8.086 6.441 -1.603 1 95.38 183 VAL B N 1
ATOM 5603 C CA . VAL B 1 183 ? 7.301 7.539 -2.154 1 95.38 183 VAL B CA 1
ATOM 5604 C C . VAL B 1 183 ? 7.879 7.965 -3.502 1 95.38 183 VAL B C 1
ATOM 5606 O O . VAL B 1 183 ? 7.168 8.516 -4.344 1 95.38 183 VAL B O 1
ATOM 5609 N N . SER B 1 184 ? 9.164 7.727 -3.73 1 94.06 184 SER B N 1
ATOM 5610 C CA . SER B 1 184 ? 9.836 8.172 -4.945 1 94.06 184 SER B CA 1
ATOM 5611 C C . SER B 1 184 ? 9.344 7.391 -6.164 1 94.06 184 SER B C 1
ATOM 5613 O O . SER B 1 184 ? 9.359 7.91 -7.285 1 94.06 184 SER B O 1
ATOM 5615 N N . TRP B 1 185 ? 8.859 6.133 -5.996 1 94.31 185 TRP B N 1
ATOM 5616 C CA . TRP B 1 185 ? 8.539 5.34 -7.18 1 94.31 185 TRP B CA 1
ATOM 5617 C C . TRP B 1 185 ? 7.09 4.867 -7.148 1 94.31 185 TRP B C 1
ATOM 5619 O O . TRP B 1 185 ? 6.52 4.523 -8.188 1 94.31 185 TRP B O 1
ATOM 5629 N N . MET B 1 186 ? 6.461 4.793 -6.023 1 95.5 186 MET B N 1
ATOM 5630 C CA . MET B 1 186 ? 5.078 4.336 -5.93 1 95.5 186 MET B CA 1
ATOM 5631 C C . MET B 1 186 ? 4.113 5.414 -6.41 1 95.5 186 MET B C 1
ATOM 5633 O O . MET B 1 186 ? 4.402 6.605 -6.297 1 95.5 186 MET B O 1
ATOM 5637 N N . THR B 1 187 ? 2.963 5.016 -6.914 1 95 187 THR B N 1
ATOM 5638 C CA . THR B 1 187 ? 1.933 5.945 -7.363 1 95 187 THR B CA 1
ATOM 5639 C C . THR B 1 187 ? 1.227 6.586 -6.172 1 95 187 THR B C 1
ATOM 5641 O O . THR B 1 187 ? 1.31 6.082 -5.051 1 95 187 THR B O 1
ATOM 5644 N N . ASP B 1 188 ? 0.529 7.719 -6.395 1 95.31 188 ASP B N 1
ATOM 5645 C CA . ASP B 1 188 ? -0.217 8.398 -5.34 1 95.31 188 ASP B CA 1
ATOM 5646 C C . ASP B 1 188 ? -1.266 7.477 -4.727 1 95.31 188 ASP B C 1
ATOM 5648 O O . ASP B 1 188 ? -1.467 7.48 -3.51 1 95.31 188 ASP B O 1
ATOM 5652 N N . ASP B 1 189 ? -1.854 6.688 -5.555 1 94.94 189 ASP B N 1
ATOM 5653 C CA . ASP B 1 189 ? -2.893 5.777 -5.086 1 94.94 189 ASP B CA 1
ATOM 5654 C C . ASP B 1 189 ? -2.312 4.723 -4.145 1 94.94 189 ASP B C 1
ATOM 5656 O O . ASP B 1 189 ? -2.916 4.398 -3.119 1 94.94 189 ASP B O 1
ATOM 5660 N N . MET B 1 190 ? -1.192 4.168 -4.527 1 95.94 190 MET B N 1
ATOM 5661 C CA . MET B 1 190 ? -0.527 3.184 -3.682 1 95.94 190 MET B CA 1
ATOM 5662 C C . MET B 1 190 ? -0.207 3.77 -2.311 1 95.94 190 MET B C 1
ATOM 5664 O O . MET B 1 190 ? -0.521 3.164 -1.284 1 95.94 190 MET B O 1
ATOM 5668 N N . ILE B 1 191 ? 0.342 4.965 -2.33 1 96.94 191 ILE B N 1
ATOM 5669 C CA . ILE B 1 191 ? 0.743 5.621 -1.089 1 96.94 191 ILE B CA 1
ATOM 5670 C C . ILE B 1 191 ? -0.491 5.922 -0.243 1 96.94 191 ILE B C 1
ATOM 5672 O O . ILE B 1 191 ? -0.488 5.707 0.972 1 96.94 191 ILE B O 1
ATOM 5676 N N . ASP B 1 192 ? -1.495 6.43 -0.88 1 96 192 ASP B N 1
ATOM 5677 C CA . ASP B 1 192 ? -2.734 6.734 -0.169 1 96 192 ASP B CA 1
ATOM 5678 C C . ASP B 1 192 ? -3.277 5.496 0.54 1 96 192 ASP B C 1
ATOM 5680 O O . ASP B 1 192 ? -3.756 5.582 1.673 1 96 192 ASP B O 1
ATOM 5684 N N . LYS B 1 193 ? -3.166 4.367 -0.075 1 95.56 193 LYS B N 1
ATOM 5685 C CA . LYS B 1 193 ? -3.713 3.123 0.464 1 95.56 193 LYS B CA 1
ATOM 5686 C C . LYS B 1 193 ? -2.941 2.676 1.703 1 95.56 193 LYS B C 1
ATOM 5688 O O . LYS B 1 193 ? -3.52 2.094 2.623 1 95.56 193 LYS B O 1
ATOM 5693 N N . ILE B 1 194 ? -1.682 2.938 1.718 1 96.88 194 ILE B N 1
ATOM 5694 C CA . ILE B 1 194 ? -0.895 2.389 2.816 1 96.88 194 ILE B CA 1
ATOM 5695 C C . ILE B 1 194 ? -0.591 3.486 3.834 1 96.88 194 ILE B C 1
ATOM 5697 O O . ILE B 1 194 ? 0.053 3.234 4.855 1 96.88 194 ILE B O 1
ATOM 5701 N N . THR B 1 195 ? -1.034 4.672 3.623 1 96.94 195 THR B N 1
ATOM 5702 C CA . THR B 1 195 ? -0.765 5.82 4.48 1 96.94 195 THR B CA 1
ATOM 5703 C C . THR B 1 195 ? -1.212 5.547 5.91 1 96.94 195 THR B C 1
ATOM 5705 O O . THR B 1 195 ? -0.469 5.805 6.859 1 96.94 195 THR B O 1
ATOM 5708 N N . PRO B 1 196 ? -2.416 4.98 6.117 1 95.19 196 PRO B N 1
ATOM 5709 C CA . PRO B 1 196 ? -2.834 4.746 7.504 1 95.19 196 PRO B CA 1
ATOM 5710 C C . PRO B 1 196 ? -1.852 3.869 8.273 1 95.19 196 PRO B C 1
ATOM 5712 O O . PRO B 1 196 ? -1.59 4.121 9.453 1 95.19 196 PRO B O 1
ATOM 5715 N N . GLN B 1 197 ? -1.283 2.9 7.598 1 95.69 197 GLN B N 1
ATOM 5716 C CA . GLN B 1 197 ? -0.323 2.016 8.25 1 95.69 197 GLN B CA 1
ATOM 5717 C C . GLN B 1 197 ? 1.017 2.717 8.453 1 95.69 197 GLN B C 1
ATOM 5719 O O . GLN B 1 197 ? 1.691 2.492 9.461 1 95.69 197 GLN B O 1
ATOM 5724 N N . LEU B 1 198 ? 1.382 3.566 7.5 1 95.56 198 LEU B N 1
ATOM 5725 C CA . LEU B 1 198 ? 2.635 4.309 7.594 1 95.56 198 LEU B CA 1
ATOM 5726 C C . LEU B 1 198 ? 2.602 5.281 8.766 1 95.56 198 LEU B C 1
ATOM 5728 O O . LEU B 1 198 ? 3.611 5.477 9.445 1 95.56 198 LEU B O 1
ATOM 5732 N N . LEU B 1 199 ? 1.478 5.879 9.008 1 96.19 199 LEU B N 1
ATOM 5733 C CA . LEU B 1 199 ? 1.321 6.867 10.07 1 96.19 199 LEU B CA 1
ATOM 5734 C C . LEU B 1 199 ? 1.437 6.215 11.445 1 96.19 199 LEU B C 1
ATOM 5736 O O . LEU B 1 199 ? 1.853 6.859 12.414 1 96.19 199 LEU B O 1
ATOM 5740 N N . GLY B 1 200 ? 1.077 4.906 11.492 1 93.38 200 GLY B N 1
ATOM 5741 C CA . GLY B 1 200 ? 1.121 4.227 12.773 1 93.38 200 GLY B CA 1
ATOM 5742 C C . GLY B 1 200 ? 0.268 4.895 13.836 1 93.38 200 GLY B C 1
ATOM 5743 O O . GLY B 1 200 ? -0.939 5.062 13.648 1 93.38 200 GLY B O 1
ATOM 5744 N N . LYS B 1 201 ? 0.9 5.496 14.867 1 92.88 201 LYS B N 1
ATOM 5745 C CA . LYS B 1 201 ? 0.193 6.09 16 1 92.88 201 LYS B CA 1
ATOM 5746 C C . LYS B 1 201 ? -0.097 7.566 15.75 1 92.88 201 LYS B C 1
ATOM 5748 O O . LYS B 1 201 ? -0.808 8.203 16.531 1 92.88 201 LYS B O 1
ATOM 5753 N N . LYS B 1 202 ? 0.419 8.133 14.68 1 95.44 202 LYS B N 1
ATOM 5754 C CA . LYS B 1 202 ? 0.169 9.531 14.352 1 95.44 202 LYS B CA 1
ATOM 5755 C C . LYS B 1 202 ? -1.235 9.727 13.789 1 95.44 202 LYS B C 1
ATOM 5757 O O . LYS B 1 202 ? -1.696 8.93 12.969 1 95.44 202 LYS B O 1
ATOM 5762 N N . PRO B 1 203 ? -1.919 10.711 14.195 1 94.5 203 PRO B N 1
ATOM 5763 C CA . PRO B 1 203 ? -3.312 10.906 13.789 1 94.5 203 PRO B CA 1
ATOM 5764 C C . PRO B 1 203 ? -3.441 11.43 12.359 1 94.5 203 PRO B C 1
ATOM 5766 O O . PRO B 1 203 ? -4.508 11.32 11.75 1 94.5 203 PRO B O 1
ATOM 5769 N N . ASN B 1 204 ? -2.385 12.078 11.828 1 95 204 ASN B N 1
ATOM 5770 C CA . ASN B 1 204 ? -2.494 12.703 10.516 1 95 204 ASN B CA 1
ATOM 5771 C C . ASN B 1 204 ? -1.123 12.922 9.875 1 95 204 ASN B C 1
ATOM 5773 O O . ASN B 1 204 ? -0.095 12.695 10.516 1 95 204 ASN B O 1
ATOM 5777 N N . THR B 1 205 ? -1.143 13.344 8.625 1 96.75 205 THR B N 1
ATOM 5778 C CA . THR B 1 205 ? 0.098 13.492 7.871 1 96.75 205 THR B CA 1
ATOM 5779 C C . THR B 1 205 ? 0.865 14.727 8.336 1 96.75 205 THR B C 1
ATOM 5781 O O . THR B 1 205 ? 2.094 14.773 8.25 1 96.75 205 THR B O 1
ATOM 5784 N N . TYR B 1 206 ? 0.197 15.695 8.906 1 96.44 206 TYR B N 1
ATOM 5785 C CA . TYR B 1 206 ? 0.837 16.922 9.367 1 96.44 206 TYR B CA 1
ATOM 5786 C C . TYR B 1 206 ? 1.788 16.641 10.523 1 96.44 206 TYR B C 1
ATOM 5788 O O . TYR B 1 206 ? 2.982 16.938 10.438 1 96.44 206 TYR B O 1
ATOM 5796 N N . THR B 1 207 ? 1.264 16.078 11.602 1 97.69 207 THR B N 1
ATOM 5797 C CA . THR B 1 207 ? 2.102 15.781 12.758 1 97.69 207 THR B CA 1
ATOM 5798 C C . THR B 1 207 ? 3.203 14.797 12.375 1 97.69 207 THR B C 1
ATOM 5800 O O . THR B 1 207 ? 4.332 14.898 12.859 1 97.69 207 THR B O 1
ATOM 5803 N N . PHE B 1 208 ? 2.865 13.914 11.492 1 98.12 208 PHE B N 1
ATOM 5804 C CA . PHE B 1 208 ? 3.801 12.898 11.031 1 98.12 208 PHE B CA 1
ATOM 5805 C C . PHE B 1 208 ? 4.98 13.539 10.305 1 98.12 208 PHE B C 1
ATOM 5807 O O . PHE B 1 208 ? 6.137 13.273 10.641 1 98.12 208 PHE B O 1
ATOM 5814 N N . THR B 1 209 ? 4.73 14.352 9.352 1 98.5 209 THR B N 1
ATOM 5815 C CA . THR B 1 209 ? 5.789 14.922 8.523 1 98.5 209 THR B CA 1
ATOM 5816 C C . THR B 1 209 ? 6.5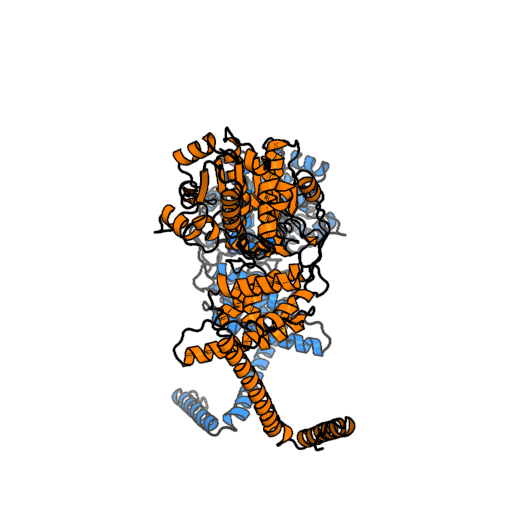74 15.977 9.289 1 98.5 209 THR B C 1
ATOM 5818 O O . THR B 1 209 ? 7.773 16.156 9.07 1 98.5 209 THR B O 1
ATOM 5821 N N . LYS B 1 210 ? 5.934 16.672 10.203 1 98.56 210 LYS B N 1
ATOM 5822 C CA . LYS B 1 210 ? 6.66 17.641 11.023 1 98.56 210 LYS B CA 1
ATOM 5823 C C . LYS B 1 210 ? 7.652 16.953 11.953 1 98.56 210 LYS B C 1
ATOM 5825 O O . LYS B 1 210 ? 8.734 17.484 12.227 1 98.56 210 LYS B O 1
ATOM 5830 N N . ALA B 1 211 ? 7.277 15.805 12.484 1 98.56 211 ALA B N 1
ATOM 5831 C CA . ALA B 1 211 ? 8.219 15.008 13.273 1 98.56 211 ALA B CA 1
ATOM 5832 C C . ALA B 1 211 ? 9.43 14.602 12.445 1 98.56 211 ALA B C 1
ATOM 5834 O O . ALA B 1 211 ? 10.562 14.656 12.914 1 98.56 211 ALA B O 1
ATOM 5835 N N . ILE B 1 212 ? 9.164 14.18 11.227 1 98.5 212 ILE B N 1
ATOM 5836 C CA . ILE B 1 212 ? 10.242 13.766 10.344 1 98.5 212 ILE B CA 1
ATOM 5837 C C . ILE B 1 212 ? 11.125 14.969 10.008 1 98.5 212 ILE B C 1
ATOM 5839 O O . ILE B 1 212 ? 12.352 14.852 9.945 1 98.5 212 ILE B O 1
ATOM 5843 N N . ALA B 1 213 ? 10.508 16.156 9.766 1 98.5 213 ALA B N 1
ATOM 5844 C CA . ALA B 1 213 ? 11.266 17.375 9.484 1 98.5 213 ALA B CA 1
ATOM 5845 C C . ALA B 1 213 ? 12.203 17.719 10.633 1 98.5 213 ALA B C 1
ATOM 5847 O O . ALA B 1 213 ? 13.344 18.125 10.398 1 98.5 213 ALA B O 1
ATOM 5848 N N . GLU B 1 214 ? 11.758 17.594 11.859 1 98.25 214 GLU B N 1
ATOM 5849 C CA . GLU B 1 214 ? 12.617 17.828 13.016 1 98.25 214 GLU B CA 1
ATOM 5850 C C . GLU B 1 214 ? 13.836 16.906 13 1 98.25 214 GLU B C 1
ATOM 5852 O O . GLU B 1 214 ? 14.945 17.328 13.336 1 98.25 214 GLU B O 1
ATOM 5857 N N . HIS B 1 215 ? 13.547 15.672 12.68 1 97.75 215 HIS B N 1
ATOM 5858 C CA . HIS B 1 215 ? 14.641 14.711 12.602 1 97.75 215 HIS B CA 1
ATOM 5859 C C . HIS B 1 215 ? 15.672 15.141 11.562 1 97.75 215 HIS B C 1
ATOM 5861 O O . HIS B 1 215 ? 16.875 15.031 11.797 1 97.75 215 HIS B O 1
ATOM 5867 N N . LYS B 1 216 ? 15.219 15.594 10.453 1 97.62 216 LYS B N 1
ATOM 5868 C CA . LYS B 1 216 ? 16.125 16.062 9.406 1 97.62 216 LYS B CA 1
ATOM 5869 C C . LYS B 1 216 ? 16.922 17.266 9.875 1 97.62 216 LYS B C 1
ATOM 5871 O O . LYS B 1 216 ? 18.109 17.422 9.531 1 97.62 216 LYS B O 1
ATOM 5876 N N . ILE B 1 217 ? 16.266 18.172 10.617 1 98 217 ILE B N 1
ATOM 5877 C CA . ILE B 1 217 ? 16.953 19.312 11.188 1 98 217 ILE B CA 1
ATOM 5878 C C . ILE B 1 217 ? 18.078 18.844 12.109 1 98 217 ILE B C 1
ATOM 5880 O O . ILE B 1 217 ? 19.188 19.375 12.062 1 98 217 ILE B O 1
ATOM 5884 N N . MET B 1 218 ? 17.75 17.875 12.898 1 97.19 218 MET B N 1
ATOM 5885 C CA . MET B 1 218 ? 18.734 17.328 13.828 1 97.19 218 MET B CA 1
ATOM 5886 C C . MET B 1 218 ? 19.922 16.734 13.086 1 97.19 218 MET B C 1
ATOM 5888 O O . MET B 1 218 ? 21.078 16.969 13.461 1 97.19 218 MET B O 1
ATOM 5892 N N . GLU B 1 219 ? 19.656 16.031 12.023 1 96.12 219 GLU B N 1
ATOM 5893 C CA . GLU B 1 219 ? 20.688 15.305 11.289 1 96.12 219 GLU B CA 1
ATOM 5894 C C . GLU B 1 219 ? 21.5 16.25 10.398 1 96.12 219 GLU B C 1
ATOM 5896 O O . GLU B 1 219 ? 22.734 16.234 10.43 1 96.12 219 GLU B O 1
ATOM 5901 N N . LEU B 1 220 ? 20.797 17.047 9.695 1 96.62 220 LEU B N 1
ATOM 5902 C CA . LEU B 1 220 ? 21.438 17.844 8.648 1 96.62 220 LEU B CA 1
ATOM 5903 C C . LEU B 1 220 ? 21.812 19.219 9.172 1 96.62 220 LEU B C 1
ATOM 5905 O O . LEU B 1 220 ? 22.609 19.922 8.555 1 96.62 220 LEU B O 1
ATOM 5909 N N . GLY B 1 221 ? 21.219 19.672 10.289 1 96 221 GLY B N 1
ATOM 5910 C CA . GLY B 1 221 ? 21.406 21.016 10.805 1 96 221 GLY B CA 1
ATOM 5911 C C . GLY B 1 221 ? 22.641 21.172 11.664 1 96 221 GLY B C 1
ATOM 5912 O O . GLY B 1 221 ? 22.922 22.25 12.195 1 96 221 GLY B O 1
ATOM 5913 N N . LYS B 1 222 ? 23.406 20.062 11.773 1 93.44 222 LYS B N 1
ATOM 5914 C CA . LYS B 1 222 ? 24.625 20.109 12.602 1 93.44 222 LYS B CA 1
ATOM 5915 C C . LYS B 1 222 ? 25.578 21.188 12.109 1 93.44 222 LYS B C 1
ATOM 5917 O O . LYS B 1 222 ? 25.875 21.266 10.914 1 93.44 222 LYS B O 1
ATOM 5922 N N . GLY B 1 223 ? 26 22.016 13.023 1 93.56 223 GLY B N 1
ATOM 5923 C CA . GLY B 1 223 ? 26.953 23.062 12.68 1 93.56 223 GLY B CA 1
ATOM 5924 C C . GLY B 1 223 ? 26.281 24.375 12.305 1 93.56 223 GLY B C 1
ATOM 5925 O O . GLY B 1 223 ? 26.938 25.406 12.203 1 93.56 223 GLY B O 1
ATOM 5926 N N . LEU B 1 224 ? 25.047 24.422 12.109 1 96.56 224 LEU B N 1
ATOM 5927 C CA . LEU B 1 224 ? 24.281 25.625 11.773 1 96.56 224 LEU B CA 1
ATOM 5928 C C . LEU B 1 224 ? 23.656 26.219 13.023 1 96.56 224 LEU B C 1
ATOM 5930 O O . LEU B 1 224 ? 23.344 25.516 13.977 1 96.56 224 LEU B O 1
ATOM 5934 N N . PRO B 1 225 ? 23.547 27.547 13.062 1 98 225 PRO B N 1
ATOM 5935 C CA . PRO B 1 225 ? 22.875 28.203 14.195 1 98 225 PRO B CA 1
ATOM 5936 C C . PRO B 1 225 ? 21.359 28.109 14.117 1 98 225 PRO B C 1
ATOM 5938 O O . PRO B 1 225 ? 20.688 29.109 13.852 1 98 225 PRO B O 1
ATOM 5941 N N . ILE B 1 226 ? 20.859 26.938 14.469 1 98.38 226 ILE B N 1
ATOM 5942 C CA . ILE B 1 226 ? 19.438 26.656 14.297 1 98.38 226 ILE B CA 1
ATOM 5943 C C . ILE B 1 226 ? 18.75 26.672 15.648 1 98.38 226 ILE B C 1
ATOM 5945 O O . ILE B 1 226 ? 19.328 26.297 16.672 1 98.38 226 ILE B O 1
ATOM 5949 N N . CYS B 1 227 ? 17.578 27.156 15.75 1 98.38 227 CYS B N 1
ATOM 5950 C CA . CYS B 1 227 ? 16.656 26.891 16.844 1 98.38 227 CYS B CA 1
ATOM 5951 C C . CYS B 1 227 ? 15.281 26.484 16.328 1 98.38 227 CYS B C 1
ATOM 5953 O O . CYS B 1 227 ? 14.938 26.781 15.18 1 98.38 227 CYS B O 1
ATOM 5955 N N . VAL B 1 228 ? 14.531 25.719 17.094 1 98.75 228 VAL B N 1
ATOM 5956 C CA . VAL B 1 228 ? 13.234 25.188 16.688 1 98.75 228 VAL B CA 1
ATOM 5957 C C . VAL B 1 228 ? 12.148 25.656 17.656 1 98.75 228 VAL B C 1
ATOM 5959 O O . VAL B 1 228 ? 12.297 25.516 18.875 1 98.75 228 VAL B O 1
ATOM 5962 N N . VAL B 1 229 ? 11.125 26.25 17.141 1 98.75 229 VAL B N 1
ATOM 5963 C CA . VAL B 1 229 ? 9.953 26.641 17.938 1 98.75 229 VAL B CA 1
ATOM 5964 C C . VAL B 1 229 ? 8.781 25.719 17.609 1 98.75 229 VAL B C 1
ATOM 5966 O O . VAL B 1 229 ? 8.477 25.469 16.438 1 98.75 229 VAL B O 1
ATOM 5969 N N . ARG B 1 230 ? 8.141 25.172 18.672 1 98.62 230 ARG B N 1
ATOM 5970 C CA . ARG B 1 230 ? 7.02 24.25 18.562 1 98.62 230 ARG B CA 1
ATOM 5971 C C . ARG B 1 230 ? 5.734 24.891 19.078 1 98.62 230 ARG B C 1
ATOM 5973 O O . ARG B 1 230 ? 5.309 24.625 20.203 1 98.62 230 ARG B O 1
ATOM 5980 N N . PRO B 1 231 ? 5.074 25.656 18.234 1 98.12 231 PRO B N 1
ATOM 5981 C CA . PRO B 1 231 ? 3.791 26.203 18.688 1 98.12 231 PRO B CA 1
ATOM 5982 C C . PRO B 1 231 ? 2.723 25.109 18.844 1 98.12 231 PRO B C 1
ATOM 5984 O O . PRO B 1 231 ? 2.676 24.172 18.047 1 98.12 231 PRO B O 1
ATOM 5987 N N . SER B 1 232 ? 1.907 25.219 19.875 1 97.25 232 SER B N 1
ATOM 5988 C CA . SER B 1 232 ? 0.708 24.391 19.953 1 97.25 232 SER B CA 1
ATOM 5989 C C . SER B 1 232 ? -0.398 24.938 19.047 1 97.25 232 SER B C 1
ATOM 5991 O O . SER B 1 232 ? -0.132 25.391 17.938 1 97.25 232 SER B O 1
ATOM 5993 N N . ILE B 1 233 ? -1.638 24.844 19.406 1 95.62 233 ILE B N 1
ATOM 5994 C CA . ILE B 1 233 ? -2.729 25.328 18.578 1 95.62 233 ILE B CA 1
ATOM 5995 C C . ILE B 1 233 ? -2.762 26.859 18.625 1 95.62 233 ILE B C 1
ATOM 5997 O O . ILE B 1 233 ? -3.049 27.453 19.656 1 95.62 233 ILE B O 1
ATOM 6001 N N . VAL B 1 234 ? -2.514 27.453 17.484 1 97 234 VAL B N 1
ATOM 6002 C CA . VAL B 1 234 ? -2.395 28.906 17.422 1 97 234 VAL B CA 1
ATOM 6003 C C . VAL B 1 234 ? -3.773 29.516 17.203 1 97 234 VAL B C 1
ATOM 6005 O O . VAL B 1 234 ? -4.508 29.125 16.297 1 97 234 VAL B O 1
ATOM 6008 N N . GLY B 1 235 ? -4.133 30.453 18.047 1 96.44 235 GLY B N 1
ATOM 6009 C CA . GLY B 1 235 ? -5.41 31.141 17.969 1 96.44 235 GLY B CA 1
ATOM 6010 C C . GLY B 1 235 ? -5.27 32.625 17.703 1 96.44 235 GLY B C 1
ATOM 6011 O O . GLY B 1 235 ? -4.227 33.094 17.234 1 96.44 235 GLY B O 1
ATOM 6012 N N . ALA B 1 236 ? -6.289 33.406 17.953 1 97.62 236 ALA B N 1
ATOM 6013 C CA . ALA B 1 236 ? -6.352 34.844 17.688 1 97.62 236 ALA B CA 1
ATOM 6014 C C . ALA B 1 236 ? -5.355 35.594 18.562 1 97.62 236 ALA B C 1
ATOM 6016 O O . ALA B 1 236 ? -4.922 35.094 19.609 1 97.62 236 ALA B O 1
ATOM 6017 N N . ALA B 1 237 ? -5.035 36.781 18.141 1 98 237 ALA B N 1
ATOM 6018 C CA . ALA B 1 237 ? -4.117 37.625 18.922 1 98 237 ALA B CA 1
ATOM 6019 C C . ALA B 1 237 ? -4.734 38 20.25 1 98 237 ALA B C 1
ATOM 6021 O O . ALA B 1 237 ? -5.93 38.312 20.328 1 98 237 ALA B O 1
ATOM 6022 N N . TRP B 1 238 ? -3.93 37.938 21.266 1 97.75 238 TRP B N 1
ATOM 6023 C CA . TRP B 1 238 ? -4.387 38.312 22.594 1 97.75 238 TRP B CA 1
ATOM 6024 C C . TRP B 1 238 ? -4.352 39.844 22.766 1 97.75 238 TRP B C 1
ATOM 6026 O O . TRP B 1 238 ? -5.355 40.469 23.141 1 97.75 238 TRP B O 1
ATOM 6036 N N . LYS B 1 239 ? -3.15 40.438 22.406 1 95.56 239 LYS B N 1
ATOM 6037 C CA . LYS B 1 239 ? -2.986 41.875 22.625 1 95.56 239 LYS B CA 1
ATOM 6038 C C . LYS B 1 239 ? -2.518 42.562 21.344 1 95.56 239 LYS B C 1
ATOM 6040 O O . LYS B 1 239 ? -3.061 43.594 20.969 1 95.56 239 LYS B O 1
ATOM 6045 N N . ASP B 1 240 ? -1.493 42 20.703 1 92.19 240 ASP B N 1
ATOM 6046 C CA . ASP B 1 240 ? -0.815 42.656 19.594 1 92.19 240 ASP B CA 1
ATOM 6047 C C . ASP B 1 240 ? -1.127 42 18.266 1 92.19 240 ASP B C 1
ATOM 6049 O O . ASP B 1 240 ? -1.147 40.75 18.172 1 92.19 240 ASP B O 1
ATOM 6053 N N . PRO B 1 241 ? -1.257 42.688 17.172 1 89.56 241 PRO B N 1
ATOM 6054 C CA . PRO B 1 241 ? -1.306 44.156 17.094 1 89.56 241 PRO B CA 1
ATOM 6055 C C . PRO B 1 241 ? -2.607 44.719 17.656 1 89.56 241 PRO B C 1
ATOM 6057 O O . PRO B 1 241 ? -2.668 45.906 17.984 1 89.56 241 PRO B O 1
ATOM 6060 N N . PHE B 1 242 ? -3.629 43.906 17.641 1 94.06 242 PHE B N 1
ATOM 6061 C CA . PHE B 1 242 ? -4.871 44.188 18.344 1 94.06 242 PHE B CA 1
ATOM 6062 C C . PHE B 1 242 ? -5.621 42.906 18.672 1 94.06 242 PHE B C 1
ATOM 6064 O O . PHE B 1 242 ? -5.48 41.906 17.984 1 94.06 242 PHE B O 1
ATOM 6071 N N . PRO B 1 243 ? -6.41 42.969 19.703 1 96.06 243 PRO B N 1
ATOM 6072 C CA . PRO B 1 243 ? -7.07 41.75 20.203 1 96.06 243 PRO B CA 1
ATOM 6073 C C . PRO B 1 243 ? -8.047 41.156 19.188 1 96.06 243 PRO B C 1
ATOM 6075 O O . PRO B 1 243 ? -8.781 41.906 18.531 1 96.06 243 PRO B O 1
ATOM 6078 N N . GLY B 1 244 ? -7.953 39.781 19.062 1 96.81 244 GLY B N 1
ATOM 6079 C CA . GLY B 1 244 ? -8.953 39.094 18.281 1 96.81 244 GLY B CA 1
ATOM 6080 C C . GLY B 1 244 ? -8.539 38.875 16.828 1 96.81 244 GLY B C 1
ATOM 6081 O O . GLY B 1 244 ? -9.234 38.188 16.078 1 96.81 244 GLY B O 1
ATOM 6082 N N . TRP B 1 245 ? -7.438 39.375 16.438 1 96.56 245 TRP B N 1
ATOM 6083 C CA . TRP B 1 245 ? -7.02 39.219 15.055 1 96.56 245 TRP B CA 1
ATOM 6084 C C . TRP B 1 245 ? -6.863 37.75 14.688 1 96.56 245 TRP B C 1
ATOM 6086 O O . TRP B 1 245 ? -6.176 37 15.383 1 96.56 245 TRP B O 1
ATOM 6096 N N . ILE B 1 246 ? -7.461 37.344 13.688 1 95.81 246 ILE B N 1
ATOM 6097 C CA . ILE B 1 246 ? -7.426 36 13.102 1 95.81 246 ILE B CA 1
ATOM 6098 C C . ILE B 1 246 ? -7.863 36.062 11.641 1 95.81 246 ILE B C 1
ATOM 6100 O O . ILE B 1 246 ? -8.742 36.844 11.281 1 95.81 246 ILE B O 1
ATOM 6104 N N . ASP B 1 247 ? -7.172 35.281 10.773 1 91.5 247 ASP B N 1
ATOM 6105 C CA . ASP B 1 247 ? -7.52 35.531 9.375 1 91.5 247 ASP B CA 1
ATOM 6106 C C . ASP B 1 247 ? -7.727 34.188 8.641 1 91.5 247 ASP B C 1
ATOM 6108 O O . ASP B 1 247 ? -7.68 34.156 7.406 1 91.5 247 ASP B O 1
ATOM 6112 N N . ASN B 1 248 ? -7.812 33.156 9.414 1 88.75 248 ASN B N 1
ATOM 6113 C CA . ASN B 1 248 ? -8.008 31.875 8.719 1 88.75 248 ASN B CA 1
ATOM 6114 C C . ASN B 1 248 ? -9.008 30.984 9.453 1 88.75 248 ASN B C 1
ATOM 6116 O O . ASN B 1 248 ? -9.359 31.25 10.602 1 88.75 248 ASN B O 1
ATOM 6120 N N . LEU B 1 249 ? -9.438 29.953 8.789 1 86.56 249 LEU B N 1
ATOM 6121 C CA . LEU B 1 249 ? -10.453 29.047 9.305 1 86.56 249 LEU B CA 1
ATOM 6122 C C . LEU B 1 249 ? -9.812 27.781 9.891 1 86.56 249 LEU B C 1
ATOM 6124 O O . LEU B 1 249 ? -10.516 26.859 10.32 1 86.56 249 LEU B O 1
ATOM 6128 N N . ASN B 1 250 ? -8.578 27.797 9.953 1 81.94 250 ASN B N 1
ATOM 6129 C CA . ASN B 1 250 ? -7.902 26.578 10.391 1 81.94 250 ASN B CA 1
ATOM 6130 C C . ASN B 1 250 ? -8.086 26.328 11.883 1 81.94 250 ASN B C 1
ATOM 6132 O O . ASN B 1 250 ? -8.297 27.266 12.648 1 81.94 250 ASN B O 1
ATOM 6136 N N . GLY B 1 251 ? -8.133 25.062 12.25 1 79.75 251 GLY B N 1
ATOM 6137 C CA . GLY B 1 251 ? -8.203 24.703 13.656 1 79.75 251 GLY B CA 1
ATOM 6138 C C . GLY B 1 251 ? -9.531 25.047 14.297 1 79.75 251 GLY B C 1
ATOM 6139 O O . GLY B 1 251 ? -10.594 24.719 13.758 1 79.75 251 GLY B O 1
ATOM 6140 N N . PRO B 1 252 ? -9.445 25.703 15.383 1 86.38 252 PRO B N 1
ATOM 6141 C CA . PRO B 1 252 ? -10.656 25.953 16.172 1 86.38 252 PRO B CA 1
ATOM 6142 C C . PRO B 1 252 ? -11.531 27.062 15.57 1 86.38 252 PRO B C 1
ATOM 6144 O O . PRO B 1 252 ? -12.742 27.062 15.781 1 86.38 252 PRO B O 1
ATOM 6147 N N . SER B 1 253 ? -10.945 27.953 14.797 1 90.75 253 SER B N 1
ATOM 6148 C CA . SER B 1 253 ? -11.703 29.078 14.242 1 90.75 253 SER B CA 1
ATOM 6149 C C . SER B 1 253 ? -12.852 28.578 13.359 1 90.75 253 SER B C 1
ATOM 6151 O O . SER B 1 253 ? -13.961 29.109 13.422 1 90.75 253 SER B O 1
ATOM 6153 N N . GLY B 1 254 ? -12.477 27.656 12.523 1 87.19 254 GLY B N 1
ATOM 6154 C CA . GLY B 1 254 ? -13.523 27.078 11.695 1 87.19 254 GLY B CA 1
ATOM 6155 C C . GLY B 1 254 ? -14.633 26.438 12.5 1 87.19 254 GLY B C 1
ATOM 6156 O O . GLY B 1 254 ? -15.812 26.531 12.141 1 87.19 254 GLY B O 1
ATOM 6157 N N . LEU B 1 255 ? -14.242 25.828 13.555 1 86.62 255 LEU B N 1
ATOM 6158 C CA . LEU B 1 255 ? -15.211 25.172 14.43 1 86.62 255 LEU B CA 1
ATOM 6159 C C . LEU B 1 255 ? -16.078 26.203 15.141 1 86.62 255 LEU B C 1
ATOM 6161 O O . LEU B 1 255 ? -17.281 26 15.328 1 86.62 255 LEU B O 1
ATOM 6165 N N . PHE B 1 256 ? -15.461 27.266 15.57 1 90.94 256 PHE B N 1
ATOM 6166 C CA . PHE B 1 256 ? -16.203 28.344 16.219 1 90.94 256 PHE B CA 1
ATOM 6167 C C . PHE B 1 256 ? -17.281 28.891 15.289 1 90.94 256 PHE B C 1
ATOM 6169 O O . PHE B 1 256 ? -18.438 29.031 15.695 1 90.94 256 PHE B O 1
ATOM 6176 N N . ILE B 1 257 ? -16.875 29.094 14.125 1 90.81 257 ILE B N 1
ATOM 6177 C CA . ILE B 1 257 ? -17.797 29.656 13.148 1 90.81 257 ILE B CA 1
ATOM 6178 C C . ILE B 1 257 ? -18.906 28.656 12.836 1 90.81 257 ILE B C 1
ATOM 6180 O O . ILE B 1 257 ? -20.078 29.016 12.727 1 90.81 257 ILE B O 1
ATOM 6184 N N . ALA B 1 258 ? -18.531 27.406 12.703 1 88.25 258 ALA B N 1
ATOM 6185 C CA . ALA B 1 258 ? -19.516 26.359 12.43 1 88.25 258 ALA B CA 1
ATOM 6186 C C . ALA B 1 258 ? -20.547 26.281 13.555 1 88.25 258 ALA B C 1
ATOM 6188 O O . ALA B 1 258 ? -21.734 26.078 13.297 1 88.25 258 ALA B O 1
ATOM 6189 N N . CYS B 1 259 ? -20.094 26.406 14.742 1 88.81 259 CYS B N 1
ATOM 6190 C CA . CYS B 1 259 ? -20.984 26.406 15.891 1 88.81 259 CYS B CA 1
ATOM 6191 C C . CYS B 1 259 ? -21.859 27.656 15.883 1 88.81 259 CYS B C 1
ATOM 6193 O O . CYS B 1 259 ? -23.062 27.578 16.109 1 88.81 259 CYS B O 1
ATOM 6195 N N . GLY B 1 260 ? -21.297 28.75 15.617 1 91.44 260 GLY B N 1
ATOM 6196 C CA . GLY B 1 260 ? -22 30.016 15.609 1 91.44 260 GLY B CA 1
ATOM 6197 C C . GLY B 1 260 ? -23.062 30.094 14.523 1 91.44 260 GLY B C 1
ATOM 6198 O O . GLY B 1 260 ? -24.109 30.719 14.719 1 91.44 260 GLY B O 1
ATOM 6199 N N . LYS B 1 261 ? -22.734 29.469 13.414 1 89.56 261 LYS B N 1
ATOM 6200 C CA . LYS B 1 261 ? -23.672 29.469 12.297 1 89.56 261 LYS B CA 1
ATOM 6201 C C . LYS B 1 261 ? -24.703 28.359 12.445 1 89.56 261 LYS B C 1
ATOM 6203 O O . LYS B 1 261 ? -25.672 28.297 11.688 1 89.56 261 LYS B O 1
ATOM 6208 N N . GLY B 1 262 ? -24.453 27.516 13.414 1 86.19 262 GLY B N 1
ATOM 6209 C CA . GLY B 1 262 ? -25.406 26.453 13.695 1 86.19 262 GLY B CA 1
ATOM 6210 C C . GLY B 1 262 ? -25.234 25.25 12.797 1 86.19 262 GLY B C 1
ATOM 6211 O O . GLY B 1 262 ? -26.141 24.438 12.664 1 86.19 262 GLY B O 1
ATOM 6212 N N . PHE B 1 263 ? -24.094 25.203 12.148 1 83.44 263 PHE B N 1
ATOM 6213 C CA . PHE B 1 263 ? -23.812 24.062 11.289 1 83.44 263 PHE B CA 1
ATOM 6214 C C . PHE B 1 263 ? -23.516 22.812 12.125 1 83.44 263 PHE B C 1
ATOM 6216 O O . PHE B 1 263 ? -23.812 21.703 11.703 1 83.44 263 PHE B O 1
ATOM 6223 N N . ILE B 1 264 ? -22.891 23.078 13.273 1 82.88 264 ILE B N 1
ATOM 6224 C CA . ILE B 1 264 ? -22.578 21.984 14.18 1 82.88 264 ILE B CA 1
ATOM 6225 C C . ILE B 1 264 ? -23.188 22.25 15.555 1 82.88 264 ILE B C 1
ATOM 6227 O O . ILE B 1 264 ? -23.156 23.391 16.031 1 82.88 264 ILE B O 1
ATOM 6231 N N . ASN B 1 265 ? -23.781 21.172 16.094 1 81.75 265 ASN B N 1
ATOM 6232 C CA . ASN B 1 265 ? -24.406 21.375 17.391 1 81.75 265 ASN B CA 1
ATOM 6233 C C . ASN B 1 265 ? -23.766 20.5 18.469 1 81.75 265 ASN B C 1
ATOM 6235 O O . ASN B 1 265 ? -24.016 20.672 19.656 1 81.75 265 ASN B O 1
ATOM 6239 N N . THR B 1 266 ? -22.984 19.594 17.953 1 83 266 THR B N 1
ATOM 6240 C CA . THR B 1 266 ? -22.328 18.688 18.891 1 83 266 THR B CA 1
ATOM 6241 C C . THR B 1 266 ? -20.906 18.375 18.438 1 83 266 THR B C 1
ATOM 6243 O O . THR B 1 266 ? -20.641 18.281 17.234 1 83 266 THR B O 1
ATOM 6246 N N . MET B 1 267 ? -20.062 18.344 19.422 1 84.56 267 MET B N 1
ATOM 6247 C CA . MET B 1 267 ? -18.672 17.984 19.172 1 84.56 267 MET B CA 1
ATOM 6248 C C . MET B 1 267 ? -18.25 16.766 19.969 1 84.56 267 MET B C 1
ATOM 6250 O O . MET B 1 267 ? -18.891 16.438 20.984 1 84.56 267 MET B O 1
ATOM 6254 N N . ILE B 1 268 ? -17.281 16.125 19.453 1 87.56 268 ILE B N 1
ATOM 6255 C CA . ILE B 1 268 ? -16.75 14.969 20.188 1 87.56 268 ILE B CA 1
ATOM 6256 C C . ILE B 1 268 ? -15.492 15.367 20.938 1 87.56 268 ILE B C 1
ATOM 6258 O O . ILE B 1 268 ? -14.594 16 20.375 1 87.56 268 ILE B O 1
ATOM 6262 N N . GLY B 1 269 ? -15.484 15.078 22.219 1 90.25 269 GLY B N 1
ATOM 6263 C CA . GLY B 1 269 ? -14.344 15.414 23.062 1 90.25 269 GLY B CA 1
ATOM 6264 C C . GLY B 1 269 ? -14.602 15.219 24.531 1 90.25 269 GLY B C 1
ATOM 6265 O O . GLY B 1 269 ? -15.758 15.125 24.969 1 90.25 269 GLY B O 1
ATOM 6266 N N . ASP B 1 270 ? -13.539 15.086 25.266 1 92.69 270 ASP B N 1
ATOM 6267 C CA . ASP B 1 270 ? -13.594 15.016 26.734 1 92.69 270 ASP B CA 1
ATOM 6268 C C . ASP B 1 270 ? -13.422 16.391 27.359 1 92.69 270 ASP B C 1
ATOM 6270 O O . ASP B 1 270 ? -12.383 17.031 27.188 1 92.69 270 ASP B O 1
ATOM 6274 N N . LYS B 1 271 ? -14.359 16.797 28.141 1 91.88 271 LYS B N 1
ATOM 6275 C CA . LYS B 1 271 ? -14.398 18.141 28.703 1 91.88 271 LYS B CA 1
ATOM 6276 C C . LYS B 1 271 ? -13.211 18.375 29.641 1 91.88 271 LYS B C 1
ATOM 6278 O O . LYS B 1 271 ? -12.812 19.516 29.859 1 91.88 271 LYS B O 1
ATOM 6283 N N . ASP B 1 272 ? -12.617 17.359 30.094 1 93.31 272 ASP B N 1
ATOM 6284 C CA . ASP B 1 272 ? -11.562 17.5 31.078 1 93.31 272 ASP B CA 1
ATOM 6285 C C . ASP B 1 272 ? -10.18 17.516 30.422 1 93.31 272 ASP B C 1
ATOM 6287 O O . ASP B 1 272 ? -9.18 17.844 31.078 1 93.31 272 ASP B O 1
ATOM 6291 N N . VAL B 1 273 ? -10.188 17.219 29.172 1 94.5 273 VAL B N 1
ATOM 6292 C CA . VAL B 1 273 ? -8.93 17.188 28.438 1 94.5 273 VAL B CA 1
ATOM 6293 C C . VAL B 1 273 ? -8.414 18.594 28.203 1 94.5 273 VAL B C 1
ATOM 6295 O O . VAL B 1 273 ? -9.195 19.516 27.969 1 94.5 273 VAL B O 1
ATOM 6298 N N . VAL B 1 274 ? -7.09 18.719 28.406 1 94.94 274 VAL B N 1
ATOM 6299 C CA . VAL B 1 274 ? -6.453 20 28.172 1 94.94 274 VAL B CA 1
ATOM 6300 C C . VAL B 1 274 ? -6.297 20.25 26.672 1 94.94 274 VAL B C 1
ATOM 6302 O O . VAL B 1 274 ? -5.762 19.406 25.953 1 94.94 274 VAL B O 1
ATOM 6305 N N . PHE B 1 275 ? -6.848 21.297 26.219 1 93.62 275 PHE B N 1
ATOM 6306 C CA . PHE B 1 275 ? -6.738 21.766 24.844 1 93.62 275 PHE B CA 1
ATOM 6307 C C . PHE B 1 275 ? -5.832 22.984 24.766 1 93.62 275 PHE B C 1
ATOM 6309 O O . PHE B 1 275 ? -6.273 24.109 25.016 1 93.62 275 PHE B O 1
ATOM 6316 N N . ASP B 1 276 ? -4.582 22.812 24.375 1 96.69 276 ASP B N 1
ATOM 6317 C CA . ASP B 1 276 ? -3.576 23.875 24.5 1 96.69 276 ASP B CA 1
ATOM 6318 C C . ASP B 1 276 ? -3.758 24.922 23.406 1 96.69 276 ASP B C 1
ATOM 6320 O O . ASP B 1 276 ? -3.408 24.703 22.25 1 96.69 276 ASP B O 1
ATOM 6324 N N . LEU B 1 277 ? -4.262 26.031 23.766 1 95.69 277 LEU B N 1
ATOM 6325 C CA . LEU B 1 277 ? -4.422 27.172 22.875 1 95.69 277 LEU B CA 1
ATOM 6326 C C . LEU B 1 277 ? -3.301 28.188 23.094 1 95.69 277 LEU B C 1
ATOM 6328 O O . LEU B 1 277 ? -2.92 28.469 24.234 1 95.69 277 LEU B O 1
ATOM 6332 N N . ASN B 1 278 ? -2.824 28.688 22 1 96.75 278 ASN B N 1
ATOM 6333 C CA . ASN B 1 278 ? -1.701 29.609 22.047 1 96.75 278 ASN B CA 1
ATOM 6334 C C . ASN B 1 278 ? -1.966 30.859 21.203 1 96.75 278 ASN B C 1
ATOM 6336 O O . ASN B 1 278 ? -2 30.781 19.969 1 96.75 278 ASN B O 1
ATOM 6340 N N . PRO B 1 279 ? -2.141 32.031 21.859 1 97.69 279 PRO B N 1
ATOM 6341 C CA . PRO B 1 279 ? -2.322 33.25 21.062 1 97.69 279 PRO B CA 1
ATOM 6342 C C . PRO B 1 279 ? -1.167 33.5 20.094 1 97.69 279 PRO B C 1
ATOM 6344 O O . PRO B 1 279 ? -0.005 33.281 20.453 1 97.69 279 PRO B O 1
ATOM 6347 N N . VAL B 1 280 ? -1.467 33.969 18.906 1 98 280 VAL B N 1
ATOM 6348 C CA . VAL B 1 280 ? -0.479 34.094 17.844 1 98 280 VAL B CA 1
ATOM 6349 C C . VAL B 1 280 ? 0.598 35.094 18.25 1 98 280 VAL B C 1
ATOM 6351 O O . VAL B 1 280 ? 1.764 34.969 17.875 1 98 280 VAL B O 1
ATOM 6354 N N . ASP B 1 281 ? 0.253 36.156 19 1 97.62 281 ASP B N 1
ATOM 6355 C CA . ASP B 1 281 ? 1.244 37.156 19.391 1 97.62 281 ASP B CA 1
ATOM 6356 C C . ASP B 1 281 ? 2.248 36.562 20.391 1 97.62 281 ASP B C 1
ATOM 6358 O O . ASP B 1 281 ? 3.408 37 20.422 1 97.62 281 ASP B O 1
ATOM 6362 N N . PHE B 1 282 ? 1.842 35.562 21.219 1 97.38 282 PHE B N 1
ATOM 6363 C CA . PHE B 1 282 ? 2.799 34.844 22.047 1 97.38 282 PHE B CA 1
ATOM 6364 C C . PHE B 1 282 ? 3.779 34.031 21.203 1 97.38 282 PHE B C 1
ATOM 6366 O O . PHE B 1 282 ? 4.984 34.031 21.469 1 97.38 282 PHE B O 1
ATOM 6373 N N . VAL B 1 283 ? 3.254 33.375 20.219 1 98.25 283 VAL B N 1
ATOM 6374 C CA . VAL B 1 283 ? 4.07 32.562 19.312 1 98.25 283 VAL B CA 1
ATOM 6375 C C . VAL B 1 283 ? 5.098 33.438 18.609 1 98.25 283 VAL B C 1
ATOM 6377 O O . VAL B 1 283 ? 6.289 33.125 18.594 1 98.25 283 VAL B O 1
ATOM 6380 N N . VAL B 1 284 ? 4.672 34.562 18.078 1 98.62 284 VAL B N 1
ATOM 6381 C CA . VAL B 1 284 ? 5.539 35.469 17.328 1 98.62 284 VAL B CA 1
ATOM 6382 C C . VAL B 1 284 ? 6.578 36.094 18.25 1 98.62 284 VAL B C 1
ATOM 6384 O O . VAL B 1 284 ? 7.734 36.281 17.875 1 98.62 284 VAL B O 1
ATOM 6387 N N . ASN B 1 285 ? 6.152 36.469 19.453 1 98.44 285 ASN B N 1
ATOM 6388 C CA . ASN B 1 285 ? 7.102 36.969 20.438 1 98.44 285 ASN B CA 1
ATOM 6389 C C . ASN B 1 285 ? 8.203 35.938 20.719 1 98.44 285 ASN B C 1
ATOM 6391 O O . ASN B 1 285 ? 9.383 36.312 20.797 1 98.44 285 ASN B O 1
ATOM 6395 N N . MET B 1 286 ? 7.824 34.719 20.875 1 98.38 286 MET B N 1
ATOM 6396 C CA . MET B 1 286 ? 8.812 33.688 21.109 1 98.38 286 MET B CA 1
ATOM 6397 C C . MET B 1 286 ? 9.727 33.5 19.906 1 98.38 286 MET B C 1
ATOM 6399 O O . MET B 1 286 ? 10.938 33.312 20.062 1 98.38 286 MET B O 1
ATOM 6403 N N . MET B 1 287 ? 9.172 33.531 18.703 1 98.75 287 MET B N 1
ATOM 6404 C CA . MET B 1 287 ? 9.969 33.406 17.5 1 98.75 287 MET B CA 1
ATOM 6405 C C . MET B 1 287 ? 11.062 34.469 17.438 1 98.75 287 MET B C 1
ATOM 6407 O O . MET B 1 287 ? 12.234 34.156 17.219 1 98.75 287 MET B O 1
ATOM 6411 N N . ILE B 1 288 ? 10.719 35.719 17.688 1 98.75 288 ILE B N 1
ATOM 6412 C CA . ILE B 1 288 ? 11.648 36.844 17.609 1 98.75 288 ILE B CA 1
ATOM 6413 C C . ILE B 1 288 ? 12.719 36.719 18.688 1 98.75 288 ILE B C 1
ATOM 6415 O O . ILE B 1 288 ? 13.906 36.844 18.406 1 98.75 288 ILE B O 1
ATOM 6419 N N . THR B 1 289 ? 12.297 36.438 19.891 1 98.62 289 THR B N 1
ATOM 6420 C CA . THR B 1 289 ? 13.227 36.406 21.016 1 98.62 289 THR B CA 1
ATOM 6421 C C . THR B 1 289 ? 14.117 35.156 20.953 1 98.62 289 THR B C 1
ATOM 6423 O O . THR B 1 289 ? 15.281 35.188 21.344 1 98.62 289 THR B O 1
ATOM 6426 N N . ALA B 1 290 ? 13.547 34 20.5 1 98.62 290 ALA B N 1
ATOM 6427 C CA . ALA B 1 290 ? 14.352 32.812 20.312 1 98.62 290 ALA B CA 1
ATOM 6428 C C . ALA B 1 290 ? 15.438 33.031 19.266 1 98.62 290 ALA B C 1
ATOM 6430 O O . ALA B 1 290 ? 16.562 32.562 19.422 1 98.62 290 ALA B O 1
ATOM 6431 N N . ALA B 1 291 ? 15.086 33.688 18.156 1 98.69 291 ALA B N 1
ATOM 6432 C CA . ALA B 1 291 ? 16.078 34.031 17.125 1 98.69 291 ALA B CA 1
ATOM 6433 C C . ALA B 1 291 ? 17.188 34.906 17.703 1 98.69 291 ALA B C 1
ATOM 6435 O O . ALA B 1 291 ? 18.359 34.625 17.5 1 98.69 291 ALA B O 1
ATOM 6436 N N . TRP B 1 292 ? 16.797 35.969 18.422 1 98.56 292 TRP B N 1
ATOM 6437 C CA . TRP B 1 292 ? 17.75 36.844 19.062 1 98.56 292 TRP B CA 1
ATOM 6438 C C . TRP B 1 292 ? 18.672 36.094 20 1 98.56 292 TRP B C 1
ATOM 6440 O O . TRP B 1 292 ? 19.891 36.188 19.922 1 98.56 292 TRP B O 1
ATOM 6450 N N . HIS B 1 293 ? 18.094 35.312 20.844 1 98.19 293 HIS B N 1
ATOM 6451 C CA . HIS B 1 293 ? 18.844 34.625 21.875 1 98.19 293 HIS B CA 1
ATOM 6452 C C . HIS B 1 293 ? 19.828 33.625 21.25 1 98.19 293 HIS B C 1
ATOM 6454 O O . HIS B 1 293 ? 20.984 33.531 21.688 1 98.19 293 HIS B O 1
ATOM 6460 N N . THR B 1 294 ? 19.359 32.906 20.25 1 98 294 THR B N 1
ATOM 6461 C CA . THR B 1 294 ? 20.219 31.953 19.547 1 98 294 THR B CA 1
ATOM 6462 C C . THR B 1 294 ? 21.375 32.656 18.859 1 98 294 THR B C 1
ATOM 6464 O O . THR B 1 294 ? 22.516 32.188 18.891 1 98 294 THR B O 1
ATOM 6467 N N . ALA B 1 295 ? 21.109 33.75 18.234 1 97.94 295 ALA B N 1
ATOM 6468 C CA . ALA B 1 295 ? 22.141 34.5 17.5 1 97.94 295 ALA B CA 1
ATOM 6469 C C . ALA B 1 295 ? 23.188 35.062 18.453 1 97.94 295 ALA B C 1
ATOM 6471 O O . ALA B 1 295 ? 24.375 35.094 18.109 1 97.94 295 ALA B O 1
ATOM 6472 N N . VAL B 1 296 ? 22.766 35.469 19.594 1 96.75 296 VAL B N 1
ATOM 6473 C CA . VAL B 1 296 ? 23.656 36.156 20.516 1 96.75 296 VAL B CA 1
ATOM 6474 C C . VAL B 1 296 ? 24.422 35.125 21.344 1 96.75 296 VAL B C 1
ATOM 6476 O O . VAL B 1 296 ? 25.609 35.312 21.625 1 96.75 296 VAL B O 1
ATOM 6479 N N . THR B 1 297 ? 23.797 34.062 21.75 1 96.12 297 THR B N 1
ATOM 6480 C CA . THR B 1 297 ? 24.422 33.094 22.656 1 96.12 297 THR B CA 1
ATOM 6481 C C . THR B 1 297 ? 25.156 32 21.875 1 96.12 297 THR B C 1
ATOM 6483 O O . THR B 1 297 ? 26.062 31.344 22.391 1 96.12 297 THR B O 1
ATOM 6486 N N . ARG B 1 298 ? 24.844 31.703 20.688 1 94.88 298 ARG B N 1
ATOM 6487 C CA . ARG B 1 298 ? 25.438 30.703 19.797 1 94.88 298 ARG B CA 1
ATOM 6488 C C . ARG B 1 298 ? 25.578 29.359 20.516 1 94.88 298 ARG B C 1
ATOM 6490 O O . ARG B 1 298 ? 26.688 28.844 20.672 1 94.88 298 ARG B O 1
ATOM 6497 N N . PRO B 1 299 ? 24.469 28.828 20.859 1 93.38 299 PRO B N 1
ATOM 6498 C CA . PRO B 1 299 ? 24.516 27.562 21.594 1 93.38 299 PRO B CA 1
ATOM 6499 C C . PRO B 1 299 ? 25.125 26.422 20.766 1 93.38 299 PRO B C 1
ATOM 6501 O O . PRO B 1 299 ? 25.062 26.453 19.531 1 93.38 299 PRO B O 1
ATOM 6504 N N . THR B 1 300 ? 25.656 25.375 21.484 1 91.81 300 THR B N 1
ATOM 6505 C CA . THR B 1 300 ? 26.297 24.25 20.828 1 91.81 300 THR B CA 1
ATOM 6506 C C . THR B 1 300 ? 25.234 23.281 20.281 1 91.81 300 THR B C 1
ATOM 6508 O O . THR B 1 300 ? 25.438 22.672 19.234 1 91.81 300 THR B O 1
ATOM 6511 N N . SER B 1 301 ? 24.219 23.172 21.078 1 94.12 301 SER B N 1
ATOM 6512 C CA . SER B 1 301 ? 23.109 22.312 20.641 1 94.12 301 SER B CA 1
ATOM 6513 C C . SER B 1 301 ? 21.938 23.141 20.141 1 94.12 301 SER B C 1
ATOM 6515 O O . SER B 1 301 ? 21.797 24.312 20.5 1 94.12 301 SER B O 1
ATOM 6517 N N . ILE B 1 302 ? 21.172 22.531 19.328 1 97.06 302 ILE B N 1
ATOM 6518 C CA . ILE B 1 302 ? 20.016 23.219 18.766 1 97.06 302 ILE B CA 1
ATOM 6519 C C . ILE B 1 302 ? 18.938 23.359 19.844 1 97.06 302 ILE B C 1
ATOM 6521 O O . ILE B 1 302 ? 18.391 22.359 20.312 1 97.06 302 ILE B O 1
ATOM 6525 N N . PRO B 1 303 ? 18.641 24.547 20.234 1 97.31 303 PRO B N 1
ATOM 6526 C CA . PRO B 1 303 ? 17.578 24.703 21.234 1 97.31 303 PRO B CA 1
ATOM 6527 C C . PRO B 1 303 ? 16.188 24.484 20.656 1 97.31 303 PRO B C 1
ATOM 6529 O O . PRO B 1 303 ? 15.914 24.875 19.516 1 97.31 303 PRO B O 1
ATOM 6532 N N . LEU B 1 304 ? 15.391 23.797 21.422 1 98.12 304 LEU B N 1
ATOM 6533 C CA . LEU B 1 304 ? 13.992 23.562 21.094 1 98.12 304 LEU B CA 1
ATOM 6534 C C . LEU B 1 304 ? 13.078 24.266 22.109 1 98.12 304 LEU B C 1
ATOM 6536 O O . LEU B 1 304 ? 13.344 24.234 23.312 1 98.12 304 LEU B O 1
ATOM 6540 N N . TYR B 1 305 ? 12.07 24.938 21.609 1 98.44 305 TYR B N 1
ATOM 6541 C CA . TYR B 1 305 ? 11.141 25.656 22.484 1 98.44 305 TYR B CA 1
ATOM 6542 C C . TYR B 1 305 ? 9.719 25.141 22.297 1 98.44 305 TYR B C 1
ATOM 6544 O O . TYR B 1 305 ? 9.094 25.391 21.266 1 98.44 305 TYR B O 1
ATOM 6552 N N . ASN B 1 306 ? 9.211 24.406 23.312 1 98.31 306 ASN B N 1
ATOM 6553 C CA . ASN B 1 306 ? 7.773 24.141 23.328 1 98.31 306 ASN B CA 1
ATOM 6554 C C . ASN B 1 306 ? 6.98 25.406 23.672 1 98.31 306 ASN B C 1
ATOM 6556 O O . ASN B 1 306 ? 6.926 25.812 24.828 1 98.31 306 ASN B O 1
ATOM 6560 N N . CYS B 1 307 ? 6.43 26 22.656 1 98 307 CYS B N 1
ATOM 6561 C CA . CYS B 1 307 ? 5.578 27.172 22.859 1 98 307 CYS B CA 1
ATOM 6562 C C . CYS B 1 307 ? 4.148 26.75 23.188 1 98 307 CYS B C 1
ATOM 6564 O O . CYS B 1 307 ? 3.297 26.688 22.297 1 98 307 CYS B O 1
ATOM 6566 N N . VAL B 1 308 ? 3.879 26.531 24.469 1 97.69 308 VAL B N 1
ATOM 6567 C CA . VAL B 1 308 ? 2.619 25.984 24.969 1 97.69 308 VAL B CA 1
ATOM 6568 C C . VAL B 1 308 ? 2.127 26.797 26.156 1 97.69 308 VAL B C 1
ATOM 6570 O O . VAL B 1 308 ? 2.904 27.516 26.781 1 97.69 308 VAL B O 1
ATOM 6573 N N . THR B 1 309 ? 0.867 26.672 26.484 1 97.12 309 THR B N 1
ATOM 6574 C CA . THR B 1 309 ? 0.286 27.438 27.578 1 97.12 309 THR B CA 1
ATOM 6575 C C . THR B 1 309 ? -0.057 26.516 28.75 1 97.12 309 THR B C 1
ATOM 6577 O O . THR B 1 309 ? -0.107 26.969 29.906 1 97.12 309 THR B O 1
ATOM 6580 N N . SER B 1 310 ? -0.2 25.281 28.547 1 95.69 310 SER B N 1
ATOM 6581 C CA . SER B 1 310 ? -0.855 24.344 29.453 1 95.69 310 SER B CA 1
ATOM 6582 C C . SER B 1 310 ? -0.045 24.156 30.734 1 95.69 310 SER B C 1
ATOM 6584 O O . SER B 1 310 ? -0.612 23.938 31.812 1 95.69 310 SER B O 1
ATOM 6586 N N . PRO B 1 311 ? 1.296 24.219 30.734 1 94.81 311 PRO B N 1
ATOM 6587 C CA . PRO B 1 311 ? 2.025 24.031 31.984 1 94.81 311 PRO B CA 1
ATOM 6588 C C . PRO B 1 311 ? 1.716 25.109 33.031 1 94.81 311 PRO B C 1
ATOM 6590 O O . PRO B 1 311 ? 1.755 24.844 34.219 1 94.81 311 PRO B O 1
ATOM 6593 N N . LYS B 1 312 ? 1.342 26.25 32.594 1 95 312 LYS B N 1
ATOM 6594 C CA . LYS B 1 312 ? 1.133 27.375 33.5 1 95 312 LYS B CA 1
ATOM 6595 C C . LYS B 1 312 ? -0.342 27.766 33.594 1 95 312 LYS B C 1
ATOM 6597 O O . LYS B 1 312 ? -0.828 28.188 34.625 1 95 312 LYS B O 1
ATOM 6602 N N . ASN B 1 313 ? -1.018 27.719 32.438 1 96.75 313 ASN B N 1
ATOM 6603 C CA . ASN B 1 313 ? -2.404 28.156 32.312 1 96.75 313 ASN B CA 1
ATOM 6604 C C . ASN B 1 313 ? -3.213 27.25 31.406 1 96.75 313 ASN B C 1
ATOM 6606 O O . ASN B 1 313 ? -3.555 27.625 30.281 1 96.75 313 ASN B O 1
ATOM 6610 N N . PRO B 1 314 ? -3.604 26.094 31.938 1 96.38 314 PRO B N 1
ATOM 6611 C CA . PRO B 1 314 ? -4.281 25.109 31.094 1 96.38 314 PRO B CA 1
ATOM 6612 C C . PRO B 1 314 ? -5.691 25.547 30.703 1 96.38 314 PRO B C 1
ATOM 6614 O O . PRO B 1 314 ? -6.414 26.125 31.516 1 96.38 314 PRO B O 1
ATOM 6617 N N . PHE B 1 315 ? -6.031 25.391 29.484 1 96 315 PHE B N 1
ATOM 6618 C CA . PHE B 1 315 ? -7.371 25.531 28.922 1 96 315 PHE B CA 1
ATOM 6619 C C . PHE B 1 315 ? -7.98 24.156 28.625 1 96 315 PHE B C 1
ATOM 6621 O O . PHE B 1 315 ? -7.344 23.312 28 1 96 315 PHE B O 1
ATOM 6628 N N . ARG B 1 316 ? -9.18 23.953 29.094 1 95.31 316 ARG B N 1
ATOM 6629 C CA . ARG B 1 316 ? -9.805 22.641 28.906 1 95.31 316 ARG B CA 1
ATOM 6630 C C . ARG B 1 316 ? -10.891 22.703 27.844 1 95.31 316 ARG B C 1
ATOM 6632 O O . ARG B 1 316 ? -11.508 23.734 27.625 1 95.31 316 ARG B O 1
ATOM 6639 N N . VAL B 1 317 ? -11.125 21.547 27.25 1 92.62 317 VAL B N 1
ATOM 6640 C CA . VAL B 1 317 ? -12.086 21.406 26.172 1 92.62 317 VAL B CA 1
ATOM 6641 C C . VAL B 1 317 ? -13.469 21.875 26.625 1 92.62 317 VAL B C 1
ATOM 6643 O O . VAL B 1 317 ? -14.195 22.531 25.875 1 92.62 317 VAL B O 1
ATOM 6646 N N . GLY B 1 318 ? -13.797 21.594 27.797 1 91.75 318 GLY B N 1
ATOM 6647 C CA . GLY B 1 318 ? -15.086 21.984 28.344 1 91.75 318 GLY B CA 1
ATOM 6648 C C . GLY B 1 318 ? -15.328 23.484 28.312 1 91.75 318 GLY B C 1
ATOM 6649 O O . GLY B 1 318 ? -16.469 23.938 28.203 1 91.75 318 GLY B O 1
ATOM 6650 N N . GLN B 1 319 ? -14.273 24.25 28.422 1 93 319 GLN B N 1
ATOM 6651 C CA . GLN B 1 319 ? -14.375 25.703 28.422 1 93 319 GLN B CA 1
ATOM 6652 C C . GLN B 1 319 ? -14.781 26.234 27.062 1 93 319 GLN B C 1
ATOM 6654 O O . GLN B 1 319 ? -15.242 27.375 26.938 1 93 319 GLN B O 1
ATOM 6659 N N . MET B 1 320 ? -14.703 25.438 26.094 1 91.19 320 MET B N 1
ATOM 6660 C CA . MET B 1 320 ? -15.062 25.828 24.734 1 91.19 320 MET B CA 1
ATOM 6661 C C . MET B 1 320 ? -16.578 25.953 24.594 1 91.19 320 MET B C 1
ATOM 6663 O O . MET B 1 320 ? -17.062 26.594 23.656 1 91.19 320 MET B O 1
ATOM 6667 N N . THR B 1 321 ? -17.297 25.359 25.469 1 89.75 321 THR B N 1
ATOM 6668 C CA . THR B 1 321 ? -18.75 25.406 25.406 1 89.75 321 THR B CA 1
ATOM 6669 C C . THR B 1 321 ? -19.25 26.828 25.531 1 89.75 321 THR B C 1
ATOM 6671 O O . THR B 1 321 ? -20.375 27.141 25.141 1 89.75 321 THR B O 1
ATOM 6674 N N . SER B 1 322 ? -18.406 27.703 26.062 1 92.31 322 SER B N 1
ATOM 6675 C CA . SER B 1 322 ? -18.781 29.109 26.25 1 92.31 322 SER B CA 1
ATOM 6676 C C . SER B 1 322 ? -19.031 29.797 24.906 1 92.31 322 SER B C 1
ATOM 6678 O O . SER B 1 322 ? -19.656 30.844 24.859 1 92.31 322 SER B O 1
ATOM 6680 N N . ILE B 1 323 ? -18.547 29.188 23.859 1 92.44 323 ILE B N 1
ATOM 6681 C CA . ILE B 1 323 ? -18.688 29.766 22.531 1 92.44 323 ILE B CA 1
ATOM 6682 C C . ILE B 1 323 ? -20.172 29.906 22.188 1 92.44 323 ILE B C 1
ATOM 6684 O O . ILE B 1 323 ? -20.562 30.844 21.5 1 92.44 323 ILE B O 1
ATOM 6688 N N . GLN B 1 324 ? -20.922 28.969 22.688 1 91.69 324 GLN B N 1
ATOM 6689 C CA . GLN B 1 324 ? -22.359 29.031 22.469 1 91.69 324 GLN B CA 1
ATOM 6690 C C . GLN B 1 324 ? -22.938 30.328 23.031 1 91.69 324 GLN B C 1
ATOM 6692 O O . GLN B 1 324 ? -23.672 31.047 22.344 1 91.69 324 GLN B O 1
ATOM 6697 N N . GLU B 1 325 ? -22.625 30.609 24.234 1 93.19 325 GLU B N 1
ATOM 6698 C CA . GLU B 1 325 ? -23.125 31.812 24.891 1 93.19 325 GLU B CA 1
ATOM 6699 C C . GLU B 1 325 ? -22.578 33.062 24.219 1 93.19 325 GLU B C 1
ATOM 6701 O O . GLU B 1 325 ? -23.297 34.062 24.094 1 93.19 325 GLU B O 1
ATOM 6706 N N . ILE B 1 326 ? -21.391 33 23.844 1 95.56 326 ILE B N 1
ATOM 6707 C CA . ILE B 1 326 ? -20.75 34.156 23.219 1 95.56 326 ILE B CA 1
ATOM 6708 C C . ILE B 1 326 ? -21.469 34.5 21.906 1 95.56 326 ILE B C 1
ATOM 6710 O O . ILE B 1 326 ? -21.797 35.656 21.656 1 95.56 326 ILE B O 1
ATOM 6714 N N . TYR B 1 327 ? -21.766 33.5 21.125 1 94.81 327 TYR B N 1
ATOM 6715 C CA . TYR B 1 327 ? -22.391 33.719 19.828 1 94.81 327 TYR B CA 1
ATOM 6716 C C . TYR B 1 327 ? -23.875 34 19.969 1 94.81 327 TYR B C 1
ATOM 6718 O O . TYR B 1 327 ? -24.531 34.469 19.031 1 94.81 327 TYR B O 1
ATOM 6726 N N . GLN B 1 328 ? -24.391 33.719 21.141 1 92 328 GLN B N 1
ATOM 6727 C CA . GLN B 1 328 ? -25.75 34.188 21.438 1 92 328 GLN B CA 1
ATOM 6728 C C . GLN B 1 328 ? -25.766 35.688 21.703 1 92 328 GLN B C 1
ATOM 6730 O O . GLN B 1 328 ? -26.719 36.375 21.328 1 92 328 GLN B O 1
ATOM 6735 N N . LYS B 1 329 ? -24.703 36.125 22.297 1 93.62 329 LYS B N 1
ATOM 6736 C CA . LYS B 1 329 ? -24.562 37.562 22.594 1 93.62 329 LYS B CA 1
ATOM 6737 C C . LYS B 1 329 ? -24.125 38.344 21.359 1 93.62 329 LYS B C 1
ATOM 6739 O O . LYS B 1 329 ? -24.547 39.469 21.156 1 93.62 329 LYS B O 1
ATOM 6744 N N . ILE B 1 330 ? -23.234 37.719 20.609 1 94.81 330 ILE B N 1
ATOM 6745 C CA . ILE B 1 330 ? -22.734 38.344 19.375 1 94.81 330 ILE B CA 1
ATOM 6746 C C . ILE B 1 330 ? -22.984 37.406 18.203 1 94.81 330 ILE B C 1
ATOM 6748 O O . ILE B 1 330 ? -22.047 36.906 17.578 1 94.81 330 ILE B O 1
ATOM 6752 N N . PRO B 1 331 ? -24.234 37.312 17.859 1 94.88 331 PRO B N 1
ATOM 6753 C CA . PRO B 1 331 ? -24.594 36.312 16.844 1 94.88 331 PRO B CA 1
ATOM 6754 C C . PRO B 1 331 ? -24 36.625 15.469 1 94.88 331 PRO B C 1
ATOM 6756 O O . PRO B 1 331 ? -23.875 37.781 15.102 1 94.88 331 PRO B O 1
ATOM 6759 N N . LEU B 1 332 ? -23.688 35.562 14.75 1 95.12 332 LEU B N 1
ATOM 6760 C CA . LEU B 1 332 ? -23.234 35.656 13.367 1 95.12 332 LEU B CA 1
ATOM 6761 C C . LEU B 1 332 ? -24.422 35.906 12.438 1 95.12 332 LEU B C 1
ATOM 6763 O O . LEU B 1 332 ? -25.562 35.562 12.773 1 95.12 332 LEU B O 1
ATOM 6767 N N . GLU B 1 333 ? -24.172 36.469 11.391 1 92.88 333 GLU B N 1
ATOM 6768 C CA . GLU B 1 333 ? -25.234 36.75 10.422 1 92.88 333 GLU B CA 1
ATOM 6769 C C . GLU B 1 333 ? -25.641 35.469 9.703 1 92.88 333 GLU B C 1
ATOM 6771 O O . GLU B 1 333 ? -24.812 34.562 9.492 1 92.88 333 GLU B O 1
ATOM 6776 N N . LYS B 1 334 ? -26.812 35.281 9.391 1 84.44 334 LYS B N 1
ATOM 6777 C CA . LYS B 1 334 ? -27.375 34.219 8.57 1 84.44 334 LYS B CA 1
ATOM 6778 C C . LYS B 1 334 ? -27.125 32.844 9.18 1 84.44 334 LYS B C 1
ATOM 6780 O O . LYS B 1 334 ? -26.641 31.938 8.5 1 84.44 334 LYS B O 1
ATOM 6785 N N . ALA B 1 335 ? -27.359 32.906 10.461 1 89.31 335 ALA B N 1
ATOM 6786 C CA . ALA B 1 335 ? -27.234 31.609 11.133 1 89.31 335 ALA B CA 1
ATOM 6787 C C . ALA B 1 335 ? -28.359 30.672 10.727 1 89.31 335 ALA B C 1
ATOM 6789 O O . ALA B 1 335 ? -29.5 31.094 10.531 1 89.31 335 ALA B O 1
ATOM 6790 N N . LEU B 1 336 ? -28.047 29.438 10.602 1 82.31 336 LEU B N 1
ATOM 6791 C CA . LEU B 1 336 ? -29.062 28.469 10.203 1 82.31 336 LEU B CA 1
ATOM 6792 C C . LEU B 1 336 ? -29.844 27.969 11.414 1 82.31 336 LEU B C 1
ATOM 6794 O O . LEU B 1 336 ? -30.969 27.484 11.273 1 82.31 336 LEU B O 1
ATOM 6798 N N . ARG B 1 337 ? -29.141 27.828 12.453 1 82.44 337 ARG B N 1
ATOM 6799 C CA . ARG B 1 337 ? -29.719 27.422 13.727 1 82.44 337 ARG B CA 1
ATOM 6800 C C . ARG B 1 337 ? -29.047 28.156 14.891 1 82.44 337 ARG B C 1
ATOM 6802 O O . ARG B 1 337 ? -27.969 28.734 14.734 1 82.44 337 ARG B O 1
ATOM 6809 N N . ARG B 1 338 ? -29.719 28.047 15.984 1 86.06 338 ARG B N 1
ATOM 6810 C CA . ARG B 1 338 ? -29.125 28.609 17.172 1 86.06 338 ARG B CA 1
ATOM 6811 C C . ARG B 1 338 ? -27.781 27.953 17.484 1 86.06 338 ARG B C 1
ATOM 6813 O O . ARG B 1 338 ? -27.641 26.734 17.344 1 86.06 338 ARG B O 1
ATOM 6820 N N . PRO B 1 339 ? -26.828 28.766 17.875 1 88.5 339 PRO B N 1
ATOM 6821 C CA . PRO B 1 339 ? -25.516 28.219 18.188 1 88.5 339 PRO B CA 1
ATOM 6822 C C . PRO B 1 339 ? -25.547 27.203 19.328 1 88.5 339 PRO B C 1
ATOM 6824 O O . PRO B 1 339 ? -26.281 27.391 20.297 1 88.5 339 PRO B O 1
ATOM 6827 N N . SER B 1 340 ? -24.875 26.156 19.125 1 85 340 SER B N 1
ATOM 6828 C CA . SER B 1 340 ? -24.719 25.125 20.141 1 85 340 SER B CA 1
ATOM 6829 C C . SER B 1 340 ? -23.312 24.531 20.125 1 85 340 SER B C 1
ATOM 6831 O O . SER B 1 340 ? -22.672 24.484 19.078 1 85 340 SER B O 1
ATOM 6833 N N . ALA B 1 341 ? -22.766 24.297 21.281 1 84.88 341 ALA B N 1
ATOM 6834 C CA . ALA B 1 341 ? -21.422 23.719 21.391 1 84.88 341 ALA B CA 1
ATOM 6835 C C . ALA B 1 341 ? -21.375 22.641 22.469 1 84.88 341 ALA B C 1
ATOM 6837 O O . ALA B 1 341 ? -20.594 22.734 23.422 1 84.88 341 ALA B O 1
ATOM 6838 N N . ALA B 1 342 ? -22.141 21.594 22.266 1 83.69 342 ALA B N 1
ATOM 6839 C CA . ALA B 1 342 ? -22.156 20.5 23.234 1 83.69 342 ALA B CA 1
ATOM 6840 C C . ALA B 1 342 ? -21.094 19.469 22.891 1 83.69 342 ALA B C 1
ATOM 6842 O O . ALA B 1 342 ? -20.797 19.234 21.719 1 83.69 342 ALA B O 1
ATOM 6843 N N . PHE B 1 343 ? -20.453 18.922 23.969 1 87.25 343 PHE B N 1
ATOM 6844 C CA . PHE B 1 343 ? -19.438 17.891 23.781 1 87.25 343 PHE B CA 1
ATOM 6845 C C . PHE B 1 343 ? -19.938 16.547 24.312 1 87.25 343 PHE B C 1
ATOM 6847 O O . PHE B 1 343 ? -20.672 16.5 25.297 1 87.25 343 PHE B O 1
ATOM 6854 N N . THR B 1 344 ? -19.594 15.531 23.609 1 87.25 344 THR B N 1
ATOM 6855 C CA . THR B 1 344 ? -19.859 14.172 24.078 1 87.25 344 THR B CA 1
ATOM 6856 C C . THR B 1 344 ? -18.625 13.289 23.891 1 87.25 344 THR B C 1
ATOM 6858 O O . THR B 1 344 ? -17.812 13.531 23 1 87.25 344 THR B O 1
ATOM 6861 N N . THR B 1 345 ? -18.453 12.289 24.797 1 88.25 345 THR B N 1
ATOM 6862 C CA . THR B 1 345 ? -17.344 11.344 24.688 1 88.25 345 THR B CA 1
ATOM 6863 C C . THR B 1 345 ? -17.797 10.07 23.969 1 88.25 345 THR B C 1
ATOM 6865 O O . THR B 1 345 ? -16.969 9.258 23.562 1 88.25 345 THR B O 1
ATOM 6868 N N . ASN B 1 346 ? -19.078 9.953 23.812 1 88.81 346 ASN B N 1
ATOM 6869 C CA . ASN B 1 346 ? -19.641 8.75 23.203 1 88.81 346 ASN B CA 1
ATOM 6870 C C . ASN B 1 346 ? -19.734 8.875 21.688 1 88.81 346 ASN B C 1
ATOM 6872 O O . ASN B 1 346 ? -20.562 9.625 21.172 1 88.81 346 ASN B O 1
ATOM 6876 N N . GLN B 1 347 ? -19.016 8 21 1 86.56 347 GLN B N 1
ATOM 6877 C CA . GLN B 1 347 ? -18.906 8.094 19.547 1 86.56 347 GLN B CA 1
ATOM 6878 C C . GLN B 1 347 ? -20.234 7.801 18.875 1 86.56 347 GLN B C 1
ATOM 6880 O O . GLN B 1 347 ? -20.688 8.562 18.016 1 86.56 347 GLN B O 1
ATOM 6885 N N . PRO B 1 348 ? -20.938 6.691 19.188 1 89.12 348 PRO B N 1
ATOM 6886 C CA . PRO B 1 348 ? -22.219 6.43 18.547 1 89.12 348 PRO B CA 1
ATOM 6887 C C . PRO B 1 348 ? -23.234 7.539 18.781 1 89.12 348 PRO B C 1
ATOM 6889 O O . PRO B 1 348 ? -24.031 7.867 17.891 1 89.12 348 PRO B O 1
ATOM 6892 N N . LEU B 1 349 ? -23.203 8.039 19.984 1 86.25 349 LEU B N 1
ATOM 6893 C CA . LEU B 1 349 ? -24.125 9.133 20.297 1 86.25 349 LEU B CA 1
ATOM 6894 C C . LEU B 1 349 ? -23.781 10.367 19.469 1 86.25 349 LEU B C 1
ATOM 6896 O O . LEU B 1 349 ? -24.672 11.086 19 1 86.25 349 LEU B O 1
ATOM 6900 N N . PHE B 1 350 ? -22.516 10.648 19.359 1 86.75 350 PHE B N 1
ATOM 6901 C CA . PHE B 1 350 ? -22.062 11.766 18.531 1 86.75 350 PHE B CA 1
ATOM 6902 C C . PHE B 1 350 ? -22.547 11.609 17.094 1 86.75 350 PHE B C 1
ATOM 6904 O O . PHE B 1 350 ? -23.094 12.555 16.516 1 86.75 350 PHE B O 1
ATOM 6911 N N . GLU B 1 351 ? -22.375 10.383 16.547 1 85.94 351 GLU B N 1
ATOM 6912 C CA . GLU B 1 351 ? -22.766 10.141 15.164 1 85.94 351 GLU B CA 1
ATOM 6913 C C . GLU B 1 351 ? -24.266 10.305 14.977 1 85.94 351 GLU B C 1
ATOM 6915 O O . GLU B 1 351 ? -24.719 10.828 13.953 1 85.94 351 GLU B O 1
ATOM 6920 N N . TYR B 1 352 ? -24.969 9.859 15.961 1 86.19 352 TYR B N 1
ATOM 6921 C CA . TYR B 1 352 ? -26.422 9.984 15.922 1 86.19 352 TYR B CA 1
ATOM 6922 C C . TYR B 1 352 ? -26.844 11.453 15.945 1 86.19 352 TYR B C 1
ATOM 6924 O O . TYR B 1 352 ? -27.641 11.891 15.109 1 86.19 352 TYR B O 1
ATOM 6932 N N . ARG B 1 353 ? -26.328 12.219 16.844 1 83.25 353 ARG B N 1
ATOM 6933 C CA . ARG B 1 353 ? -26.656 13.633 16.984 1 83.25 353 ARG B CA 1
ATOM 6934 C C . ARG B 1 353 ? -26.219 14.43 15.766 1 83.25 353 ARG B C 1
ATOM 6936 O O . ARG B 1 353 ? -26.906 15.359 15.344 1 83.25 353 ARG B O 1
ATOM 6943 N N . PHE B 1 354 ? -25.094 14.016 15.305 1 84.25 354 PHE B N 1
ATOM 6944 C CA . PHE B 1 354 ? -24.578 14.703 14.125 1 84.25 354 PHE B CA 1
ATOM 6945 C C . PHE B 1 354 ? -25.453 14.43 12.906 1 84.25 354 PHE B C 1
ATOM 6947 O O . PHE B 1 354 ? -25.688 15.328 12.094 1 84.25 354 PHE B O 1
ATOM 6954 N N . ALA B 1 355 ? -25.875 13.18 12.758 1 84.19 355 ALA B N 1
ATOM 6955 C CA . ALA B 1 355 ? -26.734 12.812 11.641 1 84.19 355 ALA B CA 1
ATOM 6956 C C . ALA B 1 355 ? -28.062 13.57 11.695 1 84.19 355 ALA B C 1
ATOM 6958 O O . ALA B 1 355 ? -28.5 14.148 10.695 1 84.19 355 ALA B O 1
ATOM 6959 N N . ILE B 1 356 ? -28.609 13.688 12.805 1 81.75 356 ILE B N 1
ATOM 6960 C CA . ILE B 1 356 ? -29.938 14.289 12.984 1 81.75 356 ILE B CA 1
ATOM 6961 C C . ILE B 1 356 ? -29.812 15.805 12.977 1 81.75 356 ILE B C 1
ATOM 6963 O O . ILE B 1 356 ? -30.672 16.5 12.438 1 81.75 356 ILE B O 1
ATOM 6967 N N . GLY B 1 357 ? -28.766 16.25 13.547 1 78 357 GLY B N 1
ATOM 6968 C CA . GLY B 1 357 ? -28.641 17.688 13.758 1 78 357 GLY B CA 1
ATOM 6969 C C . GLY B 1 357 ? -28 18.406 12.586 1 78 357 GLY B C 1
ATOM 6970 O O . GLY B 1 357 ? -28.188 19.609 12.414 1 78 357 GLY B O 1
ATOM 6971 N N . SER B 1 358 ? -27.266 17.688 11.781 1 80.62 358 SER B N 1
ATOM 6972 C CA . SER B 1 358 ? -26.531 18.375 10.727 1 80.62 358 SER B CA 1
ATOM 6973 C C . SER B 1 358 ? -26.719 17.688 9.375 1 80.62 358 SER B C 1
ATOM 6975 O O . SER B 1 358 ? -27.25 18.312 8.438 1 80.62 358 SER B O 1
ATOM 6977 N N . ARG B 1 359 ? -26.516 16.422 9.219 1 84.31 359 ARG B N 1
ATOM 6978 C CA . ARG B 1 359 ? -26.484 15.734 7.926 1 84.31 359 ARG B CA 1
ATOM 6979 C C . ARG B 1 359 ? -27.859 15.734 7.27 1 84.31 359 ARG B C 1
ATOM 6981 O O . ARG B 1 359 ? -28 16.141 6.113 1 84.31 359 ARG B O 1
ATOM 6988 N N . ILE B 1 360 ? -28.812 15.352 7.965 1 83.31 360 ILE B N 1
ATOM 6989 C CA . ILE B 1 360 ? -30.141 15.219 7.402 1 83.31 360 ILE B CA 1
ATOM 6990 C C . ILE B 1 360 ? -30.688 16.594 7.023 1 83.31 360 ILE B C 1
ATOM 6992 O O . ILE B 1 360 ? -31.156 16.797 5.902 1 83.31 360 ILE B O 1
ATOM 6996 N N . PRO B 1 361 ? -30.609 17.531 7.926 1 79.25 361 PRO B N 1
ATOM 6997 C CA . PRO B 1 361 ? -31.047 18.891 7.547 1 79.25 361 PRO B CA 1
ATOM 6998 C C . PRO B 1 361 ? -30.312 19.406 6.312 1 79.25 361 PRO B C 1
ATOM 7000 O O . PRO B 1 361 ? -30.906 20.125 5.496 1 79.25 361 PRO B O 1
ATOM 7003 N N . CYS B 1 362 ? -29.047 19.125 6.219 1 85.06 362 CYS B N 1
ATOM 7004 C CA . CYS B 1 362 ? -28.281 19.594 5.062 1 85.06 362 CYS B CA 1
ATOM 7005 C C . CYS B 1 362 ? -28.797 18.938 3.781 1 85.06 362 CYS B C 1
ATOM 7007 O O . CYS B 1 362 ? -28.875 19.594 2.74 1 85.06 362 CYS B O 1
ATOM 7009 N N . TYR B 1 363 ? -29.109 17.703 3.863 1 86.44 363 TYR B N 1
ATOM 7010 C CA . TYR B 1 363 ? -29.688 17.031 2.701 1 86.44 363 TYR B CA 1
ATOM 7011 C C . TYR B 1 363 ? -31.031 17.641 2.326 1 86.44 363 TYR B C 1
ATOM 7013 O O . TYR B 1 363 ? -31.328 17.828 1.145 1 86.44 363 TYR B O 1
ATOM 7021 N N . LEU B 1 364 ? -31.812 17.906 3.295 1 83.25 364 LEU B N 1
ATOM 7022 C CA . LEU B 1 364 ? -33.125 18.5 3.066 1 83.25 364 LEU B CA 1
ATOM 7023 C C . LEU B 1 364 ? -33 19.891 2.48 1 83.25 364 LEU B C 1
ATOM 7025 O O . LEU B 1 364 ? -33.75 20.266 1.575 1 83.25 364 LEU B O 1
ATOM 7029 N N . MET B 1 365 ? -32.156 20.578 3.035 1 84.38 365 MET B N 1
ATOM 7030 C CA . MET B 1 365 ? -31.938 21.938 2.533 1 84.38 365 MET B CA 1
ATOM 7031 C C . MET B 1 365 ? -31.453 21.922 1.086 1 84.38 365 MET B C 1
ATOM 7033 O O . MET B 1 365 ? -31.875 22.75 0.276 1 84.38 365 MET B O 1
ATOM 7037 N N . ASP B 1 366 ? -30.547 21 0.823 1 89.31 366 ASP B N 1
ATOM 7038 C CA . ASP B 1 366 ? -30.062 20.906 -0.549 1 89.31 366 ASP B CA 1
ATOM 7039 C C . ASP B 1 366 ? -31.188 20.484 -1.5 1 89.31 366 ASP B C 1
ATOM 7041 O O . ASP B 1 366 ? -31.219 20.938 -2.648 1 89.31 366 ASP B O 1
ATOM 7045 N N . LEU B 1 367 ? -32 19.656 -1.044 1 89.25 367 LEU B N 1
ATOM 7046 C CA . LEU B 1 367 ? -33.188 19.281 -1.829 1 89.25 367 LEU B CA 1
ATOM 7047 C C . LEU B 1 367 ? -34.062 20.5 -2.102 1 89.25 367 LEU B C 1
ATOM 7049 O O . LEU B 1 367 ? -34.562 20.672 -3.217 1 89.25 367 LEU B O 1
ATOM 7053 N N . TYR B 1 368 ? -34.25 21.281 -1.097 1 87.25 368 TYR B N 1
ATOM 7054 C CA . TYR B 1 368 ? -35.031 22.516 -1.22 1 87.25 368 TYR B CA 1
ATOM 7055 C C . TYR B 1 368 ? -34.344 23.469 -2.207 1 87.25 368 TYR B C 1
ATOM 7057 O O . TYR B 1 368 ? -35.031 24.031 -3.082 1 87.25 368 TYR B O 1
ATOM 7065 N N . LEU B 1 369 ? -33.094 23.625 -2.043 1 88.56 369 LEU B N 1
ATOM 7066 C CA . LEU B 1 369 ? -32.375 24.531 -2.928 1 88.56 369 LEU B CA 1
ATOM 7067 C C . LEU B 1 369 ? -32.469 24.062 -4.375 1 88.56 369 LEU B C 1
ATOM 7069 O O . LEU B 1 369 ? -32.625 24.875 -5.285 1 88.56 369 LEU B O 1
ATOM 7073 N N . ARG B 1 370 ? -32.375 22.781 -4.566 1 89.31 370 ARG B N 1
ATOM 7074 C CA . ARG B 1 370 ? -32.5 22.234 -5.91 1 89.31 370 ARG B CA 1
ATOM 7075 C C . ARG B 1 370 ? -33.875 22.516 -6.488 1 89.31 370 ARG B C 1
ATOM 7077 O O . ARG B 1 370 ? -34.031 22.797 -7.68 1 89.31 370 ARG B O 1
ATOM 7084 N N . SER B 1 371 ? -34.781 22.5 -5.621 1 90.06 371 SER B N 1
ATOM 7085 C CA . SER B 1 371 ? -36.156 22.688 -6.051 1 90.06 371 SER B CA 1
ATOM 7086 C C . SER B 1 371 ? -36.406 24.141 -6.48 1 90.06 371 SER B C 1
ATOM 7088 O O . SER B 1 371 ? -37.25 24.406 -7.332 1 90.06 371 SER B O 1
ATOM 7090 N N . ILE B 1 372 ? -35.719 25.016 -5.949 1 90.31 372 ILE B N 1
ATOM 7091 C CA . ILE B 1 372 ? -35.906 26.422 -6.297 1 90.31 372 ILE B CA 1
ATOM 7092 C C . ILE B 1 372 ? -34.844 26.844 -7.328 1 90.31 372 ILE B C 1
ATOM 7094 O O . ILE B 1 372 ? -34.719 28.047 -7.617 1 90.31 372 ILE B O 1
ATOM 7098 N N . GLY B 1 373 ? -34 25.906 -7.848 1 89.69 373 GLY B N 1
ATOM 7099 C CA . GLY B 1 373 ? -33.062 26.141 -8.938 1 89.69 373 GLY B CA 1
ATOM 7100 C C . GLY B 1 373 ? -31.719 26.672 -8.469 1 89.69 373 GLY B C 1
ATOM 7101 O O . GLY B 1 373 ? -30.969 27.266 -9.25 1 89.69 373 GLY B O 1
ATOM 7102 N N . LYS B 1 374 ? -31.531 26.562 -7.195 1 88.94 374 LYS B N 1
ATOM 7103 C CA . LYS B 1 374 ? -30.234 26.984 -6.672 1 88.94 374 LYS B CA 1
ATOM 7104 C C . LYS B 1 374 ? -29.281 25.812 -6.527 1 88.94 374 LYS B C 1
ATOM 7106 O O . LYS B 1 374 ? -29.719 24.656 -6.488 1 88.94 374 LYS B O 1
ATOM 7111 N N . ARG B 1 375 ? -28.078 26.062 -6.602 1 87.25 375 ARG B N 1
ATOM 7112 C CA . ARG B 1 375 ? -27.047 25.031 -6.527 1 87.25 375 ARG B CA 1
ATOM 7113 C C . ARG B 1 375 ? -26.938 24.469 -5.117 1 87.25 375 ARG B C 1
ATOM 7115 O O . ARG B 1 375 ? -26.766 25.219 -4.156 1 87.25 375 ARG B O 1
ATOM 7122 N N . PRO B 1 376 ? -27.016 23.109 -5.008 1 88.44 376 PRO B N 1
ATOM 7123 C CA . PRO B 1 376 ? -26.859 22.5 -3.691 1 88.44 376 PRO B CA 1
ATOM 7124 C C . PRO B 1 376 ? -25.438 22.578 -3.158 1 88.44 376 PRO B C 1
ATOM 7126 O O . PRO B 1 376 ? -24.484 22.281 -3.883 1 88.44 376 PRO B O 1
ATOM 7129 N N . ARG B 1 377 ? -25.219 23.109 -1.845 1 87.5 377 ARG B N 1
ATOM 7130 C CA . ARG B 1 377 ? -23.891 23.281 -1.28 1 87.5 377 ARG B CA 1
ATOM 7131 C C . ARG B 1 377 ? -23.828 22.766 0.15 1 87.5 377 ARG B C 1
ATOM 7133 O O . ARG B 1 377 ? -22.734 22.594 0.709 1 87.5 377 ARG B O 1
ATOM 7140 N N . MET B 1 378 ? -24.969 22.453 0.662 1 84.12 378 MET B N 1
ATOM 7141 C CA . MET B 1 378 ? -25.031 22.203 2.1 1 84.12 378 MET B CA 1
ATOM 7142 C C . MET B 1 378 ? -24.406 20.844 2.439 1 84.12 378 MET B C 1
ATOM 7144 O O . MET B 1 378 ? -23.719 20.703 3.449 1 84.12 378 MET B O 1
ATOM 7148 N N . VAL B 1 379 ? -24.656 19.922 1.604 1 86.62 379 VAL B N 1
ATOM 7149 C CA . VAL B 1 379 ? -24.109 18.594 1.848 1 86.62 379 VAL B CA 1
ATOM 7150 C C . VAL B 1 379 ? -22.578 18.656 1.769 1 86.62 379 VAL B C 1
ATOM 7152 O O . VAL B 1 379 ? -21.891 18 2.551 1 86.62 379 VAL B O 1
ATOM 7155 N N . LYS B 1 380 ? -22.078 19.406 0.931 1 86.31 380 LYS B N 1
ATOM 7156 C CA . LYS B 1 380 ? -20.625 19.578 0.812 1 86.31 380 LYS B CA 1
ATOM 7157 C C . LYS B 1 380 ? -20.047 20.188 2.076 1 86.31 380 LYS B C 1
ATOM 7159 O O . LYS B 1 380 ? -18.984 19.766 2.557 1 86.31 380 LYS B O 1
ATOM 7164 N N . ILE B 1 381 ? -20.734 21.141 2.582 1 81.06 381 ILE B N 1
ATOM 7165 C CA . ILE B 1 381 ? -20.297 21.797 3.807 1 81.06 381 ILE B CA 1
ATOM 7166 C C . ILE B 1 381 ? -20.328 20.812 4.969 1 81.06 381 ILE B C 1
ATOM 7168 O O . ILE B 1 381 ? -19.406 20.766 5.777 1 81.06 381 ILE B O 1
ATOM 7172 N N . SER B 1 382 ? -21.359 20.047 4.961 1 81.69 382 SER B N 1
ATOM 7173 C CA . SER B 1 382 ? -21.484 19.047 6.02 1 81.69 382 SER B CA 1
ATOM 7174 C C . SER B 1 382 ? -20.344 18.031 5.957 1 81.69 382 SER B C 1
ATOM 7176 O O . SER B 1 382 ? -19.797 17.641 6.992 1 81.69 382 SER B O 1
ATOM 7178 N N . ASN B 1 383 ? -20.047 17.641 4.809 1 82.44 383 ASN B N 1
ATOM 7179 C CA . ASN B 1 383 ? -18.969 16.672 4.637 1 82.44 383 ASN B CA 1
ATOM 7180 C C . ASN B 1 383 ? -17.625 17.266 5.062 1 82.44 383 ASN B C 1
ATOM 7182 O O . ASN B 1 383 ? -16.797 16.578 5.668 1 82.44 383 ASN B O 1
ATOM 7186 N N . GLN B 1 384 ? -17.406 18.5 4.809 1 79.56 384 GLN B N 1
ATOM 7187 C CA . GLN B 1 384 ? -16.172 19.188 5.215 1 79.56 384 GLN B CA 1
ATOM 7188 C C . GLN B 1 384 ? -16.094 19.312 6.734 1 79.56 384 GLN B C 1
ATOM 7190 O O . GLN B 1 384 ? -15.031 19.109 7.32 1 79.56 384 GLN B O 1
ATOM 7195 N N . LEU B 1 385 ? -17.188 19.578 7.238 1 79.38 385 LEU B N 1
ATOM 7196 C CA . LEU B 1 385 ? -17.25 19.719 8.688 1 79.38 385 LEU B CA 1
ATOM 7197 C C . LEU B 1 385 ? -17 18.391 9.383 1 79.38 385 LEU B C 1
ATOM 7199 O O . LEU B 1 385 ? -16.328 18.328 10.414 1 79.38 385 LEU B O 1
ATOM 7203 N N . THR B 1 386 ? -17.641 17.391 8.82 1 77.75 386 THR B N 1
ATOM 7204 C CA . THR B 1 386 ? -17.422 16.062 9.367 1 77.75 386 THR B CA 1
ATOM 7205 C C . THR B 1 386 ? -15.945 15.703 9.352 1 77.75 386 THR B C 1
ATOM 7207 O O . THR B 1 386 ? -15.43 15.125 10.312 1 77.75 386 THR B O 1
ATOM 7210 N N . ARG B 1 387 ? -15.258 16.016 8.375 1 76.88 387 ARG B N 1
ATOM 7211 C CA . ARG B 1 387 ? -13.828 15.742 8.258 1 76.88 387 ARG B CA 1
ATOM 7212 C C . ARG B 1 387 ? -13.039 16.5 9.328 1 76.88 387 ARG B C 1
ATOM 7214 O O . ARG B 1 387 ? -12.102 15.953 9.914 1 76.88 387 ARG B O 1
ATOM 7221 N N . VAL B 1 388 ? -13.453 17.719 9.516 1 76.69 388 VAL B N 1
ATOM 7222 C CA . VAL B 1 388 ? -12.773 18.562 10.492 1 76.69 388 VAL B CA 1
ATOM 7223 C C . VAL B 1 388 ? -12.969 18 11.898 1 76.69 388 VAL B C 1
ATOM 7225 O O . VAL B 1 388 ? -12.023 17.922 12.68 1 76.69 388 VAL B O 1
ATOM 7228 N N . VAL B 1 389 ? -14.117 17.594 12.148 1 78.31 389 VAL B N 1
ATOM 7229 C CA . VAL B 1 389 ? -14.438 17.062 13.469 1 78.31 389 VAL B CA 1
ATOM 7230 C C . VAL B 1 389 ? -13.664 15.766 13.703 1 78.31 389 VAL B C 1
ATOM 7232 O O . VAL B 1 389 ? -13.141 15.539 14.797 1 78.31 389 VAL B O 1
ATOM 7235 N N . HIS B 1 390 ? -13.625 15 12.703 1 77.69 390 HIS B N 1
ATOM 7236 C CA . HIS B 1 390 ? -12.93 13.727 12.828 1 77.69 390 HIS B CA 1
ATOM 7237 C C . HIS B 1 390 ? -11.43 13.938 13.031 1 77.69 390 HIS B C 1
ATOM 7239 O O . HIS B 1 390 ? -10.781 13.18 13.758 1 77.69 390 HIS B O 1
ATOM 7245 N N . THR B 1 391 ? -10.922 14.953 12.445 1 80.06 391 THR B N 1
ATOM 7246 C CA . THR B 1 391 ? -9.492 15.234 12.547 1 80.06 391 THR B CA 1
ATOM 7247 C C . THR B 1 391 ? -9.148 15.812 13.922 1 80.06 391 THR B C 1
ATOM 7249 O O . THR B 1 391 ? -8.062 15.57 14.445 1 80.06 391 THR B O 1
ATOM 7252 N N . LEU B 1 392 ? -10.07 16.469 14.508 1 84.62 392 LEU B N 1
ATOM 7253 C CA . LEU B 1 392 ? -9.805 17.125 15.781 1 84.62 392 LEU B CA 1
ATOM 7254 C C . LEU B 1 392 ? -10.109 16.203 16.953 1 84.62 392 LEU B C 1
ATOM 7256 O O . LEU B 1 392 ? -9.695 16.469 18.078 1 84.62 392 LEU B O 1
ATOM 7260 N N . LYS B 1 393 ? -10.828 15.125 16.656 1 87.12 393 LYS B N 1
ATOM 7261 C CA . LYS B 1 393 ? -11.227 14.172 17.688 1 87.12 393 LYS B CA 1
ATOM 7262 C C . LYS B 1 393 ? -10.023 13.688 18.484 1 87.12 393 LYS B C 1
ATOM 7264 O O . LYS B 1 393 ? -10.078 13.602 19.719 1 87.12 393 LYS B O 1
ATOM 7269 N N . TYR B 1 394 ? -8.93 13.477 17.844 1 91.69 394 TYR B N 1
ATOM 7270 C CA . TYR B 1 394 ? -7.707 13 18.484 1 91.69 394 TYR B CA 1
ATOM 7271 C C . TYR B 1 394 ? -7.203 14.016 19.5 1 91.69 394 TYR B C 1
ATOM 7273 O O . TYR B 1 394 ? -6.754 13.633 20.594 1 91.69 394 TYR B O 1
ATOM 7281 N N . PHE B 1 395 ? -7.379 15.227 19.25 1 92.12 395 PHE B N 1
ATOM 7282 C CA . PHE B 1 395 ? -6.793 16.281 20.047 1 92.12 395 PHE B CA 1
ATOM 7283 C C . PHE B 1 395 ? -7.742 16.703 21.172 1 92.12 395 PHE B C 1
ATOM 7285 O O . PHE B 1 395 ? -7.324 17.328 22.156 1 92.12 395 PHE B O 1
ATOM 7292 N N . THR B 1 396 ? -8.977 16.328 21.031 1 91.62 396 THR B N 1
ATOM 7293 C CA . THR B 1 396 ? -9.945 16.656 22.062 1 91.62 396 THR B CA 1
ATOM 7294 C C . THR B 1 396 ? -10.156 15.484 23.016 1 91.62 396 THR B C 1
ATOM 7296 O O . THR B 1 396 ? -10.867 15.602 24 1 91.62 396 THR B O 1
ATOM 7299 N N . GLN B 1 397 ? -9.477 14.391 22.703 1 91.75 397 GLN B N 1
ATOM 7300 C CA . GLN B 1 397 ? -9.688 13.203 23.531 1 91.75 397 GLN B CA 1
ATOM 7301 C C . GLN B 1 397 ? -8.391 12.766 24.203 1 91.75 397 GLN B C 1
ATOM 7303 O O . GLN B 1 397 ? -8.398 11.859 25.031 1 91.75 397 GLN B O 1
ATOM 7308 N N . ASN B 1 398 ? -7.301 13.43 23.859 1 93.19 398 ASN B N 1
ATOM 7309 C CA . ASN B 1 398 ? -6.012 13.047 24.422 1 93.19 398 ASN B CA 1
ATOM 7310 C C . ASN B 1 398 ? -5.336 14.219 25.125 1 93.19 398 ASN B C 1
ATOM 7312 O O . ASN B 1 398 ? -5.531 15.375 24.75 1 93.19 398 ASN B O 1
ATOM 7316 N N . ASP B 1 399 ? -4.492 13.82 26.141 1 92.06 399 ASP B N 1
ATOM 7317 C CA . ASP B 1 399 ? -3.775 14.82 26.938 1 92.06 399 ASP B CA 1
ATOM 7318 C C . ASP B 1 399 ? -2.268 14.727 26.703 1 92.06 399 ASP B C 1
ATOM 7320 O O . ASP B 1 399 ? -1.744 13.641 26.453 1 92.06 399 ASP B O 1
ATOM 7324 N N . TRP B 1 400 ? -1.69 15.852 26.844 1 96.75 400 TRP B N 1
ATOM 7325 C CA . TRP B 1 400 ? -0.235 15.898 26.734 1 96.75 400 TRP B CA 1
ATOM 7326 C C . TRP B 1 400 ? 0.361 16.75 27.859 1 96.75 400 TRP B C 1
ATOM 7328 O O . TRP B 1 400 ? -0.282 17.688 28.344 1 96.75 400 TRP B O 1
ATOM 7338 N N . VAL B 1 401 ? 1.532 16.391 28.234 1 97.19 401 VAL B N 1
ATOM 7339 C CA . VAL B 1 401 ? 2.309 17.172 29.188 1 97.19 401 VAL B CA 1
ATOM 7340 C C . VAL B 1 401 ? 3.604 17.641 28.531 1 97.19 401 VAL B C 1
ATOM 7342 O O . VAL B 1 401 ? 4.477 16.844 28.219 1 97.19 401 VAL B O 1
ATOM 7345 N N . TRP B 1 402 ? 3.703 18.938 28.391 1 97.62 402 TRP B N 1
ATOM 7346 C CA . TRP B 1 402 ? 4.887 19.516 27.766 1 97.62 402 TRP B CA 1
ATOM 7347 C C . TRP B 1 402 ? 5.812 20.141 28.812 1 97.62 402 TRP B C 1
ATOM 7349 O O . TRP B 1 402 ? 5.344 20.75 29.766 1 97.62 402 TRP B O 1
ATOM 7359 N N . THR B 1 403 ? 7.094 19.922 28.625 1 96.69 403 THR B N 1
ATOM 7360 C CA . THR B 1 403 ? 8.055 20.766 29.344 1 96.69 403 THR B CA 1
ATOM 7361 C C . THR B 1 403 ? 8.367 22.016 28.531 1 96.69 403 THR B C 1
ATOM 7363 O O . THR B 1 403 ? 8.344 22 27.312 1 96.69 403 THR B O 1
ATOM 7366 N N . ASN B 1 404 ? 8.539 23.156 29.203 1 95.44 404 ASN B N 1
ATOM 7367 C CA . ASN B 1 404 ? 8.875 24.391 28.516 1 95.44 404 ASN B CA 1
ATOM 7368 C C . ASN B 1 404 ? 9.906 25.203 29.281 1 95.44 404 ASN B C 1
ATOM 7370 O O . ASN B 1 404 ? 9.758 26.422 29.422 1 95.44 404 ASN B O 1
ATOM 7374 N N . HIS B 1 405 ? 10.93 24.531 29.719 1 95.5 405 HIS B N 1
ATOM 7375 C CA . HIS B 1 405 ? 11.992 25.156 30.5 1 95.5 405 HIS B CA 1
ATOM 7376 C C . HIS B 1 405 ? 12.781 26.156 29.672 1 95.5 405 HIS B C 1
ATOM 7378 O O . HIS B 1 405 ? 13.234 27.188 30.172 1 95.5 405 HIS B O 1
ATOM 7384 N N . ASN B 1 406 ? 12.961 25.859 28.438 1 95.75 406 ASN B N 1
ATOM 7385 C CA . ASN B 1 406 ? 13.703 26.766 27.562 1 95.75 406 ASN B CA 1
ATOM 7386 C C . ASN B 1 406 ? 12.969 28.078 27.359 1 95.75 406 ASN B C 1
ATOM 7388 O O . ASN B 1 406 ? 13.594 29.125 27.188 1 95.75 406 ASN B O 1
ATOM 7392 N N . THR B 1 407 ? 11.672 28 27.344 1 91.56 407 THR B N 1
ATOM 7393 C CA . THR B 1 407 ? 10.875 29.219 27.25 1 91.56 407 THR B CA 1
ATOM 7394 C C . THR B 1 407 ? 11.086 30.094 28.469 1 91.56 407 THR B C 1
ATOM 7396 O O . THR B 1 407 ? 11.211 31.312 28.359 1 91.56 407 THR B O 1
ATOM 7399 N N . ALA B 1 408 ? 11.133 29.5 29.594 1 91.38 408 ALA B N 1
ATOM 7400 C CA . ALA B 1 408 ? 11.383 30.219 30.828 1 91.38 408 ALA B CA 1
ATOM 7401 C C . ALA B 1 408 ? 12.766 30.859 30.828 1 91.38 408 ALA B C 1
ATOM 7403 O O . ALA B 1 408 ? 12.938 32 31.266 1 91.38 408 ALA B O 1
ATOM 7404 N N . THR B 1 409 ? 13.672 30.109 30.344 1 94.19 409 THR B N 1
ATOM 7405 C CA . THR B 1 409 ? 15.039 30.609 30.234 1 94.19 409 THR B CA 1
ATOM 7406 C C . THR B 1 409 ? 15.117 31.797 29.297 1 94.19 409 THR B C 1
ATOM 7408 O O . THR B 1 409 ? 15.812 32.781 29.562 1 94.19 409 THR B O 1
ATOM 7411 N N . LEU B 1 410 ? 14.43 31.703 28.25 1 95.69 410 LEU B N 1
ATOM 7412 C CA . LEU B 1 410 ? 14.383 32.781 27.266 1 95.69 410 LEU B CA 1
ATOM 7413 C C . LEU B 1 410 ? 13.781 34.062 27.875 1 95.69 410 LEU B C 1
ATOM 7415 O O . LEU B 1 410 ? 14.305 35.156 27.688 1 95.69 410 LEU B O 1
ATOM 7419 N N . GLN B 1 411 ? 12.742 33.906 28.609 1 93.62 411 GLN B N 1
ATOM 7420 C CA . GLN B 1 411 ? 12.094 35.062 29.266 1 93.62 411 GLN B CA 1
ATOM 7421 C C . GLN B 1 411 ? 13.031 35.719 30.266 1 93.62 411 GLN B C 1
ATOM 7423 O O . GLN B 1 411 ? 13.062 36.938 30.375 1 93.62 411 GLN B O 1
ATOM 7428 N N . ALA B 1 412 ? 13.75 34.906 30.922 1 94.69 412 ALA B N 1
ATOM 7429 C CA . ALA B 1 412 ? 14.672 35.406 31.953 1 94.69 412 ALA B CA 1
ATOM 7430 C C . ALA B 1 412 ? 15.82 36.188 31.312 1 94.69 412 ALA B C 1
ATOM 7432 O O . ALA B 1 412 ? 16.391 37.062 31.938 1 94.69 412 ALA B O 1
ATOM 7433 N N . ALA B 1 413 ? 16.125 35.875 30.078 1 96.19 413 ALA B N 1
ATOM 7434 C CA . ALA B 1 413 ? 17.25 36.5 29.391 1 96.19 413 ALA B CA 1
ATOM 7435 C C . ALA B 1 413 ? 16.875 37.875 28.844 1 96.19 413 ALA B C 1
ATOM 7437 O O . ALA B 1 413 ? 17.75 38.688 28.516 1 96.19 413 ALA B O 1
ATOM 7438 N N . LEU B 1 414 ? 15.625 38.219 28.812 1 96.88 414 LEU B N 1
ATOM 7439 C CA . LEU B 1 414 ? 15.156 39.5 28.25 1 96.88 414 LEU B CA 1
ATOM 7440 C C . LEU B 1 414 ? 15.336 40.625 29.25 1 96.88 414 LEU B C 1
ATOM 7442 O O . LEU B 1 414 ? 15.203 40.406 30.453 1 96.88 414 LEU B O 1
ATOM 7446 N N . SER B 1 415 ? 15.617 41.812 28.734 1 96.62 415 SER B N 1
ATOM 7447 C CA . SER B 1 415 ? 15.586 43 29.562 1 96.62 415 SER B CA 1
ATOM 7448 C C . SER B 1 415 ? 14.164 43.344 30 1 96.62 415 SER B C 1
ATOM 7450 O O . SER B 1 415 ? 13.203 42.781 29.453 1 96.62 415 SER B O 1
ATOM 7452 N N . GLU B 1 416 ? 14.055 44.188 30.953 1 94.44 416 GLU B N 1
ATOM 7453 C CA . GLU B 1 416 ? 12.742 44.562 31.438 1 94.44 416 GLU B CA 1
ATOM 7454 C C . GLU B 1 416 ? 11.914 45.219 30.328 1 94.44 416 GLU B C 1
ATOM 7456 O O . GLU B 1 416 ? 10.719 44.938 30.203 1 94.44 416 GLU B O 1
ATOM 7461 N N . SER B 1 417 ? 12.578 46 29.531 1 94.75 417 SER B N 1
ATOM 7462 C CA . SER B 1 417 ? 11.891 46.656 28.422 1 94.75 417 SER B CA 1
ATOM 7463 C C . SER B 1 417 ? 11.43 45.656 27.375 1 94.75 417 SER B C 1
ATOM 7465 O O . SER B 1 417 ? 10.305 45.75 26.875 1 94.75 417 SER B O 1
ATOM 7467 N N . ASP B 1 418 ? 12.281 44.719 27.109 1 97.06 418 ASP B N 1
ATOM 7468 C CA . ASP B 1 418 ? 11.953 43.719 26.094 1 97.06 418 ASP B CA 1
ATOM 7469 C C . ASP B 1 418 ? 10.852 42.781 26.594 1 97.06 418 ASP B C 1
ATOM 7471 O O . ASP B 1 418 ? 10.031 42.312 25.812 1 97.06 418 ASP B O 1
ATOM 7475 N N . ARG B 1 419 ? 10.766 42.5 27.859 1 95.25 419 ARG B N 1
ATOM 7476 C CA . ARG B 1 419 ? 9.734 41.656 28.422 1 95.25 419 ARG B CA 1
ATOM 7477 C C . ARG B 1 419 ? 8.352 42.25 28.25 1 95.25 419 ARG B C 1
ATOM 7479 O O . ARG B 1 419 ? 7.363 41.531 28.094 1 95.25 419 ARG B O 1
ATOM 7486 N N . LYS B 1 420 ? 8.312 43.562 28.234 1 94.62 420 LYS B N 1
ATOM 7487 C CA . LYS B 1 420 ? 7.043 44.25 28.047 1 94.62 420 LYS B CA 1
ATOM 7488 C C . LYS B 1 420 ? 6.605 44.188 26.594 1 94.62 420 LYS B C 1
ATOM 7490 O O . LYS B 1 420 ? 5.414 44.062 26.297 1 94.62 420 LYS B O 1
ATOM 7495 N N . VAL B 1 421 ? 7.574 44.281 25.719 1 96.19 421 VAL B N 1
ATOM 7496 C CA . VAL B 1 421 ? 7.301 44.312 24.281 1 96.19 421 VAL B CA 1
ATOM 7497 C C . VAL B 1 421 ? 7.023 42.906 23.781 1 96.19 421 VAL B C 1
ATOM 7499 O O . VAL B 1 421 ? 6.09 42.688 23 1 96.19 421 VAL B O 1
ATOM 7502 N N . TYR B 1 422 ? 7.895 42.031 24.25 1 97.44 422 TYR B N 1
ATOM 7503 C CA . TYR B 1 422 ? 7.789 40.625 23.844 1 97.44 422 TYR B CA 1
ATOM 7504 C C . TYR B 1 422 ? 7.285 39.75 25 1 97.44 422 TYR B C 1
ATOM 7506 O O . TYR B 1 422 ? 7.984 38.844 25.469 1 97.44 422 TYR B O 1
ATOM 7514 N N . PHE B 1 423 ? 6.023 40 25.391 1 94.94 423 PHE B N 1
ATOM 7515 C CA . PHE B 1 423 ? 5.414 39.312 26.531 1 94.94 423 PHE B CA 1
ATOM 7516 C C . PHE B 1 423 ? 5.133 37.844 26.203 1 94.94 423 PHE B C 1
ATOM 7518 O O . PHE B 1 423 ? 4.633 37.531 25.109 1 94.94 423 PHE B O 1
ATOM 7525 N N . MET B 1 424 ? 5.512 36.906 27.094 1 92.38 424 MET B N 1
ATOM 7526 C CA . MET B 1 424 ? 5.305 35.5 26.875 1 92.38 424 MET B CA 1
ATOM 7527 C C . MET B 1 424 ? 4.746 34.812 28.141 1 92.38 424 MET B C 1
ATOM 7529 O O . MET B 1 424 ? 4.707 33.594 28.234 1 92.38 424 MET B O 1
ATOM 7533 N N . ASP B 1 425 ? 4.324 35.594 29.125 1 92.12 425 ASP B N 1
ATOM 7534 C CA . ASP B 1 425 ? 3.711 35.031 30.328 1 92.12 425 ASP B CA 1
ATOM 7535 C C . ASP B 1 425 ? 2.234 34.719 30.094 1 92.12 425 ASP B C 1
ATOM 7537 O O . ASP B 1 425 ? 1.387 35.625 30.172 1 92.12 425 ASP B O 1
ATOM 7541 N N . VAL B 1 426 ? 1.947 33.562 30.031 1 93.06 426 VAL B N 1
ATOM 7542 C CA . VAL B 1 426 ? 0.618 33.094 29.641 1 93.06 426 VAL B CA 1
ATOM 7543 C C . VAL B 1 426 ? -0.315 33.125 30.844 1 93.06 426 VAL B C 1
ATOM 7545 O O . VAL B 1 426 ? -1.538 33.062 30.688 1 93.06 426 VAL B O 1
ATOM 7548 N N . ALA B 1 427 ? 0.247 33.25 32.031 1 93.44 427 ALA B N 1
ATOM 7549 C CA . ALA B 1 427 ? -0.559 33.281 33.25 1 93.44 427 ALA B CA 1
ATOM 7550 C C . ALA B 1 427 ? -1.533 34.438 33.281 1 93.44 427 ALA B C 1
ATOM 7552 O O . ALA B 1 427 ? -2.559 34.406 33.938 1 93.44 427 ALA B O 1
ATOM 7553 N N . GLU B 1 428 ? -1.283 35.375 32.5 1 92.88 428 GLU B N 1
ATOM 7554 C CA . GLU B 1 428 ? -2.074 36.594 32.469 1 92.88 428 GLU B CA 1
ATOM 7555 C C . GLU B 1 428 ? -3.328 36.438 31.625 1 92.88 428 GLU B C 1
ATOM 7557 O O . GLU B 1 428 ? -4.25 37.25 31.703 1 92.88 428 GLU B O 1
ATOM 7562 N N . ILE B 1 429 ? -3.445 35.438 30.891 1 96 429 ILE B N 1
ATOM 7563 C CA . ILE B 1 429 ? -4.555 35.25 29.953 1 96 429 ILE B CA 1
ATOM 7564 C C . ILE B 1 429 ? -5.805 34.844 30.719 1 96 429 ILE B C 1
ATOM 7566 O O . ILE B 1 429 ? -5.781 33.844 31.453 1 96 429 ILE B O 1
ATOM 7570 N N . HIS B 1 430 ? -6.828 35.594 30.625 1 97.38 430 HIS B N 1
ATOM 7571 C CA . HIS B 1 430 ? -8.164 35.188 31.031 1 97.38 430 HIS B CA 1
ATOM 7572 C C . HIS B 1 430 ? -8.914 34.531 29.891 1 97.38 430 HIS B C 1
ATOM 7574 O O . HIS B 1 430 ? -9.461 35.219 29.016 1 97.38 430 HIS B O 1
ATOM 7580 N N . TRP B 1 431 ? -9.117 33.219 30.016 1 96.94 431 TRP B N 1
ATOM 7581 C CA . TRP B 1 431 ? -9.547 32.406 28.875 1 96.94 431 TRP B CA 1
ATOM 7582 C C . TRP B 1 431 ? -10.93 32.844 28.391 1 96.94 431 TRP B C 1
ATOM 7584 O O . TRP B 1 431 ? -11.164 32.969 27.188 1 96.94 431 TRP B O 1
ATOM 7594 N N . PRO B 1 432 ? -11.93 33.094 29.25 1 96.38 432 PRO B N 1
ATOM 7595 C CA . PRO B 1 432 ? -13.258 33.531 28.766 1 96.38 432 PRO B CA 1
ATOM 7596 C C . PRO B 1 432 ? -13.211 34.812 27.938 1 96.38 432 PRO B C 1
ATOM 7598 O O . PRO B 1 432 ? -13.852 34.875 26.891 1 96.38 432 PRO B O 1
ATOM 7601 N N . THR B 1 433 ? -12.43 35.75 28.438 1 96.88 433 THR B N 1
ATOM 7602 C CA . THR B 1 433 ? -12.297 37 27.703 1 96.88 433 THR B CA 1
ATOM 7603 C C . THR B 1 433 ? -11.57 36.781 26.391 1 96.88 433 THR B C 1
ATOM 7605 O O . THR B 1 433 ? -11.906 37.406 25.375 1 96.88 433 THR B O 1
ATOM 7608 N N . TYR B 1 434 ? -10.562 36 26.484 1 97.44 434 TYR B N 1
ATOM 7609 C CA . TYR B 1 434 ? -9.812 35.656 25.281 1 97.44 434 TYR B CA 1
ATOM 7610 C C . TYR B 1 434 ? -10.711 35.031 24.234 1 97.44 434 TYR B C 1
ATOM 7612 O O . TYR B 1 434 ? -10.656 35.375 23.047 1 97.44 434 TYR B O 1
ATOM 7620 N N . LEU B 1 435 ? -11.57 34.062 24.641 1 96.94 435 LEU B N 1
ATOM 7621 C CA . LEU B 1 435 ? -12.477 33.375 23.719 1 96.94 435 LEU B CA 1
ATOM 7622 C C . LEU B 1 435 ? -13.484 34.375 23.125 1 96.94 435 LEU B C 1
ATOM 7624 O O . LEU B 1 435 ? -13.852 34.25 21.953 1 96.94 435 LEU B O 1
ATOM 7628 N N . GLU B 1 436 ? -13.906 35.25 23.953 1 97.12 436 GLU B N 1
ATOM 7629 C CA . GLU B 1 436 ? -14.828 36.281 23.484 1 97.12 436 GLU B CA 1
ATOM 7630 C C . GLU B 1 436 ? -14.195 37.125 22.375 1 97.12 436 GLU B C 1
ATOM 7632 O O . GLU B 1 436 ? -14.82 37.344 21.328 1 97.12 436 GLU B O 1
ATOM 7637 N N . GLN B 1 437 ? -12.977 37.5 22.609 1 97.25 437 GLN B N 1
ATOM 7638 C CA . GLN B 1 437 ? -12.266 38.312 21.609 1 97.25 437 GLN B CA 1
ATOM 7639 C C . GLN B 1 437 ? -12.023 37.5 20.328 1 97.25 437 GLN B C 1
ATOM 7641 O O . GLN B 1 437 ? -12.055 38.031 19.219 1 97.25 437 GLN B O 1
ATOM 7646 N N . TRP B 1 438 ? -11.727 36.25 20.531 1 97.5 438 TRP B N 1
ATOM 7647 C CA . TRP B 1 438 ? -11.539 35.344 19.391 1 97.5 438 TRP B CA 1
ATOM 7648 C C . TRP B 1 438 ? -12.812 35.25 18.562 1 97.5 438 TRP B C 1
ATOM 7650 O O . TRP B 1 438 ? -12.766 35.375 17.328 1 97.5 438 TRP B O 1
ATOM 7660 N N . CYS B 1 439 ? -13.945 35.094 19.172 1 96.5 439 CYS B N 1
ATOM 7661 C CA . CYS B 1 439 ? -15.227 35 18.484 1 96.5 439 CYS B CA 1
ATOM 7662 C C . CYS B 1 439 ? -15.539 36.312 17.766 1 96.5 439 CYS B C 1
ATOM 7664 O O . CYS B 1 439 ? -16.016 36.312 16.625 1 96.5 439 CYS B O 1
ATOM 7666 N N . ILE B 1 440 ? -15.234 37.406 18.453 1 96.31 440 ILE B N 1
ATOM 7667 C CA . ILE B 1 440 ? -15.414 38.719 17.812 1 96.31 440 ILE B CA 1
ATOM 7668 C C . ILE B 1 440 ? -14.523 38.812 16.578 1 96.31 440 ILE B C 1
ATOM 7670 O O . ILE B 1 440 ? -14.953 39.312 15.547 1 96.31 440 ILE B O 1
ATOM 7674 N N . GLY B 1 441 ? -13.32 38.375 16.734 1 96.06 441 GLY B N 1
ATOM 7675 C CA . GLY B 1 441 ? -12.383 38.375 15.617 1 96.06 441 GLY B CA 1
ATOM 7676 C C . GLY B 1 441 ? -12.859 37.562 14.43 1 96.06 441 GLY B C 1
ATOM 7677 O O . GLY B 1 441 ? -12.711 37.969 13.281 1 96.06 441 GLY B O 1
ATOM 7678 N N . THR B 1 442 ? -13.414 36.344 14.719 1 96.25 442 THR B N 1
ATOM 7679 C CA . THR B 1 442 ? -13.93 35.531 13.633 1 96.25 442 THR B CA 1
ATOM 7680 C C . THR B 1 442 ? -15.047 36.25 12.891 1 96.25 442 THR B C 1
ATOM 7682 O O . THR B 1 442 ? -15.141 36.156 11.664 1 96.25 442 THR B O 1
ATOM 7685 N N . LYS B 1 443 ? -15.875 36.938 13.57 1 95.75 443 LYS B N 1
ATOM 7686 C CA . LYS B 1 443 ? -16.984 37.688 12.992 1 95.75 443 LYS B CA 1
ATOM 7687 C C . LYS B 1 443 ? -16.469 38.844 12.156 1 95.75 443 LYS B C 1
ATOM 7689 O O . LYS B 1 443 ? -16.875 39.031 11 1 95.75 443 LYS B O 1
ATOM 7694 N N . GLN B 1 444 ? -15.5 39.5 12.641 1 94.94 444 GLN B N 1
ATOM 7695 C CA . GLN B 1 444 ? -15.055 40.781 12.039 1 94.94 444 GLN B CA 1
ATOM 7696 C C . GLN B 1 444 ? -14.023 40.531 10.945 1 94.94 444 GLN B C 1
ATOM 7698 O O . GLN B 1 444 ? -14.055 41.156 9.898 1 94.94 444 GLN B O 1
ATOM 7703 N N . TYR B 1 445 ? -13.117 39.656 11.188 1 93.94 445 TYR B N 1
ATOM 7704 C CA . TYR B 1 445 ? -11.93 39.594 10.344 1 93.94 445 TYR B CA 1
ATOM 7705 C C . TYR B 1 445 ? -11.961 38.406 9.406 1 93.94 445 TYR B C 1
ATOM 7707 O O . TYR B 1 445 ? -11.336 38.438 8.336 1 93.94 445 TYR B O 1
ATOM 7715 N N . ILE B 1 446 ? -12.672 37.344 9.805 1 93.69 446 ILE B N 1
ATOM 7716 C CA . ILE B 1 446 ? -12.789 36.188 8.906 1 93.69 446 ILE B CA 1
ATOM 7717 C C . ILE B 1 446 ? -14.055 36.344 8.055 1 93.69 446 ILE B C 1
ATOM 7719 O O . ILE B 1 446 ? -13.984 36.312 6.824 1 93.69 446 ILE B O 1
ATOM 7723 N N . LEU B 1 447 ? -15.195 36.562 8.719 1 94.31 447 LEU B N 1
ATOM 7724 C CA . LEU B 1 447 ? -16.484 36.594 8.023 1 94.31 447 LEU B CA 1
ATOM 7725 C C . LEU B 1 447 ? -16.781 38 7.492 1 94.31 447 LEU B C 1
ATOM 7727 O O . LEU B 1 447 ? -17.688 38.188 6.684 1 94.31 447 LEU B O 1
ATOM 7731 N N . ASN B 1 448 ? -16.047 39.031 7.895 1 93.5 448 ASN B N 1
ATOM 7732 C CA . ASN B 1 448 ? -16.219 40.406 7.484 1 93.5 448 ASN B CA 1
ATOM 7733 C C . ASN B 1 448 ? -17.641 40.906 7.715 1 93.5 448 ASN B C 1
ATOM 7735 O O . ASN B 1 448 ? -18.25 41.5 6.836 1 93.5 448 ASN B O 1
ATOM 7739 N N . GLU B 1 449 ? -18.141 40.531 8.852 1 94.62 449 GLU B N 1
ATOM 7740 C CA . GLU B 1 449 ? -19.484 40.938 9.219 1 94.62 449 GLU B CA 1
ATOM 7741 C C . GLU B 1 449 ? -19.453 42.281 9.969 1 94.62 449 GLU B C 1
ATOM 7743 O O . GLU B 1 449 ? -18.516 42.562 10.727 1 94.62 449 GLU B O 1
ATOM 7748 N N . ASP B 1 450 ? -20.5 43.031 9.75 1 91.94 450 ASP B N 1
ATOM 7749 C CA . ASP B 1 450 ? -20.625 44.344 10.391 1 91.94 450 ASP B CA 1
ATOM 7750 C C . ASP B 1 450 ? -21.094 44.188 11.836 1 91.94 450 ASP B C 1
ATOM 7752 O O . ASP B 1 450 ? -22.125 43.594 12.094 1 91.94 450 ASP B O 1
ATOM 7756 N N . MET B 1 451 ? -20.344 44.812 12.75 1 91.12 451 MET B N 1
ATOM 7757 C CA . MET B 1 451 ? -20.703 44.75 14.164 1 91.12 451 MET B CA 1
ATOM 7758 C C . MET B 1 451 ? -21.984 45.531 14.438 1 91.12 451 MET B C 1
ATOM 7760 O O . MET B 1 451 ? -22.688 45.25 15.406 1 91.12 451 MET B O 1
ATOM 7764 N N . LEU B 1 452 ? -22.344 46.375 13.547 1 91.31 452 LEU B N 1
ATOM 7765 C CA . LEU B 1 452 ? -23.578 47.156 13.688 1 91.31 452 LEU B CA 1
ATOM 7766 C C . LEU B 1 452 ? -24.797 46.312 13.352 1 91.31 452 LEU B C 1
ATOM 7768 O O . LEU B 1 452 ? -25.922 46.688 13.688 1 91.31 452 LEU B O 1
ATOM 7772 N N . ALA B 1 453 ? -24.594 45.219 12.82 1 92.12 453 ALA B N 1
ATOM 7773 C CA . ALA B 1 453 ? -25.688 44.375 12.398 1 92.12 453 ALA B CA 1
ATOM 7774 C C . ALA B 1 453 ? -26.062 43.375 13.5 1 92.12 453 ALA B C 1
ATOM 7776 O O . ALA B 1 453 ? -26.938 42.531 13.305 1 92.12 453 ALA B O 1
ATOM 7777 N N . ILE B 1 454 ? -25.516 43.469 14.656 1 92.94 454 ILE B N 1
ATOM 7778 C CA . ILE B 1 454 ? -25.719 42.531 15.75 1 92.94 454 ILE B CA 1
ATOM 7779 C C . ILE B 1 454 ? -27.188 42.5 16.156 1 92.94 454 ILE B C 1
ATOM 7781 O O . ILE B 1 454 ? -27.781 41.438 16.328 1 92.94 454 ILE B O 1
ATOM 7785 N N . PRO B 1 455 ? -27.859 43.719 16.219 1 92.94 455 PRO B N 1
ATOM 7786 C CA . PRO B 1 455 ? -29.281 43.656 16.578 1 92.94 455 PRO B CA 1
ATOM 7787 C C . PRO B 1 455 ? -30.109 42.875 15.562 1 92.94 455 PRO B C 1
ATOM 7789 O O . PRO B 1 455 ? -31.016 42.125 15.945 1 92.94 455 PRO B O 1
ATOM 7792 N N . ALA B 1 456 ? -29.781 43.062 14.367 1 93.12 456 ALA B N 1
ATOM 7793 C CA . ALA B 1 456 ? -30.516 42.312 13.336 1 93.12 456 ALA B CA 1
ATOM 7794 C C . ALA B 1 456 ? -30.234 40.844 13.438 1 93.12 456 ALA B C 1
ATOM 7796 O O . ALA B 1 456 ? -31.141 40 13.227 1 93.12 456 ALA B O 1
ATOM 7797 N N . ALA B 1 457 ? -29.031 40.5 13.719 1 93.31 457 ALA B N 1
ATOM 7798 C CA . ALA B 1 457 ? -28.656 39.094 13.867 1 93.31 457 ALA B CA 1
ATOM 7799 C C . ALA B 1 457 ? -29.344 38.469 15.078 1 93.31 457 ALA B C 1
ATOM 7801 O O . ALA B 1 457 ? -29.719 37.281 15.055 1 93.31 457 ALA B O 1
ATOM 7802 N N . LYS B 1 458 ? -29.516 39.219 16.125 1 93.44 458 LYS B N 1
ATOM 7803 C CA . LYS B 1 458 ? -30.219 38.75 17.312 1 93.44 458 LYS B CA 1
ATOM 7804 C C . LYS B 1 458 ? -31.688 38.469 17.016 1 93.44 458 LYS B C 1
ATOM 7806 O O . LYS B 1 458 ? -32.25 37.531 17.516 1 93.44 458 LYS B O 1
ATOM 7811 N N . ARG B 1 459 ? -32.281 39.344 16.234 1 92.5 459 ARG B N 1
ATOM 7812 C CA . ARG B 1 459 ? -33.656 39.156 15.828 1 92.5 459 ARG B CA 1
ATOM 7813 C C . ARG B 1 459 ? -33.812 37.875 15.008 1 92.5 459 ARG B C 1
ATOM 7815 O O . ARG B 1 459 ? -34.812 37.156 15.164 1 92.5 459 ARG B O 1
ATOM 7822 N N . HIS B 1 460 ? -32.844 37.719 14.195 1 91.88 460 HIS B N 1
ATOM 7823 C CA . HIS B 1 460 ? -32.875 36.5 13.383 1 91.88 460 HIS B CA 1
ATOM 7824 C C . HIS B 1 460 ? -32.812 35.25 14.258 1 91.88 460 HIS B C 1
ATOM 7826 O O . HIS B 1 460 ? -33.531 34.281 14.008 1 91.88 460 HIS B O 1
ATOM 7832 N N . LEU B 1 461 ? -32 35.281 15.273 1 90.81 461 LEU B N 1
ATOM 7833 C CA . LEU B 1 461 ? -31.875 34.125 16.172 1 90.81 461 LEU B CA 1
ATOM 7834 C C . LEU B 1 461 ? -33.188 33.906 16.938 1 90.81 461 LEU B C 1
ATOM 7836 O O . LEU B 1 461 ? -33.562 32.75 17.188 1 90.81 461 LEU B O 1
ATOM 7840 N N . ARG B 1 462 ? -33.781 34.969 17.25 1 89.31 462 ARG B N 1
ATOM 7841 C CA . ARG B 1 462 ? -35.062 34.844 17.938 1 89.31 462 ARG B CA 1
ATOM 7842 C C . ARG B 1 462 ? -36.125 34.25 17.016 1 89.31 462 ARG B C 1
ATOM 7844 O O . ARG B 1 462 ? -36.938 33.438 17.469 1 89.31 462 ARG B O 1
ATOM 7851 N N . MET B 1 463 ? -36.062 34.656 15.844 1 88.81 463 MET B N 1
ATOM 7852 C CA . MET B 1 463 ? -36.969 34.094 14.867 1 88.81 463 MET B CA 1
ATOM 7853 C C . MET B 1 463 ? -36.781 32.594 14.727 1 88.81 463 MET B C 1
ATOM 7855 O O . MET B 1 463 ? -37.719 31.812 14.688 1 88.81 463 MET B O 1
ATOM 7859 N N . LEU B 1 464 ? -35.531 32.219 14.695 1 85 464 LEU B N 1
ATOM 7860 C CA . LEU B 1 464 ? -35.188 30.797 14.57 1 85 464 LEU B CA 1
ATOM 7861 C C . LEU B 1 464 ? -35.688 30.031 15.789 1 85 464 LEU B C 1
ATOM 7863 O O . LEU B 1 464 ? -36.156 28.891 15.664 1 85 464 LEU B O 1
ATOM 7867 N N . ARG B 1 465 ? -35.5 30.625 16.906 1 82.06 465 ARG B N 1
ATOM 7868 C CA . ARG B 1 465 ? -36 30.016 18.141 1 82.06 465 ARG B CA 1
ATOM 7869 C C . ARG B 1 465 ? -37.5 29.844 18.094 1 82.06 465 ARG B C 1
ATOM 7871 O O . ARG B 1 465 ? -38.031 28.781 18.469 1 82.06 465 ARG B O 1
ATOM 7878 N N . ASN B 1 466 ? -38.188 30.828 17.594 1 82.75 466 ASN B N 1
ATOM 7879 C CA . ASN B 1 466 ? -39.656 30.766 17.484 1 82.75 466 ASN B CA 1
ATOM 7880 C C . ASN B 1 466 ? -40.094 29.703 16.484 1 82.75 466 ASN B C 1
ATOM 7882 O O . ASN B 1 466 ? -41.094 29.016 16.703 1 82.75 466 ASN B O 1
ATOM 7886 N N . PHE B 1 467 ? -39.406 29.641 15.516 1 79.88 467 PHE B N 1
ATOM 7887 C CA . PHE B 1 467 ? -39.719 28.641 14.5 1 79.88 467 PHE B CA 1
ATOM 7888 C C . PHE B 1 467 ? -39.562 27.234 15.07 1 79.88 467 PHE B C 1
ATOM 7890 O O . PHE B 1 467 ? -40.375 26.344 14.781 1 79.88 467 PHE B O 1
ATOM 7897 N N . ARG B 1 468 ? -38.531 27.016 15.797 1 77.62 468 ARG B N 1
ATOM 7898 C CA . ARG B 1 468 ? -38.312 25.719 16.422 1 77.62 468 ARG B CA 1
ATOM 7899 C C . ARG B 1 468 ? -39.438 25.375 17.375 1 77.62 468 ARG B C 1
ATOM 7901 O O . ARG B 1 468 ? -39.938 24.234 17.391 1 77.62 468 ARG B O 1
ATOM 7908 N N . TRP B 1 469 ? -39.812 26.297 18.094 1 76.5 469 TRP B N 1
ATOM 7909 C CA . TRP B 1 469 ? -40.906 26.094 19.047 1 76.5 469 TRP B CA 1
ATOM 7910 C C . TRP B 1 469 ? -42.219 25.812 18.312 1 76.5 469 TRP B C 1
ATOM 7912 O O . TRP B 1 469 ? -43 24.953 18.734 1 76.5 469 TRP B O 1
ATOM 7922 N N . ALA B 1 470 ? -42.344 26.5 17.266 1 75.25 470 ALA B N 1
ATOM 7923 C CA . ALA B 1 470 ? -43.531 26.281 16.453 1 75.25 470 ALA B CA 1
ATOM 7924 C C . ALA B 1 470 ? -43.531 24.875 15.836 1 75.25 470 ALA B C 1
ATOM 7926 O O . ALA B 1 470 ? -44.531 24.188 15.844 1 75.25 470 ALA B O 1
ATOM 7927 N N . PHE B 1 471 ? -42.438 24.578 15.391 1 75.81 471 PHE B N 1
ATOM 7928 C CA . PHE B 1 471 ? -42.312 23.266 14.766 1 75.81 471 PHE B CA 1
ATOM 7929 C C . PHE B 1 471 ? -42.531 22.156 15.781 1 75.81 471 PHE B C 1
ATOM 7931 O O . PHE B 1 471 ? -43.25 21.188 15.516 1 75.81 471 PHE B O 1
ATOM 7938 N N . ASN B 1 472 ? -41.875 22.297 16.922 1 71.56 472 ASN B N 1
ATOM 7939 C CA . ASN B 1 472 ? -42.031 21.297 17.969 1 71.56 472 ASN B CA 1
ATOM 7940 C C . ASN B 1 472 ? -43.469 21.188 18.438 1 71.56 472 ASN B C 1
ATOM 7942 O O . ASN B 1 472 ? -43.969 20.094 18.703 1 71.56 472 ASN B O 1
ATOM 7946 N N . THR B 1 473 ? -44 22.266 18.422 1 76.38 473 THR B N 1
ATOM 7947 C CA . THR B 1 473 ? -45.406 22.297 18.812 1 76.38 473 THR B CA 1
ATOM 7948 C C . THR B 1 473 ? -46.281 21.609 17.75 1 76.38 473 THR B C 1
ATOM 7950 O O . THR B 1 473 ? -47.156 20.828 18.094 1 76.38 473 THR B O 1
ATOM 7953 N N . LEU B 1 474 ? -46 21.906 16.578 1 75.5 474 LEU B N 1
ATOM 7954 C CA . LEU B 1 474 ? -46.719 21.266 15.484 1 75.5 474 LEU B CA 1
ATOM 7955 C C . LEU B 1 474 ? -46.469 19.766 15.469 1 75.5 474 LEU B C 1
ATOM 7957 O O . LEU B 1 474 ? -47.406 18.984 15.25 1 75.5 474 LEU B O 1
ATOM 7961 N N . LEU B 1 475 ? -45.25 19.391 15.641 1 75.62 475 LEU B N 1
ATOM 7962 C CA . LEU B 1 475 ? -44.938 17.969 15.68 1 75.62 475 LEU B CA 1
ATOM 7963 C C . LEU B 1 475 ? -45.656 17.281 16.828 1 75.62 475 LEU B C 1
ATOM 7965 O O . LEU B 1 475 ? -46.125 16.156 16.672 1 75.62 475 LEU B O 1
ATOM 7969 N N . LEU B 1 476 ? -45.688 17.922 17.906 1 73.62 476 LEU B N 1
ATOM 7970 C CA . LEU B 1 476 ? -46.406 17.391 19.062 1 73.62 476 LEU B CA 1
ATOM 7971 C C . LEU B 1 476 ? -47.906 17.234 18.766 1 73.62 476 LEU B C 1
ATOM 7973 O O . LEU B 1 476 ? -48.5 16.234 19.125 1 73.62 476 LEU B O 1
ATOM 7977 N N . ILE B 1 477 ? -48.344 18.109 18.062 1 74.19 477 ILE B N 1
ATOM 7978 C CA . ILE B 1 477 ? -49.75 18.078 17.672 1 74.19 477 ILE B CA 1
ATOM 7979 C C . ILE B 1 477 ? -50 16.938 16.703 1 74.19 477 ILE B C 1
ATOM 7981 O O . ILE B 1 477 ? -50.969 16.203 16.828 1 74.19 477 ILE B O 1
ATOM 7985 N N . LEU B 1 478 ? -49.125 16.766 15.805 1 76.19 478 LEU B N 1
ATOM 7986 C CA . LEU B 1 478 ? -49.25 15.719 14.805 1 76.19 478 LEU B CA 1
ATOM 7987 C C . LEU B 1 478 ? -49.094 14.336 15.438 1 76.19 478 LEU B C 1
ATOM 7989 O O . LEU B 1 478 ? -49.844 13.414 15.117 1 76.19 478 LEU B O 1
ATOM 7993 N N . VAL B 1 479 ? -48.094 14.211 16.188 1 74 479 VAL B N 1
ATOM 7994 C CA . VAL B 1 479 ? -47.906 12.945 16.891 1 74 479 VAL B CA 1
ATOM 7995 C C . VAL B 1 479 ? -49.125 12.641 17.734 1 74 479 VAL B C 1
ATOM 7997 O O . VAL B 1 479 ? -49.594 11.492 17.781 1 74 479 VAL B O 1
ATOM 8000 N N . TRP B 1 480 ? -49.594 13.688 18.297 1 72.25 480 TRP B N 1
ATOM 8001 C CA . TRP B 1 480 ? -50.812 13.555 19.109 1 72.25 480 TRP B CA 1
ATOM 8002 C C . TRP B 1 480 ? -52 13.133 18.234 1 72.25 480 TRP B C 1
ATOM 8004 O O . TRP B 1 480 ? -52.75 12.219 18.609 1 72.25 480 TRP B O 1
ATOM 8014 N N . ARG B 1 481 ? -52.031 13.633 17.125 1 67.19 481 ARG B N 1
ATOM 8015 C CA . ARG B 1 481 ? -53.156 13.375 16.234 1 67.19 481 ARG B CA 1
ATOM 8016 C C . ARG B 1 481 ? -53.031 11.992 15.594 1 67.19 481 ARG B C 1
ATOM 8018 O O . ARG B 1 481 ? -54.031 11.273 15.484 1 67.19 481 ARG B O 1
ATOM 8025 N N . PHE B 1 482 ? -51.844 11.656 15.164 1 69.81 482 PHE B N 1
ATOM 8026 C CA . PHE B 1 482 ? -51.688 10.445 14.367 1 69.81 482 PHE B CA 1
ATOM 8027 C C . PHE B 1 482 ? -51.438 9.234 15.266 1 69.81 482 PHE B C 1
ATOM 8029 O O . PHE B 1 482 ? -51.844 8.117 14.945 1 69.81 482 PHE B O 1
ATOM 8036 N N . LEU B 1 483 ? -50.719 9.43 16.172 1 61.88 483 LEU B N 1
ATOM 8037 C CA . LEU B 1 483 ? -50.375 8.281 17 1 61.88 483 LEU B CA 1
ATOM 8038 C C . LEU B 1 483 ? -51.375 8.141 18.141 1 61.88 483 LEU B C 1
ATOM 8040 O O . LEU B 1 483 ? -51.812 7.031 18.453 1 61.88 483 LEU B O 1
ATOM 8044 N N . ILE B 1 484 ? -51.656 9.219 18.766 1 59.28 484 ILE B N 1
ATOM 8045 C CA . ILE B 1 484 ? -52.406 9.148 20.016 1 59.28 484 ILE B CA 1
ATOM 8046 C C . ILE B 1 484 ? -53.906 9.164 19.703 1 59.28 484 ILE B C 1
ATOM 8048 O O . ILE B 1 484 ? -54.688 8.406 20.312 1 59.28 484 ILE B O 1
ATOM 8052 N N . ALA B 1 485 ? -54.281 9.992 18.703 1 58.12 485 ALA B N 1
ATOM 8053 C CA . ALA B 1 485 ? -55.719 10.164 18.469 1 58.12 485 ALA B CA 1
ATOM 8054 C C . ALA B 1 485 ? -56.312 8.898 17.891 1 58.12 485 ALA B C 1
ATOM 8056 O O . ALA B 1 485 ? -57.5 8.594 18.141 1 58.12 485 ALA B O 1
ATOM 8057 N N . ARG B 1 486 ? -55.469 8.156 17.141 1 57.81 486 ARG B N 1
ATOM 8058 C CA . ARG B 1 486 ? -56.125 7.023 16.484 1 57.81 486 ARG B CA 1
ATOM 8059 C C . ARG B 1 486 ? -55.938 5.75 17.312 1 57.81 486 ARG B C 1
ATOM 8061 O O . ARG B 1 486 ? -56.625 4.75 17.062 1 57.81 486 ARG B O 1
ATOM 8068 N N . SER B 1 487 ? -54.906 5.633 18.016 1 57.03 487 SER B N 1
ATOM 8069 C CA . SER B 1 487 ? -54.719 4.41 18.797 1 57.03 487 SER B CA 1
ATOM 8070 C C . SER B 1 487 ? -55.25 4.59 20.219 1 57.03 487 SER B C 1
ATOM 8072 O O . SER B 1 487 ? -54.938 5.586 20.875 1 57.03 487 SER B O 1
ATOM 8074 N N . GLN B 1 488 ? -56.281 3.832 20.594 1 60 488 GLN B N 1
ATOM 8075 C CA . GLN B 1 488 ? -56.875 3.838 21.938 1 60 488 GLN B CA 1
ATOM 8076 C C . GLN B 1 488 ? -55.781 3.693 23 1 60 488 GLN B C 1
ATOM 8078 O O . GLN B 1 488 ? -55.812 4.371 24.031 1 60 488 GLN B O 1
ATOM 8083 N N . LEU B 1 489 ? -54.906 2.863 22.719 1 57.06 489 LEU B N 1
ATOM 8084 C CA . LEU B 1 489 ? -53.844 2.619 23.656 1 57.06 489 LEU B CA 1
ATOM 8085 C C . LEU B 1 489 ? -52.938 3.846 23.797 1 57.06 489 LEU B C 1
ATOM 8087 O O . LEU B 1 489 ? -52.562 4.227 24.906 1 57.06 489 LEU B O 1
ATOM 8091 N N . ALA B 1 490 ? -52.625 4.441 22.734 1 61.78 490 ALA B N 1
ATOM 8092 C CA . ALA B 1 490 ? -51.781 5.629 22.734 1 61.78 490 ALA B CA 1
ATOM 8093 C C . ALA B 1 490 ? -52.5 6.82 23.359 1 61.78 490 ALA B C 1
ATOM 8095 O O . ALA B 1 490 ? -51.906 7.637 24.047 1 61.78 490 ALA B O 1
ATOM 8096 N N . ARG B 1 491 ? -53.781 6.844 23.25 1 66.06 491 ARG B N 1
ATOM 8097 C CA . ARG B 1 491 ? -54.625 7.816 23.922 1 66.06 491 ARG B CA 1
ATOM 8098 C C . ARG B 1 491 ? -54.625 7.598 25.422 1 66.06 491 ARG B C 1
ATOM 8100 O O . ARG B 1 491 ? -54.562 8.555 26.203 1 66.06 491 ARG B O 1
ATOM 8107 N N . ASN B 1 492 ? -54.688 6.281 25.672 1 60.88 492 ASN B N 1
ATOM 8108 C CA . ASN B 1 492 ? -54.688 5.945 27.094 1 60.88 492 ASN B CA 1
ATOM 8109 C C . ASN B 1 492 ? -53.344 6.273 27.75 1 60.88 492 ASN B C 1
ATOM 8111 O O . ASN B 1 492 ? -53.312 6.805 28.859 1 60.88 492 ASN B O 1
ATOM 8115 N N . LEU B 1 493 ? -52.375 6.031 27.031 1 59.28 493 LEU B N 1
ATOM 8116 C CA . LEU B 1 493 ? -51.031 6.348 27.531 1 59.28 493 LEU B CA 1
ATOM 8117 C C . LEU B 1 493 ? -50.812 7.859 27.562 1 59.28 493 LEU B C 1
ATOM 8119 O O . LEU B 1 493 ? -50.219 8.375 28.5 1 59.28 493 LEU B O 1
ATOM 8123 N N . TRP B 1 494 ? -51.344 8.477 26.594 1 60.88 494 TRP B N 1
ATOM 8124 C CA . TRP B 1 494 ? -51.312 9.93 26.531 1 60.88 494 TRP B CA 1
ATOM 8125 C C . TRP B 1 494 ? -52.094 10.547 27.688 1 60.88 494 TRP B C 1
ATOM 8127 O O . TRP B 1 494 ? -51.625 11.484 28.328 1 60.88 494 TRP B O 1
ATOM 8137 N N . HIS B 1 495 ? -53.25 10.016 27.906 1 61.84 495 HIS B N 1
ATOM 8138 C CA . HIS B 1 495 ? -54 10.469 29.062 1 61.84 495 HIS B CA 1
ATOM 8139 C C . HIS B 1 495 ? -53.25 10.195 30.359 1 61.84 495 HIS B C 1
ATOM 8141 O O . HIS B 1 495 ? -53.281 11.008 31.281 1 61.84 495 HIS B O 1
ATOM 8147 N N . LEU B 1 496 ? -52.625 9.156 30.266 1 59.28 496 LEU B N 1
ATOM 8148 C CA . LEU B 1 496 ? -51.844 8.812 31.453 1 59.28 496 LEU B CA 1
ATOM 8149 C C . LEU B 1 496 ? -50.656 9.781 31.625 1 59.28 496 LEU B C 1
ATOM 8151 O O . LEU B 1 496 ? -50.438 10.281 32.75 1 59.28 496 LEU B O 1
ATOM 8155 N N . VAL B 1 497 ? -50.031 10.023 30.562 1 56.97 497 VAL B N 1
ATOM 8156 C CA . VAL B 1 497 ? -48.875 10.906 30.625 1 56.97 497 VAL B CA 1
ATOM 8157 C C . VAL B 1 497 ? -49.344 12.336 30.906 1 56.97 497 VAL B C 1
ATOM 8159 O O . VAL B 1 497 ? -48.719 13.039 31.719 1 56.97 497 VAL B O 1
ATOM 8162 N N . THR B 1 498 ? -50.344 12.68 30.234 1 63.78 498 THR B N 1
ATOM 8163 C CA . THR B 1 498 ? -50.906 14.008 30.469 1 63.78 498 THR B CA 1
ATOM 8164 C C . THR B 1 498 ? -51.469 14.133 31.875 1 63.78 498 THR B C 1
ATOM 8166 O O . THR B 1 498 ? -51.312 15.172 32.531 1 63.78 498 THR B O 1
ATOM 8169 N N . ASN B 1 499 ? -52.062 13.062 32.281 1 61.31 499 ASN B N 1
ATOM 8170 C CA . ASN B 1 499 ? -52.531 13.055 33.656 1 61.31 499 ASN B CA 1
ATOM 8171 C C . ASN B 1 499 ? -51.375 13.102 34.656 1 61.31 499 ASN B C 1
ATOM 8173 O O . ASN B 1 499 ? -51.438 13.805 35.656 1 61.31 499 ASN B O 1
ATOM 8177 N N . LEU B 1 500 ? -50.406 12.398 34.25 1 59.91 500 LEU B N 1
ATOM 8178 C CA . LEU B 1 500 ? -49.25 12.414 35.125 1 59.91 500 LEU B CA 1
ATOM 8179 C C . LEU B 1 500 ? -48.531 13.773 35.062 1 59.91 500 LEU B C 1
ATOM 8181 O O . LEU B 1 500 ? -48.094 14.266 36.094 1 59.91 500 LEU B O 1
ATOM 8185 N N . PHE B 1 501 ? -48.5 14.273 33.844 1 56.62 501 PHE B N 1
ATOM 8186 C CA . PHE B 1 501 ? -47.969 15.609 33.656 1 56.62 501 PHE B CA 1
ATOM 8187 C C . PHE B 1 501 ? -48.781 16.641 34.438 1 56.62 501 PHE B C 1
ATOM 8189 O O . PHE B 1 501 ? -48.25 17.484 35.156 1 56.62 501 PHE B O 1
ATOM 8196 N N . PHE B 1 502 ? -50.031 16.594 34.219 1 60.75 502 PHE B N 1
ATOM 8197 C CA . PHE B 1 502 ? -50.875 17.531 34.938 1 60.75 502 PHE B CA 1
ATOM 8198 C C . PHE B 1 502 ? -50.812 17.25 36.438 1 60.75 502 PHE B C 1
ATOM 8200 O O . PHE B 1 502 ? -50.844 18.188 37.25 1 60.75 502 PHE B O 1
ATOM 8207 N N . LYS B 1 503 ? -50.75 15.984 36.844 1 61.09 503 LYS B N 1
ATOM 8208 C CA . LYS B 1 503 ? -50.531 15.641 38.25 1 61.09 503 LYS B CA 1
ATOM 8209 C C . LYS B 1 503 ? -49.219 16.172 38.75 1 61.09 503 LYS B C 1
ATOM 8211 O O . LYS B 1 503 ? -49.125 16.672 39.875 1 61.09 503 LYS B O 1
ATOM 8216 N N . PHE B 1 504 ? -48.25 15.969 37.812 1 54.12 504 PHE B N 1
ATOM 8217 C CA . PHE B 1 504 ? -46.906 16.484 38.125 1 54.12 504 PHE B CA 1
ATOM 8218 C C . PHE B 1 504 ? -46.938 18 38.25 1 54.12 504 PHE B C 1
ATOM 8220 O O . PHE B 1 504 ? -46.406 18.562 39.219 1 54.12 504 PHE B O 1
ATOM 8227 N N . VAL B 1 505 ? -47.5 18.703 37.219 1 56.25 505 VAL B N 1
ATOM 8228 C CA . VAL B 1 505 ? -47.656 20.156 37.25 1 56.25 505 VAL B CA 1
ATOM 8229 C C . VAL B 1 505 ? -48.5 20.578 38.438 1 56.25 505 VAL B C 1
ATOM 8231 O O . VAL B 1 505 ? -48.156 21.547 39.125 1 56.25 505 VAL B O 1
ATOM 8234 N N . ARG B 1 506 ? -49.625 19.938 38.75 1 60.09 506 ARG B N 1
ATOM 8235 C CA . ARG B 1 506 ? -50.438 20.188 39.938 1 60.09 506 ARG B CA 1
ATOM 8236 C C . ARG B 1 506 ? -49.625 19.969 41.219 1 60.09 506 ARG B C 1
ATOM 8238 O O . ARG B 1 506 ? -49.781 20.719 42.188 1 60.09 506 ARG B O 1
ATOM 8245 N N . PHE B 1 507 ? -48.938 18.781 41.062 1 55.31 507 PHE B N 1
ATOM 8246 C CA . PHE B 1 507 ? -48.125 18.484 42.219 1 55.31 507 PHE B CA 1
ATOM 8247 C C . PHE B 1 507 ? -47.094 19.578 42.469 1 55.31 507 PHE B C 1
ATOM 8249 O O . PHE B 1 507 ? -46.875 20 43.594 1 55.31 507 PHE B O 1
ATOM 8256 N N . PHE B 1 508 ? -46.406 20 41.312 1 54.69 508 PHE B N 1
ATOM 8257 C CA . PHE B 1 508 ? -45.375 21.016 41.531 1 54.69 508 PHE B CA 1
ATOM 8258 C C . PHE B 1 508 ? -46 22.406 41.438 1 54.69 508 PHE B C 1
ATOM 8260 O O . PHE B 1 508 ? -45.281 23.422 41.531 1 54.69 508 PHE B O 1
ATOM 8267 N N . GLY B 1 509 ? -47.312 22.656 41.75 1 47.66 509 GLY B N 1
ATOM 8268 C CA . GLY B 1 509 ? -48 23.922 41.969 1 47.66 509 GLY B CA 1
ATOM 8269 C C . GLY B 1 509 ? -47.781 24.922 40.844 1 47.66 509 GLY B C 1
ATOM 8270 O O . GLY B 1 509 ? -47.875 26.141 41.062 1 47.66 509 GLY B O 1
ATOM 8271 N N . ILE B 1 510 ? -47.219 24.516 39.719 1 45.59 510 ILE B N 1
ATOM 8272 C CA . ILE B 1 510 ? -46.844 25.516 38.719 1 45.59 510 ILE B CA 1
ATOM 8273 C C . ILE B 1 510 ? -48.125 26.094 38.062 1 45.59 510 ILE B C 1
ATOM 8275 O O . ILE B 1 510 ? -48.031 26.875 37.125 1 45.59 510 ILE B O 1
ATOM 8279 N N . SER B 1 511 ? -49.375 25.719 38.344 1 42.25 511 SER B N 1
ATOM 8280 C CA . SER B 1 511 ? -50.531 26.438 37.781 1 42.25 511 SER B CA 1
ATOM 8281 C C . SER B 1 511 ? -50.594 27.859 38.312 1 42.25 511 SER B C 1
ATOM 8283 O O . SER B 1 511 ? -50.656 28.062 39.531 1 42.25 511 SER B O 1
ATOM 8285 N N . SER B 1 512 ? -49.75 28.734 37.812 1 37.59 512 SER B N 1
ATOM 8286 C CA . SER B 1 512 ? -49.812 30.141 38.219 1 37.59 512 SER B CA 1
ATOM 8287 C C . SER B 1 512 ? -51.219 30.688 38.094 1 37.59 512 SER B C 1
ATOM 8289 O O . SER B 1 512 ? -51.406 31.906 38.094 1 37.59 512 SER B O 1
ATOM 8291 N N . THR B 1 513 ? -52.375 29.984 37.906 1 33.97 513 THR B N 1
ATOM 8292 C CA . THR B 1 513 ? -53.531 30.859 37.781 1 33.97 513 THR B CA 1
ATOM 8293 C C . THR B 1 513 ? -53.75 31.656 39.062 1 33.97 513 THR B C 1
ATOM 8295 O O . THR B 1 513 ? -54.781 32.312 39.219 1 33.97 513 THR B O 1
ATOM 8298 N N . GLN B 1 514 ? -52.688 31.938 39.938 1 23.52 514 GLN B N 1
ATOM 8299 C CA . GLN B 1 514 ? -53.125 33.094 40.719 1 23.52 514 GLN B CA 1
ATOM 8300 C C . GLN B 1 514 ? -52.938 34.375 39.906 1 23.52 514 GLN B C 1
ATOM 8302 O O . GLN B 1 514 ? -51.969 34.531 39.188 1 23.52 514 GLN B O 1
#

Secondary structure (DSSP, 8-state):
---HHHHHHTT-EEEEESTTSHHHHHHHHHHHHH-TT--EEEEEEPPBTTB-HHHHHIIIIISSGGGHHHHHH-TTGGGGEEEEE--TTSGGGG--HHHHHHHHHH-SEEEE------TT--HHHHHIIIIIHHHHHHHHHHT-TT--EEEEE--TTTTTTSSEE-SS----SS-HHHHHHHHHHS-HHHHHHHHHHHHTT-SSHHHHHHHHHHHHHHHH-TTS-EEEEEE-EEES-SSSSSTT-----TTHHHHHHHHHHTS--EEE--TTSB--EEEHHHHHHHHHHHHHHHHHH--SS--EEEE-STTTS--BGGGGGHHHHHHHHSPPTT-SS----EEES-HHHHHHHHIIIIIHHHHHHHHHHHHTTPPP-HHHHHHHHHHHHHHHHHHHH---EE--HHHHHHHHHS-HHHHHHT---GGG--HHHHHHHHHHHIIIIIS---GGGHHHHHHHHHHHHHHHHHHHHHHHHHHIIIIITT-HHHHHHHHHHHHHHHHHHHHTT-----/---HHHHHHTT-EEEEESTTSHHHHHHHHHHHHH-TT--EEEEEEPPBTTB-HHHHHIIIIISSGGGHHHHHH-TTGGGGEEEEE--TTSGGGG--HHHHHHHHHH-SEEEE------TT--HHHHHIIIIIHHHHHHHHHHT-TT--EEEEE--TTTTTTSSEE-SS----SS-HHHHHHHHHHS-HHHHHHHHHHHHTT-SSHHHHHHHHHHHHHHHH-TTS-EEEEEE-EEES-SSSSSTT-----TTHHHHHHHHHHTS--EEE--TTSB--EEEHHHHHHHHHHHHHHHHHH--SS--EEEE-STTTS--BGGGGGHHHHHHHHSPPTT-SS----EEES-HHHHHHHHIIIIIHHHHHHHHHHHHTTPPP-HHHHHHHHHHHHHHHHHHHH---EE--HHHHHHHHHS-HHHHHHT---GGG--HHHHHHHHHHHIIIIIS---GGGHHHHHHHHHHHHHHHHHHHHHHHHHHIIIIITT-HHHHHHHHHHHHHHHHHHHHTT-----

Nearest PDB structures (foldseek):
  7eoz-assembly2_B  TM=8.595E-01  e=2.530E-33  Oryza sativa Japonica Group
  7eoz-assembly1_A  TM=8.327E-01  e=8.376E-32  Oryza sativa Japonica Group
  5mso-assembly1_A  TM=6.470E-01  e=1.527E-12  Mycobacterium marinum M
  5msu-assembly2_A  TM=6.741E-01  e=1.155E-11  Mycobacterium marinum M
  5msu-assembly3_B  TM=6.500E-01  e=9.279E-12  Mycobacterium marinum M

Radius of gyration: 40.27 Å; Cα contacts (8 Å, |Δi|>4): 1751; chains: 2; bounding box: 90×109×78 Å

Sequence (1028 aa):
MSSPVADYFAGKTLMLTGGTGFIGKVLVEKILRCCPDVDKIYLLIRPKAGQDPVDRIKKEFSDCKLYDKLRKTQPNYDKKLIPICSDLVKPNLGLSEEDAARLQDEVHILFHSAATIRFDEKLKLSLELNVVGCQKIIELSRKMKKLEVFEHISTAYAHCDKQHIEEIFYPPPADVDKLMDAVSWMTDDMIDKITPQLLGKKPNTYTFTKAIAEHKIMELGKGLPICVVRPSIVGAAWKDPFPGWIDNLNGPSGLFIACGKGFINTMIGDKDVVFDLNPVDFVVNMMITAAWHTAVTRPTSIPLYNCVTSPKNPFRVGQMTSIQEIYQKIPLEKALRRPSAAFTTNQPLFEYRFAIGSRIPCYLMDLYLRSIGKRPRMVKISNQLTRVVHTLKYFTQNDWVWTNHNTATLQAALSESDRKVYFMDVAEIHWPTYLEQWCIGTKQYILNEDMLAIPAAKRHLRMLRNFRWAFNTLLLILVWRFLIARSQLARNLWHLVTNLFFKFVRFFGISSTQMSSPVADYFAGKTLMLTGGTGFIGKVLVEKILRCCPDVDKIYLLIRPKAGQDPVDRIKKEFSDCKLYDKLRKTQPNYDKKLIPICSDLVKPNLGLSEEDAARLQDEVHILFHSAATIRFDEKLKLSLELNVVGCQKIIELSRKMKKLEVFEHISTAYAHCDKQHIEEIFYPPPADVDKLMDAVSWMTDDMIDKITPQLLGKKPNTYTFTKAIAEHKIMELGKGLPICVVRPSIVGAAWKDPFPGWIDNLNGPSGLFIACGKGFINTMIGDKDVVFDLNPVDFVVNMMITAAWHTAVTRPTSIPLYNCVTSPKNPFRVGQMTSIQEIYQKIPLEKALRRPSAAFTTNQPLFEYRFAIGSRIPCYLMDLYLRSIGKRPRMVKISNQLTRVVHTLKYFTQNDWVWTNHNTATLQAALSESDRKVYFMDVAEIHWPTYLEQWCIGTKQYILNEDMLAIPAAKRHLRMLRNFRWAFNTLLLILVWRFLIARSQLARNLWHLVTNLFFKFVRFFGISSTQ

Solvent-accessible surface area (backbone atoms only — not comparable to full-atom values): 53559 Å² total; per-residue (Å²): 132,79,38,72,65,34,59,64,41,40,65,33,26,33,36,30,36,27,39,89,38,74,68,30,44,53,38,53,50,48,43,53,65,67,25,67,54,38,52,36,36,38,33,43,38,64,81,45,92,93,48,53,63,65,57,50,47,40,55,67,51,66,66,29,75,84,34,51,66,44,50,71,76,41,71,68,56,65,78,29,56,42,70,36,63,26,34,55,80,38,78,79,36,49,44,51,73,65,55,49,50,50,49,21,64,54,26,25,37,36,41,46,55,54,58,69,79,50,52,81,43,55,57,69,60,39,37,35,35,32,29,52,22,46,50,51,50,52,58,52,54,73,60,24,75,46,58,45,25,41,37,38,57,55,41,53,49,30,56,60,78,40,49,70,39,63,59,66,92,61,82,48,89,55,63,60,68,62,52,53,54,50,60,72,73,50,53,70,68,46,49,62,69,32,40,68,68,64,46,58,76,42,92,35,39,30,37,45,27,40,27,42,27,50,36,47,44,63,67,70,40,65,91,51,56,42,36,36,40,14,40,45,46,69,46,28,14,66,60,51,92,43,63,6,48,42,79,63,56,64,75,63,50,36,50,51,50,32,18,32,31,25,58,33,56,66,43,61,27,35,50,82,25,50,39,48,59,27,37,40,38,41,51,40,29,48,54,54,50,50,45,45,48,45,46,72,65,59,63,93,60,71,52,38,30,40,45,69,27,46,85,76,44,64,39,39,46,47,66,54,36,52,53,23,60,46,28,65,76,57,30,45,73,86,43,78,36,74,44,28,49,43,66,36,77,48,63,72,59,46,53,50,49,44,39,66,64,28,48,50,53,23,48,52,49,25,51,50,31,47,70,74,73,40,80,66,54,40,50,60,52,47,54,52,48,52,51,51,50,62,65,45,32,62,55,28,65,41,61,71,46,63,45,43,64,55,48,54,52,53,60,69,70,45,51,75,62,38,41,69,74,46,47,73,70,55,69,73,64,53,65,70,61,51,51,47,34,32,53,49,14,44,41,44,56,56,65,63,46,63,80,83,44,35,66,59,22,45,50,49,48,49,49,51,52,50,48,50,53,50,48,51,49,48,48,50,49,44,47,40,49,63,48,22,65,66,32,70,65,40,36,50,49,45,49,46,48,48,47,46,45,49,47,46,41,61,67,65,58,64,70,62,87,115,132,81,39,72,64,34,59,63,41,40,65,34,26,34,35,30,36,28,38,90,38,75,68,30,44,52,38,53,50,48,44,53,66,66,24,67,54,39,52,36,36,38,32,43,37,63,79,45,92,94,47,53,64,66,56,50,46,40,55,67,51,67,68,28,76,83,33,51,67,43,50,72,77,41,73,68,57,67,77,30,54,41,73,37,64,25,34,54,80,39,77,79,33,50,45,50,74,64,55,48,50,49,48,24,64,53,25,26,37,37,40,45,54,54,57,70,80,50,52,81,45,56,56,69,60,39,36,35,36,32,28,50,22,47,51,51,49,52,57,52,53,72,62,24,74,46,57,44,25,39,35,39,56,55,41,53,48,29,54,61,76,39,51,71,39,65,59,65,90,60,83,48,90,56,62,61,69,64,52,53,52,49,59,71,74,51,52,71,66,45,49,62,69,33,39,67,68,64,45,59,77,41,93,33,40,30,36,46,26,42,26,41,26,51,36,47,44,62,67,70,40,66,93,53,56,40,37,37,40,14,41,43,45,70,47,30,15,66,59,51,90,42,62,6,48,42,78,63,57,64,76,64,50,37,51,52,50,31,17,34,31,24,58,34,54,66,43,61,27,34,48,80,26,48,41,49,58,27,37,40,38,40,51,39,28,46,52,55,51,51,45,47,49,43,45,74,64,59,63,94,61,70,50,39,29,42,45,68,28,45,86,76,44,65,40,38,47,47,64,54,36,51,53,23,59,46,30,65,75,57,30,46,72,86,44,78,34,72,44,27,46,42,68,36,76,49,63,70,58,45,53,49,50,43,40,66,64,28,48,50,53,24,50,51,50,23,51,52,31,47,70,74,73,40,82,66,54,41,51,58,51,46,53,53,48,52,52,50,50,61,64,43,32,62,56,30,64,41,62,70,47,63,45,44,65,53,47,53,51,52,60,68,71,46,50,76,64,38,41,67,73,45,45,71,71,55,69,73,64,52,64,71,62,51,51,48,34,31,54,51,14,45,41,44,56,57,66,61,47,63,78,83,44,34,66,60,23,44,52,50,47,49,49,50,51,49,48,50,51,48,46,52,48,48,50,51,49,44,48,41,50,63,48,22,66,67,32,69,64,40,35,50,49,44,48,46,48,48,45,44,45,48,46,46,40,59,68,66,56,63,68,60,86,115